Protein 8U53 (pdb70)

Solvent-accessible surface area: 51870 Å² total; per-residue (Å²): 100,141,32,7,28,89,61,3,40,31,45,4,97,80,60,30,53,86,14,33,114,53,11,27,140,22,9,115,92,104,47,10,14,28,3,7,10,0,1,33,56,81,98,70,68,120,38,43,115,44,114,68,152,109,24,71,50,119,7,13,55,136,59,0,102,117,18,59,47,108,68,0,28,108,43,6,19,6,14,4,0,2,5,8,12,0,0,48,7,1,46,18,0,2,38,31,0,29,149,103,88,78,20,3,61,96,2,0,108,14,0,17,111,52,0,74,105,9,5,114,85,0,26,72,26,16,19,114,18,13,76,74,17,76,51,76,30,38,39,2,2,0,1,0,26,7,3,36,76,22,75,154,90,67,70,8,106,87,34,0,25,54,33,0,116,130,5,20,82,140,40,15,47,84,5,29,22,5,83,63,85,62,18,29,67,16,37,61,53,32,94,119,127,87,85,64,65,61,48,64,65,18,52,64,50,17,66,68,13,50,63,60,22,89,94,65,151,29,15,0,0,0,0,0,0,55,49,18,33,15,4,9,12,0,10,28,9,30,3,3,17,113,31,9,59,13,46,23,57,61,7,15,21,35,152,11,15,14,61,124,7,0,51,23,121,19,67,49,25,13,99,98,44,77,134,16,104,127,93,8,52,51,16,21,119,131,29,68,118,22,5,45,95,0,8,61,45,72,195,46,104,91,33,4,61,58,0,5,91,8,0,65,78,57,7,66,106,0,21,175,58,0,36,128,12,0,60,25,8,2,14,22,13,38,12,80,0,13,29,22,2,4,7,15,18,22,108,0,0,15,90,0,2,13,59,8,8,14,93,17,27,15,125,124,121,192,127,98,79,84,63,8,77,10,30,29,147,18,5,43,11,2,11,9,11,2,1,28,61,8,33,35,34,17,1,65,36,2,0,18,28,98,50,14,95,82,2,72,96,81,103,156,126,123,20,169,66,140,64,72,31,132,130,23,20,125,17,27,40,13,50,27,17,66,44,1,2,14,6,8,7,2,1,1,4,0,0,1,2,1,27,19,18,61,126,0,2,91,36,0,37,48,9,0,22,38,0,46,27,3,6,9,4,2,2,20,14,1,22,28,55,50,24,42,16,35,0,54,20,0,11,20,2,5,86,48,0,6,35,2,0,64,35,0,0,62,30,5,66,42,22,20,30,21,118,114,89,170,115,21,63,100,1,68,72,14,21,85,56,2,108,61,23,10,76,26,0,127,61,48,13,32,19,3,3,74,44,39,0,0,55,0,6,40,48,165,82,168,131,96,29,82,29,60,92,7,25,124,40,4,59,61,136,134,101,138,32,7,28,88,62,4,37,33,46,4,94,80,62,32,52,86,13,32,113,53,11,29,139,22,10,112,95,102,47,11,14,29,2,7,9,0,1,32,57,81,99,71,71,121,38,43,116,45,115,69,154,109,24,72,50,120,8,13,55,134,58,0,104,119,18,59,46,107,70,0,29,109,41,5,20,6,12,3,0,2,5,7,12,0,0,49,8,1,46,17,0,2,38,32,0,29,149,101,91,78,19,4,64,93,2,0,110,14,0,17,110,54,0,75,103,9,4,116,83,0,24,70,27,17,18,114,18,13,75,76,16,73,53,78,29,38,39,2,2,0,1,0,27,8,4,36,75,22,74,154,91,65,69,8,105,86,36,0,25,54,31,0,117,130,6,20,82,139,41,15,47,86,4,28,22,4,82,63,84,60,17,29,67,15,37,62,52,31,96,119,128,86,83,65,66,60,48,66,66,18,52,64,50,16,66,67,13,50,62,59,22,88,94,67,152,29,14,0,0,0,0,0,0,54,48,18,35,15,4,10,12,0,9,27,9,31,3,3,18,111,32,10,61,12,45,21,57,61,7,17,20,33,151,11,15,14,59,125,8,0,50,23,118,20,64,49,25,13,100,98,46,77,135,16,105,125,93,9,52,49,16,21,118,131,28,68,118,24,5,44,96,0,8,62,44,76,196,47,102,91,34,5,61,58,0,6,91,9,1,65,78,58,7,66,106,0,21,177,56,1,36,129,12,0,59,24,8,2,14,22,12,36,12,80,0,13,28,23,2,3,7,16,18,21,110,0,0,14,90,0,1,11,60,8,7,13,94,16,28,15,124,125,119,193,126,96,78,85,65,7,77,10,30,30,146,19,5,42,12,2,11,8,12,2,1,29,62,8,33,35,32,17,1,65,36,2,0,17,29,99,51,13,94,80,3,71,97,81,104,155,128,123,21,170,66,139,66,71,34,131,130,22,22,126,18,28,42,14,51,26,16,68,44,1,2,13,7,7,7,2,1,0,5,1,2,1,2,1,26,20,17,62,125,0,2,91,36,0,38,49,9,0,21,39,0,46,28,3,7,9,5,1,2,20,14,2,22,29,55,50,22,42,17,35,0,52,17,0,11,19,1,6,87,48,0,7,34,2,0,62,36,0,0,62,31,5,65,42,23,21,29,23,117,114,92,167,116,21,63,100,1,69,71,13,21,85,56,2,110,62,24,11,76,27,0,124,62,48,12,33,20,3,3,76,46,39,0,0,55,0,6,40,47,165,80,172,130,95,28,84,29,58,91,6,25,122,41,4,60,62,136,134

Radius of gyration: 35.29 Å; Cα contacts (8 Å, |Δi|>4): 1553; chains: 2; bounding box: 114×105×75 Å

Sequence (1148 aa):
EFGSFLVSLGTSFVIFVILMLLFTWLSRKSGNAPIYYPNRILKGLEPWEGTSLTRNPFAWMREALTSSEQDVVNLSGVDTAVHFVFLSTVLGIFACSSLLLGAVYWISLVTYFFLWKAYKHVSSLRAQALMSADVKPEQFAILVRDMPAPPDGQTQKEFIDSYFREIYPETFYRSLVATQQTAAVVFFTTRVAAASAAQSLHCQMVDKWTVTEAPEPRQLLWQNLNIKLFSRIIRQYFIYFFVAVTILFYMIPIAFVSAITRTVLESFLPQIALIVFLAMLPKLLLFLSKAEGIPSQSHAIRAASGKYFYFSVFNVFIGVTLAGTLFNMIINLLATSLPKSATFFLTYVALKFFIGYGLELSRIIPLIIFHLKKKYLCKTEAEVKEAWYPGDLSYATRVPGDMLILTITFCYSVIAPLILIFGITYFGLGWLVLRNQALKVYVPSYESYGRMWPHIHQRILAALFLFQVVMFGYLGAKTFFYTALVIPLIITSLIFGYVCRQKFYGGFEHTALEVACRELKQSPDLEEIFRAYIPHSEFGSFLVSLGTSFVIFVILMLLFTWLSRKSGNAPIYYPNRILKGLEPWEGTSLTRNPFAWMREALTSSEQDVVNLSGVDTAVHFVFLSTVLGIFACSSLLLGAVYWISLVTYFFLWKAYKHVSSLRAQALMSADVKPEQFAILVRDMPAPPDGQTQKEFIDSYFREIYPETFYRSLVATQQTAAVVFFTTRVAAASAAQSLHCQMVDKWTVTEAPEPRQLLWQNLNIKLFSRIIRQYFIYFFVAVTILFYMIPIAFVSAITRTVLESFLPQIALIVFLAMLPKLLLFLSKAEGIPSQSHAIRAASGKYFYFSVFNVFIGVTLAGTLFNMIINLLATSLPKSATFFLTYVALKFFIGYGLELSRIIPLIIFHLKKKYLCKTEAEVKEAWYPGDLSYATRVPGDMLILTITFCYSVIAPLILIFGITYFGLGWLVLRNQALKVYVPSYESYGRMWPHIHQRILAALFLFQVVMFGYLGAKTFFYTALVIPLIITSLIFGYVCRQKFYGGFEHTALEVACRELKQSPDLEEIFRAYIPHS

Nearest PDB structures (foldseek):
  8u53-assembly1_B  TM=1.002E+00  e=1.022E-77  Arabidopsis thaliana
  8gso-assembly1_B  TM=9.718E-01  e=3.982E-59  Arabidopsis thaliana
  8xs0-assembly1_B  TM=9.025E-01  e=8.194E-55  Arabidopsis thaliana
  8xs0-assembly1_A  TM=8.680E-01  e=2.998E-53  Arabidopsis thaliana
  6mgv-assembly1_A  TM=9.135E-01  e=5.500E-31  Arabidopsis thaliana

Secondary structure (DSSP, 8-state):
-HHHHHHHHHHHHHHHHHHHHHHHHHTTSGGGHHHHSHHHHHTT--S-S--SS---TTHHHHHHHT--HHHHHHHH-HHHHHHHHHHHHHHHHHHHHHHH--HHHHHHHHHHHHHHHHHHHHHHHHHHHHHT----GGGGEEEEE-PPPPPTT--HHHHHHHHHHHHSSSS--EEEE---HHHHHHHHHHH--HHHHHHHHHHHHHHHHHHHHHH-----EEEE-SSHHHHHHHTTS---SSTTSSEEEEPPPGGGB-GGGTT--HHHHHHHHHHHHHHHHHHHHHTHHHHHHHHHH--HHHHTTHHHHHHHHHHTTHHHHHHHHHHTTT--BHHHHHHHHHHHHHHHIIIIIIHHHHHHHHTT--HHHHHHHHGGGGHHHHHHHHHIIIIIIHHHHHH-HHHHHHHHHIIIII--SHHHHHHHH------HHHHHHHHHHHHHHHHHHTTTSTTHHHHHHHHHHHHHHHHHHHHHHT---S---TTTTHHHHHHHHHHHHHHHHHHHHHHHHHTT-TTGGGGHHHHHHHHHHHHHHHHHHGGGGTS--HHHHTPPPSS---HHHHHHTT-S--/-HHHHHHHHHHHHHHHHHHHHHHHHHTTSGGGHHHHSHHHHHTT--S-S--SS---TTHHHHHHHT--HHHHHHHH-HHHHHHHHHHHHHHHHHHHHHHH--HHHHHHHHHHHHHHHHHHHHHHHHHHHHHT----GGGGEEEEE-PPPPPTT--HHHHHHHHHHHHSSSS--EEEE---HHHHHHHHHHH--HHHHHHHHHHHHHHHHHHHHHH-----EEEE-SSHHHHHHHTTS---SSTTSSEEEEPPPGGGB-GGGTT--HHHHHHHHHHHHHHHHHHHHHTHHHHHHHHHH--HHHHTTHHHHHHHHHHTTHHHHHHHHHHTTT--BHHHHHHHHHHHHHHHIIIIIIHHHHHHHHTT--HHHHHHHHGGGGHHHHHHHHHIIIIIIHHHHHH-HHHHHHHHHIIIII--SHHHHHHHH------HHHHHHHHHHHHHHHHHHTTTSTTHHHHHHHHHHHHHHHHHHHHHHT---S---TTTTHHHHHHHHHHHHHHHHHHHHHHHHHTT-TTGGGGHHHHHHHHHHHHHHHHHHGGGGTS--HHHHTPPPSS---HHHHHHTT-S--

GO terms:
  GO:0008381 mechanosensitive monoatomic ion channel activity (F, IDA)
  GO:0003729 mRNA binding (F, IDA)
  GO:0000325 plant-type vacuole (C, HDA)
  GO:0005634 nucleus (C, HDA)
  GO:0005886 plasma membrane (C, HDA)
  GO:0009506 plasmodesma (C, HDA)
  GO:0009941 chloroplast envelope (C, HDA)

Foldseek 3Di:
DVVLLVVLLVVLQVLLVVLLVLLLVVVLDPVCLLFQFVLCVVVVHDSDDPVPSDDDSCNLLVVLVPADLVNLCVRAHQVRSLVLLLLVLLLQLLVQLVVVVVSLVVSLVSNLVSLLVSLVVLLVVLLVCLLPDADALLLFKKKWFLADADDPPDAPQRVVVVLVCVVVVPFWDGKAFLFFVQLVVLVVQLVPVVVVVSNVVSVVSNVVRVVVRVVQRATIIMTGTQASLVLQVVQVDQRDPPNQHTHMHRAFHLLWFLSVLRRQGVVSLVVLVVVLVVVLVVVLVVLLVLLLVLLVCCVSVCVNPVSLVSVCVVLVCQLVVQLVSLVSSSDGTDVVSLLRSLVSLVVSLPRCNPVSNQVSNLVVWVVLVGSLVRNLVSVSVVLSNLSSCLRVVLSCLNSVVVLSVQLVVCVPPPDDDPVSSSVSSQQEAPPCSVVVSVLLSLLLSCLQCCPSNVVSSVSSSCSSVSCSSSVSSCSNRGHHDSGHLSCLCVLSSSVSNLVSSLVNLVSQLVSCVSVPPPVSVVSVVSNVVSVVSNVVSCVVRVVVSRGPDSVSSPDDHPDRDDVVVSVVSNDPPD/DVVLLVVLLVVLQVLLVVLLVLLLVVVLDPVCLLFQFVLCVVVVHDSDDPVPSDDDSCNLLVVLVPADLVNLCVRAHQVRSLVLLLLVLLLQLLVQLVVVVVSLVVSLVSNLVSLLVSLVVLLVVLLVCLLPDADALLLFKKKWFLADADDPPDAPQRVVVVLVCVVVVPFWDGKAFLFFVQLVVLVVQLVPVVVVVSNVVSVVSNVVRVVVRVVQRATIIMTGTQASLVLQVVQVDDRDPPNQHTHMHRAFHLLWFLSVLRRQGVVSLVVLVVVLVVVLVVVLVVLLVLLLVLLVCCVSVCVNPVSLVSVCVVLVCQLVVQLVSLVSSSDGTDVVSLLRSLVSLVVSLPRCNPVSNQVSNLVVWVVLVGSLVRNLVSVSVVLSNLSSCLRVVLSCLNSVVVLSVQLVVCVPPPDDDPVSSSVSSQQEAPPCSVVVSVLLSLLLSCLQCCPSNVVSSVSSSCSSVSCSSSVSSCSNRGHHDSGHLSCLCVLSSSVSNLVSSLVNLVSQLVSCVSVPPPVSVVSVVSNVVSVVSNVVSCVVRVVVSRGPDSVSSPDDHPDRDDVVVSVVSNDPPD

Organism: Arabidopsis thaliana (NCBI:txid3702)

Structure (mmCIF, N/CA/C/O backbone):
data_8U53
#
_entry.id   8U53
#
loop_
_entity.id
_entity.type
_entity.pdbx_description
1 polymer 'CSC1-like protein ERD4'
2 non-polymer 1-PALMITOYL-2-LINOLEOYL-SN-GLYCERO-3-PHOSPHOCHOLINE
3 non-polymer '[(2R)-3-[2-azanylethoxy(oxidanyl)phosphoryl]oxy-2-oxidanyl-propyl] octadecanoate'
4 non-polymer 'PALMITIC ACID'
#
loop_
_atom_site.group_PDB
_atom_site.id
_atom_site.type_symbol
_atom_site.label_atom_id
_atom_site.label_alt_id
_atom_site.label_comp_id
_atom_site.label_asym_id
_atom_site.label_entity_id
_atom_site.label_seq_id
_atom_site.pdbx_PDB_ins_code
_atom_site.Cartn_x
_atom_site.Cartn_y
_atom_site.Cartn_z
_atom_site.occupancy
_atom_site.B_iso_or_equiv
_atom_site.auth_seq_id
_atom_site.auth_comp_id
_atom_site.auth_asym_id
_atom_site.auth_atom_id
_atom_site.pdbx_PDB_model_num
ATOM 1 N N . GLU A 1 2 ? 70.394 92.785 76.387 1.00 56.49 2 GLU A N 1
ATOM 2 C CA . GLU A 1 2 ? 69.282 92.665 75.454 1.00 58.03 2 GLU A CA 1
ATOM 3 C C . GLU A 1 2 ? 67.992 93.028 76.222 1.00 55.34 2 GLU A C 1
ATOM 4 O O . GLU A 1 2 ? 67.828 92.604 77.380 1.00 53.97 2 GLU A O 1
ATOM 10 N N . PHE A 1 3 ? 67.125 93.878 75.605 1.00 54.45 3 PHE A N 1
ATOM 11 C CA . PHE A 1 3 ? 65.894 94.445 76.189 1.00 54.39 3 PHE A CA 1
ATOM 12 C C . PHE A 1 3 ? 64.808 93.449 76.589 1.00 52.67 3 PHE A C 1
ATOM 13 O O . PHE A 1 3 ? 64.258 93.546 77.686 1.00 51.34 3 PHE A O 1
ATOM 21 N N . GLY A 1 4 ? 64.483 92.512 75.721 1.00 52.26 4 GLY A N 1
ATOM 22 C CA . GLY A 1 4 ? 63.473 91.528 76.045 1.00 48.66 4 GLY A CA 1
ATOM 23 C C . GLY A 1 4 ? 63.914 90.737 77.265 1.00 46.84 4 GLY A C 1
ATOM 24 O O . GLY A 1 4 ? 63.162 90.626 78.235 1.00 46.37 4 GLY A O 1
ATOM 25 N N . SER A 1 5 ? 65.141 90.205 77.229 1.00 50.87 5 SER A N 1
ATOM 26 C CA . SER A 1 5 ? 65.675 89.422 78.346 1.00 46.08 5 SER A CA 1
ATOM 27 C C . SER A 1 5 ? 65.746 90.263 79.593 1.00 42.60 5 SER A C 1
ATOM 28 O O . SER A 1 5 ? 65.464 89.766 80.680 1.00 44.74 5 SER A O 1
ATOM 31 N N . PHE A 1 6 ? 66.082 91.540 79.462 1.00 45.90 6 PHE A N 1
ATOM 32 C CA . PHE A 1 6 ? 66.113 92.420 80.609 1.00 43.86 6 PHE A CA 1
ATOM 33 C C . PHE A 1 6 ? 64.756 92.497 81.278 1.00 44.42 6 PHE A C 1
ATOM 34 O O . PHE A 1 6 ? 64.653 92.341 82.500 1.00 41.47 6 PHE A O 1
ATOM 42 N N . LEU A 1 7 ? 63.696 92.733 80.497 1.00 47.61 7 LEU A N 1
ATOM 43 C CA . LEU A 1 7 ? 62.378 92.826 81.105 1.00 43.64 7 LEU A CA 1
ATOM 44 C C . LEU A 1 7 ? 61.952 91.506 81.703 1.00 40.65 7 LEU A C 1
ATOM 45 O O . LEU A 1 7 ? 61.307 91.497 82.747 1.00 41.51 7 LEU A O 1
ATOM 50 N N . VAL A 1 8 ? 62.314 90.391 81.077 1.00 41.46 8 VAL A N 1
ATOM 51 C CA . VAL A 1 8 ? 61.960 89.092 81.620 1.00 39.62 8 VAL A CA 1
ATOM 52 C C . VAL A 1 8 ? 62.614 88.868 82.951 1.00 38.79 8 VAL A C 1
ATOM 53 O O . VAL A 1 8 ? 61.958 88.373 83.868 1.00 36.30 8 VAL A O 1
ATOM 57 N N . SER A 1 9 ? 63.889 89.214 83.077 1.00 41.77 9 SER A N 1
ATOM 58 C CA . SER A 1 9 ? 64.564 89.043 84.331 1.00 35.11 9 SER A CA 1
ATOM 59 C C . SER A 1 9 ? 63.969 89.948 85.369 1.00 34.43 9 SER A C 1
ATOM 60 O O . SER A 1 9 ? 63.793 89.522 86.507 1.00 36.76 9 SER A O 1
ATOM 63 N N . LEU A 1 10 ? 63.612 91.187 85.013 1.00 36.43 10 LEU A N 1
ATOM 64 C CA . LEU A 1 10 ? 63.021 92.041 86.027 1.00 35.33 10 LEU A CA 1
ATOM 65 C C . LEU A 1 10 ? 61.680 91.508 86.446 1.00 34.42 10 LEU A C 1
ATOM 66 O O . LEU A 1 10 ? 61.336 91.563 87.620 1.00 29.86 10 LEU A O 1
ATOM 71 N N . GLY A 1 11 ? 60.920 90.999 85.486 1.00 36.23 11 GLY A N 1
ATOM 72 C CA . GLY A 1 11 ? 59.602 90.460 85.703 1.00 30.81 11 GLY A CA 1
ATOM 73 C C . GLY A 1 11 ? 59.657 89.277 86.624 1.00 29.72 11 GLY A C 1
ATOM 74 O O . GLY A 1 11 ? 58.925 89.226 87.605 1.00 30.43 11 GLY A O 1
ATOM 75 N N . THR A 1 12 ? 60.521 88.319 86.321 1.00 32.10 12 THR A N 1
ATOM 76 C CA . THR A 1 12 ? 60.644 87.129 87.132 1.00 29.04 12 THR A CA 1
ATOM 77 C C . THR A 1 12 ? 61.133 87.468 88.518 1.00 26.99 12 THR A C 1
ATOM 78 O O . THR A 1 12 ? 60.596 86.952 89.496 1.00 27.27 12 THR A O 1
ATOM 82 N N . SER A 1 13 ? 62.136 88.334 88.629 1.00 28.14 13 SER A N 1
ATOM 83 C CA . SER A 1 13 ? 62.647 88.687 89.925 1.00 22.51 13 SER A CA 1
ATOM 84 C C . SER A 1 13 ? 61.597 89.438 90.702 1.00 23.88 13 SER A C 1
ATOM 85 O O . SER A 1 13 ? 61.432 89.214 91.898 1.00 23.55 13 SER A O 1
ATOM 88 N N . PHE A 1 14 ? 60.845 90.306 90.035 1.00 25.26 14 PHE A N 1
ATOM 89 C CA . PHE A 1 14 ? 59.786 91.067 90.663 1.00 23.95 14 PHE A CA 1
ATOM 90 C C . PHE A 1 14 ? 58.676 90.184 91.188 1.00 25.19 14 PHE A C 1
ATOM 91 O O . PHE A 1 14 ? 58.228 90.356 92.317 1.00 24.83 14 PHE A O 1
ATOM 99 N N . VAL A 1 15 ? 58.197 89.255 90.378 1.00 24.66 15 VAL A N 1
ATOM 100 C CA . VAL A 1 15 ? 57.134 88.395 90.822 1.00 20.39 15 VAL A CA 1
ATOM 101 C C . VAL A 1 15 ? 57.602 87.511 91.943 1.00 21.51 15 VAL A C 1
ATOM 102 O O . VAL A 1 15 ? 56.845 87.304 92.883 1.00 23.32 15 VAL A O 1
ATOM 106 N N . ILE A 1 16 ? 58.815 86.959 91.861 1.00 24.05 16 ILE A N 1
ATOM 107 C CA . ILE A 1 16 ? 59.305 86.133 92.946 1.00 20.90 16 ILE A CA 1
ATOM 108 C C . ILE A 1 16 ? 59.392 86.973 94.191 1.00 18.94 16 ILE A C 1
ATOM 109 O O . ILE A 1 16 ? 59.050 86.491 95.260 1.00 21.81 16 ILE A O 1
ATOM 114 N N . PHE A 1 17 ? 59.859 88.207 94.078 1.00 20.05 17 PHE A N 1
ATOM 115 C CA . PHE A 1 17 ? 59.890 89.105 95.202 1.00 18.14 17 PHE A CA 1
ATOM 116 C C . PHE A 1 17 ? 58.525 89.247 95.808 1.00 19.96 17 PHE A C 1
ATOM 117 O O . PHE A 1 17 ? 58.389 89.070 97.009 1.00 21.36 17 PHE A O 1
ATOM 125 N N . VAL A 1 18 ? 57.497 89.514 95.003 1.00 22.98 18 VAL A N 1
ATOM 126 C CA . VAL A 1 18 ? 56.158 89.677 95.548 1.00 20.55 18 VAL A CA 1
ATOM 127 C C . VAL A 1 18 ? 55.680 88.397 96.211 1.00 20.74 18 VAL A C 1
ATOM 128 O O . VAL A 1 18 ? 55.064 88.467 97.270 1.00 22.92 18 VAL A O 1
ATOM 132 N N . ILE A 1 19 ? 55.930 87.239 95.614 1.00 21.03 19 ILE A N 1
ATOM 133 C CA . ILE A 1 19 ? 55.496 86.005 96.237 1.00 19.68 19 ILE A CA 1
ATOM 134 C C . ILE A 1 19 ? 56.172 85.837 97.565 1.00 20.40 19 ILE A C 1
ATOM 135 O O . ILE A 1 19 ? 55.516 85.471 98.535 1.00 21.89 19 ILE A O 1
ATOM 140 N N . LEU A 1 20 ? 57.471 86.084 97.625 1.00 20.40 20 LEU A N 1
ATOM 141 C CA . LEU A 1 20 ? 58.190 85.943 98.860 1.00 16.76 20 LEU A CA 1
ATOM 142 C C . LEU A 1 20 ? 57.678 86.958 99.863 1.00 18.66 20 LEU A C 1
ATOM 143 O O . LEU A 1 20 ? 57.590 86.633 101.044 1.00 21.61 20 LEU A O 1
ATOM 148 N N . MET A 1 21 ? 57.288 88.161 99.413 1.00 19.66 21 MET A N 1
ATOM 149 C CA . MET A 1 21 ? 56.729 89.166 100.312 1.00 20.01 21 MET A CA 1
ATOM 150 C C . MET A 1 21 ? 55.385 88.743 100.866 1.00 19.97 21 MET A C 1
ATOM 151 O O . MET A 1 21 ? 55.040 89.117 101.992 1.00 21.52 21 MET A O 1
ATOM 156 N N . LEU A 1 22 ? 54.608 87.993 100.091 1.00 21.04 22 LEU A N 1
ATOM 157 C CA . LEU A 1 22 ? 53.326 87.537 100.571 1.00 18.71 22 LEU A CA 1
ATOM 158 C C . LEU A 1 22 ? 53.525 86.375 101.506 1.00 19.94 22 LEU A C 1
ATOM 159 O O . LEU A 1 22 ? 52.817 86.276 102.505 1.00 23.77 22 LEU A O 1
ATOM 164 N N . LEU A 1 23 ? 54.500 85.505 101.221 1.00 20.97 23 LEU A N 1
ATOM 165 C CA . LEU A 1 23 ? 54.761 84.398 102.117 1.00 19.16 23 LEU A CA 1
ATOM 166 C C . LEU A 1 23 ? 55.256 84.959 103.405 1.00 19.03 23 LEU A C 1
ATOM 167 O O . LEU A 1 23 ? 54.848 84.515 104.455 1.00 23.37 23 LEU A O 1
ATOM 172 N N . PHE A 1 24 ? 56.087 85.983 103.347 1.00 18.95 24 PHE A N 1
ATOM 173 C CA . PHE A 1 24 ? 56.560 86.639 104.537 1.00 17.85 24 PHE A CA 1
ATOM 174 C C . PHE A 1 24 ? 55.410 87.225 105.318 1.00 20.69 24 PHE A C 1
ATOM 175 O O . PHE A 1 24 ? 55.252 86.959 106.504 1.00 22.86 24 PHE A O 1
ATOM 183 N N . THR A 1 25 ? 54.536 87.973 104.668 1.00 21.76 25 THR A N 1
ATOM 184 C CA . THR A 1 25 ? 53.433 88.584 105.384 1.00 20.75 25 THR A CA 1
ATOM 185 C C . THR A 1 25 ? 52.568 87.541 106.071 1.00 23.15 25 THR A C 1
ATOM 186 O O . THR A 1 25 ? 52.131 87.730 107.206 1.00 27.13 25 THR A O 1
ATOM 190 N N . TRP A 1 26 ? 52.276 86.458 105.376 1.00 22.35 26 TRP A N 1
ATOM 191 C CA . TRP A 1 26 ? 51.482 85.382 105.920 1.00 21.77 26 TRP A CA 1
ATOM 192 C C . TRP A 1 26 ? 52.189 84.580 107.016 1.00 23.31 26 TRP A C 1
ATOM 193 O O . TRP A 1 26 ? 51.717 84.483 108.147 1.00 27.05 26 TRP A O 1
ATOM 204 N N . LEU A 1 27 ? 53.354 84.050 106.710 1.00 22.44 27 LEU A N 1
ATOM 205 C CA . LEU A 1 27 ? 54.085 83.185 107.602 1.00 19.23 27 LEU A CA 1
ATOM 206 C C . LEU A 1 27 ? 54.617 83.892 108.818 1.00 20.84 27 LEU A C 1
ATOM 207 O O . LEU A 1 27 ? 54.633 83.309 109.894 1.00 25.40 27 LEU A O 1
ATOM 212 N N . SER A 1 28 ? 54.998 85.155 108.708 1.00 20.52 28 SER A N 1
ATOM 213 C CA . SER A 1 28 ? 55.563 85.866 109.839 1.00 19.78 28 SER A CA 1
ATOM 214 C C . SER A 1 28 ? 54.522 86.190 110.884 1.00 24.38 28 SER A C 1
ATOM 215 O O . SER A 1 28 ? 54.857 86.655 111.977 1.00 28.43 28 SER A O 1
ATOM 218 N N . ARG A 1 29 ? 53.240 86.020 110.562 1.00 25.69 29 ARG A N 1
ATOM 219 C CA . ARG A 1 29 ? 52.207 86.308 111.527 1.00 25.60 29 ARG A CA 1
ATOM 220 C C . ARG A 1 29 ? 51.741 85.020 112.215 1.00 26.48 29 ARG A C 1
ATOM 221 O O . ARG A 1 29 ? 50.849 85.053 113.065 1.00 30.27 29 ARG A O 1
ATOM 229 N N . LYS A 1 30 ? 52.348 83.885 111.854 1.00 25.33 30 LYS A N 1
ATOM 230 C CA . LYS A 1 30 ? 52.046 82.605 112.465 1.00 24.50 30 LYS A CA 1
ATOM 231 C C . LYS A 1 30 ? 53.008 82.369 113.603 1.00 27.38 30 LYS A C 1
ATOM 232 O O . LYS A 1 30 ? 54.220 82.449 113.418 1.00 28.65 30 LYS A O 1
ATOM 238 N N . SER A 1 31 ? 52.494 82.018 114.769 1.00 28.90 31 SER A N 1
ATOM 239 C CA . SER A 1 31 ? 53.344 81.835 115.934 1.00 27.84 31 SER A CA 1
ATOM 240 C C . SER A 1 31 ? 54.336 80.697 115.826 1.00 25.47 31 SER A C 1
ATOM 241 O O . SER A 1 31 ? 55.430 80.776 116.386 1.00 27.87 31 SER A O 1
ATOM 244 N N . GLY A 1 32 ? 54.040 79.689 115.029 1.00 25.35 32 GLY A N 1
ATOM 245 C CA . GLY A 1 32 ? 54.935 78.554 114.912 1.00 25.70 32 GLY A CA 1
ATOM 246 C C . GLY A 1 32 ? 56.223 78.876 114.182 1.00 24.51 32 GLY A C 1
ATOM 247 O O . GLY A 1 32 ? 57.182 78.105 114.235 1.00 24.34 32 GLY A O 1
ATOM 248 N N . ASN A 1 33 ? 56.261 80.002 113.480 1.00 25.49 33 ASN A N 1
ATOM 249 C CA . ASN A 1 33 ? 57.445 80.344 112.742 1.00 21.60 33 ASN A CA 1
ATOM 250 C C . ASN A 1 33 ? 58.237 81.407 113.470 1.00 19.68 33 ASN A C 1
ATOM 251 O O . ASN A 1 33 ? 59.265 81.871 112.977 1.00 19.71 33 ASN A O 1
ATOM 256 N N . ALA A 1 34 ? 57.841 81.744 114.693 1.00 20.88 34 ALA A N 1
ATOM 257 C CA . ALA A 1 34 ? 58.550 82.777 115.413 1.00 19.13 34 ALA A CA 1
ATOM 258 C C . ALA A 1 34 ? 60.057 82.493 115.541 1.00 19.56 34 ALA A C 1
ATOM 259 O O . ALA A 1 34 ? 60.840 83.426 115.410 1.00 21.21 34 ALA A O 1
ATOM 261 N N . PRO A 1 35 ? 60.550 81.251 115.759 1.00 19.85 35 PRO A N 1
ATOM 262 C CA . PRO A 1 35 ? 61.962 80.928 115.846 1.00 18.19 35 PRO A CA 1
ATOM 263 C C . PRO A 1 35 ? 62.742 81.284 114.584 1.00 17.07 35 PRO A C 1
ATOM 264 O O . PRO A 1 35 ? 63.967 81.317 114.602 1.00 19.94 35 PRO A O 1
ATOM 268 N N . ILE A 1 36 ? 62.047 81.466 113.474 1.00 16.83 36 ILE A N 1
ATOM 269 C CA . ILE A 1 36 ? 62.662 81.821 112.223 1.00 15.04 36 ILE A CA 1
ATOM 270 C C . ILE A 1 36 ? 62.542 83.301 111.945 1.00 15.96 36 ILE A C 1
ATOM 271 O O . ILE A 1 36 ? 63.482 83.903 111.435 1.00 16.72 36 ILE A O 1
ATOM 276 N N . TYR A 1 37 ? 61.387 83.896 112.209 1.00 16.29 37 TYR A N 1
ATOM 277 C CA . TYR A 1 37 ? 61.219 85.305 111.877 1.00 14.63 37 TYR A CA 1
ATOM 278 C C . TYR A 1 37 ? 61.629 86.293 112.941 1.00 14.30 37 TYR A C 1
ATOM 279 O O . TYR A 1 37 ? 61.936 87.433 112.609 1.00 16.76 37 TYR A O 1
ATOM 288 N N . TYR A 1 38 ? 61.628 85.899 114.205 1.00 16.09 38 TYR A N 1
ATOM 289 C CA . TYR A 1 38 ? 62.018 86.821 115.247 1.00 15.55 38 TYR A CA 1
ATOM 290 C C . TYR A 1 38 ? 62.991 86.190 116.255 1.00 15.54 38 TYR A C 1
ATOM 291 O O . TYR A 1 38 ? 62.825 86.435 117.448 1.00 18.61 38 TYR A O 1
ATOM 300 N N . PRO A 1 39 ? 64.048 85.456 115.857 1.00 14.13 39 PRO A N 1
ATOM 301 C CA . PRO A 1 39 ? 64.969 84.817 116.746 1.00 13.60 39 PRO A CA 1
ATOM 302 C C . PRO A 1 39 ? 65.822 85.757 117.551 1.00 15.67 39 PRO A C 1
ATOM 303 O O . PRO A 1 39 ? 66.260 85.391 118.631 1.00 18.82 39 PRO A O 1
ATOM 307 N N . ASN A 1 40 ? 66.013 87.000 117.117 1.00 15.45 40 ASN A N 1
ATOM 308 C CA . ASN A 1 40 ? 66.850 87.871 117.919 1.00 13.34 40 ASN A CA 1
ATOM 309 C C . ASN A 1 40 ? 66.064 88.304 119.116 1.00 17.04 40 ASN A C 1
ATOM 310 O O . ASN A 1 40 ? 66.591 88.411 120.220 1.00 21.61 40 ASN A O 1
ATOM 315 N N . ARG A 1 41 ? 64.780 88.504 118.909 1.00 17.81 41 ARG A N 1
ATOM 316 C CA . ARG A 1 41 ? 63.930 88.932 119.979 1.00 17.45 41 ARG A CA 1
ATOM 317 C C . ARG A 1 41 ? 63.689 87.760 120.898 1.00 20.13 41 ARG A C 1
ATOM 318 O O . ARG A 1 41 ? 63.629 87.917 122.110 1.00 24.68 41 ARG A O 1
ATOM 326 N N . ILE A 1 42 ? 63.608 86.558 120.354 1.00 19.65 42 ILE A N 1
ATOM 327 C CA . ILE A 1 42 ? 63.384 85.413 121.220 1.00 18.81 42 ILE A CA 1
ATOM 328 C C . ILE A 1 42 ? 64.579 85.190 122.121 1.00 19.41 42 ILE A C 1
ATOM 329 O O . ILE A 1 42 ? 64.429 85.015 123.327 1.00 23.50 42 ILE A O 1
ATOM 334 N N . LEU A 1 43 ? 65.775 85.235 121.558 1.00 20.31 43 LEU A N 1
ATOM 335 C CA . LEU A 1 43 ? 66.987 85.004 122.316 1.00 17.22 43 LEU A CA 1
ATOM 336 C C . LEU A 1 43 ? 67.208 86.074 123.368 1.00 20.31 43 LEU A C 1
ATOM 337 O O . LEU A 1 43 ? 67.743 85.790 124.437 1.00 25.13 43 LEU A O 1
ATOM 342 N N . LYS A 1 44 ? 66.739 87.289 123.116 1.00 20.39 44 LYS A N 1
ATOM 343 C CA . LYS A 1 44 ? 66.865 88.375 124.075 1.00 20.90 44 LYS A CA 1
ATOM 344 C C . LYS A 1 44 ? 65.717 88.446 125.085 1.00 23.30 44 LYS A C 1
ATOM 345 O O . LYS A 1 44 ? 65.697 89.351 125.918 1.00 26.68 44 LYS A O 1
ATOM 351 N N . GLY A 1 45 ? 64.752 87.526 125.012 1.00 23.85 45 GLY A N 1
ATOM 352 C CA . GLY A 1 45 ? 63.640 87.513 125.955 1.00 24.70 45 GLY A CA 1
ATOM 353 C C . GLY A 1 45 ? 62.523 88.501 125.666 1.00 27.76 45 GLY A C 1
ATOM 354 O O . GLY A 1 45 ? 61.799 88.907 126.575 1.00 33.93 45 GLY A O 1
ATOM 355 N N . LEU A 1 46 ? 62.394 88.920 124.430 1.00 26.81 46 LEU A N 1
ATOM 356 C CA . LEU A 1 46 ? 61.392 89.873 124.024 1.00 29.23 46 LEU A CA 1
ATOM 357 C C . LEU A 1 46 ? 60.252 89.168 123.324 1.00 32.75 46 LEU A C 1
ATOM 358 O O . LEU A 1 46 ? 60.431 88.096 122.749 1.00 31.71 46 LEU A O 1
ATOM 363 N N . GLU A 1 47 ? 59.075 89.770 123.342 1.00 37.76 47 GLU A N 1
ATOM 364 C CA . GLU A 1 47 ? 57.980 89.196 122.586 1.00 38.55 47 GLU A CA 1
ATOM 365 C C . GLU A 1 47 ? 58.320 89.339 121.121 1.00 35.28 47 GLU A C 1
ATOM 366 O O . GLU A 1 47 ? 58.874 90.362 120.740 1.00 36.40 47 GLU A O 1
ATOM 372 N N . PRO A 1 48 ? 57.938 88.419 120.237 1.00 33.12 48 PRO A N 1
ATOM 373 C CA . PRO A 1 48 ? 58.180 88.516 118.815 1.00 31.35 48 PRO A CA 1
ATOM 374 C C . PRO A 1 48 ? 57.810 89.888 118.248 1.00 36.00 48 PRO A C 1
ATOM 375 O O . PRO A 1 48 ? 58.543 90.428 117.424 1.00 34.94 48 PRO A O 1
ATOM 379 N N . TRP A 1 49 ? 56.730 90.489 118.730 1.00 39.09 49 TRP A N 1
ATOM 380 C CA . TRP A 1 49 ? 56.362 91.822 118.290 1.00 41.89 49 TRP A CA 1
ATOM 381 C C . TRP A 1 49 ? 55.574 92.541 119.382 1.00 47.29 49 TRP A C 1
ATOM 382 O O . TRP A 1 49 ? 54.897 91.911 120.190 1.00 49.95 49 TRP A O 1
ATOM 393 N N . GLU A 1 50 ? 55.615 93.874 119.356 1.00 49.84 50 GLU A N 1
ATOM 394 C CA . GLU A 1 50 ? 55.019 94.728 120.397 1.00 58.63 50 GLU A CA 1
ATOM 395 C C . GLU A 1 50 ? 53.573 95.140 120.241 1.00 64.48 50 GLU A C 1
ATOM 396 O O . GLU A 1 50 ? 53.043 95.874 121.063 1.00 68.11 50 GLU A O 1
ATOM 402 N N . GLY A 1 51 ? 52.919 94.732 119.187 1.00 62.44 51 GLY A N 1
ATOM 403 C CA . GLY A 1 51 ? 51.539 95.176 119.010 1.00 69.77 51 GLY A CA 1
ATOM 404 C C . GLY A 1 51 ? 50.591 94.738 120.141 1.00 75.61 51 GLY A C 1
ATOM 405 O O . GLY A 1 51 ? 49.676 95.484 120.488 1.00 77.40 51 GLY A O 1
ATOM 406 N N . THR A 1 52 ? 50.767 93.509 120.661 1.00 74.12 52 THR A N 1
ATOM 407 C CA . THR A 1 52 ? 50.004 92.839 121.755 1.00 80.13 52 THR A CA 1
ATOM 408 C C . THR A 1 52 ? 48.545 92.472 121.432 1.00 80.61 52 THR A C 1
ATOM 409 O O . THR A 1 52 ? 47.954 91.620 122.094 1.00 80.10 52 THR A O 1
ATOM 413 N N . SER A 1 53 ? 47.993 93.058 120.373 1.00 78.32 53 SER A N 1
ATOM 414 C CA . SER A 1 53 ? 46.614 92.857 119.933 1.00 78.39 53 SER A CA 1
ATOM 415 C C . SER A 1 53 ? 46.380 91.517 119.270 1.00 77.71 53 SER A C 1
ATOM 416 O O . SER A 1 53 ? 45.247 91.077 119.083 1.00 77.08 53 SER A O 1
ATOM 419 N N . LEU A 1 54 ? 47.474 90.911 118.861 1.00 76.69 54 LEU A N 1
ATOM 420 C CA . LEU A 1 54 ? 47.533 89.657 118.119 1.00 75.79 54 LEU A CA 1
ATOM 421 C C . LEU A 1 54 ? 46.912 89.772 116.719 1.00 73.45 54 LEU A C 1
ATOM 422 O O . LEU A 1 54 ? 46.660 88.762 116.060 1.00 73.25 54 LEU A O 1
ATOM 427 N N . THR A 1 55 ? 46.751 91.006 116.235 1.00 70.31 55 THR A N 1
ATOM 428 C CA . THR A 1 55 ? 46.261 91.292 114.898 1.00 67.11 55 THR A CA 1
ATOM 429 C C . THR A 1 55 ? 47.229 92.260 114.239 1.00 63.81 55 THR A C 1
ATOM 430 O O . THR A 1 55 ? 47.005 93.476 114.241 1.00 62.89 55 THR A O 1
ATOM 434 N N . ARG A 1 56 ? 48.330 91.734 113.725 1.00 57.93 56 ARG A N 1
ATOM 435 C CA . ARG A 1 56 ? 49.376 92.580 113.180 1.00 47.27 56 ARG A CA 1
ATOM 436 C C . ARG A 1 56 ? 49.044 93.048 111.790 1.00 42.56 56 ARG A C 1
ATOM 437 O O . ARG A 1 56 ? 48.659 92.253 110.930 1.00 45.04 56 ARG A O 1
ATOM 445 N N . ASN A 1 57 ? 49.222 94.339 111.576 1.00 40.49 57 ASN A N 1
ATOM 446 C CA . ASN A 1 57 ? 49.035 94.967 110.290 1.00 39.03 57 ASN A CA 1
ATOM 447 C C . ASN A 1 57 ? 50.134 94.444 109.381 1.00 38.93 57 ASN A C 1
ATOM 448 O O . ASN A 1 57 ? 51.288 94.420 109.804 1.00 40.86 57 ASN A O 1
ATOM 453 N N . PRO A 1 58 ? 49.878 94.059 108.136 1.00 35.65 58 PRO A N 1
ATOM 454 C CA . PRO A 1 58 ? 50.877 93.546 107.233 1.00 36.18 58 PRO A CA 1
ATOM 455 C C . PRO A 1 58 ? 52.029 94.513 106.961 1.00 36.92 58 PRO A C 1
ATOM 456 O O . PRO A 1 58 ? 53.125 94.088 106.604 1.00 37.20 58 PRO A O 1
ATOM 460 N N . PHE A 1 59 ? 51.827 95.807 107.171 1.00 35.66 59 PHE A N 1
ATOM 461 C CA . PHE A 1 59 ? 52.888 96.753 106.917 1.00 31.48 59 PHE A CA 1
ATOM 462 C C . PHE A 1 59 ? 53.496 97.265 108.195 1.00 30.17 59 PHE A C 1
ATOM 463 O O . PHE A 1 59 ? 54.294 98.208 108.184 1.00 32.06 59 PHE A O 1
ATOM 471 N N . ALA A 1 60 ? 53.156 96.634 109.304 1.00 29.94 60 ALA A N 1
ATOM 472 C CA . ALA A 1 60 ? 53.656 97.064 110.586 1.00 28.62 60 ALA A CA 1
ATOM 473 C C . ALA A 1 60 ? 55.149 97.003 110.636 1.00 26.73 60 ALA A C 1
ATOM 474 O O . ALA A 1 60 ? 55.780 97.857 111.249 1.00 30.13 60 ALA A O 1
ATOM 476 N N . TRP A 1 61 ? 55.738 96.007 109.985 1.00 28.97 61 TRP A N 1
ATOM 477 C CA . TRP A 1 61 ? 57.173 95.865 110.039 1.00 23.95 61 TRP A CA 1
ATOM 478 C C . TRP A 1 61 ? 57.873 97.011 109.355 1.00 21.98 61 TRP A C 1
ATOM 479 O O . TRP A 1 61 ? 59.001 97.334 109.725 1.00 22.36 61 TRP A O 1
ATOM 490 N N . MET A 1 62 ? 57.231 97.646 108.367 1.00 23.07 62 MET A N 1
ATOM 491 C CA . MET A 1 62 ? 57.895 98.719 107.684 1.00 18.94 62 MET A CA 1
ATOM 492 C C . MET A 1 62 ? 57.899 99.902 108.575 1.00 20.49 62 MET A C 1
ATOM 493 O O . MET A 1 62 ? 58.913 100.577 108.688 1.00 23.50 62 MET A O 1
ATOM 498 N N . ARG A 1 63 ? 56.786 100.136 109.264 1.00 24.79 63 ARG A N 1
ATOM 499 C CA . ARG A 1 63 ? 56.743 101.289 110.140 1.00 24.55 63 ARG A CA 1
ATOM 500 C C . ARG A 1 63 ? 57.757 101.143 111.257 1.00 24.14 63 ARG A C 1
ATOM 501 O O . ARG A 1 63 ? 58.405 102.118 111.625 1.00 25.02 63 ARG A O 1
ATOM 509 N N . GLU A 1 64 ? 57.891 99.931 111.800 1.00 23.90 64 GLU A N 1
ATOM 510 C CA . GLU A 1 64 ? 58.824 99.694 112.885 1.00 21.14 64 GLU A CA 1
ATOM 511 C C . GLU A 1 64 ? 60.262 99.837 112.438 1.00 23.26 64 GLU A C 1
ATOM 512 O O . GLU A 1 64 ? 61.088 100.366 113.175 1.00 24.61 64 GLU A O 1
ATOM 518 N N . ALA A 1 65 ? 60.589 99.353 111.241 1.00 21.55 65 ALA A N 1
ATOM 519 C CA . ALA A 1 65 ? 61.938 99.486 110.748 1.00 17.45 65 ALA A CA 1
ATOM 520 C C . ALA A 1 65 ? 62.274 100.939 110.475 1.00 19.79 65 ALA A C 1
ATOM 521 O O . ALA A 1 65 ? 63.394 101.379 110.729 1.00 21.58 65 ALA A O 1
ATOM 523 N N . LEU A 1 66 ? 61.312 101.697 109.967 1.00 19.77 66 LEU A N 1
ATOM 524 C CA . LEU A 1 66 ? 61.560 103.078 109.646 1.00 16.27 66 LEU A CA 1
ATOM 525 C C . LEU A 1 66 ? 61.662 103.975 110.844 1.00 20.71 66 LEU A C 1
ATOM 526 O O . LEU A 1 66 ? 62.570 104.789 110.913 1.00 25.83 66 LEU A O 1
ATOM 531 N N . THR A 1 67 ? 60.829 103.800 111.857 1.00 22.66 67 THR A N 1
ATOM 532 C CA . THR A 1 67 ? 60.894 104.687 113.011 1.00 22.16 67 THR A CA 1
ATOM 533 C C . THR A 1 67 ? 61.789 104.107 114.078 1.00 21.78 67 THR A C 1
ATOM 534 O O . THR A 1 67 ? 61.371 103.914 115.221 1.00 25.38 67 THR A O 1
ATOM 538 N N . SER A 1 68 ? 63.009 103.824 113.696 1.00 21.35 68 SER A N 1
ATOM 539 C CA . SER A 1 68 ? 64.017 103.245 114.561 1.00 20.38 68 SER A CA 1
ATOM 540 C C . SER A 1 68 ? 65.308 103.977 114.318 1.00 20.81 68 SER A C 1
ATOM 541 O O . SER A 1 68 ? 65.774 104.072 113.181 1.00 21.36 68 SER A O 1
ATOM 544 N N . SER A 1 69 ? 65.852 104.569 115.364 1.00 19.67 69 SER A N 1
ATOM 545 C CA . SER A 1 69 ? 67.036 105.388 115.202 1.00 18.50 69 SER A CA 1
ATOM 546 C C . SER A 1 69 ? 68.307 104.576 115.233 1.00 19.47 69 SER A C 1
ATOM 547 O O . SER A 1 69 ? 68.327 103.451 115.739 1.00 20.57 69 SER A O 1
ATOM 550 N N . GLU A 1 70 ? 69.412 105.186 114.818 1.00 18.19 70 GLU A N 1
ATOM 551 C CA . GLU A 1 70 ? 70.708 104.529 114.893 1.00 16.60 70 GLU A CA 1
ATOM 552 C C . GLU A 1 70 ? 71.004 104.071 116.295 1.00 14.34 70 GLU A C 1
ATOM 553 O O . GLU A 1 70 ? 71.595 103.014 116.494 1.00 17.78 70 GLU A O 1
ATOM 559 N N . GLN A 1 71 ? 70.604 104.859 117.269 1.00 16.38 71 GLN A N 1
ATOM 560 C CA . GLN A 1 71 ? 70.845 104.529 118.650 1.00 16.99 71 GLN A CA 1
ATOM 561 C C . GLN A 1 71 ? 70.113 103.263 119.049 1.00 17.88 71 GLN A C 1
ATOM 562 O O . GLN A 1 71 ? 70.580 102.548 119.931 1.00 19.07 71 GLN A O 1
ATOM 568 N N . ASP A 1 72 ? 68.967 102.968 118.435 1.00 18.48 72 ASP A N 1
ATOM 569 C CA . ASP A 1 72 ? 68.201 101.800 118.813 1.00 17.34 72 ASP A CA 1
ATOM 570 C C . ASP A 1 72 ? 68.869 100.599 118.191 1.00 17.62 72 ASP A C 1
ATOM 571 O O . ASP A 1 72 ? 68.884 99.513 118.776 1.00 18.95 72 ASP A O 1
ATOM 576 N N . VAL A 1 73 ? 69.469 100.796 117.025 1.00 15.88 73 VAL A N 1
ATOM 577 C CA . VAL A 1 73 ? 70.190 99.716 116.385 1.00 12.52 73 VAL A CA 1
ATOM 578 C C . VAL A 1 73 ? 71.408 99.371 117.214 1.00 13.69 73 VAL A C 1
ATOM 579 O O . VAL A 1 73 ? 71.692 98.197 117.413 1.00 14.82 73 VAL A O 1
ATOM 583 N N . VAL A 1 74 ? 72.132 100.375 117.709 1.00 15.32 74 VAL A N 1
ATOM 584 C CA . VAL A 1 74 ? 73.299 100.079 118.520 1.00 12.85 74 VAL A CA 1
ATOM 585 C C . VAL A 1 74 ? 72.899 99.425 119.812 1.00 13.50 74 VAL A C 1
ATOM 586 O O . VAL A 1 74 ? 73.445 98.389 120.193 1.00 15.08 74 VAL A O 1
ATOM 590 N N . ASN A 1 75 ? 71.889 99.966 120.475 1.00 18.15 75 ASN A N 1
ATOM 591 C CA . ASN A 1 75 ? 71.514 99.429 121.756 1.00 16.83 75 ASN A CA 1
ATOM 592 C C . ASN A 1 75 ? 71.076 97.984 121.665 1.00 16.96 75 ASN A C 1
ATOM 593 O O . ASN A 1 75 ? 71.336 97.203 122.581 1.00 19.57 75 ASN A O 1
ATOM 598 N N . LEU A 1 76 ? 70.438 97.608 120.569 1.00 15.49 76 LEU A N 1
ATOM 599 C CA . LEU A 1 76 ? 69.982 96.251 120.438 1.00 15.39 76 LEU A CA 1
ATOM 600 C C . LEU A 1 76 ? 70.991 95.297 119.798 1.00 16.44 76 LEU A C 1
ATOM 601 O O . LEU A 1 76 ? 71.131 94.160 120.263 1.00 19.32 76 LEU A O 1
ATOM 606 N N . SER A 1 77 ? 71.665 95.723 118.723 1.00 14.90 77 SER A N 1
ATOM 607 C CA . SER A 1 77 ? 72.539 94.843 117.954 1.00 10.63 77 SER A CA 1
ATOM 608 C C . SER A 1 77 ? 74.025 95.204 117.795 1.00 11.57 77 SER A C 1
ATOM 609 O O . SER A 1 77 ? 74.724 94.522 117.047 1.00 12.26 77 SER A O 1
ATOM 612 N N . GLY A 1 78 ? 74.549 96.236 118.459 1.00 11.78 78 GLY A N 1
ATOM 613 C CA . GLY A 1 78 ? 75.985 96.530 118.359 1.00 7.15 78 GLY A CA 1
ATOM 614 C C . GLY A 1 78 ? 76.402 97.677 117.450 1.00 7.20 78 GLY A C 1
ATOM 615 O O . GLY A 1 78 ? 75.610 98.219 116.671 1.00 8.70 78 GLY A O 1
ATOM 616 N N . VAL A 1 79 ? 77.674 98.039 117.573 1.00 7.04 79 VAL A N 1
ATOM 617 C CA . VAL A 1 79 ? 78.243 99.147 116.823 1.00 4.57 79 VAL A CA 1
ATOM 618 C C . VAL A 1 79 ? 78.484 98.704 115.423 1.00 4.84 79 VAL A C 1
ATOM 619 O O . VAL A 1 79 ? 78.092 99.387 114.494 1.00 5.30 79 VAL A O 1
ATOM 623 N N . ASP A 1 80 ? 79.063 97.526 115.231 1.00 5.26 80 ASP A N 1
ATOM 624 C CA . ASP A 1 80 ? 79.294 97.101 113.859 1.00 3.97 80 ASP A CA 1
ATOM 625 C C . ASP A 1 80 ? 78.003 97.084 113.075 1.00 4.61 80 ASP A C 1
ATOM 626 O O . ASP A 1 80 ? 77.988 97.417 111.888 1.00 4.43 80 ASP A O 1
ATOM 631 N N . THR A 1 81 ? 76.914 96.713 113.729 1.00 5.52 81 THR A N 1
ATOM 632 C CA . THR A 1 81 ? 75.635 96.678 113.068 1.00 4.64 81 THR A CA 1
ATOM 633 C C . THR A 1 81 ? 75.235 98.086 112.658 1.00 5.22 81 THR A C 1
ATOM 634 O O . THR A 1 81 ? 74.852 98.315 111.511 1.00 5.47 81 THR A O 1
ATOM 638 N N . ALA A 1 82 ? 75.364 99.049 113.566 1.00 6.14 82 ALA A N 1
ATOM 639 C CA . ALA A 1 82 ? 75.029 100.432 113.251 1.00 4.83 82 ALA A CA 1
ATOM 640 C C . ALA A 1 82 ? 75.898 101.001 112.144 1.00 4.28 82 ALA A C 1
ATOM 641 O O . ALA A 1 82 ? 75.407 101.765 111.316 1.00 6.90 82 ALA A O 1
ATOM 643 N N . VAL A 1 83 ? 77.166 100.615 112.113 1.00 4.95 83 VAL A N 1
ATOM 644 C CA . VAL A 1 83 ? 78.112 101.057 111.104 1.00 3.78 83 VAL A CA 1
ATOM 645 C C . VAL A 1 83 ? 77.695 100.520 109.765 1.00 3.56 83 VAL A C 1
ATOM 646 O O . VAL A 1 83 ? 77.907 101.178 108.748 1.00 3.33 83 VAL A O 1
ATOM 650 N N . HIS A 1 84 ? 77.189 99.298 109.730 1.00 4.03 84 HIS A N 1
ATOM 651 C CA . HIS A 1 84 ? 76.720 98.729 108.491 1.00 3.37 84 HIS A CA 1
ATOM 652 C C . HIS A 1 84 ? 75.610 99.635 107.953 1.00 4.22 84 HIS A C 1
ATOM 653 O O . HIS A 1 84 ? 75.558 99.921 106.758 1.00 4.39 84 HIS A O 1
ATOM 660 N N . PHE A 1 85 ? 74.731 100.122 108.829 1.00 4.04 85 PHE A N 1
ATOM 661 C CA . PHE A 1 85 ? 73.682 101.021 108.364 1.00 3.94 85 PHE A CA 1
ATOM 662 C C . PHE A 1 85 ? 74.228 102.367 107.941 1.00 4.39 85 PHE A C 1
ATOM 663 O O . PHE A 1 85 ? 73.676 102.966 107.020 1.00 6.63 85 PHE A O 1
ATOM 671 N N . VAL A 1 86 ? 75.320 102.833 108.551 1.00 4.68 86 VAL A N 1
ATOM 672 C CA . VAL A 1 86 ? 75.917 104.079 108.093 1.00 3.83 86 VAL A CA 1
ATOM 673 C C . VAL A 1 86 ? 76.377 103.858 106.687 1.00 4.73 86 VAL A C 1
ATOM 674 O O . VAL A 1 86 ? 76.135 104.673 105.814 1.00 6.47 86 VAL A O 1
ATOM 678 N N . PHE A 1 87 ? 77.012 102.743 106.431 1.00 3.99 87 PHE A N 1
ATOM 679 C CA . PHE A 1 87 ? 77.453 102.444 105.097 1.00 3.51 87 PHE A CA 1
ATOM 680 C C . PHE A 1 87 ? 76.315 102.476 104.110 1.00 5.59 87 PHE A C 1
ATOM 681 O O . PHE A 1 87 ? 76.408 103.156 103.086 1.00 8.37 87 PHE A O 1
ATOM 689 N N . LEU A 1 88 ? 75.219 101.801 104.407 1.00 5.89 88 LEU A N 1
ATOM 690 C CA . LEU A 1 88 ? 74.125 101.752 103.453 1.00 5.43 88 LEU A CA 1
ATOM 691 C C . LEU A 1 88 ? 73.480 103.118 103.203 1.00 5.79 88 LEU A C 1
ATOM 692 O O . LEU A 1 88 ? 73.127 103.433 102.063 1.00 9.64 88 LEU A O 1
ATOM 697 N N . SER A 1 89 ? 73.315 103.935 104.246 1.00 7.83 89 SER A N 1
ATOM 698 C CA . SER A 1 89 ? 72.691 105.232 104.068 1.00 8.24 89 SER A CA 1
ATOM 699 C C . SER A 1 89 ? 73.638 106.268 103.491 1.00 10.06 89 SER A C 1
ATOM 700 O O . SER A 1 89 ? 73.196 107.174 102.783 1.00 13.71 89 SER A O 1
ATOM 703 N N . THR A 1 90 ? 74.945 106.122 103.707 1.00 9.37 90 THR A N 1
ATOM 704 C CA . THR A 1 90 ? 75.901 107.059 103.141 1.00 8.01 90 THR A CA 1
ATOM 705 C C . THR A 1 90 ? 75.823 106.918 101.652 1.00 10.66 90 THR A C 1
ATOM 706 O O . THR A 1 90 ? 75.703 107.902 100.925 1.00 14.12 90 THR A O 1
ATOM 710 N N . VAL A 1 91 ? 75.804 105.679 101.195 1.00 9.08 91 VAL A N 1
ATOM 711 C CA . VAL A 1 91 ? 75.738 105.400 99.786 1.00 8.03 91 VAL A CA 1
ATOM 712 C C . VAL A 1 91 ? 74.435 105.868 99.174 1.00 12.78 91 VAL A C 1
ATOM 713 O O . VAL A 1 91 ? 74.428 106.430 98.079 1.00 16.81 91 VAL A O 1
ATOM 717 N N . LEU A 1 92 ? 73.327 105.633 99.859 1.00 14.06 92 LEU A N 1
ATOM 718 C CA . LEU A 1 92 ? 72.037 106.051 99.367 1.00 13.75 92 LEU A CA 1
ATOM 719 C C . LEU A 1 92 ? 71.987 107.556 99.209 1.00 14.57 92 LEU A C 1
ATOM 720 O O . LEU A 1 92 ? 71.464 108.051 98.214 1.00 19.68 92 LEU A O 1
ATOM 725 N N . GLY A 1 93 ? 72.523 108.292 100.181 1.00 15.52 93 GLY A N 1
ATOM 726 C CA . GLY A 1 93 ? 72.541 109.738 100.122 1.00 15.04 93 GLY A CA 1
ATOM 727 C C . GLY A 1 93 ? 73.340 110.223 98.936 1.00 17.45 93 GLY A C 1
ATOM 728 O O . GLY A 1 93 ? 72.902 111.139 98.233 1.00 22.23 93 GLY A O 1
ATOM 729 N N . ILE A 1 94 ? 74.479 109.584 98.670 1.00 15.40 94 ILE A N 1
ATOM 730 C CA . ILE A 1 94 ? 75.321 109.980 97.560 1.00 13.91 94 ILE A CA 1
ATOM 731 C C . ILE A 1 94 ? 74.638 109.750 96.237 1.00 18.17 94 ILE A C 1
ATOM 732 O O . ILE A 1 94 ? 74.692 110.614 95.354 1.00 23.01 94 ILE A O 1
ATOM 737 N N . PHE A 1 95 ? 74.022 108.587 96.057 1.00 18.71 95 PHE A N 1
ATOM 738 C CA . PHE A 1 95 ? 73.379 108.301 94.787 1.00 20.69 95 PHE A CA 1
ATOM 739 C C . PHE A 1 95 ? 72.114 109.117 94.584 1.00 20.53 95 PHE A C 1
ATOM 740 O O . PHE A 1 95 ? 71.818 109.514 93.459 1.00 23.97 95 PHE A O 1
ATOM 748 N N . ALA A 1 96 ? 71.345 109.357 95.636 1.00 22.96 96 ALA A N 1
ATOM 749 C CA . ALA A 1 96 ? 70.157 110.163 95.485 1.00 23.10 96 ALA A CA 1
ATOM 750 C C . ALA A 1 96 ? 70.540 111.571 95.069 1.00 24.68 96 ALA A C 1
ATOM 751 O O . ALA A 1 96 ? 69.899 112.165 94.207 1.00 29.51 96 ALA A O 1
ATOM 753 N N . CYS A 1 97 ? 71.622 112.102 95.631 1.00 25.80 97 CYS A N 1
ATOM 754 C CA . CYS A 1 97 ? 72.042 113.436 95.268 1.00 24.00 97 CYS A CA 1
ATOM 755 C C . CYS A 1 97 ? 72.499 113.478 93.819 1.00 26.46 97 CYS A C 1
ATOM 756 O O . CYS A 1 97 ? 72.207 114.429 93.075 1.00 30.22 97 CYS A O 1
ATOM 759 N N . SER A 1 98 ? 73.190 112.436 93.401 1.00 21.02 98 SER A N 1
ATOM 760 C CA . SER A 1 98 ? 73.648 112.343 92.044 1.00 22.21 98 SER A CA 1
ATOM 761 C C . SER A 1 98 ? 72.475 112.332 91.064 1.00 31.20 98 SER A C 1
ATOM 762 O O . SER A 1 98 ? 72.516 113.035 90.042 1.00 33.97 98 SER A O 1
ATOM 765 N N . SER A 1 99 ? 71.400 111.580 91.382 1.00 31.52 99 SER A N 1
ATOM 766 C CA . SER A 1 99 ? 70.249 111.505 90.486 1.00 30.27 99 SER A CA 1
ATOM 767 C C . SER A 1 99 ? 69.464 112.801 90.431 1.00 27.80 99 SER A C 1
ATOM 768 O O . SER A 1 99 ? 68.813 113.070 89.426 1.00 32.94 99 SER A O 1
ATOM 771 N N . LEU A 1 100 ? 69.562 113.653 91.452 1.00 30.17 100 LEU A N 1
ATOM 772 C CA . LEU A 1 100 ? 68.874 114.928 91.375 1.00 29.17 100 LEU A CA 1
ATOM 773 C C . LEU A 1 100 ? 69.459 115.738 90.248 1.00 33.50 100 LEU A C 1
ATOM 774 O O . LEU A 1 100 ? 68.721 116.364 89.491 1.00 37.33 100 LEU A O 1
ATOM 779 N N . LEU A 1 101 ? 70.790 115.709 90.107 1.00 32.70 101 LEU A N 1
ATOM 780 C CA . LEU A 1 101 ? 71.406 116.402 88.955 1.00 32.74 101 LEU A CA 1
ATOM 781 C C . LEU A 1 101 ? 71.128 115.677 87.625 1.00 31.93 101 LEU A C 1
ATOM 782 O O . LEU A 1 101 ? 70.801 116.315 86.622 1.00 35.72 101 LEU A O 1
ATOM 787 N N . LEU A 1 102 ? 71.271 114.338 87.631 1.00 30.68 102 LEU A N 1
ATOM 788 C CA . LEU A 1 102 ? 71.056 113.433 86.524 1.00 32.79 102 LEU A CA 1
ATOM 789 C C . LEU A 1 102 ? 69.589 113.003 86.570 1.00 40.18 102 LEU A C 1
ATOM 790 O O . LEU A 1 102 ? 69.097 112.281 85.695 1.00 41.95 102 LEU A O 1
ATOM 795 N N . GLY A 1 154 ? 81.254 116.761 83.709 1.00 23.31 154 GLY A N 1
ATOM 796 C CA . GLY A 1 154 ? 80.519 117.779 84.445 1.00 32.39 154 GLY A CA 1
ATOM 797 C C . GLY A 1 154 ? 79.862 117.189 85.696 1.00 33.04 154 GLY A C 1
ATOM 798 O O . GLY A 1 154 ? 80.169 117.596 86.826 1.00 30.72 154 GLY A O 1
ATOM 799 N N . ALA A 1 155 ? 79.009 116.152 85.500 1.00 34.86 155 ALA A N 1
ATOM 800 C CA . ALA A 1 155 ? 78.312 115.405 86.565 1.00 30.56 155 ALA A CA 1
ATOM 801 C C . ALA A 1 155 ? 79.321 114.653 87.396 1.00 26.94 155 ALA A C 1
ATOM 802 O O . ALA A 1 155 ? 79.048 114.267 88.517 1.00 26.38 155 ALA A O 1
ATOM 804 N N . VAL A 1 156 ? 80.490 114.469 86.817 1.00 29.43 156 VAL A N 1
ATOM 805 C CA . VAL A 1 156 ? 81.605 113.797 87.423 1.00 26.71 156 VAL A CA 1
ATOM 806 C C . VAL A 1 156 ? 82.059 114.590 88.626 1.00 26.47 156 VAL A C 1
ATOM 807 O O . VAL A 1 156 ? 82.473 114.003 89.626 1.00 29.30 156 VAL A O 1
ATOM 811 N N . TYR A 1 157 ? 82.051 115.916 88.512 1.00 27.02 157 TYR A N 1
ATOM 812 C CA . TYR A 1 157 ? 82.494 116.791 89.572 1.00 27.53 157 TYR A CA 1
ATOM 813 C C . TYR A 1 157 ? 81.424 116.848 90.603 1.00 25.73 157 TYR A C 1
ATOM 814 O O . TYR A 1 157 ? 81.717 116.817 91.787 1.00 24.75 157 TYR A O 1
ATOM 823 N N . TRP A 1 158 ? 80.175 116.866 90.161 1.00 27.38 158 TRP A N 1
ATOM 824 C CA . TRP A 1 158 ? 79.067 116.863 91.093 1.00 22.65 158 TRP A CA 1
ATOM 825 C C . TRP A 1 158 ? 79.130 115.628 91.961 1.00 24.08 158 TRP A C 1
ATOM 826 O O . TRP A 1 158 ? 79.100 115.725 93.184 1.00 23.59 158 TRP A O 1
ATOM 837 N N . ILE A 1 159 ? 79.277 114.460 91.336 1.00 25.11 159 ILE A N 1
ATOM 838 C CA . ILE A 1 159 ? 79.334 113.216 92.065 1.00 20.00 159 ILE A CA 1
ATOM 839 C C . ILE A 1 159 ? 80.532 113.173 92.945 1.00 22.55 159 ILE A C 1
ATOM 840 O O . ILE A 1 159 ? 80.407 112.757 94.092 1.00 20.19 159 ILE A O 1
ATOM 845 N N . SER A 1 160 ? 81.702 113.570 92.448 1.00 23.49 160 SER A N 1
ATOM 846 C CA . SER A 1 160 ? 82.859 113.500 93.288 1.00 16.79 160 SER A CA 1
ATOM 847 C C . SER A 1 160 ? 82.705 114.409 94.474 1.00 17.52 160 SER A C 1
ATOM 848 O O . SER A 1 160 ? 83.024 113.993 95.579 1.00 20.38 160 SER A O 1
ATOM 851 N N . LEU A 1 161 ? 82.152 115.607 94.302 1.00 18.96 161 LEU A N 1
ATOM 852 C CA . LEU A 1 161 ? 81.980 116.503 95.433 1.00 21.05 161 LEU A CA 1
ATOM 853 C C . LEU A 1 161 ? 80.979 115.991 96.432 1.00 19.44 161 LEU A C 1
ATOM 854 O O . LEU A 1 161 ? 81.213 116.094 97.635 1.00 17.46 161 LEU A O 1
ATOM 859 N N . VAL A 1 162 ? 79.888 115.402 95.959 1.00 20.05 162 VAL A N 1
ATOM 860 C CA . VAL A 1 162 ? 78.904 114.857 96.855 1.00 15.80 162 VAL A CA 1
ATOM 861 C C . VAL A 1 162 ? 79.524 113.710 97.600 1.00 15.27 162 VAL A C 1
ATOM 862 O O . VAL A 1 162 ? 79.311 113.577 98.798 1.00 16.17 162 VAL A O 1
ATOM 866 N N . THR A 1 163 ? 80.277 112.872 96.898 1.00 16.89 163 THR A N 1
ATOM 867 C CA . THR A 1 163 ? 80.911 111.734 97.507 1.00 14.37 163 THR A CA 1
ATOM 868 C C . THR A 1 163 ? 81.915 112.173 98.542 1.00 13.68 163 THR A C 1
ATOM 869 O O . THR A 1 163 ? 81.945 111.592 99.616 1.00 13.55 163 THR A O 1
ATOM 873 N N . TYR A 1 164 ? 82.723 113.193 98.258 1.00 15.25 164 TYR A N 1
ATOM 874 C CA . TYR A 1 164 ? 83.708 113.647 99.216 1.00 12.41 164 TYR A CA 1
ATOM 875 C C . TYR A 1 164 ? 83.004 114.234 100.412 1.00 12.86 164 TYR A C 1
ATOM 876 O O . TYR A 1 164 ? 83.434 114.037 101.544 1.00 14.25 164 TYR A O 1
ATOM 885 N N . PHE A 1 165 ? 81.921 114.963 100.170 1.00 14.03 165 PHE A N 1
ATOM 886 C CA . PHE A 1 165 ? 81.117 115.593 101.201 1.00 13.56 165 PHE A CA 1
ATOM 887 C C . PHE A 1 165 ? 80.553 114.558 102.161 1.00 12.90 165 PHE A C 1
ATOM 888 O O . PHE A 1 165 ? 80.720 114.666 103.380 1.00 12.14 165 PHE A O 1
ATOM 896 N N . PHE A 1 166 ? 79.927 113.518 101.616 1.00 13.21 166 PHE A N 1
ATOM 897 C CA . PHE A 1 166 ? 79.375 112.475 102.441 1.00 10.15 166 PHE A CA 1
ATOM 898 C C . PHE A 1 166 ? 80.437 111.608 103.060 1.00 10.28 166 PHE A C 1
ATOM 899 O O . PHE A 1 166 ? 80.259 111.187 104.187 1.00 10.81 166 PHE A O 1
ATOM 907 N N . LEU A 1 167 ? 81.536 111.299 102.375 1.00 10.92 167 LEU A N 1
ATOM 908 C CA . LEU A 1 167 ? 82.542 110.494 103.036 1.00 8.55 167 LEU A CA 1
ATOM 909 C C . LEU A 1 167 ? 83.153 111.262 104.169 1.00 8.12 167 LEU A C 1
ATOM 910 O O . LEU A 1 167 ? 83.444 110.688 105.212 1.00 9.20 167 LEU A O 1
ATOM 915 N N . TRP A 1 168 ? 83.358 112.557 103.998 1.00 10.07 168 TRP A N 1
ATOM 916 C CA . TRP A 1 168 ? 83.942 113.349 105.046 1.00 9.64 168 TRP A CA 1
ATOM 917 C C . TRP A 1 168 ? 83.044 113.308 106.257 1.00 9.23 168 TRP A C 1
ATOM 918 O O . TRP A 1 168 ? 83.508 113.071 107.375 1.00 9.64 168 TRP A O 1
ATOM 929 N N . LYS A 1 169 ? 81.749 113.561 106.045 1.00 10.25 169 LYS A N 1
ATOM 930 C CA . LYS A 1 169 ? 80.799 113.624 107.137 1.00 9.06 169 LYS A CA 1
ATOM 931 C C . LYS A 1 169 ? 80.490 112.266 107.728 1.00 8.33 169 LYS A C 1
ATOM 932 O O . LYS A 1 169 ? 80.183 112.173 108.912 1.00 9.85 169 LYS A O 1
ATOM 938 N N . ALA A 1 170 ? 80.508 111.217 106.912 1.00 9.30 170 ALA A N 1
ATOM 939 C CA . ALA A 1 170 ? 80.259 109.871 107.377 1.00 5.86 170 ALA A CA 1
ATOM 940 C C . ALA A 1 170 ? 81.415 109.376 108.199 1.00 5.33 170 ALA A C 1
ATOM 941 O O . ALA A 1 170 ? 81.207 108.723 109.211 1.00 5.46 170 ALA A O 1
ATOM 943 N N . TYR A 1 171 ? 82.643 109.723 107.804 1.00 5.54 171 TYR A N 1
ATOM 944 C CA . TYR A 1 171 ? 83.810 109.273 108.521 1.00 4.60 171 TYR A CA 1
ATOM 945 C C . TYR A 1 171 ? 83.797 110.004 109.829 1.00 4.95 171 TYR A C 1
ATOM 946 O O . TYR A 1 171 ? 84.078 109.417 110.870 1.00 3.88 171 TYR A O 1
ATOM 955 N N . LYS A 1 172 ? 83.438 111.280 109.802 1.00 5.98 172 LYS A N 1
ATOM 956 C CA . LYS A 1 172 ? 83.336 112.069 111.005 1.00 5.99 172 LYS A CA 1
ATOM 957 C C . LYS A 1 172 ? 82.282 111.498 111.946 1.00 6.04 172 LYS A C 1
ATOM 958 O O . LYS A 1 172 ? 82.526 111.360 113.148 1.00 8.43 172 LYS A O 1
ATOM 964 N N . HIS A 1 173 ? 81.130 111.109 111.399 1.00 6.93 173 HIS A N 1
ATOM 965 C CA . HIS A 1 173 ? 80.030 110.535 112.157 1.00 5.22 173 HIS A CA 1
ATOM 966 C C . HIS A 1 173 ? 80.406 109.225 112.800 1.00 5.41 173 HIS A C 1
ATOM 967 O O . HIS A 1 173 ? 80.135 109.022 113.981 1.00 6.56 173 HIS A O 1
ATOM 974 N N . VAL A 1 174 ? 81.024 108.326 112.040 1.00 5.07 174 VAL A N 1
ATOM 975 C CA . VAL A 1 174 ? 81.412 107.051 112.585 1.00 4.67 174 VAL A CA 1
ATOM 976 C C . VAL A 1 174 ? 82.478 107.254 113.612 1.00 5.07 174 VAL A C 1
ATOM 977 O O . VAL A 1 174 ? 82.479 106.571 114.622 1.00 5.03 174 VAL A O 1
ATOM 981 N N . SER A 1 175 ? 83.425 108.151 113.384 1.00 5.70 175 SER A N 1
ATOM 982 C CA . SER A 1 175 ? 84.451 108.338 114.374 1.00 3.79 175 SER A CA 1
ATOM 983 C C . SER A 1 175 ? 83.811 108.750 115.685 1.00 5.11 175 SER A C 1
ATOM 984 O O . SER A 1 175 ? 84.227 108.266 116.742 1.00 7.39 175 SER A O 1
ATOM 987 N N . SER A 1 176 ? 82.786 109.612 115.632 1.00 5.43 176 SER A N 1
ATOM 988 C CA . SER A 1 176 ? 82.057 110.034 116.825 1.00 4.64 176 SER A CA 1
ATOM 989 C C . SER A 1 176 ? 81.289 108.882 117.468 1.00 6.34 176 SER A C 1
ATOM 990 O O . SER A 1 176 ? 81.337 108.698 118.684 1.00 8.77 176 SER A O 1
ATOM 993 N N . LEU A 1 177 ? 80.618 108.073 116.647 1.00 6.70 177 LEU A N 1
ATOM 994 C CA . LEU A 1 177 ? 79.828 106.929 117.080 1.00 5.55 177 LEU A CA 1
ATOM 995 C C . LEU A 1 177 ? 80.701 105.929 117.787 1.00 6.39 177 LEU A C 1
ATOM 996 O O . LEU A 1 177 ? 80.319 105.365 118.811 1.00 7.87 177 LEU A O 1
ATOM 1001 N N . ARG A 1 178 ? 81.865 105.678 117.209 1.00 6.39 178 ARG A N 1
ATOM 1002 C CA . ARG A 1 178 ? 82.803 104.752 117.752 1.00 5.68 178 ARG A CA 1
ATOM 1003 C C . ARG A 1 178 ? 83.349 105.266 119.025 1.00 7.38 178 ARG A C 1
ATOM 1004 O O . ARG A 1 178 ? 83.453 104.514 119.986 1.00 9.03 178 ARG A O 1
ATOM 1012 N N . ALA A 1 179 ? 83.708 106.540 119.069 1.00 6.80 179 ALA A N 1
ATOM 1013 C CA . ALA A 1 179 ? 84.263 107.055 120.281 1.00 6.36 179 ALA A CA 1
ATOM 1014 C C . ALA A 1 179 ? 83.271 106.958 121.399 1.00 9.16 179 ALA A C 1
ATOM 1015 O O . ALA A 1 179 ? 83.650 106.597 122.509 1.00 12.51 179 ALA A O 1
ATOM 1017 N N . GLN A 1 180 ? 81.992 107.214 121.120 1.00 9.19 180 GLN A N 1
ATOM 1018 C CA . GLN A 1 180 ? 80.978 107.132 122.157 1.00 9.98 180 GLN A CA 1
ATOM 1019 C C . GLN A 1 180 ? 80.759 105.700 122.615 1.00 10.61 180 GLN A C 1
ATOM 1020 O O . GLN A 1 180 ? 80.545 105.451 123.805 1.00 12.77 180 GLN A O 1
ATOM 1026 N N . ALA A 1 181 ? 80.803 104.755 121.677 1.00 11.05 181 ALA A N 1
ATOM 1027 C CA . ALA A 1 181 ? 80.635 103.358 122.001 1.00 7.92 181 ALA A CA 1
ATOM 1028 C C . ALA A 1 181 ? 81.737 102.857 122.883 1.00 10.16 181 ALA A C 1
ATOM 1029 O O . ALA A 1 181 ? 81.504 102.055 123.783 1.00 12.99 181 ALA A O 1
ATOM 1031 N N . LEU A 1 182 ? 82.946 103.338 122.642 1.00 10.89 182 LEU A N 1
ATOM 1032 C CA . LEU A 1 182 ? 84.050 102.934 123.462 1.00 9.41 182 LEU A CA 1
ATOM 1033 C C . LEU A 1 182 ? 83.949 103.617 124.797 1.00 12.20 182 LEU A C 1
ATOM 1034 O O . LEU A 1 182 ? 84.212 103.012 125.832 1.00 17.49 182 LEU A O 1
ATOM 1039 N N . MET A 1 183 ? 83.488 104.857 124.794 1.00 11.60 183 MET A N 1
ATOM 1040 C CA . MET A 1 183 ? 83.430 105.662 125.987 1.00 12.07 183 MET A CA 1
ATOM 1041 C C . MET A 1 183 ? 82.512 105.075 127.038 1.00 13.92 183 MET A C 1
ATOM 1042 O O . MET A 1 183 ? 82.759 105.222 128.231 1.00 19.10 183 MET A O 1
ATOM 1047 N N . SER A 1 184 ? 81.446 104.410 126.624 1.00 15.03 184 SER A N 1
ATOM 1048 C CA . SER A 1 184 ? 80.496 103.838 127.571 1.00 15.54 184 SER A CA 1
ATOM 1049 C C . SER A 1 184 ? 80.665 102.348 127.788 1.00 14.77 184 SER A C 1
ATOM 1050 O O . SER A 1 184 ? 79.840 101.720 128.449 1.00 19.84 184 SER A O 1
ATOM 1053 N N . ALA A 1 185 ? 81.706 101.766 127.225 1.00 17.09 185 ALA A N 1
ATOM 1054 C CA . ALA A 1 185 ? 81.922 100.335 127.290 1.00 15.99 185 ALA A CA 1
ATOM 1055 C C . ALA A 1 185 ? 82.207 99.829 128.698 1.00 20.48 185 ALA A C 1
ATOM 1056 O O . ALA A 1 185 ? 82.851 100.493 129.519 1.00 22.47 185 ALA A O 1
ATOM 1058 N N . ASP A 1 186 ? 81.761 98.603 128.944 1.00 19.09 186 ASP A N 1
ATOM 1059 C CA . ASP A 1 186 ? 81.975 97.886 130.190 1.00 19.25 186 ASP A CA 1
ATOM 1060 C C . ASP A 1 186 ? 83.313 97.213 130.210 1.00 18.81 186 ASP A C 1
ATOM 1061 O O . ASP A 1 186 ? 84.077 97.344 129.254 1.00 19.50 186 ASP A O 1
ATOM 1066 N N . VAL A 1 187 ? 83.615 96.533 131.306 1.00 14.48 187 VAL A N 1
ATOM 1067 C CA . VAL A 1 187 ? 84.880 95.856 131.447 1.00 10.98 187 VAL A CA 1
ATOM 1068 C C . VAL A 1 187 ? 84.908 94.597 130.634 1.00 14.70 187 VAL A C 1
ATOM 1069 O O . VAL A 1 187 ? 84.053 93.734 130.805 1.00 20.86 187 VAL A O 1
ATOM 1073 N N . LYS A 1 188 ? 85.920 94.467 129.787 1.00 15.15 188 LYS A N 1
ATOM 1074 C CA . LYS A 1 188 ? 86.067 93.284 128.953 1.00 13.27 188 LYS A CA 1
ATOM 1075 C C . LYS A 1 188 ? 87.523 92.800 128.973 1.00 13.39 188 LYS A C 1
ATOM 1076 O O . LYS A 1 188 ? 88.428 93.624 128.961 1.00 14.51 188 LYS A O 1
ATOM 1082 N N . PRO A 1 189 ? 87.808 91.488 128.934 1.00 14.07 189 PRO A N 1
ATOM 1083 C CA . PRO A 1 189 ? 89.144 90.909 128.951 1.00 13.30 189 PRO A CA 1
ATOM 1084 C C . PRO A 1 189 ? 90.163 91.429 127.937 1.00 9.98 189 PRO A C 1
ATOM 1085 O O . PRO A 1 189 ? 91.335 91.585 128.263 1.00 11.84 189 PRO A O 1
ATOM 1089 N N . GLU A 1 190 ? 89.724 91.809 126.753 1.00 9.33 190 GLU A N 1
ATOM 1090 C CA . GLU A 1 190 ? 90.634 92.300 125.728 1.00 7.52 190 GLU A CA 1
ATOM 1091 C C . GLU A 1 190 ? 91.121 93.709 125.994 1.00 9.97 190 GLU A C 1
ATOM 1092 O O . GLU A 1 190 ? 91.999 94.223 125.311 1.00 8.75 190 GLU A O 1
ATOM 1098 N N . GLN A 1 191 ? 90.538 94.369 126.974 1.00 9.42 191 GLN A N 1
ATOM 1099 C CA . GLN A 1 191 ? 90.923 95.719 127.278 1.00 6.59 191 GLN A CA 1
ATOM 1100 C C . GLN A 1 191 ? 92.169 95.719 128.130 1.00 8.83 191 GLN A C 1
ATOM 1101 O O . GLN A 1 191 ? 92.835 96.742 128.249 1.00 10.93 191 GLN A O 1
ATOM 1107 N N . PHE A 1 192 ? 92.484 94.570 128.714 1.00 8.45 192 PHE A N 1
ATOM 1108 C CA . PHE A 1 192 ? 93.579 94.413 129.630 1.00 4.90 192 PHE A CA 1
ATOM 1109 C C . PHE A 1 192 ? 94.623 93.468 129.106 1.00 6.08 192 PHE A C 1
ATOM 1110 O O . PHE A 1 192 ? 95.360 92.885 129.896 1.00 9.16 192 PHE A O 1
ATOM 1118 N N . ALA A 1 193 ? 94.718 93.266 127.801 1.00 6.67 193 ALA A N 1
ATOM 1119 C CA . ALA A 1 193 ? 95.681 92.269 127.356 1.00 5.78 193 ALA A CA 1
ATOM 1120 C C . ALA A 1 193 ? 96.321 92.527 126.019 1.00 3.77 193 ALA A C 1
ATOM 1121 O O . ALA A 1 193 ? 95.754 93.174 125.137 1.00 5.69 193 ALA A O 1
ATOM 1123 N N . ILE A 1 194 ? 97.504 91.945 125.862 1.00 3.74 194 ILE A N 1
ATOM 1124 C CA . ILE A 1 194 ? 98.274 92.013 124.642 1.00 3.46 194 ILE A CA 1
ATOM 1125 C C . ILE A 1 194 ? 98.644 90.642 124.133 1.00 4.30 194 ILE A C 1
ATOM 1126 O O . ILE A 1 194 ? 98.772 89.680 124.886 1.00 6.81 194 ILE A O 1
ATOM 1131 N N . LEU A 1 195 ? 98.891 90.568 122.857 1.00 4.33 195 LEU A N 1
ATOM 1132 C CA . LEU A 1 195 ? 99.360 89.353 122.230 1.00 4.02 195 LEU A CA 1
ATOM 1133 C C . LEU A 1 195 ? 100.846 89.441 121.898 1.00 5.81 195 LEU A C 1
ATOM 1134 O O . LEU A 1 195 ? 101.281 90.327 121.158 1.00 4.81 195 LEU A O 1
ATOM 1139 N N . VAL A 1 196 ? 101.633 88.521 122.448 1.00 5.23 196 VAL A N 1
ATOM 1140 C CA . VAL A 1 196 ? 103.068 88.533 122.279 1.00 3.84 196 VAL A CA 1
ATOM 1141 C C . VAL A 1 196 ? 103.484 87.396 121.374 1.00 7.22 196 VAL A C 1
ATOM 1142 O O . VAL A 1 196 ? 103.132 86.245 121.622 1.00 12.71 196 VAL A O 1
ATOM 1146 N N . ARG A 1 197 ? 104.240 87.687 120.333 1.00 8.18 197 ARG A N 1
ATOM 1147 C CA . ARG A 1 197 ? 104.669 86.659 119.386 1.00 8.94 197 ARG A CA 1
ATOM 1148 C C . ARG A 1 197 ? 106.163 86.672 119.088 1.00 10.82 197 ARG A C 1
ATOM 1149 O O . ARG A 1 197 ? 106.883 87.608 119.431 1.00 13.45 197 ARG A O 1
ATOM 1157 N N . ASP A 1 198 ? 106.628 85.636 118.408 1.00 13.56 198 ASP A N 1
ATOM 1158 C CA . ASP A 1 198 ? 108.022 85.515 117.994 1.00 11.34 198 ASP A CA 1
ATOM 1159 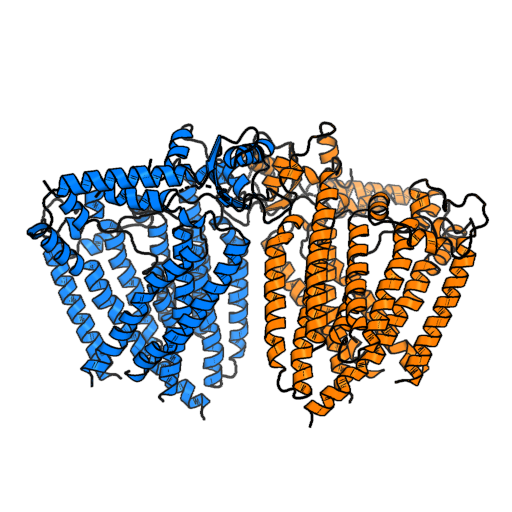C C . ASP A 1 198 ? 108.938 85.527 119.175 1.00 12.15 198 ASP A C 1
ATOM 1160 O O . ASP A 1 198 ? 109.968 86.202 119.180 1.00 16.13 198 ASP A O 1
ATOM 1165 N N . MET A 1 199 ? 108.573 84.803 120.200 1.00 13.43 199 MET A N 1
ATOM 1166 C CA . MET A 1 199 ? 109.452 84.738 121.322 1.00 16.06 199 MET A CA 1
ATOM 1167 C C . MET A 1 199 ? 110.622 83.877 120.880 1.00 19.30 199 MET A C 1
ATOM 1168 O O . MET A 1 199 ? 110.436 82.996 120.047 1.00 22.27 199 MET A O 1
ATOM 1173 N N . PRO A 1 200 ? 111.836 84.134 121.339 1.00 20.89 200 PRO A N 1
ATOM 1174 C CA . PRO A 1 200 ? 112.997 83.320 121.146 1.00 24.34 200 PRO A CA 1
ATOM 1175 C C . PRO A 1 200 ? 112.885 82.100 122.013 1.00 25.48 200 PRO A C 1
ATOM 1176 O O . PRO A 1 200 ? 112.052 82.069 122.924 1.00 28.82 200 PRO A O 1
ATOM 1180 N N . ALA A 1 201 ? 113.659 81.085 121.696 1.00 23.05 201 ALA A N 1
ATOM 1181 C CA . ALA A 1 201 ? 113.707 79.924 122.537 1.00 22.34 201 ALA A CA 1
ATOM 1182 C C . ALA A 1 201 ? 114.404 80.292 123.823 1.00 24.26 201 ALA A C 1
ATOM 1183 O O . ALA A 1 201 ? 115.308 81.122 123.786 1.00 29.36 201 ALA A O 1
ATOM 1185 N N . PRO A 1 202 ? 114.051 79.681 124.951 1.00 28.74 202 PRO A N 1
ATOM 1186 C CA . PRO A 1 202 ? 114.648 79.864 126.244 1.00 36.20 202 PRO A CA 1
ATOM 1187 C C . PRO A 1 202 ? 116.032 79.248 126.277 1.00 39.35 202 PRO A C 1
ATOM 1188 O O . PRO A 1 202 ? 116.326 78.380 125.458 1.00 38.94 202 PRO A O 1
ATOM 1192 N N . PRO A 1 203 ? 116.887 79.666 127.212 1.00 40.08 203 PRO A N 1
ATOM 1193 C CA . PRO A 1 203 ? 118.187 79.111 127.492 1.00 45.07 203 PRO A CA 1
ATOM 1194 C C . PRO A 1 203 ? 118.014 77.774 128.162 1.00 48.19 203 PRO A C 1
ATOM 1195 O O . PRO A 1 203 ? 117.008 77.558 128.841 1.00 49.32 203 PRO A O 1
ATOM 1199 N N . ASP A 1 204 ? 119.008 76.920 128.070 1.00 48.81 204 ASP A N 1
ATOM 1200 C CA . ASP A 1 204 ? 118.898 75.652 128.750 1.00 51.54 204 ASP A CA 1
ATOM 1201 C C . ASP A 1 204 ? 118.704 75.867 130.231 1.00 52.77 204 ASP A C 1
ATOM 1202 O O . ASP A 1 204 ? 119.349 76.721 130.838 1.00 52.23 204 ASP A O 1
ATOM 1207 N N . GLY A 1 205 ? 117.828 75.058 130.818 1.00 52.93 205 GLY A N 1
ATOM 1208 C CA . GLY A 1 205 ? 117.543 75.104 132.245 1.00 50.80 205 GLY A CA 1
ATOM 1209 C C . GLY A 1 205 ? 116.284 75.888 132.586 1.00 47.69 205 GLY A C 1
ATOM 1210 O O . GLY A 1 205 ? 115.791 75.800 133.707 1.00 49.07 205 GLY A O 1
ATOM 1211 N N . GLN A 1 206 ? 115.742 76.617 131.618 1.00 47.08 206 GLN A N 1
ATOM 1212 C CA . GLN A 1 206 ? 114.541 77.417 131.823 1.00 43.23 206 GLN A CA 1
ATOM 1213 C C . GLN A 1 206 ? 113.486 77.044 130.780 1.00 41.72 206 GLN A C 1
ATOM 1214 O O . GLN A 1 206 ? 113.828 76.725 129.645 1.00 42.89 206 GLN A O 1
ATOM 1220 N N . THR A 1 207 ? 112.206 77.043 131.152 1.00 38.41 207 THR A N 1
ATOM 1221 C CA . THR A 1 207 ? 111.182 76.719 130.150 1.00 33.54 207 THR A CA 1
ATOM 1222 C C . THR A 1 207 ? 110.619 77.955 129.471 1.00 33.71 207 THR A C 1
ATOM 1223 O O . THR A 1 207 ? 110.978 79.086 129.809 1.00 37.38 207 THR A O 1
ATOM 1227 N N . GLN A 1 208 ? 109.704 77.758 128.527 1.00 30.95 208 GLN A N 1
ATOM 1228 C CA . GLN A 1 208 ? 109.197 78.890 127.753 1.00 30.95 208 GLN A CA 1
ATOM 1229 C C . GLN A 1 208 ? 108.390 79.874 128.601 1.00 30.92 208 GLN A C 1
ATOM 1230 O O . GLN A 1 208 ? 108.415 81.084 128.359 1.00 29.41 208 GLN A O 1
ATOM 1236 N N . LYS A 1 209 ? 107.639 79.358 129.562 1.00 29.99 209 LYS A N 1
ATOM 1237 C CA . LYS A 1 209 ? 106.825 80.219 130.389 1.00 26.54 209 LYS A CA 1
ATOM 1238 C C . LYS A 1 209 ? 107.666 81.079 131.265 1.00 27.48 209 LYS A C 1
ATOM 1239 O O . LYS A 1 209 ? 107.420 82.271 131.396 1.00 31.06 209 LYS A O 1
ATOM 1245 N N . GLU A 1 210 ? 108.672 80.485 131.871 1.00 30.51 210 GLU A N 1
ATOM 1246 C CA . GLU A 1 210 ? 109.515 81.209 132.788 1.00 32.62 210 GLU A CA 1
ATOM 1247 C C . GLU A 1 210 ? 110.236 82.309 132.072 1.00 29.55 210 GLU A C 1
ATOM 1248 O O . GLU A 1 210 ? 110.389 83.417 132.589 1.00 28.69 210 GLU A O 1
ATOM 1254 N N . PHE A 1 211 ? 110.643 82.007 130.869 1.00 25.91 211 PHE A N 1
ATOM 1255 C CA . PHE A 1 211 ? 111.347 82.923 130.049 1.00 25.00 211 PHE A CA 1
ATOM 1256 C C . PHE A 1 211 ? 110.482 84.142 129.739 1.00 25.00 211 PHE A C 1
ATOM 1257 O O . PHE A 1 211 ? 110.944 85.275 129.918 1.00 26.68 211 PHE A O 1
ATOM 1265 N N . ILE A 1 212 ? 109.217 83.949 129.318 1.00 26.07 212 ILE A N 1
ATOM 1266 C CA . ILE A 1 212 ? 108.351 85.124 129.105 1.00 24.27 212 ILE A CA 1
ATOM 1267 C C . ILE A 1 212 ? 107.993 85.887 130.368 1.00 20.17 212 ILE A C 1
ATOM 1268 O O . ILE A 1 212 ? 107.898 87.117 130.329 1.00 18.63 212 ILE A O 1
ATOM 1273 N N . ASP A 1 213 ? 107.809 85.204 131.485 1.00 24.48 213 ASP A N 1
ATOM 1274 C CA . ASP A 1 213 ? 107.499 85.926 132.690 1.00 23.54 213 ASP A CA 1
ATOM 1275 C C . ASP A 1 213 ? 108.669 86.805 133.038 1.00 20.95 213 ASP A C 1
ATOM 1276 O O . ASP A 1 213 ? 108.489 87.960 133.407 1.00 20.90 213 ASP A O 1
ATOM 1281 N N . SER A 1 214 ? 109.882 86.296 132.863 1.00 22.10 214 SER A N 1
ATOM 1282 C CA . SER A 1 214 ? 111.060 87.068 133.175 1.00 20.67 214 SER A CA 1
ATOM 1283 C C . SER A 1 214 ? 111.186 88.285 132.280 1.00 19.32 214 SER A C 1
ATOM 1284 O O . SER A 1 214 ? 111.413 89.399 132.761 1.00 21.97 214 SER A O 1
ATOM 1287 N N . TYR A 1 215 ? 110.988 88.100 130.982 1.00 17.32 215 TYR A N 1
ATOM 1288 C CA . TYR A 1 215 ? 111.123 89.196 130.046 1.00 13.50 215 TYR A CA 1
ATOM 1289 C C . TYR A 1 215 ? 110.173 90.361 130.362 1.00 13.85 215 TYR A C 1
ATOM 1290 O O . TYR A 1 215 ? 110.584 91.531 130.393 1.00 14.94 215 TYR A O 1
ATOM 1299 N N . PHE A 1 216 ? 108.891 90.058 130.576 1.00 16.50 216 PHE A N 1
ATOM 1300 C CA . PHE A 1 216 ? 107.936 91.122 130.835 1.00 11.51 216 PHE A CA 1
ATOM 1301 C C . PHE A 1 216 ? 108.024 91.687 132.213 1.00 9.15 216 PHE A C 1
ATOM 1302 O O . PHE A 1 216 ? 107.755 92.863 132.385 1.00 9.59 216 PHE A O 1
ATOM 1310 N N . ARG A 1 217 ? 108.382 90.904 133.204 1.00 13.09 217 ARG A N 1
ATOM 1311 C CA . ARG A 1 217 ? 108.498 91.477 134.518 1.00 14.20 217 ARG A CA 1
ATOM 1312 C C . ARG A 1 217 ? 109.604 92.500 134.555 1.00 15.51 217 ARG A C 1
ATOM 1313 O O . ARG A 1 217 ? 109.498 93.497 135.247 1.00 16.73 217 ARG A O 1
ATOM 1321 N N . GLU A 1 218 ? 110.684 92.292 133.820 1.00 17.32 218 GLU A N 1
ATOM 1322 C CA . GLU A 1 218 ? 111.715 93.304 133.866 1.00 13.79 218 GLU A CA 1
ATOM 1323 C C . GLU A 1 218 ? 111.239 94.606 133.249 1.00 13.39 218 GLU A C 1
ATOM 1324 O O . GLU A 1 218 ? 111.530 95.674 133.783 1.00 17.32 218 GLU A O 1
ATOM 1330 N N . ILE A 1 219 ? 110.458 94.537 132.165 1.00 12.35 219 ILE A N 1
ATOM 1331 C CA . ILE A 1 219 ? 109.964 95.767 131.536 1.00 9.08 219 ILE A CA 1
ATOM 1332 C C . ILE A 1 219 ? 108.830 96.450 132.305 1.00 8.85 219 ILE A C 1
ATOM 1333 O O . ILE A 1 219 ? 108.789 97.672 132.431 1.00 6.14 219 ILE A O 1
ATOM 1338 N N . TYR A 1 220 ? 107.884 95.659 132.771 1.00 11.40 220 TYR A N 1
ATOM 1339 C CA . TYR A 1 220 ? 106.720 96.110 133.488 1.00 7.85 220 TYR A CA 1
ATOM 1340 C C . TYR A 1 220 ? 106.626 95.392 134.816 1.00 10.87 220 TYR A C 1
ATOM 1341 O O . TYR A 1 220 ? 105.814 94.485 134.937 1.00 12.95 220 TYR A O 1
ATOM 1350 N N . PRO A 1 221 ? 107.480 95.683 135.802 1.00 13.67 221 PRO A N 1
ATOM 1351 C CA . PRO A 1 221 ? 107.535 94.980 137.066 1.00 13.52 221 PRO A CA 1
ATOM 1352 C C . PRO A 1 221 ? 106.307 95.125 137.957 1.00 19.69 221 PRO A C 1
ATOM 1353 O O . PRO A 1 221 ? 106.060 94.239 138.779 1.00 18.62 221 PRO A O 1
ATOM 1357 N N . GLU A 1 222 ? 105.498 96.188 137.786 1.00 16.84 222 GLU A N 1
ATOM 1358 C CA . GLU A 1 222 ? 104.313 96.288 138.623 1.00 15.64 222 GLU A CA 1
ATOM 1359 C C . GLU A 1 222 ? 103.054 95.939 137.845 1.00 16.68 222 GLU A C 1
ATOM 1360 O O . GLU A 1 222 ? 102.211 95.171 138.307 1.00 19.10 222 GLU A O 1
ATOM 1366 N N . THR A 1 223 ? 102.961 96.421 136.623 1.00 11.60 223 THR A N 1
ATOM 1367 C CA . THR A 1 223 ? 101.790 96.203 135.819 1.00 7.14 223 THR A CA 1
ATOM 1368 C C . THR A 1 223 ? 101.931 94.967 134.990 1.00 12.81 223 THR A C 1
ATOM 1369 O O . THR A 1 223 ? 102.008 95.047 133.767 1.00 14.62 223 THR A O 1
ATOM 1373 N N . PHE A 1 224 ? 102.031 93.835 135.639 1.00 11.89 224 PHE A N 1
ATOM 1374 C CA . PHE A 1 224 ? 102.131 92.556 134.950 1.00 11.30 224 PHE A CA 1
ATOM 1375 C C . PHE A 1 224 ? 101.390 91.544 135.754 1.00 15.99 224 PHE A C 1
ATOM 1376 O O . PHE A 1 224 ? 101.661 91.388 136.942 1.00 20.79 224 PHE A O 1
ATOM 1384 N N . TYR A 1 225 ? 100.452 90.845 135.131 1.00 16.61 225 TYR A N 1
ATOM 1385 C CA . TYR A 1 225 ? 99.650 89.895 135.870 1.00 16.14 225 TYR A CA 1
ATOM 1386 C C . TYR A 1 225 ? 99.917 88.459 135.483 1.00 17.89 225 TYR A C 1
ATOM 1387 O O . TYR A 1 225 ? 100.241 87.629 136.339 1.00 24.93 225 TYR A O 1
ATOM 1396 N N . ARG A 1 226 ? 99.771 88.156 134.204 1.00 13.94 226 ARG A N 1
ATOM 1397 C CA . ARG A 1 226 ? 99.893 86.779 133.718 1.00 13.35 226 ARG A CA 1
ATOM 1398 C C . ARG A 1 226 ? 100.416 86.671 132.341 1.00 10.97 226 ARG A C 1
ATOM 1399 O O . ARG A 1 226 ? 100.344 87.614 131.563 1.00 14.05 226 ARG A O 1
ATOM 1407 N N . SER A 1 227 ? 100.889 85.482 132.024 1.00 14.97 227 SER A N 1
ATOM 1408 C CA . SER A 1 227 ? 101.285 85.139 130.675 1.00 17.20 227 SER A CA 1
ATOM 1409 C C . SER A 1 227 ? 100.805 83.726 130.358 1.00 18.56 227 SER A C 1
ATOM 1410 O O . SER A 1 227 ? 101.165 82.770 131.043 1.00 20.34 227 SER A O 1
ATOM 1413 N N . LEU A 1 228 ? 99.937 83.612 129.376 1.00 14.30 228 LEU A N 1
ATOM 1414 C CA . LEU A 1 228 ? 99.368 82.349 128.976 1.00 15.57 228 LEU A CA 1
ATOM 1415 C C . LEU A 1 228 ? 100.031 81.860 127.727 1.00 16.89 228 LEU A C 1
ATOM 1416 O O . LEU A 1 228 ? 99.773 82.390 126.649 1.00 17.41 228 LEU A O 1
ATOM 1421 N N . VAL A 1 229 ? 100.854 80.834 127.835 1.00 18.24 229 VAL A N 1
ATOM 1422 C CA . VAL A 1 229 ? 101.593 80.397 126.663 1.00 20.12 229 VAL A CA 1
ATOM 1423 C C . VAL A 1 229 ? 100.655 79.689 125.704 1.00 23.02 229 VAL A C 1
ATOM 1424 O O . VAL A 1 229 ? 99.864 78.828 126.089 1.00 28.02 229 VAL A O 1
ATOM 1428 N N . ALA A 1 230 ? 100.748 80.046 124.438 1.00 19.96 230 ALA A N 1
ATOM 1429 C CA . ALA A 1 230 ? 99.864 79.524 123.419 1.00 21.90 230 ALA A CA 1
ATOM 1430 C C . ALA A 1 230 ? 100.231 78.131 122.939 1.00 35.00 230 ALA A C 1
ATOM 1431 O O . ALA A 1 230 ? 100.577 77.955 121.774 1.00 37.54 230 ALA A O 1
ATOM 1433 N N . THR A 1 231 ? 100.059 77.125 123.817 1.00 38.76 231 THR A N 1
ATOM 1434 C CA . THR A 1 231 ? 100.392 75.719 123.585 1.00 41.28 231 THR A CA 1
ATOM 1435 C C . THR A 1 231 ? 99.360 75.073 122.663 1.00 60.98 231 THR A C 1
ATOM 1436 O O . THR A 1 231 ? 99.611 74.001 122.098 1.00 78.82 231 THR A O 1
ATOM 1440 N N . UNK A 1 234 ? 98.247 72.101 120.376 1.00 356.40 234 UNK A N 1
ATOM 1441 C CA . UNK A 1 234 ? 97.361 71.164 121.068 1.00 414.40 234 UNK A CA 1
ATOM 1442 C C . UNK A 1 234 ? 96.139 70.764 120.190 1.00 436.06 234 UNK A C 1
ATOM 1443 O O . UNK A 1 234 ? 95.070 70.425 120.723 1.00 488.74 234 UNK A O 1
ATOM 1445 N N . UNK A 1 235 ? 96.315 70.743 118.843 1.00 493.44 235 UNK A N 1
ATOM 1446 C CA . UNK A 1 235 ? 95.282 70.392 117.853 1.00 462.47 235 UNK A CA 1
ATOM 1447 C C . UNK A 1 235 ? 94.772 68.972 118.016 1.00 460.46 235 UNK A C 1
ATOM 1448 O O . UNK A 1 235 ? 93.584 68.708 117.830 1.00 514.53 235 UNK A O 1
ATOM 1450 N N . UNK A 1 236 ? 95.667 68.055 118.376 1.00 484.21 236 UNK A N 1
ATOM 1451 C CA . UNK A 1 236 ? 95.247 66.681 118.562 1.00 492.15 236 UNK A CA 1
ATOM 1452 C C . UNK A 1 236 ? 94.302 66.585 119.731 1.00 525.88 236 UNK A C 1
ATOM 1453 O O . UNK A 1 236 ? 93.371 65.774 119.723 1.00 544.17 236 UNK A O 1
ATOM 1455 N N . UNK A 1 237 ? 94.586 67.375 120.775 1.00 468.75 237 UNK A N 1
ATOM 1456 C CA . UNK A 1 237 ? 93.779 67.344 121.975 1.00 518.25 237 UNK A CA 1
ATOM 1457 C C . UNK A 1 237 ? 92.443 67.941 121.684 1.00 501.76 237 UNK A C 1
ATOM 1458 O O . UNK A 1 237 ? 91.426 67.437 122.144 1.00 536.96 237 UNK A O 1
ATOM 1460 N N . UNK A 1 238 ? 92.425 68.998 120.891 1.00 553.80 238 UNK A N 1
ATOM 1461 C CA . UNK A 1 238 ? 91.169 69.627 120.573 1.00 419.96 238 UNK A CA 1
ATOM 1462 C C . UNK A 1 238 ? 90.274 68.700 119.783 1.00 502.31 238 UNK A C 1
ATOM 1463 O O . UNK A 1 238 ? 89.064 68.621 120.023 1.00 508.92 238 UNK A O 1
ATOM 1465 N N . UNK A 1 239 ? 90.867 67.981 118.830 1.00 470.89 239 UNK A N 1
ATOM 1466 C CA . UNK A 1 239 ? 90.095 67.096 117.987 1.00 495.83 239 UNK A CA 1
ATOM 1467 C C . UNK A 1 239 ? 89.564 65.899 118.741 1.00 559.31 239 UNK A C 1
ATOM 1468 O O . UNK A 1 239 ? 88.396 65.515 118.587 1.00 571.73 239 UNK A O 1
ATOM 1470 N N . UNK A 1 240 ? 90.406 65.319 119.584 1.00 568.77 240 UNK A N 1
ATOM 1471 C CA . UNK A 1 240 ? 89.990 64.170 120.337 1.00 582.93 240 UNK A CA 1
ATOM 1472 C C . UNK A 1 240 ? 88.986 64.574 121.407 1.00 531.59 240 UNK A C 1
ATOM 1473 O O . UNK A 1 240 ? 88.058 63.820 121.706 1.00 542.08 240 UNK A O 1
ATOM 1475 N N . UNK A 1 241 ? 89.163 65.765 121.988 1.00 536.97 241 UNK A N 1
ATOM 1476 C CA . UNK A 1 241 ? 88.253 66.248 122.999 1.00 571.00 241 UNK A CA 1
ATOM 1477 C C . UNK A 1 241 ? 86.891 66.485 122.393 1.00 543.84 241 UNK A C 1
ATOM 1478 O O . UNK A 1 241 ? 85.878 66.210 123.037 1.00 600.00 241 UNK A O 1
ATOM 1480 N N . UNK A 1 242 ? 86.851 66.993 121.156 1.00 556.67 242 UNK A N 1
ATOM 1481 C CA . UNK A 1 242 ? 85.581 67.212 120.499 1.00 584.91 242 UNK A CA 1
ATOM 1482 C C . UNK A 1 242 ? 84.876 65.890 120.270 1.00 600.00 242 UNK A C 1
ATOM 1483 O O . UNK A 1 242 ? 83.656 65.791 120.449 1.00 600.00 242 UNK A O 1
ATOM 1485 N N . UNK A 1 243 ? 85.644 64.864 119.893 1.00 600.00 243 UNK A N 1
ATOM 1486 C CA . UNK A 1 243 ? 85.056 63.560 119.678 1.00 600.00 243 UNK A CA 1
ATOM 1487 C C . UNK A 1 243 ? 84.481 63.011 120.969 1.00 600.00 243 UNK A C 1
ATOM 1488 O O . UNK A 1 243 ? 83.416 62.388 120.972 1.00 600.00 243 UNK A O 1
ATOM 1490 N N . UNK A 1 244 ? 85.187 63.245 122.078 1.00 600.00 244 UNK A N 1
ATOM 1491 C CA . UNK A 1 244 ? 84.728 62.791 123.377 1.00 600.00 244 UNK A CA 1
ATOM 1492 C C . UNK A 1 244 ? 83.465 63.524 123.792 1.00 600.00 244 UNK A C 1
ATOM 1493 O O . UNK A 1 244 ? 82.531 62.929 124.329 1.00 600.00 244 UNK A O 1
ATOM 1495 N N . UNK A 1 245 ? 83.411 64.818 123.511 1.00 600.00 245 UNK A N 1
ATOM 1496 C CA . UNK A 1 245 ? 82.230 65.607 123.835 1.00 600.00 245 UNK A CA 1
ATOM 1497 C C . UNK A 1 245 ? 80.973 65.129 123.073 1.00 600.00 245 UNK A C 1
ATOM 1498 O O . UNK A 1 245 ? 79.877 65.108 123.644 1.00 600.00 245 UNK A O 1
ATOM 1500 N N . UNK A 1 246 ? 81.146 64.712 121.790 1.00 600.00 246 UNK A N 1
ATOM 1501 C CA . UNK A 1 246 ? 80.121 64.216 120.882 1.00 600.00 246 UNK A CA 1
ATOM 1502 C C . UNK A 1 246 ? 79.570 62.882 121.388 1.00 600.00 246 UNK A C 1
ATOM 1503 O O . UNK A 1 246 ? 78.463 62.466 121.019 1.00 600.00 246 UNK A O 1
ATOM 1505 N N . UNK A 1 280 ? 73.944 49.763 123.342 1.00 600.00 280 UNK A N 1
ATOM 1506 C CA . UNK A 1 280 ? 74.865 50.602 124.120 1.00 600.00 280 UNK A CA 1
ATOM 1507 C C . UNK A 1 280 ? 76.227 50.838 123.400 1.00 600.00 280 UNK A C 1
ATOM 1508 O O . UNK A 1 280 ? 77.169 51.363 124.018 1.00 600.00 280 UNK A O 1
ATOM 1510 N N . UNK A 1 281 ? 76.310 50.568 122.066 1.00 600.00 281 UNK A N 1
ATOM 1511 C CA . UNK A 1 281 ? 77.516 50.757 121.226 1.00 600.00 281 UNK A CA 1
ATOM 1512 C C . UNK A 1 281 ? 77.970 52.211 121.244 1.00 600.00 281 UNK A C 1
ATOM 1513 O O . UNK A 1 281 ? 79.164 52.498 121.190 1.00 600.00 281 UNK A O 1
ATOM 1515 N N . UNK A 1 282 ? 77.002 53.119 121.327 1.00 600.00 282 UNK A N 1
ATOM 1516 C CA . UNK A 1 282 ? 77.289 54.533 121.401 1.00 600.00 282 UNK A CA 1
ATOM 1517 C C . UNK A 1 282 ? 78.039 54.873 122.684 1.00 600.00 282 UNK A C 1
ATOM 1518 O O . UNK A 1 282 ? 78.819 55.829 122.705 1.00 600.00 282 UNK A O 1
ATOM 1520 N N . UNK A 1 283 ? 77.734 54.170 123.789 1.00 600.00 283 UNK A N 1
ATOM 1521 C CA . UNK A 1 283 ? 78.390 54.467 125.046 1.00 600.00 283 UNK A CA 1
ATOM 1522 C C . UNK A 1 283 ? 79.812 53.969 124.976 1.00 600.00 283 UNK A C 1
ATOM 1523 O O . UNK A 1 283 ? 80.735 54.600 125.500 1.00 600.00 283 UNK A O 1
ATOM 1525 N N . UNK A 1 284 ? 79.986 52.823 124.315 1.00 600.00 284 UNK A N 1
ATOM 1526 C CA . UNK A 1 284 ? 81.312 52.260 124.153 1.00 600.00 284 UNK A CA 1
ATOM 1527 C C . UNK A 1 284 ? 82.170 53.185 123.303 1.00 600.00 284 UNK A C 1
ATOM 1528 O O . UNK A 1 284 ? 83.356 53.395 123.587 1.00 600.00 284 UNK A O 1
ATOM 1530 N N . UNK A 1 285 ? 81.554 53.765 122.268 1.00 600.00 285 UNK A N 1
ATOM 1531 C CA . UNK A 1 285 ? 82.250 54.681 121.399 1.00 600.00 285 UNK A CA 1
ATOM 1532 C C . UNK A 1 285 ? 82.645 55.923 122.160 1.00 600.00 285 UNK A C 1
ATOM 1533 O O . UNK A 1 285 ? 83.751 56.438 121.975 1.00 600.00 285 UNK A O 1
ATOM 1535 N N . UNK A 1 286 ? 81.756 56.399 123.041 1.00 600.00 286 UNK A N 1
ATOM 1536 C CA . UNK A 1 286 ? 82.056 57.570 123.838 1.00 600.00 286 UNK A CA 1
ATOM 1537 C C . UNK A 1 286 ? 83.225 57.307 124.767 1.00 600.00 286 UNK A C 1
ATOM 1538 O O . UNK A 1 286 ? 84.087 58.173 124.941 1.00 600.00 286 UNK A O 1
ATOM 1540 N N . UNK A 1 287 ? 83.276 56.108 125.351 1.00 600.00 287 UNK A N 1
ATOM 1541 C CA . UNK A 1 287 ? 84.369 55.774 126.240 1.00 600.00 287 UNK A CA 1
ATOM 1542 C C . UNK A 1 287 ? 85.693 55.752 125.488 1.00 600.00 287 UNK A C 1
ATOM 1543 O O . UNK A 1 287 ? 86.713 56.242 125.990 1.00 600.00 287 UNK A O 1
ATOM 1545 N N . UNK A 1 288 ? 85.676 55.213 124.265 1.00 600.00 288 UNK A N 1
ATOM 1546 C CA . UNK A 1 288 ? 86.880 55.166 123.461 1.00 600.00 288 UNK A CA 1
ATOM 1547 C C . UNK A 1 288 ? 87.340 56.566 123.088 1.00 600.00 288 UNK A C 1
ATOM 1548 O O . UNK A 1 288 ? 88.542 56.855 123.093 1.00 600.00 288 UNK A O 1
ATOM 1550 N N . UNK A 1 289 ? 86.383 57.442 122.775 1.00 600.00 289 UNK A N 1
ATOM 1551 C CA . UNK A 1 289 ? 86.704 58.806 122.417 1.00 600.00 289 UNK A CA 1
ATOM 1552 C C . UNK A 1 289 ? 87.311 59.541 123.599 1.00 600.00 289 UNK A C 1
ATOM 1553 O O . UNK A 1 289 ? 88.240 60.333 123.425 1.00 600.00 289 UNK A O 1
ATOM 1555 N N . UNK A 1 290 ? 86.798 59.280 124.806 1.00 600.00 290 UNK A N 1
ATOM 1556 C CA . UNK A 1 290 ? 87.336 59.909 125.999 1.00 600.00 290 UNK A CA 1
ATOM 1557 C C . UNK A 1 290 ? 88.768 59.459 126.242 1.00 600.00 290 UNK A C 1
ATOM 1558 O O . UNK A 1 290 ? 89.619 60.261 126.646 1.00 600.00 290 UNK A O 1
ATOM 1560 N N . UNK A 1 291 ? 89.045 58.177 125.986 1.00 600.00 291 UNK A N 1
ATOM 1561 C CA . UNK A 1 291 ? 90.393 57.666 126.146 1.00 600.00 291 UNK A CA 1
ATOM 1562 C C . UNK A 1 291 ? 91.340 58.328 125.152 1.00 600.00 291 UNK A C 1
ATOM 1563 O O . UNK A 1 291 ? 92.480 58.670 125.495 1.00 600.00 291 UNK A O 1
ATOM 1565 N N . UNK A 1 292 ? 90.857 58.533 123.918 1.00 600.00 292 UNK A N 1
ATOM 1566 C CA . UNK A 1 292 ? 91.654 59.184 122.898 1.00 600.00 292 UNK A CA 1
ATOM 1567 C C . UNK A 1 292 ? 91.956 60.607 123.300 1.00 594.45 292 UNK A C 1
ATOM 1568 O O . UNK A 1 292 ? 93.066 61.097 123.078 1.00 600.00 292 UNK A O 1
ATOM 1570 N N . UNK A 1 293 ? 90.969 61.273 123.908 1.00 600.00 293 UNK A N 1
ATOM 1571 C CA . UNK A 1 293 ? 91.153 62.636 124.353 1.00 600.00 293 UNK A CA 1
ATOM 1572 C C . UNK A 1 293 ? 92.205 62.699 125.430 1.00 600.00 293 UNK A C 1
ATOM 1573 O O . UNK A 1 293 ? 93.042 63.601 125.413 1.00 600.00 293 UNK A O 1
ATOM 1575 N N . UNK A 1 294 ? 92.212 61.729 126.341 1.00 600.00 294 UNK A N 1
ATOM 1576 C CA . UNK A 1 294 ? 93.218 61.736 127.381 1.00 600.00 294 UNK A CA 1
ATOM 1577 C C . UNK A 1 294 ? 94.618 61.565 126.796 1.00 600.00 294 UNK A C 1
ATOM 1578 O O . UNK A 1 294 ? 95.567 62.239 127.219 1.00 600.00 294 UNK A O 1
ATOM 1580 N N . UNK A 1 295 ? 94.748 60.687 125.797 1.00 600.00 295 UNK A N 1
ATOM 1581 C CA . UNK A 1 295 ? 96.044 60.461 125.177 1.00 600.00 295 UNK A CA 1
ATOM 1582 C C . UNK A 1 295 ? 96.540 61.695 124.438 1.00 600.00 295 UNK A C 1
ATOM 1583 O O . UNK A 1 295 ? 97.723 62.057 124.505 1.00 600.00 295 UNK A O 1
ATOM 1585 N N . UNK A 1 296 ? 95.624 62.359 123.748 1.00 600.00 296 UNK A N 1
ATOM 1586 C CA . UNK A 1 296 ? 95.960 63.546 123.008 1.00 600.00 296 UNK A CA 1
ATOM 1587 C C . UNK A 1 296 ? 96.332 64.674 123.950 1.00 564.78 296 UNK A C 1
ATOM 1588 O O . UNK A 1 296 ? 97.201 65.492 123.635 1.00 565.79 296 UNK A O 1
ATOM 1590 N N . UNK A 1 297 ? 95.662 64.732 125.105 1.00 600.00 297 UNK A N 1
ATOM 1591 C CA . UNK A 1 297 ? 95.950 65.744 126.098 1.00 600.00 297 UNK A CA 1
ATOM 1592 C C . UNK A 1 297 ? 97.358 65.565 126.625 1.00 522.57 297 UNK A C 1
ATOM 1593 O O . UNK A 1 297 ? 98.053 66.550 126.885 1.00 584.72 297 UNK A O 1
ATOM 1595 N N . UNK A 1 298 ? 97.788 64.308 126.789 1.00 600.00 298 UNK A N 1
ATOM 1596 C CA . UNK A 1 298 ? 99.138 64.042 127.253 1.00 600.00 298 UNK A CA 1
ATOM 1597 C C . UNK A 1 298 ? 100.161 64.544 126.236 1.00 570.46 298 UNK A C 1
ATOM 1598 O O . UNK A 1 298 ? 101.203 65.094 126.612 1.00 579.93 298 UNK A O 1
ATOM 1600 N N . UNK A 1 299 ? 99.862 64.366 124.943 1.00 573.54 299 UNK A N 1
ATOM 1601 C CA . UNK A 1 299 ? 100.762 64.852 123.901 1.00 584.22 299 UNK A CA 1
ATOM 1602 C C . UNK A 1 299 ? 100.854 66.377 123.939 1.00 534.31 299 UNK A C 1
ATOM 1603 O O . UNK A 1 299 ? 101.931 66.961 123.751 1.00 576.27 299 UNK A O 1
ATOM 1605 N N . UNK A 1 300 ? 99.715 67.023 124.188 1.00 579.38 300 UNK A N 1
ATOM 1606 C CA . UNK A 1 300 ? 99.683 68.467 124.278 1.00 517.32 300 UNK A CA 1
ATOM 1607 C C . UNK A 1 300 ? 100.499 68.938 125.469 1.00 544.93 300 UNK A C 1
ATOM 1608 O O . UNK A 1 300 ? 101.187 69.956 125.396 1.00 518.04 300 UNK A O 1
ATOM 1610 N N . UNK A 1 301 ? 100.437 68.189 126.571 1.00 545.48 301 UNK A N 1
ATOM 1611 C CA . UNK A 1 301 ? 101.200 68.524 127.760 1.00 528.65 301 UNK A CA 1
ATOM 1612 C C . UNK A 1 301 ? 102.699 68.427 127.486 1.00 542.54 301 UNK A C 1
ATOM 1613 O O . UNK A 1 301 ? 103.481 69.262 127.948 1.00 520.94 301 UNK A O 1
ATOM 1615 N N . UNK A 1 302 ? 103.092 67.421 126.696 1.00 508.31 302 UNK A N 1
ATOM 1616 C CA . UNK A 1 302 ? 104.495 67.220 126.313 1.00 505.08 302 UNK A CA 1
ATOM 1617 C C . UNK A 1 302 ? 105.085 68.405 125.504 1.00 545.69 302 UNK A C 1
ATOM 1618 O O . UNK A 1 302 ? 106.263 68.740 125.672 1.00 481.21 302 UNK A O 1
ATOM 1620 N N . UNK A 1 303 ? 104.258 69.047 124.638 1.00 482.21 303 UNK A N 1
ATOM 1621 C CA . UNK A 1 303 ? 104.599 70.189 123.789 1.00 461.18 303 UNK A CA 1
ATOM 1622 C C . UNK A 1 303 ? 104.903 71.411 124.670 1.00 433.32 303 UNK A C 1
ATOM 1623 O O . UNK A 1 303 ? 105.121 72.542 124.197 1.00 329.71 303 UNK A O 1
ATOM 1625 N N . GLN A 1 307 ? 109.497 73.952 121.504 1.00 38.27 307 GLN A N 1
ATOM 1626 C CA . GLN A 1 307 ? 109.135 75.085 122.339 1.00 36.57 307 GLN A CA 1
ATOM 1627 C C . GLN A 1 307 ? 108.110 75.941 121.583 1.00 37.74 307 GLN A C 1
ATOM 1628 O O . GLN A 1 307 ? 108.013 75.840 120.352 1.00 38.87 307 GLN A O 1
ATOM 1634 N N . GLN A 1 308 ? 107.325 76.759 122.327 1.00 33.23 308 GLN A N 1
ATOM 1635 C CA . GLN A 1 308 ? 106.264 77.625 121.791 1.00 28.75 308 GLN A CA 1
ATOM 1636 C C . GLN A 1 308 ? 106.792 79.023 121.591 1.00 26.02 308 GLN A C 1
ATOM 1637 O O . GLN A 1 308 ? 107.749 79.406 122.241 1.00 27.35 308 GLN A O 1
ATOM 1643 N N . THR A 1 309 ? 106.184 79.792 120.699 1.00 24.08 309 THR A N 1
ATOM 1644 C CA . THR A 1 309 ? 106.670 81.133 120.443 1.00 18.22 309 THR A CA 1
ATOM 1645 C C . THR A 1 309 ? 105.686 82.258 120.724 1.00 17.73 309 THR A C 1
ATOM 1646 O O . THR A 1 309 ? 105.977 83.414 120.408 1.00 19.06 309 THR A O 1
ATOM 1650 N N . ALA A 1 310 ? 104.535 81.975 121.332 1.00 18.09 310 ALA A N 1
ATOM 1651 C CA . ALA A 1 310 ? 103.570 83.048 121.576 1.00 15.64 310 ALA A CA 1
ATOM 1652 C C . ALA A 1 310 ? 102.853 82.887 122.885 1.00 16.54 310 ALA A C 1
ATOM 1653 O O . ALA A 1 310 ? 102.762 81.782 123.412 1.00 21.74 310 ALA A O 1
ATOM 1655 N N . ALA A 1 311 ? 102.377 84.002 123.423 1.00 10.14 311 ALA A N 1
ATOM 1656 C CA . ALA A 1 311 ? 101.639 84.015 124.668 1.00 9.66 311 ALA A CA 1
ATOM 1657 C C . ALA A 1 311 ? 100.719 85.208 124.778 1.00 10.91 311 ALA A C 1
ATOM 1658 O O . ALA A 1 311 ? 100.935 86.226 124.127 1.00 11.13 311 ALA A O 1
ATOM 1660 N N . VAL A 1 312 ? 99.688 85.101 125.600 1.00 11.63 312 VAL A N 1
ATOM 1661 C CA . VAL A 1 312 ? 98.828 86.249 125.852 1.00 8.19 312 VAL A CA 1
ATOM 1662 C C . VAL A 1 312 ? 99.199 86.822 127.202 1.00 9.33 312 VAL A C 1
ATOM 1663 O O . VAL A 1 312 ? 99.270 86.113 128.198 1.00 13.22 312 VAL A O 1
ATOM 1667 N N . VAL A 1 313 ? 99.478 88.103 127.233 1.00 8.20 313 VAL A N 1
ATOM 1668 C CA . VAL A 1 313 ? 99.905 88.779 128.446 1.00 7.87 313 VAL A CA 1
ATOM 1669 C C . VAL A 1 313 ? 98.877 89.747 128.975 1.00 7.43 313 VAL A C 1
ATOM 1670 O O . VAL A 1 313 ? 98.288 90.543 128.256 1.00 7.67 313 VAL A O 1
ATOM 1674 N N . PHE A 1 314 ? 98.642 89.645 130.259 1.00 10.30 314 PHE A N 1
ATOM 1675 C CA . PHE A 1 314 ? 97.641 90.443 130.916 1.00 7.94 314 PHE A CA 1
ATOM 1676 C C . PHE A 1 314 ? 98.239 91.487 131.800 1.00 8.07 314 PHE A C 1
ATOM 1677 O O . PHE A 1 314 ? 99.201 91.213 132.533 1.00 10.27 314 PHE A O 1
ATOM 1685 N N . PHE A 1 315 ? 97.587 92.642 131.775 1.00 8.36 315 PHE A N 1
ATOM 1686 C CA . PHE A 1 315 ? 97.879 93.851 132.526 1.00 7.37 315 PHE A CA 1
ATOM 1687 C C . PHE A 1 315 ? 96.842 94.120 133.556 1.00 7.14 315 PHE A C 1
ATOM 1688 O O . PHE A 1 315 ? 95.726 93.626 133.477 1.00 11.00 315 PHE A O 1
ATOM 1696 N N . THR A 1 316 ? 97.199 94.920 134.526 1.00 7.23 316 THR A N 1
ATOM 1697 C CA . THR A 1 316 ? 96.318 95.210 135.610 1.00 5.45 316 THR A CA 1
ATOM 1698 C C . THR A 1 316 ? 95.448 96.389 135.343 1.00 5.80 316 THR A C 1
ATOM 1699 O O . THR A 1 316 ? 94.590 96.736 136.150 1.00 10.51 316 THR A O 1
ATOM 1703 N N . THR A 1 317 ? 95.687 97.035 134.230 1.00 6.71 317 THR A N 1
ATOM 1704 C CA . THR A 1 317 ? 94.940 98.211 133.840 1.00 7.24 317 THR A CA 1
ATOM 1705 C C . THR A 1 317 ? 94.858 98.414 132.354 1.00 4.47 317 THR A C 1
ATOM 1706 O O . THR A 1 317 ? 95.760 98.044 131.605 1.00 7.13 317 THR A O 1
ATOM 1710 N N . ARG A 1 318 ? 93.771 99.044 131.947 1.00 6.51 318 ARG A N 1
ATOM 1711 C CA . ARG A 1 318 ? 93.512 99.369 130.568 1.00 6.59 318 ARG A CA 1
ATOM 1712 C C . ARG A 1 318 ? 94.558 100.293 130.029 1.00 5.95 318 ARG A C 1
ATOM 1713 O O . ARG A 1 318 ? 94.929 100.217 128.862 1.00 7.30 318 ARG A O 1
ATOM 1721 N N . VAL A 1 319 ? 95.021 101.206 130.862 1.00 7.04 319 VAL A N 1
ATOM 1722 C CA . VAL A 1 319 ? 95.984 102.171 130.393 1.00 5.10 319 VAL A CA 1
ATOM 1723 C C . VAL A 1 319 ? 97.298 101.481 130.077 1.00 4.56 319 VAL A C 1
ATOM 1724 O O . VAL A 1 319 ? 97.892 101.726 129.033 1.00 6.12 319 VAL A O 1
ATOM 1728 N N . ALA A 1 320 ? 97.758 100.615 130.963 1.00 4.26 320 ALA A N 1
ATOM 1729 C CA . ALA A 1 320 ? 98.995 99.907 130.729 1.00 2.24 320 ALA A CA 1
ATOM 1730 C C . ALA A 1 320 ? 98.911 99.001 129.534 1.00 4.37 320 ALA A C 1
ATOM 1731 O O . ALA A 1 320 ? 99.881 98.892 128.789 1.00 6.09 320 ALA A O 1
ATOM 1733 N N . ALA A 1 321 ? 97.776 98.325 129.338 1.00 4.13 321 ALA A N 1
ATOM 1734 C CA . ALA A 1 321 ? 97.680 97.438 128.202 1.00 3.49 321 ALA A CA 1
ATOM 1735 C C . ALA A 1 321 ? 97.664 98.216 126.936 1.00 3.50 321 ALA A C 1
ATOM 1736 O O . ALA A 1 321 ? 98.287 97.828 125.949 1.00 5.50 321 ALA A O 1
ATOM 1738 N N . ALA A 1 322 ? 96.972 99.344 126.949 1.00 4.32 322 ALA A N 1
ATOM 1739 C CA . ALA A 1 322 ? 96.893 100.147 125.771 1.00 3.86 322 ALA A CA 1
ATOM 1740 C C . ALA A 1 322 ? 98.254 100.630 125.389 1.00 3.62 322 ALA A C 1
ATOM 1741 O O . ALA A 1 322 ? 98.607 100.609 124.219 1.00 3.51 322 ALA A O 1
ATOM 1743 N N . SER A 1 323 ? 99.056 101.026 126.364 1.00 4.70 323 SER A N 1
ATOM 1744 C CA . SER A 1 323 ? 100.379 101.496 126.055 1.00 3.10 323 SER A CA 1
ATOM 1745 C C . SER A 1 323 ? 101.295 100.355 125.661 1.00 3.65 323 SER A C 1
ATOM 1746 O O . SER A 1 323 ? 102.080 100.483 124.723 1.00 3.99 323 SER A O 1
ATOM 1749 N N . ALA A 1 324 ? 101.196 99.197 126.311 1.00 3.51 324 ALA A N 1
ATOM 1750 C CA . ALA A 1 324 ? 102.099 98.106 125.976 1.00 2.88 324 ALA A CA 1
ATOM 1751 C C . ALA A 1 324 ? 101.930 97.665 124.555 1.00 3.72 324 ALA A C 1
ATOM 1752 O O . ALA A 1 324 ? 102.901 97.447 123.851 1.00 5.33 324 ALA A O 1
ATOM 1754 N N . ALA A 1 325 ? 100.712 97.652 124.081 1.00 3.89 325 ALA A N 1
ATOM 1755 C CA . ALA A 1 325 ? 100.411 97.216 122.743 1.00 3.08 325 ALA A CA 1
ATOM 1756 C C . ALA A 1 325 ? 100.914 98.153 121.688 1.00 2.90 325 ALA A C 1
ATOM 1757 O O . ALA A 1 325 ? 100.860 97.850 120.501 1.00 5.79 325 ALA A O 1
ATOM 1759 N N . GLN A 1 326 ? 101.256 99.357 122.078 1.00 2.96 326 GLN A N 1
ATOM 1760 C CA . GLN A 1 326 ? 101.707 100.349 121.154 1.00 3.20 326 GLN A CA 1
ATOM 1761 C C . GLN A 1 326 ? 103.226 100.487 121.185 1.00 3.34 326 GLN A C 1
ATOM 1762 O O . GLN A 1 326 ? 103.787 101.239 120.393 1.00 4.77 326 GLN A O 1
ATOM 1768 N N . SER A 1 327 ? 103.906 99.759 122.074 1.00 3.38 327 SER A N 1
ATOM 1769 C CA . SER A 1 327 ? 105.330 99.984 122.260 1.00 2.69 327 SER A CA 1
ATOM 1770 C C . SER A 1 327 ? 106.266 98.913 121.705 1.00 4.30 327 SER A C 1
ATOM 1771 O O . SER A 1 327 ? 105.892 97.751 121.553 1.00 8.35 327 SER A O 1
ATOM 1774 N N . LEU A 1 328 ? 107.513 99.316 121.436 1.00 3.89 328 LEU A N 1
ATOM 1775 C CA . LEU A 1 328 ? 108.599 98.426 121.016 1.00 2.75 328 LEU A CA 1
ATOM 1776 C C . LEU A 1 328 ? 109.268 97.802 122.225 1.00 3.54 328 LEU A C 1
ATOM 1777 O O . LEU A 1 328 ? 109.749 98.529 123.088 1.00 3.47 328 LEU A O 1
ATOM 1782 N N . HIS A 1 329 ? 109.328 96.475 122.309 1.00 3.59 329 HIS A N 1
ATOM 1783 C CA . HIS A 1 329 ? 109.935 95.869 123.493 1.00 4.08 329 HIS A CA 1
ATOM 1784 C C . HIS A 1 329 ? 111.412 95.534 123.334 1.00 5.00 329 HIS A C 1
ATOM 1785 O O . HIS A 1 329 ? 112.182 95.702 124.274 1.00 6.20 329 HIS A O 1
ATOM 1792 N N . CYS A 1 330 ? 111.832 95.116 122.143 1.00 4.94 330 CYS A N 1
ATOM 1793 C CA . CYS A 1 330 ? 113.243 94.808 121.878 1.00 6.66 330 CYS A CA 1
ATOM 1794 C C . CYS A 1 330 ? 113.844 95.608 120.770 1.00 6.11 330 CYS A C 1
ATOM 1795 O O . CYS A 1 330 ? 113.173 95.953 119.808 1.00 7.14 330 CYS A O 1
ATOM 1798 N N . GLN A 1 331 ? 115.153 95.833 120.867 1.00 6.36 331 GLN A N 1
ATOM 1799 C CA . GLN A 1 331 ? 115.844 96.492 119.779 1.00 5.23 331 GLN A CA 1
ATOM 1800 C C . GLN A 1 331 ? 115.819 95.626 118.555 1.00 6.91 331 GLN A C 1
ATOM 1801 O O . GLN A 1 331 ? 115.830 96.123 117.432 1.00 7.86 331 GLN A O 1
ATOM 1807 N N . MET A 1 332 ? 115.790 94.321 118.754 1.00 9.81 332 MET A N 1
ATOM 1808 C CA . MET A 1 332 ? 115.653 93.423 117.643 1.00 10.29 332 MET A CA 1
ATOM 1809 C C . MET A 1 332 ? 114.175 93.408 117.352 1.00 9.50 332 MET A C 1
ATOM 1810 O O . MET A 1 332 ? 113.369 92.922 118.135 1.00 11.63 332 MET A O 1
ATOM 1815 N N . VAL A 1 333 ? 113.821 93.903 116.201 1.00 9.26 333 VAL A N 1
ATOM 1816 C CA . VAL A 1 333 ? 112.437 94.076 115.845 1.00 9.20 333 VAL A CA 1
ATOM 1817 C C . VAL A 1 333 ? 111.700 92.758 115.803 1.00 13.04 333 VAL A C 1
ATOM 1818 O O . VAL A 1 333 ? 110.516 92.695 116.121 1.00 16.03 333 VAL A O 1
ATOM 1822 N N . ASP A 1 334 ? 112.366 91.709 115.360 1.00 13.38 334 ASP A N 1
ATOM 1823 C CA . ASP A 1 334 ? 111.750 90.419 115.210 1.00 9.49 334 ASP A CA 1
ATOM 1824 C C . ASP A 1 334 ? 111.672 89.576 116.466 1.00 10.77 334 ASP A C 1
ATOM 1825 O O . ASP A 1 334 ? 111.306 88.407 116.390 1.00 16.28 334 ASP A O 1
ATOM 1830 N N . LYS A 1 335 ? 112.023 90.116 117.621 1.00 12.23 335 LYS A N 1
ATOM 1831 C CA . LYS A 1 335 ? 111.896 89.325 118.833 1.00 12.04 335 LYS A CA 1
ATOM 1832 C C . LYS A 1 335 ? 110.845 89.914 119.733 1.00 10.61 335 LYS A C 1
ATOM 1833 O O . LYS A 1 335 ? 110.817 91.115 119.950 1.00 10.47 335 LYS A O 1
ATOM 1839 N N . TRP A 1 336 ? 110.015 89.062 120.295 1.00 11.76 336 TRP A N 1
ATOM 1840 C CA . TRP A 1 336 ? 109.006 89.512 121.228 1.00 7.93 336 TRP A CA 1
ATOM 1841 C C . TRP A 1 336 ? 108.167 90.642 120.657 1.00 8.93 336 TRP A C 1
ATOM 1842 O O . TRP A 1 336 ? 108.213 91.757 121.177 1.00 11.17 336 TRP A O 1
ATOM 1853 N N . THR A 1 337 ? 107.440 90.386 119.585 1.00 8.13 337 THR A N 1
ATOM 1854 C CA . THR A 1 337 ? 106.644 91.423 118.949 1.00 4.22 337 THR A CA 1
ATOM 1855 C C . THR A 1 337 ? 105.308 91.519 119.663 1.00 5.72 337 THR A C 1
ATOM 1856 O O . THR A 1 337 ? 104.729 90.511 120.056 1.00 7.23 337 THR A O 1
ATOM 1860 N N . VAL A 1 338 ? 104.809 92.727 119.882 1.00 6.84 338 VAL A N 1
ATOM 1861 C CA . VAL A 1 338 ? 103.570 92.885 120.630 1.00 3.32 338 VAL A CA 1
ATOM 1862 C C . VAL A 1 338 ? 102.460 93.692 119.955 1.00 3.77 338 VAL A C 1
ATOM 1863 O O . VAL A 1 338 ? 102.703 94.769 119.422 1.00 9.59 338 VAL A O 1
ATOM 1867 N N . THR A 1 339 ? 101.236 93.159 120.012 1.00 4.12 339 THR A N 1
ATOM 1868 C CA . THR A 1 339 ? 100.015 93.833 119.528 1.00 3.46 339 THR A CA 1
ATOM 1869 C C . THR A 1 339 ? 98.878 93.739 120.555 1.00 3.41 339 THR A C 1
ATOM 1870 O O . THR A 1 339 ? 99.047 93.097 121.582 1.00 4.14 339 THR A O 1
ATOM 1874 N N . GLU A 1 340 ? 97.728 94.368 120.312 1.00 3.36 340 GLU A N 1
ATOM 1875 C CA . GLU A 1 340 ? 96.604 94.269 121.269 1.00 3.09 340 GLU A CA 1
ATOM 1876 C C . GLU A 1 340 ? 95.985 92.895 121.180 1.00 3.51 340 GLU A C 1
ATOM 1877 O O . GLU A 1 340 ? 95.802 92.378 120.081 1.00 4.43 340 GLU A O 1
ATOM 1883 N N . ALA A 1 341 ? 95.598 92.302 122.305 1.00 4.31 341 ALA A N 1
ATOM 1884 C CA . ALA A 1 341 ? 94.991 90.993 122.215 1.00 3.10 341 ALA A CA 1
ATOM 1885 C C . ALA A 1 341 ? 93.632 91.110 121.557 1.00 3.33 341 ALA A C 1
ATOM 1886 O O . ALA A 1 341 ? 92.903 92.046 121.861 1.00 4.74 341 ALA A O 1
ATOM 1888 N N . PRO A 1 342 ? 93.263 90.200 120.663 1.00 3.19 342 PRO A N 1
ATOM 1889 C CA . PRO A 1 342 ? 91.952 90.052 120.105 1.00 2.73 342 PRO A CA 1
ATOM 1890 C C . PRO A 1 342 ? 90.967 89.651 121.157 1.00 3.49 342 PRO A C 1
ATOM 1891 O O . PRO A 1 342 ? 91.332 88.988 122.118 1.00 4.70 342 PRO A O 1
ATOM 1895 N N . GLU A 1 343 ? 89.723 89.991 120.930 1.00 4.29 343 GLU A N 1
ATOM 1896 C CA . GLU A 1 343 ? 88.610 89.587 121.765 1.00 5.23 343 GLU A CA 1
ATOM 1897 C C . GLU A 1 343 ? 88.733 88.092 121.930 1.00 4.89 343 GLU A C 1
ATOM 1898 O O . GLU A 1 343 ? 89.049 87.433 120.956 1.00 3.98 343 GLU A O 1
ATOM 1904 N N . PRO A 1 344 ? 88.528 87.483 123.096 1.00 5.00 344 PRO A N 1
ATOM 1905 C CA . PRO A 1 344 ? 88.648 86.053 123.276 1.00 4.71 344 PRO A CA 1
ATOM 1906 C C . PRO A 1 344 ? 87.902 85.247 122.225 1.00 5.05 344 PRO A C 1
ATOM 1907 O O . PRO A 1 344 ? 88.426 84.267 121.703 1.00 7.41 344 PRO A O 1
ATOM 1911 N N . ARG A 1 345 ? 86.741 85.743 121.794 1.00 6.78 345 ARG A N 1
ATOM 1912 C CA . ARG A 1 345 ? 85.910 85.066 120.806 1.00 4.11 345 ARG A CA 1
ATOM 1913 C C . ARG A 1 345 ? 86.501 85.079 119.419 1.00 4.01 345 ARG A C 1
ATOM 1914 O O . ARG A 1 345 ? 86.040 84.366 118.534 1.00 6.73 345 ARG A O 1
ATOM 1922 N N . GLN A 1 346 ? 87.453 85.947 119.207 1.00 4.55 346 GLN A N 1
ATOM 1923 C CA . GLN A 1 346 ? 88.093 86.111 117.945 1.00 3.47 346 GLN A CA 1
ATOM 1924 C C . GLN A 1 346 ? 89.494 85.549 117.873 1.00 4.91 346 GLN A C 1
ATOM 1925 O O . GLN A 1 346 ? 90.113 85.662 116.826 1.00 4.68 346 GLN A O 1
ATOM 1931 N N . LEU A 1 347 ? 90.041 84.963 118.926 1.00 5.21 347 LEU A N 1
ATOM 1932 C CA . LEU A 1 347 ? 91.450 84.619 118.813 1.00 3.94 347 LEU A CA 1
ATOM 1933 C C . LEU A 1 347 ? 91.718 83.323 118.069 1.00 5.97 347 LEU A C 1
ATOM 1934 O O . LEU A 1 347 ? 91.233 82.242 118.412 1.00 8.85 347 LEU A O 1
ATOM 1939 N N . LEU A 1 348 ? 92.498 83.448 116.998 1.00 7.31 348 LEU A N 1
ATOM 1940 C CA . LEU A 1 348 ? 92.827 82.342 116.104 1.00 6.36 348 LEU A CA 1
ATOM 1941 C C . LEU A 1 348 ? 94.070 81.645 116.586 1.00 6.89 348 LEU A C 1
ATOM 1942 O O . LEU A 1 348 ? 95.150 81.813 116.022 1.00 6.60 348 LEU A O 1
ATOM 1947 N N . TRP A 1 349 ? 93.875 80.834 117.610 1.00 7.16 349 TRP A N 1
ATOM 1948 C CA . TRP A 1 349 ? 94.932 80.178 118.358 1.00 5.83 349 TRP A CA 1
ATOM 1949 C C . TRP A 1 349 ? 95.901 79.372 117.537 1.00 5.75 349 TRP A C 1
ATOM 1950 O O . TRP A 1 349 ? 97.099 79.354 117.824 1.00 9.43 349 TRP A O 1
ATOM 1961 N N . GLN A 1 350 ? 95.442 78.759 116.474 1.00 6.80 350 GLN A N 1
ATOM 1962 C CA . GLN A 1 350 ? 96.327 77.919 115.690 1.00 7.24 350 GLN A CA 1
ATOM 1963 C C . GLN A 1 350 ? 97.431 78.687 114.977 1.00 8.38 350 GLN A C 1
ATOM 1964 O O . GLN A 1 350 ? 98.407 78.088 114.532 1.00 10.30 350 GLN A O 1
ATOM 1970 N N . ASN A 1 351 ? 97.276 79.995 114.830 1.00 8.69 351 ASN A N 1
ATOM 1971 C CA . ASN A 1 351 ? 98.245 80.803 114.127 1.00 8.52 351 ASN A CA 1
ATOM 1972 C C . ASN A 1 351 ? 99.202 81.539 115.021 1.00 8.83 351 ASN A C 1
ATOM 1973 O O . ASN A 1 351 ? 100.066 82.276 114.546 1.00 11.34 351 ASN A O 1
ATOM 1978 N N . LEU A 1 352 ? 99.113 81.337 116.315 1.00 11.28 352 LEU A N 1
ATOM 1979 C CA . LEU A 1 352 ? 99.914 82.194 117.154 1.00 10.97 352 LEU A CA 1
ATOM 1980 C C . LEU A 1 352 ? 101.364 81.790 117.225 1.00 15.37 352 LEU A C 1
ATOM 1981 O O . LEU A 1 352 ? 102.209 82.633 117.489 1.00 16.24 352 LEU A O 1
ATOM 1986 N N . ASN A 1 353 ? 101.691 80.554 116.877 1.00 14.56 353 ASN A N 1
ATOM 1987 C CA . ASN A 1 353 ? 103.066 80.122 116.951 1.00 12.70 353 ASN A CA 1
ATOM 1988 C C . ASN A 1 353 ? 103.763 80.207 115.614 1.00 14.87 353 ASN A C 1
ATOM 1989 O O . ASN A 1 353 ? 104.832 79.625 115.436 1.00 18.19 353 ASN A O 1
ATOM 1994 N N . ILE A 1 354 ? 103.174 80.906 114.653 1.00 13.60 354 ILE A N 1
ATOM 1995 C CA . ILE A 1 354 ? 103.875 81.072 113.402 1.00 11.65 354 ILE A CA 1
ATOM 1996 C C . ILE A 1 354 ? 104.811 82.253 113.595 1.00 16.44 354 ILE A C 1
ATOM 1997 O O . ILE A 1 354 ? 104.359 83.332 113.974 1.00 17.38 354 ILE A O 1
ATOM 2002 N N . LYS A 1 355 ? 106.107 82.040 113.356 1.00 18.04 355 LYS A N 1
ATOM 2003 C CA . LYS A 1 355 ? 107.143 83.060 113.543 1.00 14.97 355 LYS A CA 1
ATOM 2004 C C . LYS A 1 355 ? 107.115 84.089 112.454 1.00 15.29 355 LYS A C 1
ATOM 2005 O O . LYS A 1 355 ? 106.836 83.742 111.313 1.00 16.07 355 LYS A O 1
ATOM 2011 N N . LEU A 1 356 ? 107.544 85.307 112.763 1.00 17.32 356 LEU A N 1
ATOM 2012 C CA . LEU A 1 356 ? 107.608 86.382 111.785 1.00 14.90 356 LEU A CA 1
ATOM 2013 C C . LEU A 1 356 ? 108.059 85.987 110.446 1.00 16.21 356 LEU A C 1
ATOM 2014 O O . LEU A 1 356 ? 107.381 86.308 109.485 1.00 20.74 356 LEU A O 1
ATOM 2019 N N . PHE A 1 357 ? 109.154 85.293 110.310 1.00 18.76 357 PHE A N 1
ATOM 2020 C CA . PHE A 1 357 ? 109.551 85.062 108.945 1.00 19.28 357 PHE A CA 1
ATOM 2021 C C . PHE A 1 357 ? 108.729 84.016 108.246 1.00 20.17 357 PHE A C 1
ATOM 2022 O O . PHE A 1 357 ? 108.611 84.056 107.024 1.00 20.33 357 PHE A O 1
ATOM 2030 N N . SER A 1 358 ? 108.115 83.116 108.995 1.00 20.42 358 SER A N 1
ATOM 2031 C CA . SER A 1 358 ? 107.259 82.138 108.391 1.00 15.87 358 SER A CA 1
ATOM 2032 C C . SER A 1 358 ? 106.010 82.881 107.973 1.00 17.80 358 SER A C 1
ATOM 2033 O O . SER A 1 358 ? 105.422 82.558 106.951 1.00 21.20 358 SER A O 1
ATOM 2036 N N . ARG A 1 359 ? 105.613 83.909 108.749 1.00 19.41 359 ARG A N 1
ATOM 2037 C CA . ARG A 1 359 ? 104.434 84.706 108.419 1.00 18.04 359 ARG A CA 1
ATOM 2038 C C . ARG A 1 359 ? 104.712 85.460 107.141 1.00 18.81 359 ARG A C 1
ATOM 2039 O O . ARG A 1 359 ? 103.852 85.527 106.276 1.00 22.14 359 ARG A O 1
ATOM 2047 N N . ILE A 1 360 ? 105.932 85.965 106.987 1.00 20.79 360 ILE A N 1
ATOM 2048 C CA . ILE A 1 360 ? 106.295 86.694 105.787 1.00 20.95 360 ILE A CA 1
ATOM 2049 C C . ILE A 1 360 ? 106.241 85.745 104.602 1.00 23.28 360 ILE A C 1
ATOM 2050 O O . ILE A 1 360 ? 105.682 86.101 103.564 1.00 25.74 360 ILE A O 1
ATOM 2055 N N . ILE A 1 361 ? 106.758 84.523 104.759 1.00 22.28 361 ILE A N 1
ATOM 2056 C CA . ILE A 1 361 ? 106.727 83.548 103.678 1.00 23.06 361 ILE A CA 1
ATOM 2057 C C . ILE A 1 361 ? 105.302 83.176 103.317 1.00 23.61 361 ILE A C 1
ATOM 2058 O O . ILE A 1 361 ? 104.961 83.146 102.135 1.00 27.73 361 ILE A O 1
ATOM 2063 N N . ARG A 1 362 ? 104.463 82.914 104.310 1.00 20.33 362 ARG A N 1
ATOM 2064 C CA . ARG A 1 362 ? 103.087 82.577 104.057 1.00 18.21 362 ARG A CA 1
ATOM 2065 C C . ARG A 1 362 ? 102.396 83.709 103.365 1.00 20.18 362 ARG A C 1
ATOM 2066 O O . ARG A 1 362 ? 101.671 83.481 102.413 1.00 22.83 362 ARG A O 1
ATOM 2074 N N . GLN A 1 363 ? 102.655 84.949 103.760 1.00 23.72 363 GLN A N 1
ATOM 2075 C CA . GLN A 1 363 ? 101.995 86.033 103.086 1.00 19.97 363 GLN A CA 1
ATOM 2076 C C . GLN A 1 363 ? 102.395 86.107 101.654 1.00 23.04 363 GLN A C 1
ATOM 2077 O O . GLN A 1 363 ? 101.539 86.268 100.798 1.00 27.73 363 GLN A O 1
ATOM 2083 N N . TYR A 1 364 ? 103.657 85.894 101.332 1.00 24.38 364 TYR A N 1
ATOM 2084 C CA . TYR A 1 364 ? 103.979 85.980 99.929 1.00 25.57 364 TYR A CA 1
ATOM 2085 C C . TYR A 1 364 ? 103.412 84.831 99.127 1.00 28.73 364 TYR A C 1
ATOM 2086 O O . TYR A 1 364 ? 102.929 85.055 98.018 1.00 31.71 364 TYR A O 1
ATOM 2095 N N . PHE A 1 365 ? 103.383 83.619 99.679 1.00 30.21 365 PHE A N 1
ATOM 2096 C CA . PHE A 1 365 ? 102.810 82.500 98.936 1.00 30.38 365 PHE A CA 1
ATOM 2097 C C . PHE A 1 365 ? 101.304 82.579 98.824 1.00 29.66 365 PHE A C 1
ATOM 2098 O O . PHE A 1 365 ? 100.746 82.127 97.826 1.00 33.47 365 PHE A O 1
ATOM 2106 N N . ILE A 1 366 ? 100.639 83.096 99.845 1.00 27.44 366 ILE A N 1
ATOM 2107 C CA . ILE A 1 366 ? 99.203 83.237 99.835 1.00 24.87 366 ILE A CA 1
ATOM 2108 C C . ILE A 1 366 ? 98.792 84.366 98.950 1.00 27.70 366 ILE A C 1
ATOM 2109 O O . ILE A 1 366 ? 97.841 84.219 98.202 1.00 30.63 366 ILE A O 1
ATOM 2114 N N . TYR A 1 367 ? 99.464 85.501 99.032 1.00 27.60 367 TYR A N 1
ATOM 2115 C CA . TYR A 1 367 ? 99.119 86.608 98.187 1.00 24.21 367 TYR A CA 1
ATOM 2116 C C . TYR A 1 367 ? 99.347 86.174 96.762 1.00 29.85 367 TYR A C 1
ATOM 2117 O O . TYR A 1 367 ? 98.550 86.502 95.881 1.00 33.92 367 TYR A O 1
ATOM 2126 N N . PHE A 1 368 ? 100.420 85.415 96.532 1.00 30.13 368 PHE A N 1
ATOM 2127 C CA . PHE A 1 368 ? 100.723 84.860 95.237 1.00 32.19 368 PHE A CA 1
ATOM 2128 C C . PHE A 1 368 ? 99.606 83.950 94.757 1.00 35.79 368 PHE A C 1
ATOM 2129 O O . PHE A 1 368 ? 99.095 84.122 93.651 1.00 37.83 368 PHE A O 1
ATOM 2137 N N . PHE A 1 369 ? 99.179 83.018 95.604 1.00 34.67 369 PHE A N 1
ATOM 2138 C CA . PHE A 1 369 ? 98.117 82.080 95.300 1.00 33.59 369 PHE A CA 1
ATOM 2139 C C . PHE A 1 369 ? 96.862 82.824 94.903 1.00 33.53 369 PHE A C 1
ATOM 2140 O O . PHE A 1 369 ? 96.190 82.439 93.947 1.00 35.79 369 PHE A O 1
ATOM 2148 N N . VAL A 1 370 ? 96.515 83.863 95.662 1.00 35.25 370 VAL A N 1
ATOM 2149 C CA . VAL A 1 370 ? 95.330 84.640 95.383 1.00 32.84 370 VAL A CA 1
ATOM 2150 C C . VAL A 1 370 ? 95.455 85.307 94.048 1.00 31.86 370 VAL A C 1
ATOM 2151 O O . VAL A 1 370 ? 94.508 85.275 93.274 1.00 36.73 370 VAL A O 1
ATOM 2155 N N . ALA A 1 371 ? 96.599 85.888 93.734 1.00 32.14 371 ALA A N 1
ATOM 2156 C CA . ALA A 1 371 ? 96.736 86.500 92.431 1.00 34.58 371 ALA A CA 1
ATOM 2157 C C . ALA A 1 371 ? 96.536 85.462 91.327 1.00 39.57 371 ALA A C 1
ATOM 2158 O O . ALA A 1 371 ? 95.902 85.749 90.306 1.00 41.84 371 ALA A O 1
ATOM 2160 N N . VAL A 1 372 ? 97.013 84.240 91.553 1.00 38.93 372 VAL A N 1
ATOM 2161 C CA . VAL A 1 372 ? 96.832 83.160 90.591 1.00 40.88 372 VAL A CA 1
ATOM 2162 C C . VAL A 1 372 ? 95.345 82.794 90.485 1.00 41.62 372 VAL A C 1
ATOM 2163 O O . VAL A 1 372 ? 94.845 82.542 89.387 1.00 44.57 372 VAL A O 1
ATOM 2167 N N . THR A 1 373 ? 94.649 82.737 91.618 1.00 38.70 373 THR A N 1
ATOM 2168 C CA . THR A 1 373 ? 93.226 82.431 91.665 1.00 35.24 373 THR A CA 1
ATOM 2169 C C . THR A 1 373 ? 92.456 83.479 90.875 1.00 35.94 373 THR A C 1
ATOM 2170 O O . THR A 1 373 ? 91.592 83.130 90.073 1.00 38.66 373 THR A O 1
ATOM 2174 N N . ILE A 1 374 ? 92.830 84.750 91.021 1.00 36.99 374 ILE A N 1
ATOM 2175 C CA . ILE A 1 374 ? 92.193 85.823 90.283 1.00 34.02 374 ILE A CA 1
ATOM 2176 C C . ILE A 1 374 ? 92.375 85.551 88.820 1.00 36.46 374 ILE A C 1
ATOM 2177 O O . ILE A 1 374 ? 91.438 85.713 88.038 1.00 40.04 374 ILE A O 1
ATOM 2182 N N . LEU A 1 375 ? 93.564 85.138 88.408 1.00 38.53 375 LEU A N 1
ATOM 2183 C CA . LEU A 1 375 ? 93.727 84.833 87.002 1.00 41.55 375 LEU A CA 1
ATOM 2184 C C . LEU A 1 375 ? 92.880 83.636 86.543 1.00 44.68 375 LEU A C 1
ATOM 2185 O O . LEU A 1 375 ? 92.274 83.687 85.475 1.00 45.05 375 LEU A O 1
ATOM 2190 N N . PHE A 1 376 ? 92.734 82.588 87.345 1.00 45.03 376 PHE A N 1
ATOM 2191 C CA . PHE A 1 376 ? 91.902 81.467 86.886 1.00 45.20 376 PHE A CA 1
ATOM 2192 C C . PHE A 1 376 ? 90.433 81.823 86.809 1.00 44.47 376 PHE A C 1
ATOM 2193 O O . PHE A 1 376 ? 89.738 81.356 85.908 1.00 46.21 376 PHE A O 1
ATOM 2201 N N . TYR A 1 377 ? 89.985 82.734 87.670 1.00 44.66 377 TYR A N 1
ATOM 2202 C CA . TYR A 1 377 ? 88.613 83.231 87.673 1.00 42.25 377 TYR A CA 1
ATOM 2203 C C . TYR A 1 377 ? 88.269 83.991 86.417 1.00 42.41 377 TYR A C 1
ATOM 2204 O O . TYR A 1 377 ? 87.093 84.255 86.174 1.00 45.92 377 TYR A O 1
ATOM 2213 N N . MET A 1 378 ? 89.258 84.332 85.596 1.00 41.57 378 MET A N 1
ATOM 2214 C CA . MET A 1 378 ? 88.980 85.023 84.366 1.00 42.24 378 MET A CA 1
ATOM 2215 C C . MET A 1 378 ? 88.188 84.084 83.452 1.00 49.82 378 MET A C 1
ATOM 2216 O O . MET A 1 378 ? 87.474 84.552 82.564 1.00 50.96 378 MET A O 1
ATOM 2221 N N . ILE A 1 379 ? 88.323 82.759 83.651 1.00 50.73 379 ILE A N 1
ATOM 2222 C CA . ILE A 1 379 ? 87.632 81.775 82.832 1.00 51.73 379 ILE A CA 1
ATOM 2223 C C . ILE A 1 379 ? 86.117 81.744 83.140 1.00 52.34 379 ILE A C 1
ATOM 2224 O O . ILE A 1 379 ? 85.333 81.803 82.191 1.00 55.27 379 ILE A O 1
ATOM 2229 N N . PRO A 1 380 ? 85.652 81.531 84.393 1.00 47.88 380 PRO A N 1
ATOM 2230 C CA . PRO A 1 380 ? 84.271 81.693 84.794 1.00 48.75 380 PRO A CA 1
ATOM 2231 C C . PRO A 1 380 ? 83.682 83.030 84.378 1.00 51.62 380 PRO A C 1
ATOM 2232 O O . PRO A 1 380 ? 82.520 83.101 83.982 1.00 53.92 380 PRO A O 1
ATOM 2236 N N . ILE A 1 381 ? 84.482 84.088 84.409 1.00 51.48 381 ILE A N 1
ATOM 2237 C CA . ILE A 1 381 ? 83.964 85.365 83.984 1.00 49.72 381 ILE A CA 1
ATOM 2238 C C . ILE A 1 381 ? 83.745 85.366 82.503 1.00 51.60 381 ILE A C 1
ATOM 2239 O O . ILE A 1 381 ? 82.725 85.875 82.037 1.00 55.69 381 ILE A O 1
ATOM 2244 N N . ALA A 1 382 ? 84.689 84.819 81.741 1.00 52.70 382 ALA A N 1
ATOM 2245 C CA . ALA A 1 382 ? 84.523 84.780 80.309 1.00 56.76 382 ALA A CA 1
ATOM 2246 C C . ALA A 1 382 ? 83.250 84.032 79.960 1.00 60.29 382 ALA A C 1
ATOM 2247 O O . ALA A 1 382 ? 82.543 84.425 79.033 1.00 60.47 382 ALA A O 1
ATOM 2249 N N . PHE A 1 383 ? 82.946 82.972 80.715 1.00 59.02 383 PHE A N 1
ATOM 2250 C CA . PHE A 1 383 ? 81.733 82.190 80.527 1.00 58.86 383 PHE A CA 1
ATOM 2251 C C . PHE A 1 383 ? 80.499 83.068 80.721 1.00 60.25 383 PHE A C 1
ATOM 2252 O O . PHE A 1 383 ? 79.632 83.128 79.846 1.00 62.01 383 PHE A O 1
ATOM 2260 N N . VAL A 1 384 ? 80.452 83.815 81.830 1.00 59.17 384 VAL A N 1
ATOM 2261 C CA . VAL A 1 384 ? 79.298 84.665 82.123 1.00 55.90 384 VAL A CA 1
ATOM 2262 C C . VAL A 1 384 ? 79.078 85.737 81.064 1.00 57.36 384 VAL A C 1
ATOM 2263 O O . VAL A 1 384 ? 77.936 85.972 80.644 1.00 58.38 384 VAL A O 1
ATOM 2267 N N . SER A 1 385 ? 80.152 86.397 80.650 1.00 58.16 385 SER A N 1
ATOM 2268 C CA . SER A 1 385 ? 80.039 87.440 79.658 1.00 58.43 385 SER A CA 1
ATOM 2269 C C . SER A 1 385 ? 79.695 86.898 78.290 1.00 63.86 385 SER A C 1
ATOM 2270 O O . SER A 1 385 ? 78.914 87.512 77.560 1.00 64.89 385 SER A O 1
ATOM 2273 N N . ALA A 1 386 ? 80.260 85.745 77.925 1.00 59.77 386 ALA A N 1
ATOM 2274 C CA . ALA A 1 386 ? 79.991 85.153 76.631 1.00 62.49 386 ALA A CA 1
ATOM 2275 C C . ALA A 1 386 ? 78.532 84.763 76.477 1.00 61.60 386 ALA A C 1
ATOM 2276 O O . ALA A 1 386 ? 77.952 84.930 75.405 1.00 66.47 386 ALA A O 1
ATOM 2278 N N . ILE A 1 387 ? 77.913 84.283 77.548 1.00 59.95 387 ILE A N 1
ATOM 2279 C CA . ILE A 1 387 ? 76.511 83.884 77.472 1.00 58.69 387 ILE A CA 1
ATOM 2280 C C . ILE A 1 387 ? 75.577 85.074 77.219 1.00 59.46 387 ILE A C 1
ATOM 2281 O O . ILE A 1 387 ? 74.674 84.956 76.389 1.00 63.68 387 ILE A O 1
ATOM 2286 N N . THR A 1 388 ? 75.769 86.212 77.943 1.00 59.73 388 THR A N 1
ATOM 2287 C CA . THR A 1 388 ? 74.980 87.444 77.839 1.00 60.01 388 THR A CA 1
ATOM 2288 C C . THR A 1 388 ? 74.934 87.912 76.365 1.00 60.46 388 THR A C 1
ATOM 2289 O O . THR A 1 388 ? 74.149 88.789 75.988 1.00 60.51 388 THR A O 1
ATOM 2293 N N . ARG A 1 410 ? 66.428 80.838 74.148 1.00 61.92 410 ARG A N 1
ATOM 2294 C CA . ARG A 1 410 ? 67.488 81.836 74.221 1.00 56.80 410 ARG A CA 1
ATOM 2295 C C . ARG A 1 410 ? 67.338 82.674 75.502 1.00 58.24 410 ARG A C 1
ATOM 2296 O O . ARG A 1 410 ? 68.264 82.700 76.321 1.00 60.12 410 ARG A O 1
ATOM 2304 N N . THR A 1 411 ? 66.152 83.320 75.691 1.00 60.73 411 THR A N 1
ATOM 2305 C CA . THR A 1 411 ? 65.772 84.221 76.796 1.00 54.92 411 THR A CA 1
ATOM 2306 C C . THR A 1 411 ? 65.902 83.511 78.121 1.00 53.01 411 THR A C 1
ATOM 2307 O O . THR A 1 411 ? 66.357 84.059 79.115 1.00 53.84 411 THR A O 1
ATOM 2311 N N . VAL A 1 412 ? 65.526 82.254 78.126 1.00 59.06 412 VAL A N 1
ATOM 2312 C CA . VAL A 1 412 ? 65.589 81.441 79.319 1.00 59.68 412 VAL A CA 1
ATOM 2313 C C . VAL A 1 412 ? 67.028 81.306 79.831 1.00 59.36 412 VAL A C 1
ATOM 2314 O O . VAL A 1 412 ? 67.247 80.926 80.981 1.00 56.74 412 VAL A O 1
ATOM 2318 N N . LEU A 1 413 ? 68.022 81.498 78.963 1.00 60.47 413 LEU A N 1
ATOM 2319 C CA . LEU A 1 413 ? 69.380 81.420 79.423 1.00 58.00 413 LEU A CA 1
ATOM 2320 C C . LEU A 1 413 ? 69.884 82.822 79.673 1.00 55.98 413 LEU A C 1
ATOM 2321 O O . LEU A 1 413 ? 70.382 83.120 80.747 1.00 55.82 413 LEU A O 1
ATOM 2326 N N . GLU A 1 414 ? 69.626 83.751 78.767 1.00 54.36 414 GLU A N 1
ATOM 2327 C CA . GLU A 1 414 ? 70.175 85.096 78.930 1.00 51.57 414 GLU A CA 1
ATOM 2328 C C . GLU A 1 414 ? 69.681 85.797 80.183 1.00 51.52 414 GLU A C 1
ATOM 2329 O O . GLU A 1 414 ? 70.415 86.568 80.798 1.00 51.71 414 GLU A O 1
ATOM 2335 N N . SER A 1 415 ? 68.435 85.542 80.558 1.00 51.82 415 SER A N 1
ATOM 2336 C CA . SER A 1 415 ? 67.811 86.162 81.706 1.00 44.00 415 SER A CA 1
ATOM 2337 C C . SER A 1 415 ? 68.176 85.549 83.024 1.00 43.87 415 SER A C 1
ATOM 2338 O O . SER A 1 415 ? 67.865 86.132 84.069 1.00 47.99 415 SER A O 1
ATOM 2341 N N . PHE A 1 416 ? 68.747 84.353 83.007 1.00 47.26 416 PHE A N 1
ATOM 2342 C CA . PHE A 1 416 ? 68.986 83.671 84.256 1.00 48.16 416 PHE A CA 1
ATOM 2343 C C . PHE A 1 416 ? 70.373 83.095 84.421 1.00 48.71 416 PHE A C 1
ATOM 2344 O O . PHE A 1 416 ? 70.922 83.147 85.516 1.00 47.08 416 PHE A O 1
ATOM 2352 N N . LEU A 1 417 ? 70.924 82.487 83.379 1.00 50.11 417 LEU A N 1
ATOM 2353 C CA . LEU A 1 417 ? 72.167 81.775 83.515 1.00 49.28 417 LEU A CA 1
ATOM 2354 C C . LEU A 1 417 ? 73.371 82.677 83.775 1.00 49.24 417 LEU A C 1
ATOM 2355 O O . LEU A 1 417 ? 74.137 82.378 84.675 1.00 48.27 417 LEU A O 1
ATOM 2360 N N . PRO A 1 418 ? 73.647 83.770 83.044 1.00 46.99 418 PRO A N 1
ATOM 2361 C CA . PRO A 1 418 ? 74.783 84.602 83.330 1.00 44.75 418 PRO A CA 1
ATOM 2362 C C . PRO A 1 418 ? 74.802 85.005 84.783 1.00 42.66 418 PRO A C 1
ATOM 2363 O O . PRO A 1 418 ? 75.845 84.977 85.433 1.00 44.06 418 PRO A O 1
ATOM 2367 N N . GLN A 1 419 ? 73.619 85.283 85.329 1.00 43.11 419 GLN A N 1
ATOM 2368 C CA . GLN A 1 419 ? 73.556 85.716 86.693 1.00 39.18 419 GLN A CA 1
ATOM 2369 C C . GLN A 1 419 ? 73.717 84.569 87.639 1.00 41.87 419 GLN A C 1
ATOM 2370 O O . GLN A 1 419 ? 74.454 84.687 88.613 1.00 43.84 419 GLN A O 1
ATOM 2376 N N . ILE A 1 420 ? 73.108 83.431 87.349 1.00 42.97 420 ILE A N 1
ATOM 2377 C CA . ILE A 1 420 ? 73.237 82.319 88.261 1.00 44.12 420 ILE A CA 1
ATOM 2378 C C . ILE A 1 420 ? 74.654 81.827 88.299 1.00 42.98 420 ILE A C 1
ATOM 2379 O O . ILE A 1 420 ? 75.166 81.531 89.371 1.00 41.75 420 ILE A O 1
ATOM 2384 N N . ALA A 1 421 ? 75.284 81.689 87.149 1.00 43.44 421 ALA A N 1
ATOM 2385 C CA . ALA A 1 421 ? 76.646 81.234 87.123 1.00 41.23 421 ALA A CA 1
ATOM 2386 C C . ALA A 1 421 ? 77.560 82.207 87.840 1.00 40.94 421 ALA A C 1
ATOM 2387 O O . ALA A 1 421 ? 78.348 81.796 88.688 1.00 41.31 421 ALA A O 1
ATOM 2389 N N . LEU A 1 422 ? 77.360 83.515 87.659 1.00 43.94 422 LEU A N 1
ATOM 2390 C CA . LEU A 1 422 ? 78.225 84.461 88.327 1.00 40.81 422 LEU A CA 1
ATOM 2391 C C . LEU A 1 422 ? 78.054 84.315 89.823 1.00 38.43 422 LEU A C 1
ATOM 2392 O O . LEU A 1 422 ? 79.040 84.333 90.562 1.00 39.74 422 LEU A O 1
ATOM 2397 N N . ILE A 1 423 ? 76.819 84.113 90.273 1.00 37.14 423 ILE A N 1
ATOM 2398 C CA . ILE A 1 423 ? 76.562 83.931 91.678 1.00 35.59 423 ILE A CA 1
ATOM 2399 C C . ILE A 1 423 ? 77.235 82.677 92.188 1.00 40.05 423 ILE A C 1
ATOM 2400 O O . ILE A 1 423 ? 77.851 82.726 93.247 1.00 38.78 423 ILE A O 1
ATOM 2405 N N . VAL A 1 424 ? 77.130 81.562 91.467 1.00 39.42 424 VAL A N 1
ATOM 2406 C CA . VAL A 1 424 ? 77.737 80.311 91.907 1.00 37.80 424 VAL A CA 1
ATOM 2407 C C . VAL A 1 424 ? 79.237 80.370 92.022 1.00 36.93 424 VAL A C 1
ATOM 2408 O O . VAL A 1 424 ? 79.807 79.813 92.956 1.00 37.01 424 VAL A O 1
ATOM 2412 N N . PHE A 1 425 ? 79.904 80.980 91.070 1.00 37.59 425 PHE A N 1
ATOM 2413 C CA . PHE A 1 425 ? 81.340 81.019 91.166 1.00 34.67 425 PHE A CA 1
ATOM 2414 C C . PHE A 1 425 ? 81.801 81.950 92.270 1.00 32.20 425 PHE A C 1
ATOM 2415 O O . PHE A 1 425 ? 82.695 81.608 93.047 1.00 32.52 425 PHE A O 1
ATOM 2423 N N . LEU A 1 426 ? 81.169 83.112 92.392 1.00 35.43 426 LEU A N 1
ATOM 2424 C CA . LEU A 1 426 ? 81.572 84.073 93.399 1.00 32.10 426 LEU A CA 1
ATOM 2425 C C . LEU A 1 426 ? 81.226 83.590 94.777 1.00 28.52 426 LEU A C 1
ATOM 2426 O O . LEU A 1 426 ? 81.930 83.882 95.734 1.00 30.20 426 LEU A O 1
ATOM 2431 N N . ALA A 1 427 ? 80.179 82.800 94.888 1.00 29.89 427 ALA A N 1
ATOM 2432 C CA . ALA A 1 427 ? 79.719 82.260 96.148 1.00 31.14 427 ALA A CA 1
ATOM 2433 C C . ALA A 1 427 ? 80.747 81.360 96.803 1.00 29.90 427 ALA A C 1
ATOM 2434 O O . ALA A 1 427 ? 80.648 81.087 97.997 1.00 27.85 427 ALA A O 1
ATOM 2436 N N . MET A 1 428 ? 81.705 80.833 96.049 1.00 29.73 428 MET A N 1
ATOM 2437 C CA . MET A 1 428 ? 82.687 79.949 96.637 1.00 26.14 428 MET A CA 1
ATOM 2438 C C . MET A 1 428 ? 83.899 80.706 97.157 1.00 26.15 428 MET A C 1
ATOM 2439 O O . MET A 1 428 ? 84.756 80.128 97.841 1.00 26.95 428 MET A O 1
ATOM 2444 N N . LEU A 1 429 ? 83.988 81.992 96.830 1.00 27.30 429 LEU A N 1
ATOM 2445 C CA . LEU A 1 429 ? 85.138 82.743 97.231 1.00 22.70 429 LEU A CA 1
ATOM 2446 C C . LEU A 1 429 ? 85.217 83.010 98.700 1.00 21.30 429 LEU A C 1
ATOM 2447 O O . LEU A 1 429 ? 86.265 82.779 99.261 1.00 23.58 429 LEU A O 1
ATOM 2452 N N . PRO A 1 430 ? 84.187 83.446 99.417 1.00 18.86 430 PRO A N 1
ATOM 2453 C CA . PRO A 1 430 ? 84.313 83.747 100.809 1.00 17.28 430 PRO A CA 1
ATOM 2454 C C . PRO A 1 430 ? 84.890 82.608 101.616 1.00 21.77 430 PRO A C 1
ATOM 2455 O O . PRO A 1 430 ? 85.669 82.843 102.535 1.00 22.63 430 PRO A O 1
ATOM 2459 N N . LYS A 1 431 ? 84.583 81.361 101.250 1.00 23.24 431 LYS A N 1
ATOM 2460 C CA . LYS A 1 431 ? 85.114 80.254 102.017 1.00 19.96 431 LYS A CA 1
ATOM 2461 C C . LYS A 1 431 ? 86.597 80.113 101.782 1.00 18.32 431 LYS A C 1
ATOM 2462 O O . LYS A 1 431 ? 87.377 79.993 102.732 1.00 20.35 431 LYS A O 1
ATOM 2468 N N . LEU A 1 432 ? 87.008 80.182 100.524 1.00 19.85 432 LEU A N 1
ATOM 2469 C CA . LEU A 1 432 ? 88.416 80.071 100.226 1.00 18.03 432 LEU A CA 1
ATOM 2470 C C . LEU A 1 432 ? 89.206 81.216 100.764 1.00 18.26 432 LEU A C 1
ATOM 2471 O O . LEU A 1 432 ? 90.290 81.027 101.305 1.00 19.17 432 LEU A O 1
ATOM 2476 N N . LEU A 1 433 ? 88.687 82.413 100.596 1.00 21.26 433 LEU A N 1
ATOM 2477 C CA . LEU A 1 433 ? 89.419 83.584 100.965 1.00 17.09 433 LEU A CA 1
ATOM 2478 C C . LEU A 1 433 ? 89.553 83.680 102.458 1.00 14.27 433 LEU A C 1
ATOM 2479 O O . LEU A 1 433 ? 90.619 84.048 102.932 1.00 17.94 433 LEU A O 1
ATOM 2484 N N . LEU A 1 434 ? 88.541 83.297 103.225 1.00 14.52 434 LEU A N 1
ATOM 2485 C CA . LEU A 1 434 ? 88.709 83.375 104.655 1.00 14.32 434 LEU A CA 1
ATOM 2486 C C . LEU A 1 434 ? 89.724 82.328 105.106 1.00 17.06 434 LEU A C 1
ATOM 2487 O O . LEU A 1 434 ? 90.532 82.602 105.995 1.00 17.14 434 LEU A O 1
ATOM 2492 N N . PHE A 1 435 ? 89.707 81.133 104.501 1.00 18.86 435 PHE A N 1
ATOM 2493 C CA . PHE A 1 435 ? 90.701 80.110 104.813 1.00 16.27 435 PHE A CA 1
ATOM 2494 C C . PHE A 1 435 ? 92.106 80.603 104.551 1.00 15.42 435 PHE A C 1
ATOM 2495 O O . PHE A 1 435 ? 92.991 80.462 105.398 1.00 17.42 435 PHE A O 1
ATOM 2503 N N . LEU A 1 436 ? 92.319 81.178 103.376 1.00 15.94 436 LEU A N 1
ATOM 2504 C CA . LEU A 1 436 ? 93.623 81.654 103.026 1.00 13.65 436 LEU A CA 1
ATOM 2505 C C . LEU A 1 436 ? 94.059 82.743 103.951 1.00 14.70 436 LEU A C 1
ATOM 2506 O O . LEU A 1 436 ? 95.230 82.805 104.286 1.00 16.44 436 LEU A O 1
ATOM 2511 N N . SER A 1 437 ? 93.149 83.609 104.381 1.00 14.80 437 SER A N 1
ATOM 2512 C CA . SER A 1 437 ? 93.544 84.658 105.286 1.00 11.34 437 SER A CA 1
ATOM 2513 C C . SER A 1 437 ? 93.972 84.076 106.610 1.00 11.51 437 SER A C 1
ATOM 2514 O O . SER A 1 437 ? 95.040 84.397 107.120 1.00 15.07 437 SER A O 1
ATOM 2517 N N . LYS A 1 438 ? 93.254 83.091 107.125 1.00 12.96 438 LYS A N 1
ATOM 2518 C CA . LYS A 1 438 ? 93.660 82.509 108.399 1.00 11.55 438 LYS A CA 1
ATOM 2519 C C . LYS A 1 438 ? 95.043 81.866 108.274 1.00 10.38 438 LYS A C 1
ATOM 2520 O O . LYS A 1 438 ? 95.856 81.928 109.192 1.00 10.95 438 LYS A O 1
ATOM 2526 N N . ALA A 1 439 ? 95.326 81.297 107.115 1.00 13.73 439 ALA A N 1
ATOM 2527 C CA . ALA A 1 439 ? 96.566 80.604 106.804 1.00 12.21 439 ALA A CA 1
ATOM 2528 C C . ALA A 1 439 ? 97.778 81.535 106.741 1.00 14.63 439 ALA A C 1
ATOM 2529 O O . ALA A 1 439 ? 98.914 81.062 106.671 1.00 17.75 439 ALA A O 1
ATOM 2531 N N . GLU A 1 440 ? 97.565 82.857 106.729 1.00 14.57 440 GLU A N 1
ATOM 2532 C CA . GLU A 1 440 ? 98.655 83.828 106.678 1.00 12.42 440 GLU A CA 1
ATOM 2533 C C . GLU A 1 440 ? 99.227 84.046 108.057 1.00 11.79 440 GLU A C 1
ATOM 2534 O O . GLU A 1 440 ? 100.233 84.731 108.215 1.00 16.14 440 GLU A O 1
ATOM 2540 N N . GLY A 1 441 ? 98.593 83.486 109.078 1.00 11.10 441 GLY A N 1
ATOM 2541 C CA . GLY A 1 441 ? 99.086 83.708 110.416 1.00 9.37 441 GLY A CA 1
ATOM 2542 C C . GLY A 1 441 ? 98.394 84.833 111.153 1.00 6.85 441 GLY A C 1
ATOM 2543 O O . GLY A 1 441 ? 98.942 85.376 112.110 1.00 9.19 441 GLY A O 1
ATOM 2544 N N . ILE A 1 442 ? 97.208 85.207 110.705 1.00 8.05 442 ILE A N 1
ATOM 2545 C CA . ILE A 1 442 ? 96.437 86.260 111.337 1.00 6.70 442 ILE A CA 1
ATOM 2546 C C . ILE A 1 442 ? 95.938 85.835 112.718 1.00 5.62 442 ILE A C 1
ATOM 2547 O O . ILE A 1 442 ? 95.468 84.720 112.883 1.00 7.09 442 ILE A O 1
ATOM 2552 N N . PRO A 1 443 ? 96.142 86.627 113.771 1.00 3.91 443 PRO A N 1
ATOM 2553 C CA . PRO A 1 443 ? 95.702 86.338 115.103 1.00 4.18 443 PRO A CA 1
ATOM 2554 C C . PRO A 1 443 ? 94.222 86.550 115.394 1.00 4.02 443 PRO A C 1
ATOM 2555 O O . PRO A 1 443 ? 93.751 86.132 116.443 1.00 5.40 443 PRO A O 1
ATOM 2559 N N . SER A 1 444 ? 93.452 87.207 114.532 1.00 4.95 444 SER A N 1
ATOM 2560 C CA . SER A 1 444 ? 92.074 87.444 114.936 1.00 4.11 444 SER A CA 1
ATOM 2561 C C . SER A 1 444 ? 91.070 87.266 113.839 1.00 3.85 444 SER A C 1
ATOM 2562 O O . SER A 1 444 ? 91.335 87.565 112.674 1.00 4.46 444 SER A O 1
ATOM 2565 N N . GLN A 1 445 ? 89.876 86.866 114.246 1.00 4.07 445 GLN A N 1
ATOM 2566 C CA . GLN A 1 445 ? 88.774 86.633 113.347 1.00 3.92 445 GLN A CA 1
ATOM 2567 C C . GLN A 1 445 ? 88.288 87.874 112.649 1.00 4.24 445 GLN A C 1
ATOM 2568 O O . GLN A 1 445 ? 88.030 87.811 111.454 1.00 4.85 445 GLN A O 1
ATOM 2574 N N . SER A 1 446 ? 88.210 89.031 113.313 1.00 4.49 446 SER A N 1
ATOM 2575 C CA . SER A 1 446 ? 87.718 90.173 112.563 1.00 3.69 446 SER A CA 1
ATOM 2576 C C . SER A 1 446 ? 88.748 90.649 111.578 1.00 4.04 446 SER A C 1
ATOM 2577 O O . SER A 1 446 ? 88.396 91.249 110.564 1.00 4.14 446 SER A O 1
ATOM 2580 N N . HIS A 1 447 ? 90.023 90.383 111.840 1.00 3.87 447 HIS A N 1
ATOM 2581 C CA . HIS A 1 447 ? 91.047 90.805 110.920 1.00 3.63 447 HIS A CA 1
ATOM 2582 C C . HIS A 1 447 ? 91.027 89.867 109.750 1.00 4.43 447 HIS A C 1
ATOM 2583 O O . HIS A 1 447 ? 91.180 90.303 108.616 1.00 4.06 447 HIS A O 1
ATOM 2590 N N . ALA A 1 448 ? 90.857 88.564 110.007 1.00 5.00 448 ALA A N 1
ATOM 2591 C CA . ALA A 1 448 ? 90.809 87.580 108.945 1.00 4.52 448 ALA A CA 1
ATOM 2592 C C . ALA A 1 448 ? 89.643 87.882 108.026 1.00 5.28 448 ALA A C 1
ATOM 2593 O O . ALA A 1 448 ? 89.737 87.662 106.821 1.00 8.04 448 ALA A O 1
ATOM 2595 N N . ILE A 1 449 ? 88.535 88.366 108.586 1.00 5.54 449 ILE A N 1
ATOM 2596 C CA . ILE A 1 449 ? 87.378 88.743 107.800 1.00 4.87 449 ILE A CA 1
ATOM 2597 C C . ILE A 1 449 ? 87.655 89.969 106.984 1.00 5.50 449 ILE A C 1
ATOM 2598 O O . ILE A 1 449 ? 87.275 90.000 105.820 1.00 6.88 449 ILE A O 1
ATOM 2603 N N . ARG A 1 450 ? 88.270 91.002 107.563 1.00 5.03 450 ARG A N 1
ATOM 2604 C CA . ARG A 1 450 ? 88.576 92.163 106.760 1.00 4.40 450 ARG A CA 1
ATOM 2605 C C . ARG A 1 450 ? 89.513 91.772 105.656 1.00 5.99 450 ARG A C 1
ATOM 2606 O O . ARG A 1 450 ? 89.349 92.225 104.527 1.00 6.80 450 ARG A O 1
ATOM 2614 N N . ALA A 1 451 ? 90.481 90.917 105.953 1.00 6.77 451 ALA A N 1
ATOM 2615 C CA . ALA A 1 451 ? 91.416 90.465 104.958 1.00 6.70 451 ALA A CA 1
ATOM 2616 C C . ALA A 1 451 ? 90.708 89.680 103.870 1.00 8.51 451 ALA A C 1
ATOM 2617 O O . ALA A 1 451 ? 91.043 89.801 102.692 1.00 12.19 451 ALA A O 1
ATOM 2619 N N . ALA A 1 452 ? 89.722 88.862 104.233 1.00 8.39 452 ALA A N 1
ATOM 2620 C CA . ALA A 1 452 ? 88.987 88.114 103.234 1.00 7.72 452 ALA A CA 1
ATOM 2621 C C . ALA A 1 452 ? 88.207 89.048 102.339 1.00 8.72 452 ALA A C 1
ATOM 2622 O O . ALA A 1 452 ? 88.157 88.846 101.128 1.00 13.16 452 ALA A O 1
ATOM 2624 N N . SER A 1 453 ? 87.649 90.110 102.923 1.00 9.95 453 SER A N 1
ATOM 2625 C CA . SER A 1 453 ? 86.895 91.101 102.183 1.00 8.11 453 SER A CA 1
ATOM 2626 C C . SER A 1 453 ? 87.817 91.859 101.270 1.00 10.01 453 SER A C 1
ATOM 2627 O O . SER A 1 453 ? 87.434 92.238 100.168 1.00 14.04 453 SER A O 1
ATOM 2630 N N . GLY A 1 454 ? 89.038 92.087 101.721 1.00 9.65 454 GLY A N 1
ATOM 2631 C CA . GLY A 1 454 ? 90.054 92.762 100.949 1.00 9.42 454 GLY A CA 1
ATOM 2632 C C . GLY A 1 454 ? 90.379 91.956 99.705 1.00 13.58 454 GLY A C 1
ATOM 2633 O O . GLY A 1 454 ? 90.432 92.498 98.595 1.00 18.22 454 GLY A O 1
ATOM 2634 N N . LYS A 1 455 ? 90.579 90.657 99.877 1.00 14.49 455 LYS A N 1
ATOM 2635 C CA . LYS A 1 455 ? 90.885 89.794 98.756 1.00 12.43 455 LYS A CA 1
ATOM 2636 C C . LYS A 1 455 ? 89.703 89.730 97.814 1.00 15.08 455 LYS A C 1
ATOM 2637 O O . LYS A 1 455 ? 89.874 89.738 96.597 1.00 20.54 455 LYS A O 1
ATOM 2643 N N . TYR A 1 456 ? 88.499 89.681 98.371 1.00 14.61 456 TYR A N 1
ATOM 2644 C CA . TYR A 1 456 ? 87.292 89.600 97.585 1.00 14.85 456 TYR A CA 1
ATOM 2645 C C . TYR A 1 456 ? 87.207 90.838 96.734 1.00 16.28 456 TYR A C 1
ATOM 2646 O O . TYR A 1 456 ? 86.875 90.755 95.563 1.00 20.60 456 TYR A O 1
ATOM 2655 N N . PHE A 1 457 ? 87.496 92.005 97.314 1.00 18.04 457 PHE A N 1
ATOM 2656 C CA . PHE A 1 457 ? 87.444 93.272 96.604 1.00 16.68 457 PHE A CA 1
ATOM 2657 C C . PHE A 1 457 ? 88.311 93.163 95.389 1.00 18.01 457 PHE A C 1
ATOM 2658 O O . PHE A 1 457 ? 87.899 93.527 94.296 1.00 24.05 457 PHE A O 1
ATOM 2666 N N . TYR A 1 458 ? 89.489 92.588 95.508 1.00 18.31 458 TYR A N 1
ATOM 2667 C CA . TYR A 1 458 ? 90.289 92.504 94.310 1.00 18.85 458 TYR A CA 1
ATOM 2668 C C . TYR A 1 458 ? 89.596 91.663 93.231 1.00 23.22 458 TYR A C 1
ATOM 2669 O O . TYR A 1 458 ? 89.783 91.947 92.052 1.00 29.84 458 TYR A O 1
ATOM 2678 N N . PHE A 1 459 ? 88.785 90.662 93.592 1.00 23.65 459 PHE A N 1
ATOM 2679 C CA . PHE A 1 459 ? 88.026 89.914 92.563 1.00 23.62 459 PHE A CA 1
ATOM 2680 C C . PHE A 1 459 ? 86.880 90.812 92.050 1.00 24.29 459 PHE A C 1
ATOM 2681 O O . PHE A 1 459 ? 86.607 90.898 90.852 1.00 27.47 459 PHE A O 1
ATOM 2689 N N . SER A 1 460 ? 86.273 91.587 92.942 1.00 26.62 460 SER A N 1
ATOM 2690 C CA . SER A 1 460 ? 85.171 92.466 92.570 1.00 25.21 460 SER A CA 1
ATOM 2691 C C . SER A 1 460 ? 85.630 93.462 91.528 1.00 28.11 460 SER A C 1
ATOM 2692 O O . SER A 1 460 ? 84.860 93.832 90.637 1.00 31.71 460 SER A O 1
ATOM 2695 N N . VAL A 1 461 ? 86.875 93.899 91.645 1.00 27.06 461 VAL A N 1
ATOM 2696 C CA . VAL A 1 461 ? 87.449 94.822 90.705 1.00 27.49 461 VAL A CA 1
ATOM 2697 C C . VAL A 1 461 ? 88.013 94.129 89.465 1.00 33.94 461 VAL A C 1
ATOM 2698 O O . VAL A 1 461 ? 87.646 94.498 88.354 1.00 38.99 461 VAL A O 1
ATOM 2702 N N . PHE A 1 462 ? 88.849 93.100 89.616 1.00 31.04 462 PHE A N 1
ATOM 2703 C CA . PHE A 1 462 ? 89.500 92.512 88.448 1.00 33.38 462 PHE A CA 1
ATOM 2704 C C . PHE A 1 462 ? 88.755 91.406 87.722 1.00 36.00 462 PHE A C 1
ATOM 2705 O O . PHE A 1 462 ? 89.028 91.154 86.550 1.00 40.60 462 PHE A O 1
ATOM 2713 N N . ASN A 1 463 ? 87.845 90.715 88.387 1.00 37.36 463 ASN A N 1
ATOM 2714 C CA . ASN A 1 463 ? 87.094 89.652 87.753 1.00 34.90 463 ASN A CA 1
ATOM 2715 C C . ASN A 1 463 ? 85.691 90.103 87.416 1.00 36.07 463 ASN A C 1
ATOM 2716 O O . ASN A 1 463 ? 85.169 89.723 86.379 1.00 39.01 463 ASN A O 1
ATOM 2721 N N . VAL A 1 464 ? 85.070 90.935 88.247 1.00 37.79 464 VAL A N 1
ATOM 2722 C CA . VAL A 1 464 ? 83.703 91.271 87.893 1.00 39.13 464 VAL A CA 1
ATOM 2723 C C . VAL A 1 464 ? 83.584 92.634 87.234 1.00 39.56 464 VAL A C 1
ATOM 2724 O O . VAL A 1 464 ? 83.159 92.700 86.096 1.00 40.63 464 VAL A O 1
ATOM 2728 N N . PHE A 1 465 ? 83.974 93.735 87.877 1.00 39.15 465 PHE A N 1
ATOM 2729 C CA . PHE A 1 465 ? 83.812 94.984 87.154 1.00 37.80 465 PHE A CA 1
ATOM 2730 C C . PHE A 1 465 ? 84.642 95.020 85.908 1.00 40.59 465 PHE A C 1
ATOM 2731 O O . PHE A 1 465 ? 84.090 95.102 84.814 1.00 44.22 465 PHE A O 1
ATOM 2739 N N . ILE A 1 466 ? 85.952 94.846 86.032 1.00 40.57 466 ILE A N 1
ATOM 2740 C CA . ILE A 1 466 ? 86.789 94.887 84.857 1.00 42.08 466 ILE A CA 1
ATOM 2741 C C . ILE A 1 466 ? 86.566 93.674 84.018 1.00 42.43 466 ILE A C 1
ATOM 2742 O O . ILE A 1 466 ? 86.473 93.766 82.804 1.00 48.79 466 ILE A O 1
ATOM 2747 N N . GLY A 1 467 ? 86.514 92.523 84.636 1.00 39.40 467 GLY A N 1
ATOM 2748 C CA . GLY A 1 467 ? 86.376 91.302 83.879 1.00 43.17 467 GLY A CA 1
ATOM 2749 C C . GLY A 1 467 ? 85.122 91.236 83.013 1.00 48.22 467 GLY A C 1
ATOM 2750 O O . GLY A 1 467 ? 85.233 90.961 81.813 1.00 51.48 467 GLY A O 1
ATOM 2751 N N . VAL A 1 468 ? 83.934 91.475 83.591 1.00 47.03 468 VAL A N 1
ATOM 2752 C CA . VAL A 1 468 ? 82.699 91.406 82.835 1.00 46.24 468 VAL A CA 1
ATOM 2753 C C . VAL A 1 468 ? 82.642 92.535 81.843 1.00 47.84 468 VAL A C 1
ATOM 2754 O O . VAL A 1 468 ? 82.242 92.331 80.698 1.00 53.53 468 VAL A O 1
ATOM 2758 N N . THR A 1 469 ? 83.020 93.734 82.261 1.00 47.27 469 THR A N 1
ATOM 2759 C CA . THR A 1 469 ? 82.965 94.847 81.363 1.00 47.15 469 THR A CA 1
ATOM 2760 C C . THR A 1 469 ? 83.852 94.648 80.172 1.00 52.10 469 THR A C 1
ATOM 2761 O O . THR A 1 469 ? 83.419 94.883 79.039 1.00 59.29 469 THR A O 1
ATOM 2765 N N . LEU A 1 470 ? 85.082 94.204 80.386 1.00 51.15 470 LEU A N 1
ATOM 2766 C CA . LEU A 1 470 ? 85.983 94.033 79.277 1.00 56.54 470 LEU A CA 1
ATOM 2767 C C . LEU A 1 470 ? 85.576 92.906 78.381 1.00 59.01 470 LEU A C 1
ATOM 2768 O O . LEU A 1 470 ? 85.499 93.078 77.166 1.00 63.76 470 LEU A O 1
ATOM 2773 N N . ALA A 1 471 ? 85.257 91.758 78.948 1.00 57.47 471 ALA A N 1
ATOM 2774 C CA . ALA A 1 471 ? 84.891 90.661 78.100 1.00 57.62 471 ALA A CA 1
ATOM 2775 C C . ALA A 1 471 ? 83.671 91.020 77.285 1.00 61.67 471 ALA A C 1
ATOM 2776 O O . ALA A 1 471 ? 83.611 90.690 76.113 1.00 65.93 471 ALA A O 1
ATOM 2778 N N . GLY A 1 472 ? 82.715 91.746 77.870 1.00 61.48 472 GLY A N 1
ATOM 2779 C CA . GLY A 1 472 ? 81.522 92.144 77.151 1.00 62.09 472 GLY A CA 1
ATOM 2780 C C . GLY A 1 472 ? 81.860 93.067 75.995 1.00 60.46 472 GLY A C 1
ATOM 2781 O O . GLY A 1 472 ? 81.375 92.889 74.881 1.00 66.77 472 GLY A O 1
ATOM 2782 N N . THR A 1 473 ? 82.750 94.016 76.235 1.00 60.07 473 THR A N 1
ATOM 2783 C CA . THR A 1 473 ? 83.151 94.996 75.237 1.00 65.62 473 THR A CA 1
ATOM 2784 C C . THR A 1 473 ? 83.820 94.300 74.052 1.00 70.63 473 THR A C 1
ATOM 2785 O O . THR A 1 473 ? 83.596 94.646 72.881 1.00 72.19 473 THR A O 1
ATOM 2789 N N . LEU A 1 474 ? 84.609 93.282 74.349 1.00 67.95 474 LEU A N 1
ATOM 2790 C CA . LEU A 1 474 ? 85.357 92.539 73.349 1.00 65.74 474 LEU A CA 1
ATOM 2791 C C . LEU A 1 474 ? 84.486 91.645 72.483 1.00 69.28 474 LEU A C 1
ATOM 2792 O O . LEU A 1 474 ? 84.979 91.076 71.509 1.00 72.42 474 LEU A O 1
ATOM 2797 N N . PHE A 1 475 ? 83.195 91.513 72.801 1.00 70.78 475 PHE A N 1
ATOM 2798 C CA . PHE A 1 475 ? 82.303 90.726 71.946 1.00 69.18 475 PHE A CA 1
ATOM 2799 C C . PHE A 1 475 ? 81.465 91.602 70.967 1.00 66.79 475 PHE A C 1
ATOM 2800 O O . PHE A 1 475 ? 80.577 91.070 70.293 1.00 69.46 475 PHE A O 1
ATOM 2808 N N . ASN A 1 476 ? 81.760 92.933 70.884 1.00 68.47 476 ASN A N 1
ATOM 2809 C CA . ASN A 1 476 ? 81.139 93.913 69.992 1.00 71.75 476 ASN A CA 1
ATOM 2810 C C . ASN A 1 476 ? 82.102 95.093 69.855 1.00 73.07 476 ASN A C 1
ATOM 2811 O O . ASN A 1 476 ? 82.760 95.260 68.824 1.00 78.34 476 ASN A O 1
ATOM 2816 N N . MET A 1 489 ? 88.542 104.001 63.847 1.00 67.26 489 MET A N 1
ATOM 2817 C CA . MET A 1 489 ? 87.346 104.281 64.647 1.00 63.05 489 MET A CA 1
ATOM 2818 C C . MET A 1 489 ? 87.082 103.208 65.740 1.00 68.29 489 MET A C 1
ATOM 2819 O O . MET A 1 489 ? 85.941 103.059 66.216 1.00 72.51 489 MET A O 1
ATOM 2824 N N . ILE A 1 490 ? 88.158 102.526 66.203 1.00 73.17 490 ILE A N 1
ATOM 2825 C CA . ILE A 1 490 ? 88.146 101.524 67.272 1.00 71.78 490 ILE A CA 1
ATOM 2826 C C . ILE A 1 490 ? 87.776 102.142 68.587 1.00 74.55 490 ILE A C 1
ATOM 2827 O O . ILE A 1 490 ? 86.990 101.577 69.334 1.00 77.80 490 ILE A O 1
ATOM 2832 N N . ILE A 1 491 ? 88.328 103.297 68.873 1.00 75.49 491 ILE A N 1
ATOM 2833 C CA . ILE A 1 491 ? 88.034 103.921 70.137 1.00 77.82 491 ILE A CA 1
ATOM 2834 C C . ILE A 1 491 ? 86.557 104.318 70.191 1.00 78.50 491 ILE A C 1
ATOM 2835 O O . ILE A 1 491 ? 85.921 104.149 71.233 1.00 77.01 491 ILE A O 1
ATOM 2840 N N . ASN A 1 492 ? 86.010 104.851 69.087 1.00 76.26 492 ASN A N 1
ATOM 2841 C CA . ASN A 1 492 ? 84.599 105.230 69.057 1.00 74.39 492 ASN A CA 1
ATOM 2842 C C . ASN A 1 492 ? 83.707 104.010 69.296 1.00 74.94 492 ASN A C 1
ATOM 2843 O O . ASN A 1 492 ? 82.731 104.075 70.057 1.00 76.23 492 ASN A O 1
ATOM 2848 N N . LEU A 1 493 ? 84.074 102.873 68.695 1.00 76.78 493 LEU A N 1
ATOM 2849 C CA . LEU A 1 493 ? 83.322 101.642 68.880 1.00 76.37 493 LEU A CA 1
ATOM 2850 C C . LEU A 1 493 ? 83.345 101.182 70.310 1.00 72.53 493 LEU A C 1
ATOM 2851 O O . LEU A 1 493 ? 82.309 100.806 70.867 1.00 72.17 493 LEU A O 1
ATOM 2856 N N . LEU A 1 494 ? 84.512 101.206 70.918 1.00 71.60 494 LEU A N 1
ATOM 2857 C CA . LEU A 1 494 ? 84.612 100.750 72.271 1.00 71.25 494 LEU A CA 1
ATOM 2858 C C . LEU A 1 494 ? 83.823 101.670 73.193 1.00 72.08 494 LEU A C 1
ATOM 2859 O O . LEU A 1 494 ? 83.166 101.202 74.128 1.00 72.62 494 LEU A O 1
ATOM 2864 N N . ALA A 1 495 ? 83.844 102.981 72.934 1.00 72.08 495 ALA A N 1
ATOM 2865 C CA . ALA A 1 495 ? 83.103 103.893 73.785 1.00 70.02 495 ALA A CA 1
ATOM 2866 C C . ALA A 1 495 ? 81.605 103.616 73.754 1.00 67.51 495 ALA A C 1
ATOM 2867 O O . ALA A 1 495 ? 80.947 103.653 74.793 1.00 64.24 495 ALA A O 1
ATOM 2869 N N . THR A 1 496 ? 81.070 103.309 72.569 1.00 68.70 496 THR A N 1
ATOM 2870 C CA . THR A 1 496 ? 79.649 103.024 72.417 1.00 63.27 496 THR A CA 1
ATOM 2871 C C . THR A 1 496 ? 79.281 101.685 73.031 1.00 66.04 496 THR A C 1
ATOM 2872 O O . THR A 1 496 ? 78.205 101.549 73.614 1.00 66.11 496 THR A O 1
ATOM 2876 N N . SER A 1 497 ? 80.150 100.683 72.868 1.00 68.94 497 SER A N 1
ATOM 2877 C CA . SER A 1 497 ? 79.944 99.336 73.402 1.00 67.96 497 SER A CA 1
ATOM 2878 C C . SER A 1 497 ? 79.951 99.261 74.932 1.00 61.65 497 SER A C 1
ATOM 2879 O O . SER A 1 497 ? 79.073 98.641 75.530 1.00 60.00 497 SER A O 1
ATOM 2882 N N . LEU A 1 498 ? 80.897 99.935 75.583 1.00 60.23 498 LEU A N 1
ATOM 2883 C CA . LEU A 1 498 ? 81.000 99.878 77.031 1.00 56.48 498 LEU A CA 1
ATOM 2884 C C . LEU A 1 498 ? 79.687 100.057 77.809 1.00 56.43 498 LEU A C 1
ATOM 2885 O O . LEU A 1 498 ? 79.339 99.166 78.580 1.00 55.70 498 LEU A O 1
ATOM 2890 N N . PRO A 1 499 ? 78.875 101.110 77.619 1.00 56.40 499 PRO A N 1
ATOM 2891 C CA . PRO A 1 499 ? 77.638 101.352 78.335 1.00 53.77 499 PRO A CA 1
ATOM 2892 C C . PRO A 1 499 ? 76.619 100.233 78.222 1.00 53.62 499 PRO A C 1
ATOM 2893 O O . PRO A 1 499 ? 75.714 100.121 79.042 1.00 53.29 499 PRO A O 1
ATOM 2897 N N . LYS A 1 500 ? 76.723 99.379 77.221 1.00 53.15 500 LYS A N 1
ATOM 2898 C CA . LYS A 1 500 ? 75.711 98.366 77.071 1.00 50.05 500 LYS A CA 1
ATOM 2899 C C . LYS A 1 500 ? 75.828 97.252 78.084 1.00 48.23 500 LYS A C 1
ATOM 2900 O O . LYS A 1 500 ? 74.865 96.517 78.318 1.00 49.18 500 LYS A O 1
ATOM 2906 N N . SER A 1 501 ? 76.970 97.137 78.750 1.00 45.31 501 SER A N 1
ATOM 2907 C CA . SER A 1 501 ? 77.148 96.094 79.745 1.00 40.26 501 SER A CA 1
ATOM 2908 C C . SER A 1 501 ? 76.330 96.416 80.972 1.00 37.24 501 SER A C 1
ATOM 2909 O O . SER A 1 501 ? 76.062 95.551 81.812 1.00 39.67 501 SER A O 1
ATOM 2912 N N . ALA A 1 502 ? 75.908 97.667 81.090 1.00 41.38 502 ALA A N 1
ATOM 2913 C CA . ALA A 1 502 ? 75.161 98.103 82.229 1.00 39.75 502 ALA A CA 1
ATOM 2914 C C . ALA A 1 502 ? 73.867 97.338 82.350 1.00 38.08 502 ALA A C 1
ATOM 2915 O O . ALA A 1 502 ? 73.421 97.144 83.467 1.00 34.57 502 ALA A O 1
ATOM 2917 N N . THR A 1 503 ? 73.254 96.904 81.234 1.00 39.12 503 THR A N 1
ATOM 2918 C CA . THR A 1 503 ? 71.984 96.191 81.296 1.00 32.77 503 THR A CA 1
ATOM 2919 C C . THR A 1 503 ? 72.153 94.905 82.087 1.00 33.14 503 THR A C 1
ATOM 2920 O O . THR A 1 503 ? 71.278 94.531 82.880 1.00 35.24 503 THR A O 1
ATOM 2924 N N . PHE A 1 504 ? 73.265 94.197 81.863 1.00 35.99 504 PHE A N 1
ATOM 2925 C CA . PHE A 1 504 ? 73.561 92.990 82.627 1.00 34.26 504 PHE A CA 1
ATOM 2926 C C . PHE A 1 504 ? 73.603 93.325 84.080 1.00 31.82 504 PHE A C 1
ATOM 2927 O O . PHE A 1 504 ? 73.008 92.642 84.912 1.00 32.69 504 PHE A O 1
ATOM 2935 N N . PHE A 1 505 ? 74.322 94.379 84.393 1.00 34.99 505 PHE A N 1
ATOM 2936 C CA . PHE A 1 505 ? 74.463 94.749 85.762 1.00 30.46 505 PHE A CA 1
ATOM 2937 C C . PHE A 1 505 ? 73.149 95.210 86.365 1.00 30.57 505 PHE A C 1
ATOM 2938 O O . PHE A 1 505 ? 72.915 94.942 87.534 1.00 29.27 505 PHE A O 1
ATOM 2946 N N . LEU A 1 506 ? 72.262 95.863 85.603 1.00 33.77 506 LEU A N 1
ATOM 2947 C CA . LEU A 1 506 ? 70.996 96.301 86.188 1.00 28.50 506 LEU A CA 1
ATOM 2948 C C . LEU A 1 506 ? 70.228 95.069 86.594 1.00 27.98 506 LEU A C 1
ATOM 2949 O O . LEU A 1 506 ? 69.652 95.017 87.684 1.00 28.29 506 LEU A O 1
ATOM 2954 N N . THR A 1 507 ? 70.289 94.035 85.751 1.00 29.59 507 THR A N 1
ATOM 2955 C CA . THR A 1 507 ? 69.620 92.786 86.036 1.00 25.40 507 THR A CA 1
ATOM 2956 C C . THR A 1 507 ? 70.183 92.124 87.260 1.00 25.23 507 THR A C 1
ATOM 2957 O O . THR A 1 507 ? 69.430 91.652 88.105 1.00 24.43 507 THR A O 1
ATOM 2961 N N . TYR A 1 508 ? 71.499 92.086 87.360 1.00 29.01 508 TYR A N 1
ATOM 2962 C CA . TYR A 1 508 ? 72.184 91.463 88.465 1.00 23.66 508 TYR A CA 1
ATOM 2963 C C . TYR A 1 508 ? 71.815 92.145 89.767 1.00 21.24 508 TYR A C 1
ATOM 2964 O O . TYR A 1 508 ? 71.523 91.485 90.767 1.00 24.38 508 TYR A O 1
ATOM 2973 N N . VAL A 1 509 ? 71.814 93.471 89.766 1.00 24.28 509 VAL A N 1
ATOM 2974 C CA . VAL A 1 509 ? 71.498 94.217 90.961 1.00 21.04 509 VAL A CA 1
ATOM 2975 C C . VAL A 1 509 ? 70.051 93.961 91.361 1.00 19.39 509 VAL A C 1
ATOM 2976 O O . VAL A 1 509 ? 69.793 93.751 92.545 1.00 19.32 509 VAL A O 1
ATOM 2980 N N . ALA A 1 510 ? 69.112 93.995 90.399 1.00 21.82 510 ALA A N 1
ATOM 2981 C CA . ALA A 1 510 ? 67.705 93.728 90.675 1.00 17.73 510 ALA A CA 1
ATOM 2982 C C . ALA A 1 510 ? 67.511 92.316 91.148 1.00 18.85 510 ALA A C 1
ATOM 2983 O O . ALA A 1 510 ? 66.693 92.052 92.010 1.00 19.73 510 ALA A O 1
ATOM 2985 N N . LEU A 1 511 ? 68.273 91.373 90.631 1.00 21.74 511 LEU A N 1
ATOM 2986 C CA . LEU A 1 511 ? 68.135 90.016 91.104 1.00 19.89 511 LEU A CA 1
ATOM 2987 C C . LEU A 1 511 ? 68.448 89.984 92.575 1.00 17.57 511 LEU A C 1
ATOM 2988 O O . LEU A 1 511 ? 67.681 89.437 93.378 1.00 19.10 511 LEU A O 1
ATOM 2993 N N . LYS A 1 512 ? 69.530 90.633 92.953 1.00 19.09 512 LYS A N 1
ATOM 2994 C CA . LYS A 1 512 ? 69.878 90.670 94.335 1.00 15.24 512 LYS A CA 1
ATOM 2995 C C . LYS A 1 512 ? 68.889 91.457 95.192 1.00 14.90 512 LYS A C 1
ATOM 2996 O O . LYS A 1 512 ? 68.611 91.008 96.306 1.00 15.82 512 LYS A O 1
ATOM 3002 N N . PHE A 1 513 ? 68.332 92.594 94.732 1.00 16.25 513 PHE A N 1
ATOM 3003 C CA . PHE A 1 513 ? 67.407 93.244 95.654 1.00 14.95 513 PHE A CA 1
ATOM 3004 C C . PHE A 1 513 ? 65.989 92.675 95.631 1.00 15.62 513 PHE A C 1
ATOM 3005 O O . PHE A 1 513 ? 65.272 92.785 96.616 1.00 16.50 513 PHE A O 1
ATOM 3013 N N . PHE A 1 514 ? 65.581 92.020 94.568 1.00 16.40 514 PHE A N 1
ATOM 3014 C CA . PHE A 1 514 ? 64.274 91.401 94.566 1.00 15.05 514 PHE A CA 1
ATOM 3015 C C . PHE A 1 514 ? 64.276 89.969 95.094 1.00 16.14 514 PHE A C 1
ATOM 3016 O O . PHE A 1 514 ? 63.566 89.662 96.049 1.00 18.20 514 PHE A O 1
ATOM 3024 N N . ILE A 1 515 ? 65.115 89.085 94.565 1.00 15.94 515 ILE A N 1
ATOM 3025 C CA . ILE A 1 515 ? 65.080 87.715 95.049 1.00 15.04 515 ILE A CA 1
ATOM 3026 C C . ILE A 1 515 ? 65.981 87.582 96.232 1.00 14.61 515 ILE A C 1
ATOM 3027 O O . ILE A 1 515 ? 65.633 86.904 97.189 1.00 15.12 515 ILE A O 1
ATOM 3032 N N . GLY A 1 516 ? 67.143 88.195 96.168 1.00 15.75 516 GLY A N 1
ATOM 3033 C CA . GLY A 1 516 ? 68.070 88.108 97.274 1.00 11.40 516 GLY A CA 1
ATOM 3034 C C . GLY A 1 516 ? 67.404 88.628 98.529 1.00 10.10 516 GLY A C 1
ATOM 3035 O O . GLY A 1 516 ? 67.302 87.897 99.511 1.00 13.62 516 GLY A O 1
ATOM 3036 N N . TYR A 1 517 ? 66.900 89.858 98.496 1.00 11.89 517 TYR A N 1
ATOM 3037 C CA . TYR A 1 517 ? 66.234 90.392 99.679 1.00 10.07 517 TYR A CA 1
ATOM 3038 C C . TYR A 1 517 ? 64.927 89.678 99.918 1.00 11.24 517 TYR A C 1
ATOM 3039 O O . TYR A 1 517 ? 64.479 89.564 101.053 1.00 12.57 517 TYR A O 1
ATOM 3048 N N . GLY A 1 518 ? 64.278 89.177 98.880 1.00 12.89 518 GLY A N 1
ATOM 3049 C CA . GLY A 1 518 ? 63.044 88.461 99.086 1.00 12.27 518 GLY A CA 1
ATOM 3050 C C . GLY A 1 518 ? 63.302 87.287 100.019 1.00 12.50 518 GLY A C 1
ATOM 3051 O O . GLY A 1 518 ? 62.559 87.095 100.985 1.00 15.30 518 GLY A O 1
ATOM 3052 N N . LEU A 1 519 ? 64.347 86.503 99.733 1.00 12.45 519 LEU A N 1
ATOM 3053 C CA . LEU A 1 519 ? 64.738 85.357 100.542 1.00 9.97 519 LEU A CA 1
ATOM 3054 C C . LEU A 1 519 ? 65.288 85.771 101.886 1.00 10.88 519 LEU A C 1
ATOM 3055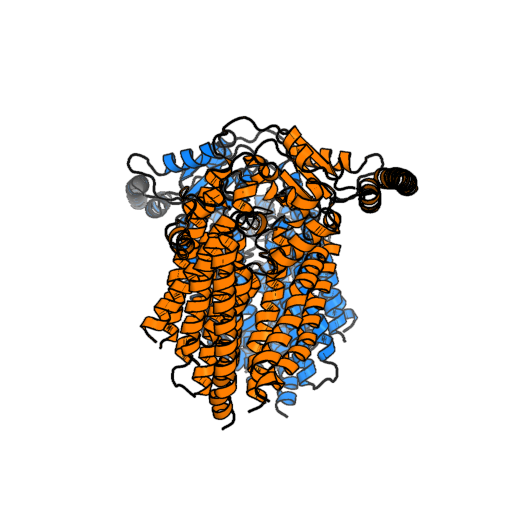 O O . LEU A 1 519 ? 65.039 85.113 102.891 1.00 14.85 519 LEU A O 1
ATOM 3060 N N . GLU A 1 520 ? 65.997 86.881 101.942 1.00 11.28 520 GLU A N 1
ATOM 3061 C CA . GLU A 1 520 ? 66.562 87.331 103.195 1.00 9.39 520 GLU A CA 1
ATOM 3062 C C . GLU A 1 520 ? 65.463 87.711 104.169 1.00 10.99 520 GLU A C 1
ATOM 3063 O O . GLU A 1 520 ? 65.549 87.419 105.358 1.00 13.25 520 GLU A O 1
ATOM 3069 N N . LEU A 1 521 ? 64.408 88.343 103.677 1.00 11.03 521 LEU A N 1
ATOM 3070 C CA . LEU A 1 521 ? 63.336 88.754 104.551 1.00 10.99 521 LEU A CA 1
ATOM 3071 C C . LEU A 1 521 ? 62.400 87.592 104.878 1.00 12.73 521 LEU A C 1
ATOM 3072 O O . LEU A 1 521 ? 62.058 87.381 106.043 1.00 15.64 521 LEU A O 1
ATOM 3077 N N . SER A 1 522 ? 62.011 86.813 103.859 1.00 12.58 522 SER A N 1
ATOM 3078 C CA . SER A 1 522 ? 61.082 85.710 104.042 1.00 12.61 522 SER A CA 1
ATOM 3079 C C . SER A 1 522 ? 61.683 84.478 104.690 1.00 14.88 522 SER A C 1
ATOM 3080 O O . SER A 1 522 ? 60.955 83.646 105.219 1.00 18.17 522 SER A O 1
ATOM 3083 N N . ARG A 1 523 ? 62.994 84.305 104.639 1.00 15.29 523 ARG A N 1
ATOM 3084 C CA . ARG A 1 523 ? 63.652 83.185 105.287 1.00 13.73 523 ARG A CA 1
ATOM 3085 C C . ARG A 1 523 ? 63.047 81.844 104.955 1.00 17.34 523 ARG A C 1
ATOM 3086 O O . ARG A 1 523 ? 62.943 80.981 105.823 1.00 20.63 523 ARG A O 1
ATOM 3094 N N . ILE A 1 524 ? 62.717 81.627 103.692 1.00 18.40 524 ILE A N 1
ATOM 3095 C CA . ILE A 1 524 ? 62.103 80.378 103.305 1.00 17.37 524 ILE A CA 1
ATOM 3096 C C . ILE A 1 524 ? 63.056 79.225 103.413 1.00 20.33 524 ILE A C 1
ATOM 3097 O O . ILE A 1 524 ? 62.660 78.136 103.818 1.00 23.61 524 ILE A O 1
ATOM 3102 N N . ILE A 1 525 ? 64.291 79.401 103.003 1.00 19.32 525 ILE A N 1
ATOM 3103 C CA . ILE A 1 525 ? 65.167 78.259 103.073 1.00 18.52 525 ILE A CA 1
ATOM 3104 C C . ILE A 1 525 ? 65.416 77.824 104.517 1.00 20.37 525 ILE A C 1
ATOM 3105 O O . ILE A 1 525 ? 65.294 76.629 104.790 1.00 24.60 525 ILE A O 1
ATOM 3110 N N . PRO A 1 526 ? 65.850 78.694 105.451 1.00 18.88 526 PRO A N 1
ATOM 3111 C CA . PRO A 1 526 ? 65.983 78.376 106.848 1.00 17.87 526 PRO A CA 1
ATOM 3112 C C . PRO A 1 526 ? 64.721 77.807 107.458 1.00 19.93 526 PRO A C 1
ATOM 3113 O O . PRO A 1 526 ? 64.802 76.925 108.306 1.00 24.15 526 PRO A O 1
ATOM 3117 N N . LEU A 1 527 ? 63.550 78.258 107.000 1.00 20.72 527 LEU A N 1
ATOM 3118 C CA . LEU A 1 527 ? 62.306 77.765 107.549 1.00 19.87 527 LEU A CA 1
ATOM 3119 C C . LEU A 1 527 ? 62.055 76.324 107.184 1.00 23.60 527 LEU A C 1
ATOM 3120 O O . LEU A 1 527 ? 61.659 75.524 108.037 1.00 26.82 527 LEU A O 1
ATOM 3125 N N . ILE A 1 528 ? 62.313 75.970 105.934 1.00 24.21 528 ILE A N 1
ATOM 3126 C CA . ILE A 1 528 ? 62.104 74.609 105.504 1.00 21.58 528 ILE A CA 1
ATOM 3127 C C . ILE A 1 528 ? 63.059 73.685 106.203 1.00 25.75 528 ILE A C 1
ATOM 3128 O O . ILE A 1 528 ? 62.654 72.625 106.682 1.00 31.21 528 ILE A O 1
ATOM 3133 N N . ILE A 1 529 ? 64.325 74.066 106.276 1.00 25.61 529 ILE A N 1
ATOM 3134 C CA . ILE A 1 529 ? 65.295 73.201 106.907 1.00 24.27 529 ILE A CA 1
ATOM 3135 C C . ILE A 1 529 ? 64.964 73.024 108.361 1.00 27.40 529 ILE A C 1
ATOM 3136 O O . ILE A 1 529 ? 65.025 71.910 108.878 1.00 34.26 529 ILE A O 1
ATOM 3141 N N . PHE A 1 530 ? 64.627 74.106 109.038 1.00 25.57 530 PHE A N 1
ATOM 3142 C CA . PHE A 1 530 ? 64.279 74.033 110.426 1.00 25.51 530 PHE A CA 1
ATOM 3143 C C . PHE A 1 530 ? 63.134 73.109 110.713 1.00 31.58 530 PHE A C 1
ATOM 3144 O O . PHE A 1 530 ? 63.241 72.275 111.614 1.00 36.30 530 PHE A O 1
ATOM 3152 N N . HIS A 1 531 ? 62.031 73.216 109.980 1.00 31.05 531 HIS A N 1
ATOM 3153 C CA . HIS A 1 531 ? 60.928 72.341 110.311 1.00 29.73 531 HIS A CA 1
ATOM 3154 C C . HIS A 1 531 ? 61.262 70.893 109.995 1.00 33.66 531 HIS A C 1
ATOM 3155 O O . HIS A 1 531 ? 60.836 69.999 110.728 1.00 39.15 531 HIS A O 1
ATOM 3162 N N . LEU A 1 532 ? 62.036 70.622 108.943 1.00 34.13 532 LEU A N 1
ATOM 3163 C CA . LEU A 1 532 ? 62.382 69.236 108.690 1.00 35.66 532 LEU A CA 1
ATOM 3164 C C . LEU A 1 532 ? 63.245 68.687 109.810 1.00 39.52 532 LEU A C 1
ATOM 3165 O O . LEU A 1 532 ? 63.062 67.542 110.224 1.00 45.58 532 LEU A O 1
ATOM 3170 N N . LYS A 1 533 ? 64.182 69.474 110.332 1.00 38.04 533 LYS A N 1
ATOM 3171 C CA . LYS A 1 533 ? 64.976 68.945 111.420 1.00 39.87 533 LYS A CA 1
ATOM 3172 C C . LYS A 1 533 ? 64.109 68.736 112.645 1.00 42.26 533 LYS A C 1
ATOM 3173 O O . LYS A 1 533 ? 64.142 67.673 113.269 1.00 48.81 533 LYS A O 1
ATOM 3179 N N . LYS A 1 534 ? 63.240 69.691 112.955 1.00 40.47 534 LYS A N 1
ATOM 3180 C CA . LYS A 1 534 ? 62.420 69.570 114.145 1.00 43.15 534 LYS A CA 1
ATOM 3181 C C . LYS A 1 534 ? 61.559 68.308 114.124 1.00 47.60 534 LYS A C 1
ATOM 3182 O O . LYS A 1 534 ? 61.373 67.662 115.155 1.00 51.48 534 LYS A O 1
ATOM 3188 N N . LYS A 1 535 ? 61.003 67.976 112.959 1.00 48.16 535 LYS A N 1
ATOM 3189 C CA . LYS A 1 535 ? 60.155 66.801 112.809 1.00 51.47 535 LYS A CA 1
ATOM 3190 C C . LYS A 1 535 ? 60.884 65.463 112.693 1.00 52.06 535 LYS A C 1
ATOM 3191 O O . LYS A 1 535 ? 60.414 64.465 113.240 1.00 55.48 535 LYS A O 1
ATOM 3197 N N . TYR A 1 536 ? 61.997 65.407 111.968 1.00 50.76 536 TYR A N 1
ATOM 3198 C CA . TYR A 1 536 ? 62.647 64.128 111.748 1.00 51.10 536 TYR A CA 1
ATOM 3199 C C . TYR A 1 536 ? 63.952 63.844 112.487 1.00 52.86 536 TYR A C 1
ATOM 3200 O O . TYR A 1 536 ? 64.287 62.674 112.683 1.00 56.78 536 TYR A O 1
ATOM 3209 N N . LEU A 1 537 ? 64.737 64.859 112.832 1.00 51.86 537 LEU A N 1
ATOM 3210 C CA . LEU A 1 537 ? 66.042 64.591 113.409 1.00 50.87 537 LEU A CA 1
ATOM 3211 C C . LEU A 1 537 ? 66.204 65.004 114.853 1.00 53.83 537 LEU A C 1
ATOM 3212 O O . LEU A 1 537 ? 66.902 64.332 115.607 1.00 58.70 537 LEU A O 1
ATOM 3217 N N . CYS A 1 538 ? 65.610 66.117 115.237 1.00 50.29 538 CYS A N 1
ATOM 3218 C CA . CYS A 1 538 ? 65.813 66.613 116.585 1.00 54.35 538 CYS A CA 1
ATOM 3219 C C . CYS A 1 538 ? 65.014 65.779 117.557 1.00 57.76 538 CYS A C 1
ATOM 3220 O O . CYS A 1 538 ? 63.830 65.532 117.339 1.00 56.52 538 CYS A O 1
ATOM 3223 N N . LYS A 1 539 ? 65.654 65.360 118.645 1.00 61.14 539 LYS A N 1
ATOM 3224 C CA . LYS A 1 539 ? 64.988 64.546 119.656 1.00 60.95 539 LYS A CA 1
ATOM 3225 C C . LYS A 1 539 ? 64.773 65.290 120.969 1.00 59.56 539 LYS A C 1
ATOM 3226 O O . LYS A 1 539 ? 63.879 64.946 121.742 1.00 60.04 539 LYS A O 1
ATOM 3232 N N . THR A 1 540 ? 65.606 66.288 121.232 1.00 58.42 540 THR A N 1
ATOM 3233 C CA . THR A 1 540 ? 65.568 67.024 122.486 1.00 58.88 540 THR A CA 1
ATOM 3234 C C . THR A 1 540 ? 65.356 68.491 122.198 1.00 58.36 540 THR A C 1
ATOM 3235 O O . THR A 1 540 ? 65.532 68.940 121.058 1.00 57.02 540 THR A O 1
ATOM 3239 N N . GLU A 1 541 ? 65.021 69.249 123.231 1.00 56.48 541 GLU A N 1
ATOM 3240 C CA . GLU A 1 541 ? 64.806 70.676 123.092 1.00 54.99 541 GLU A CA 1
ATOM 3241 C C . GLU A 1 541 ? 66.065 71.395 122.673 1.00 50.70 541 GLU A C 1
ATOM 3242 O O . GLU A 1 541 ? 66.009 72.364 121.915 1.00 49.61 541 GLU A O 1
ATOM 3248 N N . ALA A 1 542 ? 67.204 70.942 123.176 1.00 50.81 542 ALA A N 1
ATOM 3249 C CA . ALA A 1 542 ? 68.449 71.583 122.822 1.00 48.09 542 ALA A CA 1
ATOM 3250 C C . ALA A 1 542 ? 68.724 71.449 121.346 1.00 45.07 542 ALA A C 1
ATOM 3251 O O . ALA A 1 542 ? 69.160 72.408 120.715 1.00 46.11 542 ALA A O 1
ATOM 3253 N N . GLU A 1 543 ? 68.422 70.287 120.779 1.00 47.40 543 GLU A N 1
ATOM 3254 C CA . GLU A 1 543 ? 68.661 70.084 119.362 1.00 47.30 543 GLU A CA 1
ATOM 3255 C C . GLU A 1 543 ? 67.740 70.947 118.536 1.00 42.33 543 GLU A C 1
ATOM 3256 O O . GLU A 1 543 ? 68.145 71.477 117.496 1.00 42.55 543 GLU A O 1
ATOM 3262 N N . VAL A 1 544 ? 66.509 71.119 119.004 1.00 43.89 544 VAL A N 1
ATOM 3263 C CA . VAL A 1 544 ? 65.590 71.960 118.275 1.00 40.66 544 VAL A CA 1
ATOM 3264 C C . VAL A 1 544 ? 66.100 73.391 118.289 1.00 40.09 544 VAL A C 1
ATOM 3265 O O . VAL A 1 544 ? 66.039 74.063 117.265 1.00 37.19 544 VAL A O 1
ATOM 3269 N N . LYS A 1 545 ? 66.585 73.890 119.433 1.00 39.46 545 LYS A N 1
ATOM 3270 C CA . LYS A 1 545 ? 67.121 75.243 119.420 1.00 31.20 545 LYS A CA 1
ATOM 3271 C C . LYS A 1 545 ? 68.336 75.387 118.539 1.00 31.54 545 LYS A C 1
ATOM 3272 O O . LYS A 1 545 ? 68.457 76.382 117.831 1.00 32.60 545 LYS A O 1
ATOM 3278 N N . GLU A 1 546 ? 69.220 74.394 118.497 1.00 35.91 546 GLU A N 1
ATOM 3279 C CA . GLU A 1 546 ? 70.392 74.528 117.643 1.00 34.70 546 GLU A CA 1
ATOM 3280 C C . GLU A 1 546 ? 69.961 74.683 116.203 1.00 31.74 546 GLU A C 1
ATOM 3281 O O . GLU A 1 546 ? 70.495 75.514 115.469 1.00 31.85 546 GLU A O 1
ATOM 3287 N N . ALA A 1 547 ? 68.914 73.971 115.826 1.00 32.23 547 ALA A N 1
ATOM 3288 C CA . ALA A 1 547 ? 68.400 74.005 114.481 1.00 29.32 547 ALA A CA 1
ATOM 3289 C C . ALA A 1 547 ? 68.000 75.407 114.027 1.00 28.70 547 ALA A C 1
ATOM 3290 O O . ALA A 1 547 ? 67.986 75.651 112.820 1.00 29.79 547 ALA A O 1
ATOM 3292 N N . TRP A 1 548 ? 67.581 76.313 114.929 1.00 27.21 548 TRP A N 1
ATOM 3293 C CA . TRP A 1 548 ? 67.188 77.637 114.463 1.00 24.25 548 TRP A CA 1
ATOM 3294 C C . TRP A 1 548 ? 68.162 78.745 114.829 1.00 23.23 548 TRP A C 1
ATOM 3295 O O . TRP A 1 548 ? 67.859 79.912 114.595 1.00 23.82 548 TRP A O 1
ATOM 3306 N N . TYR A 1 549 ? 69.322 78.442 115.401 1.00 23.00 549 TYR A N 1
ATOM 3307 C CA . TYR A 1 549 ? 70.162 79.551 115.824 1.00 17.52 549 TYR A CA 1
ATOM 3308 C C . TYR A 1 549 ? 70.473 80.394 114.583 1.00 16.76 549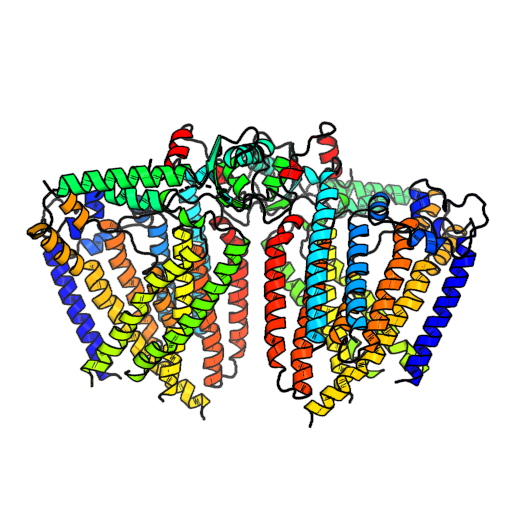 TYR A C 1
ATOM 3309 O O . TYR A 1 549 ? 71.090 79.885 113.654 1.00 18.43 549 TYR A O 1
ATOM 3318 N N . PRO A 1 550 ? 70.118 81.692 114.542 1.00 15.34 550 PRO A N 1
ATOM 3319 C CA . PRO A 1 550 ? 70.204 82.530 113.367 1.00 12.58 550 PRO A CA 1
ATOM 3320 C C . PRO A 1 550 ? 71.557 82.861 112.797 1.00 12.85 550 PRO A C 1
ATOM 3321 O O . PRO A 1 550 ? 71.662 83.109 111.601 1.00 13.66 550 PRO A O 1
ATOM 3325 N N . GLY A 1 551 ? 72.603 82.807 113.591 1.00 13.38 551 GLY A N 1
ATOM 3326 C CA . GLY A 1 551 ? 73.898 83.188 113.072 1.00 11.19 551 GLY A CA 1
ATOM 3327 C C . GLY A 1 551 ? 74.003 84.700 113.144 1.00 10.11 551 GLY A C 1
ATOM 3328 O O . GLY A 1 551 ? 73.089 85.351 113.660 1.00 12.36 551 GLY A O 1
ATOM 3329 N N . ASP A 1 552 ? 75.113 85.242 112.652 1.00 9.96 552 ASP A N 1
ATOM 3330 C CA . ASP A 1 552 ? 75.410 86.668 112.640 1.00 7.97 552 ASP A CA 1
ATOM 3331 C C . ASP A 1 552 ? 75.129 87.265 111.273 1.00 8.86 552 ASP A C 1
ATOM 3332 O O . ASP A 1 552 ? 74.556 86.615 110.406 1.00 11.03 552 ASP A O 1
ATOM 3337 N N . LEU A 1 553 ? 75.563 88.500 111.054 1.00 9.27 553 LEU A N 1
ATOM 3338 C CA . LEU A 1 553 ? 75.332 89.162 109.786 1.00 7.32 553 LEU A CA 1
ATOM 3339 C C . LEU A 1 553 ? 76.289 88.760 108.683 1.00 9.11 553 LEU A C 1
ATOM 3340 O O . LEU A 1 553 ? 76.250 89.352 107.610 1.00 11.30 553 LEU A O 1
ATOM 3345 N N . SER A 1 554 ? 77.194 87.820 108.914 1.00 10.38 554 SER A N 1
ATOM 3346 C CA . SER A 1 554 ? 78.072 87.391 107.846 1.00 10.42 554 SER A CA 1
ATOM 3347 C C . SER A 1 554 ? 78.761 88.529 107.146 1.00 9.99 554 SER A C 1
ATOM 3348 O O . SER A 1 554 ? 78.674 88.662 105.929 1.00 11.21 554 SER A O 1
ATOM 3351 N N . TYR A 1 555 ? 79.514 89.342 107.870 1.00 9.79 555 TYR A N 1
ATOM 3352 C CA . TYR A 1 555 ? 80.120 90.494 107.226 1.00 7.34 555 TYR A CA 1
ATOM 3353 C C . TYR A 1 555 ? 81.079 90.053 106.145 1.00 7.54 555 TYR A C 1
ATOM 3354 O O . TYR A 1 555 ? 81.203 90.706 105.114 1.00 10.76 555 TYR A O 1
ATOM 3363 N N . ALA A 1 556 ? 81.645 88.866 106.305 1.00 9.37 556 ALA A N 1
ATOM 3364 C CA . ALA A 1 556 ? 82.561 88.272 105.350 1.00 7.61 556 ALA A CA 1
ATOM 3365 C C . ALA A 1 556 ? 81.953 88.100 103.973 1.00 8.65 556 ALA A C 1
ATOM 3366 O O . ALA A 1 556 ? 82.699 88.018 103.003 1.00 11.79 556 ALA A O 1
ATOM 3368 N N . THR A 1 557 ? 80.632 87.933 103.855 1.00 10.89 557 THR A N 1
ATOM 3369 C CA . THR A 1 557 ? 80.066 87.787 102.523 1.00 10.73 557 THR A CA 1
ATOM 3370 C C . THR A 1 557 ? 79.203 88.993 102.171 1.00 10.18 557 THR A C 1
ATOM 3371 O O . THR A 1 557 ? 79.083 89.368 100.996 1.00 11.70 557 THR A O 1
ATOM 3375 N N . ARG A 1 558 ? 78.669 89.649 103.198 1.00 11.47 558 ARG A N 1
ATOM 3376 C CA . ARG A 1 558 ? 77.736 90.735 103.036 1.00 10.09 558 ARG A CA 1
ATOM 3377 C C . ARG A 1 558 ? 78.402 92.036 102.653 1.00 10.42 558 ARG A C 1
ATOM 3378 O O . ARG A 1 558 ? 77.903 92.737 101.772 1.00 12.61 558 ARG A O 1
ATOM 3386 N N . VAL A 1 559 ? 79.524 92.375 103.283 1.00 9.92 559 VAL A N 1
ATOM 3387 C CA . VAL A 1 559 ? 80.137 93.619 102.922 1.00 8.54 559 VAL A CA 1
ATOM 3388 C C . VAL A 1 559 ? 80.682 93.517 101.518 1.00 10.07 559 VAL A C 1
ATOM 3389 O O . VAL A 1 559 ? 80.438 94.438 100.751 1.00 12.74 559 VAL A O 1
ATOM 3393 N N . PRO A 1 560 ? 81.473 92.498 101.134 1.00 9.61 560 PRO A N 1
ATOM 3394 C CA . PRO A 1 560 ? 81.944 92.314 99.792 1.00 8.06 560 PRO A CA 1
ATOM 3395 C C . PRO A 1 560 ? 80.835 92.363 98.761 1.00 10.46 560 PRO A C 1
ATOM 3396 O O . PRO A 1 560 ? 81.022 92.941 97.690 1.00 14.01 560 PRO A O 1
ATOM 3400 N N . GLY A 1 561 ? 79.660 91.832 99.096 1.00 11.47 561 GLY A N 1
ATOM 3401 C CA . GLY A 1 561 ? 78.542 91.887 98.182 1.00 11.32 561 GLY A CA 1
ATOM 3402 C C . GLY A 1 561 ? 78.164 93.328 97.891 1.00 12.65 561 GLY A C 1
ATOM 3403 O O . GLY A 1 561 ? 78.072 93.733 96.728 1.00 15.72 561 GLY A O 1
ATOM 3404 N N . ASP A 1 562 ? 77.974 94.112 98.945 1.00 13.00 562 ASP A N 1
ATOM 3405 C CA . ASP A 1 562 ? 77.593 95.499 98.777 1.00 11.38 562 ASP A CA 1
ATOM 3406 C C . ASP A 1 562 ? 78.690 96.302 98.095 1.00 12.64 562 ASP A C 1
ATOM 3407 O O . ASP A 1 562 ? 78.392 97.227 97.333 1.00 15.06 562 ASP A O 1
ATOM 3412 N N . MET A 1 563 ? 79.951 95.954 98.345 1.00 12.15 563 MET A N 1
ATOM 3413 C CA . MET A 1 563 ? 81.050 96.646 97.700 1.00 10.65 563 MET A CA 1
ATOM 3414 C C . MET A 1 563 ? 81.047 96.415 96.214 1.00 15.06 563 MET A C 1
ATOM 3415 O O . MET A 1 563 ? 81.436 97.305 95.450 1.00 19.14 563 MET A O 1
ATOM 3420 N N . LEU A 1 564 ? 80.602 95.246 95.776 1.00 14.06 564 LEU A N 1
ATOM 3421 C CA . LEU A 1 564 ? 80.537 94.992 94.357 1.00 16.21 564 LEU A CA 1
ATOM 3422 C C . LEU A 1 564 ? 79.465 95.858 93.717 1.00 18.30 564 LEU A C 1
ATOM 3423 O O . LEU A 1 564 ? 79.681 96.425 92.642 1.00 21.51 564 LEU A O 1
ATOM 3428 N N . ILE A 1 565 ? 78.336 96.010 94.393 1.00 18.40 565 ILE A N 1
ATOM 3429 C CA . ILE A 1 565 ? 77.256 96.814 93.849 1.00 17.55 565 ILE A CA 1
ATOM 3430 C C . ILE A 1 565 ? 77.751 98.244 93.706 1.00 18.23 565 ILE A C 1
ATOM 3431 O O . ILE A 1 565 ? 77.460 98.893 92.695 1.00 23.19 565 ILE A O 1
ATOM 3436 N N . LEU A 1 566 ? 78.486 98.753 94.706 1.00 18.04 566 LEU A N 1
ATOM 3437 C CA . LEU A 1 566 ? 79.012 100.102 94.603 1.00 16.45 566 LEU A CA 1
ATOM 3438 C C . LEU A 1 566 ? 80.005 100.257 93.517 1.00 20.94 566 LEU A C 1
ATOM 3439 O O . LEU A 1 566 ? 79.992 101.256 92.807 1.00 25.13 566 LEU A O 1
ATOM 3444 N N . THR A 1 567 ? 80.869 99.286 93.325 1.00 18.18 567 THR A N 1
ATOM 3445 C CA . THR A 1 567 ? 81.862 99.472 92.306 1.00 17.91 567 THR A CA 1
ATOM 3446 C C . THR A 1 567 ? 81.192 99.680 90.984 1.00 23.25 567 THR A C 1
ATOM 3447 O O . THR A 1 567 ? 81.567 100.590 90.239 1.00 29.13 567 THR A O 1
ATOM 3451 N N . ILE A 1 568 ? 80.174 98.884 90.693 1.00 24.89 568 ILE A N 1
ATOM 3452 C CA . ILE A 1 568 ? 79.522 98.995 89.407 1.00 25.03 568 ILE A CA 1
ATOM 3453 C C . ILE A 1 568 ? 78.688 100.270 89.298 1.00 22.18 568 ILE A C 1
ATOM 3454 O O . ILE A 1 568 ? 78.710 100.932 88.258 1.00 25.51 568 ILE A O 1
ATOM 3459 N N . THR A 1 569 ? 77.924 100.596 90.339 1.00 25.29 569 THR A N 1
ATOM 3460 C CA . THR A 1 569 ? 77.054 101.757 90.293 1.00 25.03 569 THR A CA 1
ATOM 3461 C C . THR A 1 569 ? 77.877 103.014 90.149 1.00 25.84 569 THR A C 1
ATOM 3462 O O . THR A 1 569 ? 77.496 103.908 89.398 1.00 28.18 569 THR A O 1
ATOM 3466 N N . PHE A 1 570 ? 79.002 103.121 90.864 1.00 24.81 570 PHE A N 1
ATOM 3467 C CA . PHE A 1 570 ? 79.811 104.302 90.689 1.00 24.15 570 PHE A CA 1
ATOM 3468 C C . PHE A 1 570 ? 80.411 104.336 89.321 1.00 29.00 570 PHE A C 1
ATOM 3469 O O . PHE A 1 570 ? 80.287 105.339 88.629 1.00 31.60 570 PHE A O 1
ATOM 3477 N N . CYS A 1 571 ? 80.969 103.232 88.860 1.00 24.32 571 CYS A N 1
ATOM 3478 C CA . CYS A 1 571 ? 81.669 103.279 87.604 1.00 24.03 571 CYS A CA 1
ATOM 3479 C C . CYS A 1 571 ? 80.807 103.621 86.397 1.00 30.08 571 CYS A C 1
ATOM 3480 O O . CYS A 1 571 ? 81.293 104.277 85.480 1.00 35.11 571 CYS A O 1
ATOM 3483 N N . TYR A 1 572 ? 79.532 103.236 86.401 1.00 31.22 572 TYR A N 1
ATOM 3484 C CA . TYR A 1 572 ? 78.624 103.538 85.297 1.00 29.58 572 TYR A CA 1
ATOM 3485 C C . TYR A 1 572 ? 77.651 104.680 85.579 1.00 28.03 572 TYR A C 1
ATOM 3486 O O . TYR A 1 572 ? 76.783 104.967 84.756 1.00 31.15 572 TYR A O 1
ATOM 3495 N N . SER A 1 573 ? 77.830 105.424 86.666 1.00 30.93 573 SER A N 1
ATOM 3496 C CA . SER A 1 573 ? 76.853 106.448 87.057 1.00 31.95 573 SER A CA 1
ATOM 3497 C C . SER A 1 573 ? 76.642 107.563 86.044 1.00 33.59 573 SER A C 1
ATOM 3498 O O . SER A 1 573 ? 75.574 108.169 86.010 1.00 33.94 573 SER A O 1
ATOM 3501 N N . VAL A 1 574 ? 77.634 107.847 85.211 1.00 34.10 574 VAL A N 1
ATOM 3502 C CA . VAL A 1 574 ? 77.487 108.864 84.177 1.00 35.51 574 VAL A CA 1
ATOM 3503 C C . VAL A 1 574 ? 77.723 108.280 82.783 1.00 40.29 574 VAL A C 1
ATOM 3504 O O . VAL A 1 574 ? 77.922 109.024 81.823 1.00 45.02 574 VAL A O 1
ATOM 3508 N N . ILE A 1 575 ? 77.797 106.958 82.693 1.00 37.34 575 ILE A N 1
ATOM 3509 C CA . ILE A 1 575 ? 78.003 106.266 81.423 1.00 34.69 575 ILE A CA 1
ATOM 3510 C C . ILE A 1 575 ? 76.685 105.663 81.009 1.00 37.59 575 ILE A C 1
ATOM 3511 O O . ILE A 1 575 ? 76.264 105.764 79.860 1.00 42.43 575 ILE A O 1
ATOM 3516 N N . ALA A 1 576 ? 76.032 105.028 81.967 1.00 35.10 576 ALA A N 1
ATOM 3517 C CA . ALA A 1 576 ? 74.760 104.396 81.787 1.00 29.55 576 ALA A CA 1
ATOM 3518 C C . ALA A 1 576 ? 73.904 104.717 83.011 1.00 29.93 576 ALA A C 1
ATOM 3519 O O . ALA A 1 576 ? 73.540 103.802 83.751 1.00 32.97 576 ALA A O 1
ATOM 3521 N N . PRO A 1 577 ? 73.445 105.977 83.157 1.00 32.18 577 PRO A N 1
ATOM 3522 C CA . PRO A 1 577 ? 72.867 106.611 84.344 1.00 32.20 577 PRO A CA 1
ATOM 3523 C C . PRO A 1 577 ? 71.671 105.934 84.993 1.00 30.68 577 PRO A C 1
ATOM 3524 O O . PRO A 1 577 ? 71.384 106.177 86.154 1.00 30.97 577 PRO A O 1
ATOM 3528 N N . LEU A 1 578 ? 70.959 105.073 84.296 1.00 30.90 578 LEU A N 1
ATOM 3529 C CA . LEU A 1 578 ? 69.800 104.432 84.909 1.00 28.60 578 LEU A CA 1
ATOM 3530 C C . LEU A 1 578 ? 70.227 103.545 86.058 1.00 27.92 578 LEU A C 1
ATOM 3531 O O . LEU A 1 578 ? 69.452 103.273 86.983 1.00 26.89 578 LEU A O 1
ATOM 3536 N N . ILE A 1 579 ? 71.480 103.123 86.023 1.00 30.19 579 ILE A N 1
ATOM 3537 C CA . ILE A 1 579 ? 72.038 102.257 87.025 1.00 25.90 579 ILE A CA 1
ATOM 3538 C C . ILE A 1 579 ? 72.013 102.908 88.364 1.00 22.84 579 ILE A C 1
ATOM 3539 O O . ILE A 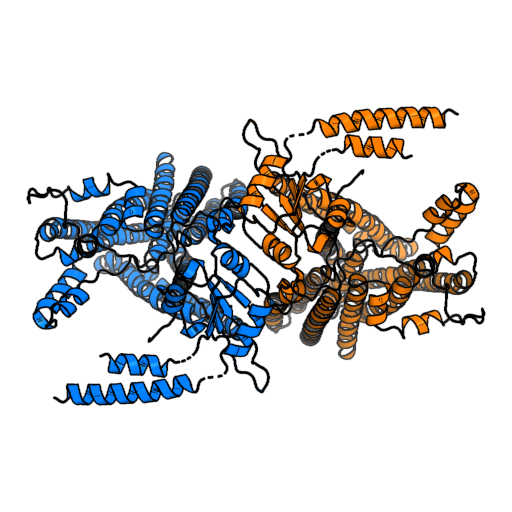1 579 ? 72.048 102.232 89.385 1.00 26.61 579 ILE A O 1
ATOM 3544 N N . LEU A 1 580 ? 71.974 104.215 88.374 1.00 24.74 580 LEU A N 1
ATOM 3545 C CA . LEU A 1 580 ? 71.961 104.963 89.575 1.00 25.53 580 LEU A CA 1
ATOM 3546 C C . LEU A 1 580 ? 70.664 104.715 90.320 1.00 23.72 580 LEU A C 1
ATOM 3547 O O . LEU A 1 580 ? 70.674 104.650 91.542 1.00 22.86 580 LEU A O 1
ATOM 3552 N N . ILE A 1 581 ? 69.543 104.563 89.603 1.00 26.80 581 ILE A N 1
ATOM 3553 C CA . ILE A 1 581 ? 68.243 104.357 90.231 1.00 23.25 581 ILE A CA 1
ATOM 3554 C C . ILE A 1 581 ? 68.237 102.990 90.854 1.00 23.02 581 ILE A C 1
ATOM 3555 O O . ILE A 1 581 ? 67.675 102.790 91.934 1.00 22.57 581 ILE A O 1
ATOM 3560 N N . PHE A 1 582 ? 68.821 102.029 90.149 1.00 25.03 582 PHE A N 1
ATOM 3561 C CA . PHE A 1 582 ? 68.915 100.676 90.673 1.00 22.21 582 PHE A CA 1
ATOM 3562 C C . PHE A 1 582 ? 69.796 100.674 91.904 1.00 20.41 582 PHE A C 1
ATOM 3563 O O . PHE A 1 582 ? 69.495 99.975 92.860 1.00 19.38 582 PHE A O 1
ATOM 3571 N N . GLY A 1 583 ? 70.873 101.455 91.888 1.00 21.87 583 GLY A N 1
ATOM 3572 C CA . GLY A 1 583 ? 71.746 101.585 93.034 1.00 17.94 583 GLY A CA 1
ATOM 3573 C C . GLY A 1 583 ? 70.986 102.189 94.202 1.00 16.60 583 GLY A C 1
ATOM 3574 O O . GLY A 1 583 ? 71.124 101.726 95.332 1.00 18.01 583 GLY A O 1
ATOM 3575 N N . ILE A 1 584 ? 70.125 103.173 93.934 1.00 18.68 584 ILE A N 1
ATOM 3576 C CA . ILE A 1 584 ? 69.316 103.778 94.981 1.00 19.28 584 ILE A CA 1
ATOM 3577 C C . ILE A 1 584 ? 68.379 102.765 95.567 1.00 18.13 584 ILE A C 1
ATOM 3578 O O . ILE A 1 584 ? 68.252 102.692 96.785 1.00 17.90 584 ILE A O 1
ATOM 3583 N N . THR A 1 585 ? 67.711 101.985 94.732 1.00 18.36 585 THR A N 1
ATOM 3584 C CA . THR A 1 585 ? 66.808 100.984 95.248 1.00 14.37 585 THR A CA 1
ATOM 3585 C C . THR A 1 585 ? 67.569 99.910 95.997 1.00 13.81 585 THR A C 1
ATOM 3586 O O . THR A 1 585 ? 67.166 99.499 97.071 1.00 14.05 585 THR A O 1
ATOM 3590 N N . TYR A 1 586 ? 68.696 99.452 95.483 1.00 15.85 586 TYR A N 1
ATOM 3591 C CA . TYR A 1 586 ? 69.420 98.406 96.160 1.00 12.57 586 TYR A CA 1
ATOM 3592 C C . TYR A 1 586 ? 69.754 98.826 97.569 1.00 10.95 586 TYR A C 1
ATOM 3593 O O . TYR A 1 586 ? 69.486 98.084 98.515 1.00 11.98 586 TYR A O 1
ATOM 3602 N N . PHE A 1 587 ? 70.330 100.015 97.722 1.00 13.20 587 PHE A N 1
ATOM 3603 C CA . PHE A 1 587 ? 70.747 100.487 99.025 1.00 10.10 587 PHE A CA 1
ATOM 3604 C C . PHE A 1 587 ? 69.585 100.921 99.895 1.00 11.51 587 PHE A C 1
ATOM 3605 O O . PHE A 1 587 ? 69.591 100.647 101.091 1.00 11.21 587 PHE A O 1
ATOM 3613 N N . GLY A 1 588 ? 68.576 101.559 99.319 1.00 12.40 588 GLY A N 1
ATOM 3614 C CA . GLY A 1 588 ? 67.397 101.999 100.044 1.00 11.95 588 GLY A CA 1
ATOM 3615 C C . GLY A 1 588 ? 66.550 100.840 100.534 1.00 11.52 588 GLY A C 1
ATOM 3616 O O . GLY A 1 588 ? 66.106 100.820 101.684 1.00 14.90 588 GLY A O 1
ATOM 3617 N N . LEU A 1 589 ? 66.313 99.872 99.673 1.00 12.21 589 LEU A N 1
ATOM 3618 C CA . LEU A 1 589 ? 65.528 98.727 100.031 1.00 9.70 589 LEU A CA 1
ATOM 3619 C C . LEU A 1 589 ? 66.346 97.900 100.985 1.00 10.41 589 LEU A C 1
ATOM 3620 O O . LEU A 1 589 ? 65.829 97.439 101.991 1.00 11.49 589 LEU A O 1
ATOM 3625 N N . GLY A 1 590 ? 67.649 97.764 100.739 1.00 12.36 590 GLY A N 1
ATOM 3626 C CA . GLY A 1 590 ? 68.496 97.018 101.639 1.00 8.33 590 GLY A CA 1
ATOM 3627 C C . GLY A 1 590 ? 68.483 97.647 102.990 1.00 7.67 590 GLY A C 1
ATOM 3628 O O . GLY A 1 590 ? 68.413 96.954 103.989 1.00 10.24 590 GLY A O 1
ATOM 3629 N N . TRP A 1 591 ? 68.432 98.961 103.057 1.00 9.94 591 TRP A N 1
ATOM 3630 C CA . TRP A 1 591 ? 68.380 99.599 104.337 1.00 8.48 591 TRP A CA 1
ATOM 3631 C C . TRP A 1 591 ? 67.148 99.105 105.068 1.00 9.58 591 TRP A C 1
ATOM 3632 O O . TRP A 1 591 ? 67.247 98.672 106.207 1.00 10.80 591 TRP A O 1
ATOM 3643 N N . LEU A 1 592 ? 65.989 99.097 104.409 1.00 10.97 592 LEU A N 1
ATOM 3644 C CA . LEU A 1 592 ? 64.748 98.680 105.068 1.00 9.78 592 LEU A CA 1
ATOM 3645 C C . LEU A 1 592 ? 64.676 97.189 105.414 1.00 9.64 592 LEU A C 1
ATOM 3646 O O . LEU A 1 592 ? 64.204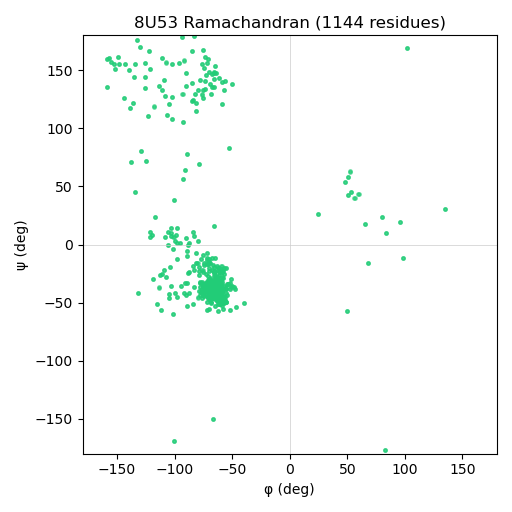 96.818 106.498 1.00 11.94 592 LEU A O 1
ATOM 3651 N N . VAL A 1 593 ? 65.125 96.337 104.501 1.00 9.18 593 VAL A N 1
ATOM 3652 C CA . VAL A 1 593 ? 65.100 94.897 104.694 1.00 7.68 593 VAL A CA 1
ATOM 3653 C C . VAL A 1 593 ? 66.068 94.490 105.758 1.00 8.60 593 VAL A C 1
ATOM 3654 O O . VAL A 1 593 ? 65.747 93.656 106.605 1.00 9.89 593 VAL A O 1
ATOM 3658 N N . LEU A 1 594 ? 67.262 95.051 105.716 1.00 8.28 594 LEU A N 1
ATOM 3659 C CA . LEU A 1 594 ? 68.249 94.708 106.678 1.00 6.49 594 LEU A CA 1
ATOM 3660 C C . LEU A 1 594 ? 67.977 95.424 107.953 1.00 7.59 594 LEU A C 1
ATOM 3661 O O . LEU A 1 594 ? 68.393 94.949 108.994 1.00 8.97 594 LEU A O 1
ATOM 3666 N N . ARG A 1 595 ? 67.262 96.542 107.941 1.00 8.63 595 ARG A N 1
ATOM 3667 C CA . ARG A 1 595 ? 66.955 97.136 109.214 1.00 7.97 595 ARG A CA 1
ATOM 3668 C C . ARG A 1 595 ? 66.034 96.185 109.941 1.00 8.43 595 ARG A C 1
ATOM 3669 O O . ARG A 1 595 ? 66.217 95.939 111.130 1.00 10.89 595 ARG A O 1
ATOM 3677 N N . ASN A 1 596 ? 65.106 95.563 109.232 1.00 10.01 596 ASN A N 1
ATOM 3678 C CA . ASN A 1 596 ? 64.244 94.615 109.894 1.00 8.88 596 ASN A CA 1
ATOM 3679 C C . ASN A 1 596 ? 65.046 93.399 110.391 1.00 8.87 596 ASN A C 1
ATOM 3680 O O . ASN A 1 596 ? 64.874 92.975 111.532 1.00 11.01 596 ASN A O 1
ATOM 3685 N N . GLN A 1 597 ? 65.977 92.879 109.582 1.00 9.56 597 GLN A N 1
ATOM 3686 C CA . GLN A 1 597 ? 66.771 91.713 109.996 1.00 7.75 597 GLN A CA 1
ATOM 3687 C C . GLN A 1 597 ? 67.715 92.028 111.152 1.00 8.59 597 GLN A C 1
ATOM 3688 O O . GLN A 1 597 ? 67.918 91.223 112.063 1.00 10.18 597 GLN A O 1
ATOM 3694 N N . ALA A 1 598 ? 68.265 93.224 111.162 1.00 9.20 598 ALA A N 1
ATOM 3695 C CA . ALA A 1 598 ? 69.157 93.658 112.210 1.00 6.49 598 ALA A CA 1
ATOM 3696 C C . ALA A 1 598 ? 68.449 93.725 113.535 1.00 8.59 598 ALA A C 1
ATOM 3697 O O . ALA A 1 598 ? 69.059 93.489 114.574 1.00 12.88 598 ALA A O 1
ATOM 3699 N N . LEU A 1 599 ? 67.167 94.080 113.523 1.00 9.96 599 LEU A N 1
ATOM 3700 C CA . LEU A 1 599 ? 66.431 94.195 114.765 1.00 10.34 599 LEU A CA 1
ATOM 3701 C C . LEU A 1 599 ? 65.769 92.888 115.206 1.00 11.12 599 LEU A C 1
ATOM 3702 O O . LEU A 1 599 ? 65.678 92.604 116.400 1.00 15.93 599 LEU A O 1
ATOM 3707 N N . LYS A 1 600 ? 65.330 92.069 114.260 1.00 11.23 600 LYS A N 1
ATOM 3708 C CA . LYS A 1 600 ? 64.591 90.867 114.593 1.00 10.51 600 LYS A CA 1
ATOM 3709 C C . LYS A 1 600 ? 65.271 89.526 114.389 1.00 11.24 600 LYS A C 1
ATOM 3710 O O . LYS A 1 600 ? 64.822 88.544 114.974 1.00 14.89 600 LYS A O 1
ATOM 3716 N N . VAL A 1 601 ? 66.286 89.430 113.536 1.00 11.59 601 VAL A N 1
ATOM 3717 C CA . VAL A 1 601 ? 66.830 88.127 113.195 1.00 10.31 601 VAL A CA 1
ATOM 3718 C C . VAL A 1 601 ? 68.265 87.806 113.586 1.00 10.45 601 VAL A C 1
ATOM 3719 O O . VAL A 1 601 ? 68.517 86.735 114.120 1.00 12.78 601 VAL A O 1
ATOM 3723 N N . TYR A 1 602 ? 69.213 88.654 113.251 1.00 10.76 602 TYR A N 1
ATOM 3724 C CA . TYR A 1 602 ? 70.605 88.246 113.433 1.00 7.59 602 TYR A CA 1
ATOM 3725 C C . TYR A 1 602 ? 71.221 88.567 114.759 1.00 9.89 602 TYR A C 1
ATOM 3726 O O . TYR A 1 602 ? 70.917 89.587 115.369 1.00 15.06 602 TYR A O 1
ATOM 3735 N N . VAL A 1 603 ? 72.128 87.689 115.186 1.00 9.37 603 VAL A N 1
ATOM 3736 C CA . VAL A 1 603 ? 72.841 87.827 116.436 1.00 7.94 603 VAL A CA 1
ATOM 3737 C C . VAL A 1 603 ? 74.352 87.970 116.251 1.00 9.98 603 VAL A C 1
ATOM 3738 O O . VAL A 1 603 ? 74.983 87.028 115.795 1.00 11.37 603 VAL A O 1
ATOM 3742 N N . PRO A 1 604 ? 74.982 89.074 116.666 1.00 9.09 604 PRO A N 1
ATOM 3743 C CA . PRO A 1 604 ? 76.405 89.332 116.547 1.00 7.70 604 PRO A CA 1
ATOM 3744 C C . PRO A 1 604 ? 77.262 88.248 117.189 1.00 7.27 604 PRO A C 1
ATOM 3745 O O . PRO A 1 604 ? 76.928 87.743 118.256 1.00 9.98 604 PRO A O 1
ATOM 3749 N N . SER A 1 605 ? 78.374 87.916 116.533 1.00 8.38 605 SER A N 1
ATOM 3750 C CA . SER A 1 605 ? 79.316 86.900 116.987 1.00 6.02 605 SER A CA 1
ATOM 3751 C C . SER A 1 605 ? 80.594 87.461 117.599 1.00 7.13 605 SER A C 1
ATOM 3752 O O . SER A 1 605 ? 81.288 86.771 118.344 1.00 9.81 605 SER A O 1
ATOM 3755 N N . TYR A 1 606 ? 80.895 88.713 117.298 1.00 7.04 606 TYR A N 1
ATOM 3756 C CA . TYR A 1 606 ? 82.055 89.423 117.800 1.00 4.88 606 TYR A CA 1
ATOM 3757 C C . TYR A 1 606 ? 81.725 90.893 117.711 1.00 4.38 606 TYR A C 1
ATOM 3758 O O . TYR A 1 606 ? 80.831 91.261 116.951 1.00 5.87 606 TYR A O 1
ATOM 3767 N N . GLU A 1 607 ? 82.432 91.740 118.451 1.00 5.61 607 GLU A N 1
ATOM 3768 C CA . GLU A 1 607 ? 82.229 93.193 118.314 1.00 4.05 607 GLU A CA 1
ATOM 3769 C C . GLU A 1 607 ? 83.519 93.909 117.956 1.00 4.58 607 GLU A C 1
ATOM 3770 O O . GLU A 1 607 ? 84.418 94.012 118.787 1.00 6.05 607 GLU A O 1
ATOM 3776 N N . SER A 1 608 ? 83.633 94.436 116.739 1.00 5.12 608 SER A N 1
ATOM 3777 C CA . SER A 1 608 ? 84.875 95.096 116.375 1.00 3.94 608 SER A CA 1
ATOM 3778 C C . SER A 1 608 ? 84.813 96.610 116.592 1.00 4.80 608 SER A C 1
ATOM 3779 O O . SER A 1 608 ? 85.768 97.321 116.296 1.00 5.48 608 SER A O 1
ATOM 3782 N N . TYR A 1 609 ? 83.691 97.123 117.088 1.00 4.95 609 TYR A N 1
ATOM 3783 C CA . TYR A 1 609 ? 83.509 98.535 117.372 1.00 3.98 609 TYR A CA 1
ATOM 3784 C C . TYR A 1 609 ? 83.738 99.450 116.220 1.00 3.90 609 TYR A C 1
ATOM 3785 O O . TYR A 1 609 ? 84.340 100.502 116.367 1.00 6.78 609 TYR A O 1
ATOM 3794 N N . GLY A 1 610 ? 83.299 99.082 115.052 1.00 4.04 610 GLY A N 1
ATOM 3795 C CA . GLY A 1 610 ? 83.437 99.982 113.946 1.00 2.64 610 GLY A CA 1
ATOM 3796 C C . GLY A 1 610 ? 84.782 99.920 113.291 1.00 2.50 610 GLY A C 1
ATOM 3797 O O . GLY A 1 610 ? 85.056 100.694 112.384 1.00 3.01 610 GLY A O 1
ATOM 3798 N N . ARG A 1 611 ? 85.613 98.949 113.642 1.00 3.42 611 ARG A N 1
ATOM 3799 C CA . ARG A 1 611 ? 86.932 98.827 113.044 1.00 2.74 611 ARG A CA 1
ATOM 3800 C C . ARG A 1 611 ? 86.827 98.555 111.561 1.00 2.11 611 ARG A C 1
ATOM 3801 O O . ARG A 1 611 ? 87.795 98.706 110.826 1.00 2.64 611 ARG A O 1
ATOM 3809 N N . MET A 1 612 ? 85.666 98.114 111.133 1.00 2.42 612 MET A N 1
ATOM 3810 C CA . MET A 1 612 ? 85.361 97.840 109.753 1.00 1.71 612 MET A CA 1
ATOM 3811 C C . MET A 1 612 ? 85.244 99.135 108.958 1.00 1.84 612 MET A C 1
ATOM 3812 O O . MET A 1 612 ? 85.476 99.145 107.753 1.00 2.34 612 MET A O 1
ATOM 3817 N N . TRP A 1 613 ? 84.875 100.244 109.598 1.00 1.57 613 TRP A N 1
ATOM 3818 C CA . TRP A 1 613 ? 84.634 101.455 108.844 1.00 1.66 613 TRP A CA 1
ATOM 3819 C C . TRP A 1 613 ? 85.782 101.915 107.960 1.00 2.09 613 TRP A C 1
ATOM 3820 O O . TRP A 1 613 ? 85.509 102.245 106.826 1.00 1.52 613 TRP A O 1
ATOM 3831 N N . PRO A 1 614 ? 87.048 102.033 108.387 1.00 1.97 614 PRO A N 1
ATOM 3832 C CA . PRO A 1 614 ? 88.146 102.422 107.542 1.00 1.98 614 PRO A CA 1
ATOM 3833 C C . PRO A 1 614 ? 88.338 101.507 106.344 1.00 2.48 614 PRO A C 1
ATOM 3834 O O . PRO A 1 614 ? 88.942 101.913 105.358 1.00 4.08 614 PRO A O 1
ATOM 3838 N N . HIS A 1 615 ? 87.857 100.268 106.423 1.00 2.46 615 HIS A N 1
ATOM 3839 C CA . HIS A 1 615 ? 87.968 99.325 105.337 1.00 2.62 615 HIS A CA 1
ATOM 3840 C C . HIS A 1 615 ? 87.004 99.830 104.304 1.00 3.36 615 HIS A C 1
ATOM 3841 O O . HIS A 1 615 ? 87.334 100.035 103.138 1.00 5.33 615 HIS A O 1
ATOM 3848 N N . ILE A 1 616 ? 85.802 100.100 104.778 1.00 3.14 616 ILE A N 1
ATOM 3849 C CA . ILE A 1 616 ? 84.717 100.573 103.962 1.00 2.80 616 ILE A CA 1
ATOM 3850 C C . ILE A 1 616 ? 85.000 101.922 103.359 1.00 4.07 616 ILE A C 1
ATOM 3851 O O . ILE A 1 616 ? 84.698 102.145 102.196 1.00 6.61 616 ILE A O 1
ATOM 3856 N N . HIS A 1 617 ? 85.531 102.836 104.139 1.00 3.34 617 HIS A N 1
ATOM 3857 C CA . HIS A 1 617 ? 85.850 104.153 103.664 1.00 3.31 617 HIS A CA 1
ATOM 3858 C C . HIS A 1 617 ? 86.852 104.071 102.562 1.00 5.02 617 HIS A C 1
ATOM 3859 O O . HIS A 1 617 ? 86.688 104.701 101.520 1.00 6.23 617 HIS A O 1
ATOM 3866 N N . GLN A 1 618 ? 87.897 103.290 102.760 1.00 4.92 618 GLN A N 1
ATOM 3867 C CA . GLN A 1 618 ? 88.920 103.210 101.764 1.00 5.58 618 GLN A CA 1
ATOM 3868 C C . GLN A 1 618 ? 88.421 102.556 100.504 1.00 6.65 618 GLN A C 1
ATOM 3869 O O . GLN A 1 618 ? 88.851 102.939 99.423 1.00 10.54 618 GLN A O 1
ATOM 3875 N N . ARG A 1 619 ? 87.524 101.580 100.609 1.00 7.02 619 ARG A N 1
ATOM 3876 C CA . ARG A 1 619 ? 86.998 100.936 99.418 1.00 6.97 619 ARG A CA 1
ATOM 3877 C C . ARG A 1 619 ? 85.979 101.812 98.686 1.00 9.01 619 ARG A C 1
ATOM 3878 O O . ARG A 1 619 ? 85.938 101.786 97.460 1.00 10.98 619 ARG A O 1
ATOM 3886 N N . ILE A 1 620 ? 85.181 102.618 99.396 1.00 8.62 620 ILE A N 1
ATOM 3887 C CA . ILE A 1 620 ? 84.253 103.514 98.710 1.00 8.89 620 ILE A CA 1
ATOM 3888 C C . ILE A 1 620 ? 85.078 104.548 97.984 1.00 10.16 620 ILE A C 1
ATOM 3889 O O . ILE A 1 620 ? 84.775 104.896 96.845 1.00 14.73 620 ILE A O 1
ATOM 3894 N N . LEU A 1 621 ? 86.099 105.079 98.649 1.00 10.35 621 LEU A N 1
ATOM 3895 C CA . LEU A 1 621 ? 86.945 106.059 98.024 1.00 10.20 621 LEU A CA 1
ATOM 3896 C C . LEU A 1 621 ? 87.681 105.418 96.859 1.00 13.19 621 LEU A C 1
ATOM 3897 O O . LEU A 1 621 ? 87.880 106.075 95.844 1.00 17.85 621 LEU A O 1
ATOM 3902 N N . ALA A 1 622 ? 88.114 104.157 96.986 1.00 13.10 622 ALA A N 1
ATOM 3903 C CA . ALA A 1 622 ? 88.761 103.473 95.883 1.00 11.39 622 ALA A CA 1
ATOM 3904 C C . ALA A 1 622 ? 87.804 103.340 94.719 1.00 15.28 622 ALA A C 1
ATOM 3905 O O . ALA A 1 622 ? 88.229 103.451 93.573 1.00 21.90 622 ALA A O 1
ATOM 3907 N N . ALA A 1 623 ? 86.517 103.092 94.989 1.00 15.62 623 ALA A N 1
ATOM 3908 C CA . ALA A 1 623 ? 85.521 103.005 93.934 1.00 15.28 623 ALA A CA 1
ATOM 3909 C C . ALA A 1 623 ? 85.357 104.355 93.255 1.00 17.54 623 ALA A C 1
ATOM 3910 O O . ALA A 1 623 ? 85.231 104.418 92.035 1.00 21.95 623 ALA A O 1
ATOM 3912 N N . LEU A 1 624 ? 85.411 105.441 94.028 1.00 19.19 624 LEU A N 1
ATOM 3913 C CA . LEU A 1 624 ? 85.305 106.765 93.452 1.00 17.21 624 LEU A CA 1
ATOM 3914 C C . LEU A 1 624 ? 86.523 107.018 92.611 1.00 19.37 624 LEU A C 1
ATOM 3915 O O . LEU A 1 624 ? 86.427 107.622 91.554 1.00 25.07 624 LEU A O 1
ATOM 3920 N N . PHE A 1 625 ? 87.683 106.599 93.099 1.00 21.08 625 PHE A N 1
ATOM 3921 C CA . PHE A 1 625 ? 88.938 106.770 92.401 1.00 21.02 625 PHE A CA 1
ATOM 3922 C C . PHE A 1 625 ? 88.857 106.054 91.078 1.00 22.70 625 PHE A C 1
ATOM 3923 O O . PHE A 1 625 ? 89.233 106.616 90.057 1.00 28.75 625 PHE A O 1
ATOM 3931 N N . LEU A 1 626 ? 88.365 104.816 91.082 1.00 22.38 626 LEU A N 1
ATOM 3932 C CA . LEU A 1 626 ? 88.243 104.046 89.868 1.00 23.88 626 LEU A CA 1
ATOM 3933 C C . LEU A 1 626 ? 87.282 104.746 88.935 1.00 25.74 626 LEU A C 1
ATOM 3934 O O . LEU A 1 626 ? 87.556 104.821 87.754 1.00 30.48 626 LEU A O 1
ATOM 3939 N N . PHE A 1 627 ? 86.185 105.291 89.447 1.00 26.98 627 PHE A N 1
ATOM 3940 C CA . PHE A 1 627 ? 85.239 106.056 88.649 1.00 25.16 627 PHE A CA 1
ATOM 3941 C C . PHE A 1 627 ? 85.903 107.215 87.977 1.00 26.75 627 PHE A C 1
ATOM 3942 O O . PHE A 1 627 ? 85.694 107.424 86.792 1.00 32.91 627 PHE A O 1
ATOM 3950 N N . GLN A 1 628 ? 86.680 107.988 88.723 1.00 26.43 628 GLN A N 1
ATOM 3951 C CA . GLN A 1 628 ? 87.356 109.141 88.179 1.00 25.88 628 GLN A CA 1
ATOM 3952 C C . GLN A 1 628 ? 88.356 108.734 87.115 1.00 30.48 628 GLN A C 1
ATOM 3953 O O . GLN A 1 628 ? 88.472 109.407 86.092 1.00 37.23 628 GLN A O 1
ATOM 3959 N N . VAL A 1 629 ? 89.047 107.625 87.317 1.00 28.58 629 VAL A N 1
ATOM 3960 C CA . VAL A 1 629 ? 89.978 107.121 86.331 1.00 26.51 629 VAL A CA 1
ATOM 3961 C C . VAL A 1 629 ? 89.232 106.669 85.094 1.00 32.71 629 VAL A C 1
ATOM 3962 O O . VAL A 1 629 ? 89.670 106.942 83.971 1.00 41.29 629 VAL A O 1
ATOM 3966 N N . VAL A 1 630 ? 88.111 105.978 85.286 1.00 33.20 630 VAL A N 1
ATOM 3967 C CA . VAL A 1 630 ? 87.287 105.506 84.193 1.00 36.63 630 VAL A CA 1
ATOM 3968 C C . VAL A 1 630 ? 86.721 106.659 83.396 1.00 38.16 630 VAL A C 1
ATOM 3969 O O . VAL A 1 630 ? 86.740 106.583 82.179 1.00 42.63 630 VAL A O 1
ATOM 3973 N N . MET A 1 631 ? 86.212 107.701 84.047 1.00 39.72 631 MET A N 1
ATOM 3974 C CA . MET A 1 631 ? 85.692 108.837 83.324 1.00 40.57 631 MET A CA 1
ATOM 3975 C C . MET A 1 631 ? 86.773 109.623 82.684 1.00 44.47 631 MET A C 1
ATOM 3976 O O . MET A 1 631 ? 86.579 110.173 81.610 1.00 52.12 631 MET A O 1
ATOM 3981 N N . PHE A 1 632 ? 87.953 109.649 83.264 1.00 43.32 632 PHE A N 1
ATOM 3982 C CA . PHE A 1 632 ? 89.019 110.325 82.583 1.00 46.40 632 PHE A CA 1
ATOM 3983 C C . PHE A 1 632 ? 89.206 109.621 81.241 1.00 50.03 632 PHE A C 1
ATOM 3984 O O . PHE A 1 632 ? 89.223 110.257 80.178 1.00 55.97 632 PHE A O 1
ATOM 3992 N N . GLY A 1 633 ? 89.314 108.294 81.286 1.00 46.26 633 GLY A N 1
ATOM 3993 C CA . GLY A 1 633 ? 89.485 107.502 80.089 1.00 49.48 633 GLY A CA 1
ATOM 3994 C C . GLY A 1 633 ? 88.290 107.535 79.123 1.00 58.14 633 GLY A C 1
ATOM 3995 O O . GLY A 1 633 ? 88.497 107.590 77.911 1.00 62.41 633 GLY A O 1
ATOM 3996 N N . TYR A 1 634 ? 87.055 107.495 79.639 1.00 56.73 634 TYR A N 1
ATOM 3997 C CA . TYR A 1 634 ? 85.836 107.461 78.826 1.00 59.05 634 TYR A CA 1
ATOM 3998 C C . TYR A 1 634 ? 85.607 108.783 78.128 1.00 57.30 634 TYR A C 1
ATOM 3999 O O . TYR A 1 634 ? 85.254 108.833 76.950 1.00 61.92 634 TYR A O 1
ATOM 4008 N N . LEU A 1 635 ? 85.817 109.871 78.836 1.00 55.09 635 LEU A N 1
ATOM 4009 C CA . LEU A 1 635 ? 85.666 111.138 78.210 1.00 53.94 635 LEU A CA 1
ATOM 4010 C C . LEU A 1 635 ? 86.711 111.184 77.123 1.00 59.83 635 LEU A C 1
ATOM 4011 O O . LEU A 1 635 ? 86.442 111.712 76.045 1.00 68.04 635 LEU A O 1
ATOM 4016 N N . GLY A 1 636 ? 87.893 110.605 77.380 1.00 56.76 636 GLY A N 1
ATOM 4017 C CA . GLY A 1 636 ? 88.935 110.522 76.376 1.00 62.04 636 GLY A CA 1
ATOM 4018 C C . GLY A 1 636 ? 88.487 109.679 75.195 1.00 65.59 636 GLY A C 1
ATOM 4019 O O . GLY A 1 636 ? 88.711 110.052 74.051 1.00 71.31 636 GLY A O 1
ATOM 4020 N N . ALA A 1 637 ? 87.769 108.598 75.447 1.00 63.95 637 ALA A N 1
ATOM 4021 C CA . ALA A 1 637 ? 87.271 107.722 74.392 1.00 69.23 637 ALA A CA 1
ATOM 4022 C C . ALA A 1 637 ? 86.323 108.470 73.444 1.00 67.95 637 ALA A C 1
ATOM 4023 O O . ALA A 1 637 ? 86.288 108.221 72.239 1.00 71.07 637 ALA A O 1
ATOM 4025 N N . LYS A 1 638 ? 85.599 109.435 73.991 1.00 67.52 638 LYS A N 1
ATOM 4026 C CA . LYS A 1 638 ? 84.667 110.274 73.249 1.00 68.92 638 LYS A CA 1
ATOM 4027 C C . LYS A 1 638 ? 85.369 111.527 72.716 1.00 68.73 638 LYS A C 1
ATOM 4028 O O . LYS A 1 638 ? 84.708 112.438 72.209 1.00 69.29 638 LYS A O 1
ATOM 4034 N N . THR A 1 639 ? 86.693 111.571 72.914 1.00 69.02 639 THR A N 1
ATOM 4035 C CA . THR A 1 639 ? 87.655 112.604 72.576 1.00 65.47 639 THR A CA 1
ATOM 4036 C C . THR A 1 639 ? 87.203 113.957 73.006 1.00 65.88 639 THR A C 1
ATOM 4037 O O . THR A 1 639 ? 87.177 114.914 72.229 1.00 73.65 639 THR A O 1
ATOM 4041 N N . PHE A 1 640 ? 86.879 114.036 74.274 1.00 64.63 640 PHE A N 1
ATOM 4042 C CA . PHE A 1 640 ? 86.473 115.256 74.898 1.00 67.83 640 PHE A CA 1
ATOM 4043 C C . PHE A 1 640 ? 87.661 116.153 75.154 1.00 75.35 640 PHE A C 1
ATOM 4044 O O . PHE A 1 640 ? 88.652 115.750 75.757 1.00 74.92 640 PHE A O 1
ATOM 4052 N N . PHE A 1 641 ? 87.563 117.399 74.729 1.00 78.63 641 PHE A N 1
ATOM 4053 C CA . PHE A 1 641 ? 88.683 118.320 74.861 1.00 81.05 641 PHE A CA 1
ATOM 4054 C C . PHE A 1 641 ? 89.199 118.464 76.286 1.00 78.34 641 PHE A C 1
ATOM 4055 O O . PHE A 1 641 ? 90.403 118.552 76.512 1.00 77.88 641 PHE A O 1
ATOM 4063 N N . TYR A 1 642 ? 88.295 118.539 77.245 1.00 76.50 642 TYR A N 1
ATOM 4064 C CA . TYR A 1 642 ? 88.673 118.808 78.614 1.00 70.59 642 TYR A CA 1
ATOM 4065 C C . TYR A 1 642 ? 88.722 117.588 79.522 1.00 64.50 642 TYR A C 1
ATOM 4066 O O . TYR A 1 642 ? 88.412 117.697 80.707 1.00 62.83 642 TYR A O 1
ATOM 4075 N N . THR A 1 643 ? 89.183 116.427 79.034 1.00 65.02 643 THR A N 1
ATOM 4076 C CA . THR A 1 643 ? 89.287 115.264 79.937 1.00 62.27 643 THR A CA 1
ATOM 4077 C C . THR A 1 643 ? 90.272 115.552 81.026 1.00 57.88 643 THR A C 1
ATOM 4078 O O . THR A 1 643 ? 90.126 115.095 82.155 1.00 55.21 643 THR A O 1
ATOM 4082 N N . ALA A 1 644 ? 91.222 116.402 80.709 1.00 57.06 644 ALA A N 1
ATOM 4083 C CA . ALA A 1 644 ? 92.291 116.814 81.573 1.00 54.01 644 ALA A CA 1
ATOM 4084 C C . ALA A 1 644 ? 91.787 117.412 82.858 1.00 52.88 644 ALA A C 1
ATOM 4085 O O . ALA A 1 644 ? 92.491 117.361 83.862 1.00 49.90 644 ALA A O 1
ATOM 4087 N N . LEU A 1 645 ? 90.574 117.960 82.870 1.00 54.86 645 LEU A N 1
ATOM 4088 C CA . LEU A 1 645 ? 90.066 118.594 84.074 1.00 52.35 645 LEU A CA 1
ATOM 4089 C C . LEU A 1 645 ? 89.728 117.570 85.127 1.00 42.63 645 LEU A C 1
ATOM 4090 O O . LEU A 1 645 ? 89.505 117.924 86.285 1.00 40.74 645 LEU A O 1
ATOM 4095 N N . VAL A 1 646 ? 89.675 116.302 84.753 1.00 43.47 646 VAL A N 1
ATOM 4096 C CA . VAL A 1 646 ? 89.401 115.258 85.706 1.00 42.73 646 VAL A CA 1
ATOM 4097 C C . VAL A 1 646 ? 90.684 114.853 86.421 1.00 42.94 646 VAL A C 1
ATOM 4098 O O . VAL A 1 646 ? 90.601 114.272 87.502 1.00 37.49 646 VAL A O 1
ATOM 4102 N N . ILE A 1 647 ? 91.875 115.176 85.882 1.00 44.45 647 ILE A N 1
ATOM 4103 C CA . ILE A 1 647 ? 93.084 114.799 86.586 1.00 37.46 647 ILE A CA 1
ATOM 4104 C C . ILE A 1 647 ? 93.072 115.410 87.972 1.00 35.37 647 ILE A C 1
ATOM 4105 O O . ILE A 1 647 ? 93.451 114.722 88.911 1.00 36.61 647 ILE A O 1
ATOM 4110 N N . PRO A 1 648 ? 92.726 116.692 88.165 1.00 37.52 648 PRO A N 1
ATOM 4111 C CA . PRO A 1 648 ? 92.535 117.289 89.452 1.00 35.20 648 PRO A CA 1
ATOM 4112 C C . PRO A 1 648 ? 91.604 116.514 90.356 1.00 34.25 648 PRO A C 1
ATOM 4113 O O . PRO A 1 648 ? 91.770 116.599 91.563 1.00 33.21 648 PRO A O 1
ATOM 4117 N N . LEU A 1 649 ? 90.612 115.783 89.837 1.00 33.46 649 LEU A N 1
ATOM 4118 C CA . LEU A 1 649 ? 89.754 115.047 90.731 1.00 29.00 649 LEU A CA 1
ATOM 4119 C C . LEU A 1 649 ? 90.453 113.803 91.187 1.00 29.68 649 LEU A C 1
ATOM 4120 O O . LEU A 1 649 ? 90.263 113.385 92.323 1.00 30.11 649 LEU A O 1
ATOM 4125 N N . ILE A 1 650 ? 91.276 113.231 90.319 1.00 30.04 650 ILE A N 1
ATOM 4126 C CA . ILE A 1 650 ? 92.021 112.022 90.639 1.00 28.28 650 ILE A CA 1
ATOM 4127 C C . ILE A 1 650 ? 93.015 112.377 91.738 1.00 27.96 650 ILE A C 1
ATOM 4128 O O . ILE A 1 650 ? 93.183 111.635 92.713 1.00 28.40 650 ILE A O 1
ATOM 4133 N N . ILE A 1 651 ? 93.653 113.528 91.583 1.00 30.04 651 ILE A N 1
ATOM 4134 C CA . ILE A 1 651 ? 94.572 114.035 92.572 1.00 27.69 651 ILE A CA 1
ATOM 4135 C C . ILE A 1 651 ? 93.824 114.360 93.847 1.00 26.87 651 ILE A C 1
ATOM 4136 O O . ILE A 1 651 ? 94.306 114.040 94.932 1.00 28.00 651 ILE A O 1
ATOM 4141 N N . THR A 1 652 ? 92.662 115.008 93.746 1.00 27.98 652 THR A N 1
ATOM 4142 C CA . THR A 1 652 ? 91.892 115.330 94.927 1.00 24.46 652 THR A CA 1
ATOM 4143 C C . THR A 1 652 ? 91.539 114.086 95.674 1.00 25.17 652 THR A C 1
ATOM 4144 O O . THR A 1 652 ? 91.614 114.091 96.888 1.00 25.81 652 THR A O 1
ATOM 4148 N N . SER A 1 653 ? 91.145 113.021 94.996 1.00 24.83 653 SER A N 1
ATOM 4149 C CA . SER A 1 653 ? 90.784 111.799 95.677 1.00 20.87 653 SER A CA 1
ATOM 4150 C C . SER A 1 653 ? 91.949 111.261 96.480 1.00 20.60 653 SER A C 1
ATOM 4151 O O . SER A 1 653 ? 91.775 110.891 97.642 1.00 20.69 653 SER A O 1
ATOM 4154 N N . LEU A 1 654 ? 93.158 111.267 95.908 1.00 25.21 654 LEU A N 1
ATOM 4155 C CA . LEU A 1 654 ? 94.321 110.784 96.648 1.00 22.20 654 LEU A CA 1
ATOM 4156 C C . LEU A 1 654 ? 94.664 111.669 97.833 1.00 19.66 654 LEU A C 1
ATOM 4157 O O . LEU A 1 654 ? 94.985 111.159 98.910 1.00 23.98 654 LEU A O 1
ATOM 4162 N N . ILE A 1 655 ? 94.557 112.983 97.668 1.00 20.25 655 ILE A N 1
ATOM 4163 C CA . ILE A 1 655 ? 94.846 113.886 98.763 1.00 19.88 655 ILE A CA 1
ATOM 4164 C C . ILE A 1 655 ? 93.775 113.742 99.823 1.00 20.48 655 ILE A C 1
ATOM 4165 O O . ILE A 1 655 ? 94.089 113.800 100.998 1.00 21.12 655 ILE A O 1
ATOM 4170 N N . PHE A 1 656 ? 92.513 113.637 99.417 1.00 20.16 656 PHE A N 1
ATOM 4171 C CA . PHE A 1 656 ? 91.365 113.492 100.289 1.00 15.78 656 PHE A CA 1
ATOM 4172 C C . PHE A 1 656 ? 91.582 112.287 101.145 1.00 15.73 656 PHE A C 1
ATOM 4173 O O . PHE A 1 656 ? 91.423 112.366 102.358 1.00 17.78 656 PHE A O 1
ATOM 4181 N N . GLY A 1 657 ? 91.974 111.174 100.530 1.00 17.60 657 GLY A N 1
ATOM 4182 C CA . GLY A 1 657 ? 92.243 109.950 101.247 1.00 16.51 657 GLY A CA 1
ATOM 4183 C C . GLY A 1 657 ? 93.317 110.174 102.280 1.00 16.38 657 GLY A C 1
ATOM 4184 O O . GLY A 1 657 ? 93.134 109.814 103.440 1.00 16.47 657 GLY A O 1
ATOM 4185 N N . TYR A 1 658 ? 94.427 110.777 101.876 1.00 18.61 658 TYR A N 1
ATOM 4186 C CA . TYR A 1 658 ? 95.520 111.066 102.775 1.00 15.76 658 TYR A CA 1
ATOM 4187 C C . TYR A 1 658 ? 95.088 111.909 103.944 1.00 16.51 658 TYR A C 1
ATOM 4188 O O . TYR A 1 658 ? 95.421 111.591 105.082 1.00 19.94 658 TYR A O 1
ATOM 4197 N N . VAL A 1 659 ? 94.356 112.977 103.682 1.00 17.28 659 VAL A N 1
ATOM 4198 C CA . VAL A 1 659 ? 93.900 113.867 104.723 1.00 15.36 659 VAL A CA 1
ATOM 4199 C C . VAL A 1 659 ? 92.940 113.172 105.662 1.00 14.85 659 VAL A C 1
ATOM 4200 O O . VAL A 1 659 ? 93.038 113.368 106.870 1.00 15.86 659 VAL A O 1
ATOM 4204 N N . CYS A 1 660 ? 91.999 112.390 105.136 1.00 15.35 660 CYS A N 1
ATOM 4205 C CA . CYS A 1 660 ? 91.065 111.670 105.975 1.00 11.96 660 CYS A CA 1
ATOM 4206 C C . CYS A 1 660 ? 91.807 110.673 106.816 1.00 11.49 660 CYS A C 1
ATOM 4207 O O . CYS A 1 660 ? 91.466 110.442 107.972 1.00 11.68 660 CYS A O 1
ATOM 4210 N N . ARG A 1 661 ? 92.835 110.065 106.257 1.00 14.27 661 ARG A N 1
ATOM 4211 C CA . ARG A 1 661 ? 93.582 109.120 107.029 1.00 12.23 661 ARG A CA 1
ATOM 4212 C C . ARG A 1 661 ? 94.282 109.837 108.166 1.00 12.93 661 ARG A C 1
ATOM 4213 O O . ARG A 1 661 ? 94.167 109.429 109.319 1.00 13.81 661 ARG A O 1
ATOM 4221 N N . GLN A 1 662 ? 94.887 110.989 107.883 1.00 14.59 662 GLN A N 1
ATOM 4222 C CA . GLN A 1 662 ? 95.584 111.756 108.899 1.00 12.49 662 GLN A CA 1
ATOM 4223 C C . GLN A 1 662 ? 94.660 112.287 109.976 1.00 12.48 662 GLN A C 1
ATOM 4224 O O . GLN A 1 662 ? 95.050 112.359 111.137 1.00 14.21 662 GLN A O 1
ATOM 4230 N N . LYS A 1 663 ? 93.437 112.651 109.608 1.00 12.29 663 LYS A N 1
ATOM 4231 C CA . LYS A 1 663 ? 92.484 113.198 110.557 1.00 11.56 663 LYS A CA 1
ATOM 4232 C C . LYS A 1 663 ? 91.704 112.165 111.364 1.00 9.53 663 LYS A C 1
ATOM 4233 O O . LYS A 1 663 ? 91.367 112.416 112.517 1.00 11.84 663 LYS A O 1
ATOM 4239 N N . PHE A 1 664 ? 91.338 111.035 110.776 1.00 9.78 664 PHE A N 1
ATOM 4240 C CA . PHE A 1 664 ? 90.498 110.107 111.504 1.00 7.43 664 PHE A CA 1
ATOM 4241 C C . PHE A 1 664 ? 91.060 108.712 111.778 1.00 6.44 664 PHE A C 1
ATOM 4242 O O . PHE A 1 664 ? 90.692 108.092 112.773 1.00 7.32 664 PHE A O 1
ATOM 4250 N N . TYR A 1 665 ? 91.926 108.192 110.913 1.00 7.82 665 TYR A N 1
ATOM 4251 C CA . TYR A 1 665 ? 92.287 106.778 110.924 1.00 6.83 665 TYR A CA 1
ATOM 4252 C C . TYR A 1 665 ? 92.879 106.208 112.176 1.00 6.77 665 TYR A C 1
ATOM 4253 O O . TYR A 1 665 ? 92.460 105.151 112.625 1.00 6.87 665 TYR A O 1
ATOM 4262 N N . GLY A 1 666 ? 93.828 106.871 112.778 1.00 7.29 666 GLY A N 1
ATOM 4263 C CA . GLY A 1 666 ? 94.474 106.303 113.944 1.00 5.39 666 GLY A CA 1
ATOM 4264 C C . GLY A 1 666 ? 93.495 106.022 115.071 1.00 5.20 666 GLY A C 1
ATOM 4265 O O . GLY A 1 666 ? 93.738 105.134 115.893 1.00 6.29 666 GLY A O 1
ATOM 4266 N N . GLY A 1 667 ? 92.359 106.721 115.084 1.00 5.50 667 GLY A N 1
ATOM 4267 C CA . GLY A 1 667 ? 91.360 106.601 116.128 1.00 5.03 667 GLY A CA 1
ATOM 4268 C C . GLY A 1 667 ? 90.655 105.273 116.062 1.00 4.82 667 GLY A C 1
ATOM 4269 O O . GLY A 1 667 ? 89.923 104.896 116.976 1.00 5.35 667 GLY A O 1
ATOM 4270 N N . PHE A 1 668 ? 90.853 104.561 114.964 1.00 4.47 668 PHE A N 1
ATOM 4271 C CA . PHE A 1 668 ? 90.275 103.264 114.761 1.00 3.68 668 PHE A CA 1
ATOM 4272 C C . PHE A 1 668 ? 91.224 102.138 115.077 1.00 4.37 668 PHE A C 1
ATOM 4273 O O . PHE A 1 668 ? 90.788 100.997 115.173 1.00 6.06 668 PHE A O 1
ATOM 4281 N N . GLU A 1 669 ? 92.515 102.419 115.242 1.00 5.68 669 GLU A N 1
ATOM 4282 C CA . GLU A 1 669 ? 93.447 101.341 115.486 1.00 4.39 669 GLU A CA 1
ATOM 4283 C C . GLU A 1 669 ? 93.610 101.099 116.945 1.00 4.18 669 GLU A C 1
ATOM 4284 O O . GLU A 1 669 ? 93.792 99.965 117.369 1.00 8.09 669 GLU A O 1
ATOM 4290 N N . HIS A 1 670 ? 93.523 102.157 117.721 1.00 4.95 670 HIS A N 1
ATOM 4291 C CA . HIS A 1 670 ? 93.750 102.025 119.139 1.00 4.56 670 HIS A CA 1
ATOM 4292 C C . HIS A 1 670 ? 92.716 102.741 119.934 1.00 4.00 670 HIS A C 1
ATOM 4293 O O . HIS A 1 670 ? 92.106 103.687 119.461 1.00 4.90 670 HIS A O 1
ATOM 4300 N N . THR A 1 671 ? 92.524 102.302 121.151 1.00 4.78 671 THR A N 1
ATOM 4301 C CA . THR A 1 671 ? 91.683 103.040 122.053 1.00 4.29 671 THR A CA 1
ATOM 4302 C C . THR A 1 671 ? 92.565 104.115 122.616 1.00 5.14 671 THR A C 1
ATOM 4303 O O . THR A 1 671 ? 93.663 103.827 123.084 1.00 7.55 671 THR A O 1
ATOM 4307 N N . ALA A 1 672 ? 92.099 105.335 122.566 1.00 4.74 672 ALA A N 1
ATOM 4308 C CA . ALA A 1 672 ? 92.829 106.476 123.045 1.00 0.04 672 ALA A CA 1
ATOM 4309 C C . ALA A 1 672 ? 93.017 106.404 124.503 1.00 4.63 672 ALA A C 1
ATOM 4310 O O . ALA A 1 672 ? 92.131 105.945 125.212 1.00 5.29 672 ALA A O 1
ATOM 4312 N N . LEU A 1 673 ? 94.107 106.935 124.996 1.00 4.20 673 LEU A N 1
ATOM 4313 C CA . LEU A 1 673 ? 94.306 106.934 126.422 1.00 5.20 673 LEU A CA 1
ATOM 4314 C C . LEU A 1 673 ? 93.242 107.746 127.156 1.00 5.62 673 LEU A C 1
ATOM 4315 O O . LEU A 1 673 ? 92.785 107.334 128.214 1.00 8.89 673 LEU A O 1
ATOM 4320 N N . GLU A 1 674 ? 92.721 108.813 126.576 1.00 6.36 674 GLU A N 1
ATOM 4321 C CA . GLU A 1 674 ? 91.657 109.548 127.257 1.00 5.37 674 GLU A CA 1
ATOM 4322 C C . GLU A 1 674 ? 90.411 108.665 127.476 1.00 7.46 674 GLU A C 1
ATOM 4323 O O . GLU A 1 674 ? 89.567 108.997 128.304 1.00 12.25 674 GLU A O 1
ATOM 4329 N N . VAL A 1 675 ? 90.265 107.571 126.705 1.00 7.37 675 VAL A N 1
ATOM 4330 C CA . VAL A 1 675 ? 89.160 106.622 126.811 1.00 7.62 675 VAL A CA 1
ATOM 4331 C C . VAL A 1 675 ? 89.582 105.503 127.765 1.00 9.01 675 VAL A C 1
ATOM 4332 O O . VAL A 1 675 ? 88.808 105.048 128.598 1.00 14.04 675 VAL A O 1
ATOM 4336 N N . ALA A 1 676 ? 90.812 105.043 127.645 1.00 7.83 676 ALA A N 1
ATOM 4337 C CA . ALA A 1 676 ? 91.316 103.989 128.493 1.00 4.09 676 ALA A CA 1
ATOM 4338 C C . ALA A 1 676 ? 91.266 104.415 129.938 1.00 8.27 676 ALA A C 1
ATOM 4339 O O . ALA A 1 676 ? 91.083 103.589 130.829 1.00 13.84 676 ALA A O 1
ATOM 4341 N N . CYS A 1 677 ? 91.406 105.715 130.168 1.00 9.38 677 CYS A N 1
ATOM 4342 C CA . CYS A 1 677 ? 91.432 106.325 131.484 1.00 11.70 677 CYS A CA 1
ATOM 4343 C C . CYS A 1 677 ? 90.080 106.624 132.109 1.00 15.44 677 CYS A C 1
ATOM 4344 O O . CYS A 1 677 ? 90.012 107.309 133.129 1.00 20.38 677 CYS A O 1
ATOM 4347 N N . ARG A 1 678 ? 89.006 106.118 131.529 1.00 18.27 678 ARG A N 1
ATOM 4348 C CA . ARG A 1 678 ? 87.682 106.295 132.094 1.00 19.15 678 ARG A CA 1
ATOM 4349 C C . ARG A 1 678 ? 87.552 105.696 133.458 1.00 25.37 678 ARG A C 1
ATOM 4350 O O . ARG A 1 678 ? 88.129 104.656 133.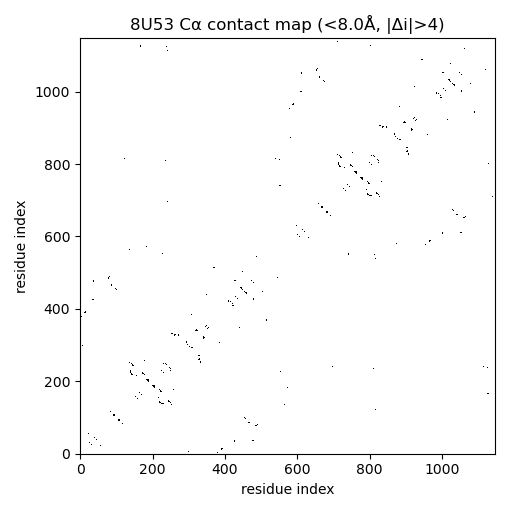768 1.00 24.44 678 ARG A O 1
ATOM 4358 N N . GLU A 1 679 ? 86.798 106.386 134.286 1.00 32.27 679 GLU A N 1
ATOM 4359 C CA . GLU A 1 679 ? 86.526 105.956 135.634 1.00 39.39 679 GLU A CA 1
ATOM 4360 C C . GLU A 1 679 ? 85.890 104.581 135.639 1.00 43.58 679 GLU A C 1
ATOM 4361 O O . GLU A 1 679 ? 84.961 104.316 134.876 1.00 42.71 679 GLU A O 1
ATOM 4367 N N . LEU A 1 680 ? 86.396 103.704 136.493 1.00 43.03 680 LEU A N 1
ATOM 4368 C CA . LEU A 1 680 ? 85.860 102.371 136.603 1.00 40.10 680 LEU A CA 1
ATOM 4369 C C . LEU A 1 680 ? 84.592 102.326 137.393 1.00 52.18 680 LEU A C 1
ATOM 4370 O O . LEU A 1 680 ? 84.493 102.946 138.448 1.00 55.33 680 LEU A O 1
ATOM 4375 N N . LYS A 1 681 ? 83.661 101.490 136.948 1.00 56.23 681 LYS A N 1
ATOM 4376 C CA . LYS A 1 681 ? 82.447 101.236 137.708 1.00 59.90 681 LYS A CA 1
ATOM 4377 C C . LYS A 1 681 ? 82.804 100.412 138.951 1.00 61.32 681 LYS A C 1
ATOM 4378 O O . LYS A 1 681 ? 82.242 100.590 140.030 1.00 63.21 681 LYS A O 1
ATOM 4384 N N . GLN A 1 682 ? 83.740 99.488 138.766 1.00 58.48 682 GLN A N 1
ATOM 4385 C CA . GLN A 1 682 ? 84.230 98.602 139.806 1.00 56.35 682 GLN A CA 1
ATOM 4386 C C . GLN A 1 682 ? 85.586 98.090 139.394 1.00 55.39 682 GLN A C 1
ATOM 4387 O O . GLN A 1 682 ? 85.893 98.063 138.203 1.00 53.72 682 GLN A O 1
ATOM 4393 N N . SER A 1 683 ? 86.384 97.622 140.333 1.00 50.41 683 SER A N 1
ATOM 4394 C CA . SER A 1 683 ? 87.647 97.038 139.937 1.00 47.98 683 SER A CA 1
ATOM 4395 C C . SER A 1 683 ? 87.388 95.758 139.131 1.00 48.35 683 SER A C 1
ATOM 4396 O O . SER A 1 683 ? 86.527 94.973 139.527 1.00 51.07 683 SER A O 1
ATOM 4399 N N . PRO A 1 684 ? 88.082 95.521 138.002 1.00 43.04 684 PRO A N 1
ATOM 4400 C CA . PRO A 1 684 ? 88.037 94.307 137.204 1.00 40.39 684 PRO A CA 1
ATOM 4401 C C . PRO A 1 684 ? 88.565 93.087 137.953 1.00 40.47 684 PRO A C 1
ATOM 4402 O O . PRO A 1 684 ? 89.513 93.198 138.731 1.00 37.37 684 PRO A O 1
ATOM 4406 N N . ASP A 1 685 ? 88.001 91.923 137.664 1.00 36.39 685 ASP A N 1
ATOM 4407 C CA . ASP A 1 685 ? 88.531 90.687 138.203 1.00 34.87 685 ASP A CA 1
ATOM 4408 C C . ASP A 1 685 ? 89.501 90.132 137.205 1.00 35.69 685 ASP A C 1
ATOM 4409 O O . ASP A 1 685 ? 89.083 89.598 136.171 1.00 36.05 685 ASP A O 1
ATOM 4414 N N . LEU A 1 686 ? 90.778 90.247 137.486 1.00 31.45 686 LEU A N 1
ATOM 4415 C CA . LEU A 1 686 ? 91.760 89.852 136.511 1.00 28.23 686 LEU A CA 1
ATOM 4416 C C . LEU A 1 686 ? 91.806 88.349 136.315 1.00 29.45 686 LEU A C 1
ATOM 4417 O O . LEU A 1 686 ? 92.333 87.883 135.302 1.00 30.22 686 LEU A O 1
ATOM 4422 N N . GLU A 1 687 ? 91.308 87.569 137.276 1.00 32.33 687 GLU A N 1
ATOM 4423 C CA . GLU A 1 687 ? 91.370 86.126 137.112 1.00 31.80 687 GLU A CA 1
ATOM 4424 C C . GLU A 1 687 ? 90.326 85.675 136.090 1.00 30.17 687 GLU A C 1
ATOM 4425 O O . GLU A 1 687 ? 90.578 84.765 135.306 1.00 31.23 687 GLU A O 1
ATOM 4431 N N . GLU A 1 688 ? 89.159 86.315 136.084 1.00 33.28 688 GLU A N 1
ATOM 4432 C CA . GLU A 1 688 ? 88.117 85.989 135.120 1.00 31.97 688 GLU A CA 1
ATOM 4433 C C . GLU A 1 688 ? 88.604 86.409 133.762 1.00 29.03 688 GLU A C 1
ATOM 4434 O O . GLU A 1 688 ? 88.367 85.739 132.757 1.00 31.93 688 GLU A O 1
ATOM 4440 N N . ILE A 1 689 ? 89.305 87.524 133.735 1.00 29.06 689 ILE A N 1
ATOM 4441 C CA . ILE A 1 689 ? 89.854 88.007 132.507 1.00 25.14 689 ILE A CA 1
ATOM 4442 C C . ILE A 1 689 ? 90.824 86.994 131.958 1.00 26.62 689 ILE A C 1
ATOM 4443 O O . ILE A 1 689 ? 90.773 86.688 130.771 1.00 24.83 689 ILE A O 1
ATOM 4448 N N . PHE A 1 690 ? 91.671 86.438 132.812 1.00 25.21 690 PHE A N 1
ATOM 4449 C CA . PHE A 1 690 ? 92.615 85.422 132.398 1.00 23.58 690 PHE A CA 1
ATOM 4450 C C . PHE A 1 690 ? 91.909 84.166 131.877 1.00 26.51 690 PHE A C 1
ATOM 4451 O O . PHE A 1 690 ? 92.211 83.690 130.783 1.00 28.11 690 PHE A O 1
ATOM 4459 N N . ARG A 1 691 ? 90.902 83.672 132.611 1.00 29.44 691 ARG A N 1
ATOM 4460 C CA . ARG A 1 691 ? 90.157 82.461 132.239 1.00 24.71 691 ARG A CA 1
ATOM 4461 C C . ARG A 1 691 ? 89.489 82.577 130.894 1.00 21.32 691 ARG A C 1
ATOM 4462 O O . ARG A 1 691 ? 89.345 81.589 130.181 1.00 26.03 691 ARG A O 1
ATOM 4470 N N . ALA A 1 692 ? 89.071 83.776 130.543 1.00 22.43 692 ALA A N 1
ATOM 4471 C CA . ALA A 1 692 ? 88.389 84.055 129.304 1.00 18.70 692 ALA A CA 1
ATOM 4472 C C . ALA A 1 692 ? 89.214 83.673 128.103 1.00 19.95 692 ALA A C 1
ATOM 4473 O O . ALA A 1 692 ? 88.667 83.460 127.023 1.00 19.13 692 ALA A O 1
ATOM 4475 N N . TYR A 1 693 ? 90.528 83.621 128.256 1.00 20.92 693 TYR A N 1
ATOM 4476 C CA . TYR A 1 693 ? 91.408 83.290 127.162 1.00 20.02 693 TYR A CA 1
ATOM 4477 C C . TYR A 1 693 ? 91.941 81.876 127.202 1.00 27.90 693 TYR A C 1
ATOM 4478 O O . TYR A 1 693 ? 92.903 81.593 126.504 1.00 30.51 693 TYR A O 1
ATOM 4487 N N . ILE A 1 694 ? 91.384 80.985 128.012 1.00 29.96 694 ILE A N 1
ATOM 4488 C CA . ILE A 1 694 ? 91.919 79.639 128.000 1.00 30.07 694 ILE A CA 1
ATOM 4489 C C . ILE A 1 694 ? 90.968 78.673 127.305 1.00 40.05 694 ILE A C 1
ATOM 4490 O O . ILE A 1 694 ? 89.911 78.373 127.850 1.00 53.12 694 ILE A O 1
ATOM 4495 N N . PRO A 1 695 ? 91.316 78.131 126.133 1.00 48.13 695 PRO A N 1
ATOM 4496 C CA . PRO A 1 695 ? 90.502 77.224 125.354 1.00 70.60 695 PRO A CA 1
ATOM 4497 C C . PRO A 1 695 ? 90.537 75.844 126.000 1.00 90.97 695 PRO A C 1
ATOM 4498 O O . PRO A 1 695 ? 91.523 75.520 126.658 1.00 86.54 695 PRO A O 1
ATOM 4502 N N . HIS A 1 696 ? 89.519 75.016 125.768 1.00 103.93 696 HIS A N 1
ATOM 4503 C CA . HIS A 1 696 ? 89.526 73.612 126.232 1.00 115.11 696 HIS A CA 1
ATOM 4504 C C . HIS A 1 696 ? 89.808 73.410 127.731 1.00 108.11 696 HIS A C 1
ATOM 4505 O O . HIS A 1 696 ? 90.601 72.530 128.082 1.00 109.10 696 HIS A O 1
ATOM 4512 N N . SER A 1 697 ? 89.154 74.209 128.601 1.00 102.38 697 SER A N 1
ATOM 4513 C CA . SER A 1 697 ? 89.268 74.174 130.063 1.00 103.69 697 SER A CA 1
ATOM 4514 C C . SER A 1 697 ? 88.018 74.868 130.643 1.00 105.95 697 SER A C 1
ATOM 4515 O O . SER A 1 697 ? 87.958 75.183 131.835 1.00 107.09 697 SER A O 1
ATOM 4518 N N . GLU B 1 2 ? 135.633 113.199 76.402 1.00 56.49 2 GLU B N 1
ATOM 4519 C CA . GLU B 1 2 ? 136.746 113.318 75.469 1.00 58.03 2 GLU B CA 1
ATOM 4520 C C . GLU B 1 2 ? 138.035 112.955 76.239 1.00 55.34 2 GLU B C 1
ATOM 4521 O O . GLU B 1 2 ? 138.198 113.380 77.396 1.00 53.97 2 GLU B O 1
ATOM 4527 N N . PHE B 1 3 ? 138.903 112.105 75.623 1.00 54.45 3 PHE B N 1
ATOM 4528 C CA . PHE B 1 3 ? 140.133 111.538 76.208 1.00 54.39 3 PHE B CA 1
ATOM 4529 C C . PHE B 1 3 ? 141.219 112.535 76.608 1.00 52.67 3 PHE B C 1
ATOM 4530 O O . PHE B 1 3 ? 141.768 112.439 77.706 1.00 51.34 3 PHE B O 1
ATOM 4538 N N . GLY B 1 4 ? 141.545 113.471 75.740 1.00 52.26 4 GLY B N 1
ATOM 4539 C CA . GLY B 1 4 ? 142.554 114.455 76.064 1.00 48.66 4 GLY B CA 1
ATOM 4540 C C . GLY B 1 4 ? 142.112 115.247 77.282 1.00 46.84 4 GLY B C 1
ATOM 4541 O O . GLY B 1 4 ? 142.864 115.359 78.253 1.00 46.37 4 GLY B O 1
ATOM 4542 N N . SER B 1 5 ? 140.885 115.779 77.245 1.00 50.87 5 SER B N 1
ATOM 4543 C CA . SER B 1 5 ? 140.351 116.563 78.361 1.00 46.08 5 SER B CA 1
ATOM 4544 C C . SER B 1 5 ? 140.279 115.724 79.609 1.00 42.60 5 SER B C 1
ATOM 4545 O O . SER B 1 5 ? 140.560 116.222 80.695 1.00 44.74 5 SER B O 1
ATOM 4548 N N . PHE B 1 6 ? 139.943 114.446 79.479 1.00 45.90 6 PHE B N 1
ATOM 4549 C CA . PHE B 1 6 ? 139.911 113.567 80.626 1.00 43.86 6 PHE B CA 1
ATOM 4550 C C . PHE B 1 6 ? 141.268 113.491 81.296 1.00 44.42 6 PHE B C 1
ATOM 4551 O O . PHE B 1 6 ? 141.370 113.648 82.518 1.00 41.47 6 PHE B O 1
ATOM 4559 N N . LEU B 1 7 ? 142.328 113.254 80.516 1.00 47.61 7 LEU B N 1
ATOM 4560 C CA . LEU B 1 7 ? 143.646 113.162 81.126 1.00 43.64 7 LEU B CA 1
ATOM 4561 C C . LEU B 1 7 ? 144.071 114.482 81.723 1.00 40.65 7 LEU B C 1
ATOM 4562 O O . LEU B 1 7 ? 144.715 114.492 82.767 1.00 41.51 7 LEU B O 1
ATOM 4567 N N . VAL B 1 8 ? 143.710 115.597 81.095 1.00 41.46 8 VAL B N 1
ATOM 4568 C CA . VAL B 1 8 ? 144.063 116.896 81.637 1.00 39.62 8 VAL B CA 1
ATOM 4569 C C . VAL B 1 8 ? 143.408 117.122 82.968 1.00 38.79 8 VAL B C 1
ATOM 4570 O O . VAL B 1 8 ? 144.064 117.617 83.885 1.00 36.30 8 VAL B O 1
ATOM 4574 N N . SER B 1 9 ? 142.133 116.776 83.093 1.00 41.77 9 SER B N 1
ATOM 4575 C CA . SER B 1 9 ? 141.457 116.948 84.346 1.00 35.11 9 SER B CA 1
ATOM 4576 C C . SER B 1 9 ? 142.052 116.044 85.386 1.00 34.43 9 SER B C 1
ATOM 4577 O O . SER B 1 9 ? 142.227 116.471 86.523 1.00 36.76 9 SER B O 1
ATOM 4580 N N . LEU B 1 10 ? 142.409 114.804 85.031 1.00 36.43 10 LEU B N 1
ATOM 4581 C CA . LEU B 1 10 ? 142.999 113.951 86.046 1.00 35.33 10 LEU B CA 1
ATOM 4582 C C . LEU B 1 10 ? 144.340 114.485 86.466 1.00 34.42 10 LEU B C 1
ATOM 4583 O O . LEU B 1 10 ? 144.683 114.431 87.640 1.00 29.86 10 LEU B O 1
ATOM 4588 N N . GLY B 1 11 ? 145.100 114.993 85.506 1.00 36.23 11 GLY B N 1
ATOM 4589 C CA . GLY B 1 11 ? 146.418 115.532 85.723 1.00 30.81 11 GLY B CA 1
ATOM 4590 C C . GLY B 1 11 ? 146.363 116.716 86.643 1.00 29.72 11 GLY B C 1
ATOM 4591 O O . GLY B 1 11 ? 147.094 116.768 87.625 1.00 30.43 11 GLY B O 1
ATOM 4592 N N . THR B 1 12 ? 145.499 117.674 86.339 1.00 32.10 12 THR B N 1
ATOM 4593 C CA . THR B 1 12 ? 145.375 118.864 87.149 1.00 29.04 12 THR B CA 1
ATOM 4594 C C . THR B 1 12 ? 144.885 118.527 88.535 1.00 26.99 12 THR B C 1
ATOM 4595 O O . THR B 1 12 ? 145.421 119.044 89.512 1.00 27.27 12 THR B O 1
ATOM 4599 N N . SER B 1 13 ? 143.882 117.661 88.646 1.00 28.14 13 SER B N 1
ATOM 4600 C CA . SER B 1 13 ? 143.370 117.309 89.942 1.00 22.51 13 SER B CA 1
ATOM 4601 C C . SER B 1 13 ? 144.420 116.559 90.720 1.00 23.88 13 SER B C 1
ATOM 4602 O O . SER B 1 13 ? 144.584 116.784 91.916 1.00 23.55 13 SER B O 1
ATOM 4605 N N . PHE B 1 14 ? 145.172 115.690 90.054 1.00 25.26 14 PHE B N 1
ATOM 4606 C CA . PHE B 1 14 ? 146.231 114.930 90.684 1.00 23.95 14 PHE B CA 1
ATOM 4607 C C . PHE B 1 14 ? 147.340 115.813 91.209 1.00 25.19 14 PHE B C 1
ATOM 4608 O O . PHE B 1 14 ? 147.787 115.642 92.338 1.00 24.83 14 PHE B O 1
ATOM 4616 N N . VAL B 1 15 ? 147.820 116.741 90.398 1.00 24.66 15 VAL B N 1
ATOM 4617 C CA . VAL B 1 15 ? 148.882 117.602 90.842 1.00 20.39 15 VAL B CA 1
ATOM 4618 C C . VAL B 1 15 ? 148.414 118.487 91.962 1.00 21.51 15 VAL B C 1
ATOM 4619 O O . VAL B 1 15 ? 149.170 118.695 92.903 1.00 23.32 15 VAL B O 1
ATOM 4623 N N . ILE B 1 16 ? 147.201 119.039 91.879 1.00 24.05 16 ILE B N 1
ATOM 4624 C CA . ILE B 1 16 ? 146.710 119.866 92.963 1.00 20.90 16 ILE B CA 1
ATOM 4625 C C . ILE B 1 16 ? 146.622 119.027 94.208 1.00 18.94 16 ILE B C 1
ATOM 4626 O O . ILE B 1 16 ? 146.963 119.510 95.277 1.00 21.81 16 ILE B O 1
ATOM 4631 N N . PHE B 1 17 ? 146.155 117.793 94.096 1.00 20.05 17 PHE B N 1
ATOM 4632 C CA . PHE B 1 17 ? 146.123 116.896 95.221 1.00 18.14 17 PHE B CA 1
ATOM 4633 C C . PHE B 1 17 ? 147.488 116.754 95.828 1.00 19.96 17 PHE B C 1
ATOM 4634 O O . PHE B 1 17 ? 147.623 116.932 97.029 1.00 21.36 17 PHE B O 1
ATOM 4642 N N . VAL B 1 18 ? 148.516 116.487 95.024 1.00 22.98 18 VAL B N 1
ATOM 4643 C CA . VAL B 1 18 ? 149.855 116.324 95.570 1.00 20.55 18 VAL B CA 1
ATOM 4644 C C . VAL B 1 18 ? 150.333 117.605 96.232 1.00 20.74 18 VAL B C 1
ATOM 4645 O O . VAL B 1 18 ? 150.948 117.536 97.292 1.00 22.92 18 VAL B O 1
ATOM 4649 N N . ILE B 1 19 ? 150.083 118.762 95.634 1.00 21.03 19 ILE B N 1
ATOM 4650 C CA . ILE B 1 19 ? 150.517 119.997 96.256 1.00 19.68 19 ILE B CA 1
ATOM 4651 C C . ILE B 1 19 ? 149.840 120.166 97.584 1.00 20.40 19 ILE B C 1
ATOM 4652 O O . ILE B 1 19 ? 150.495 120.533 98.554 1.00 21.89 19 ILE B O 1
ATOM 4657 N N . LEU B 1 20 ? 148.541 119.919 97.643 1.00 20.40 20 LEU B N 1
ATOM 4658 C CA . LEU B 1 20 ? 147.821 120.061 98.877 1.00 16.76 20 LEU B CA 1
ATOM 4659 C C . LEU B 1 20 ? 148.332 119.047 99.882 1.00 18.66 20 LEU B C 1
ATOM 4660 O O . LEU B 1 20 ? 148.419 119.373 101.062 1.00 21.61 20 LEU B O 1
ATOM 4665 N N . MET B 1 21 ? 148.722 117.844 99.433 1.00 19.66 21 MET B N 1
ATOM 4666 C CA . MET B 1 21 ? 149.281 116.840 100.333 1.00 20.01 21 MET B CA 1
ATOM 4667 C C . MET B 1 21 ? 150.624 117.263 100.888 1.00 19.97 21 MET B C 1
ATOM 4668 O O . MET B 1 21 ? 150.968 116.890 102.014 1.00 21.52 21 MET B O 1
ATOM 4673 N N . LEU B 1 22 ? 151.402 118.012 100.113 1.00 21.04 22 LEU B N 1
ATOM 4674 C CA . LEU B 1 22 ? 152.683 118.469 100.593 1.00 18.71 22 LEU B CA 1
ATOM 4675 C C . LEU B 1 22 ? 152.484 119.632 101.527 1.00 19.94 22 LEU B C 1
ATOM 4676 O O . LEU B 1 22 ? 153.191 119.732 102.527 1.00 23.77 22 LEU B O 1
ATOM 4681 N N . LEU B 1 23 ? 151.509 120.501 101.241 1.00 20.97 23 LEU B N 1
ATOM 4682 C CA . LEU B 1 23 ? 151.247 121.609 102.135 1.00 19.16 23 LEU B CA 1
ATOM 4683 C C . LEU B 1 23 ? 150.751 121.049 103.424 1.00 19.03 23 LEU B C 1
ATOM 4684 O O . LEU B 1 23 ? 151.158 121.494 104.473 1.00 23.37 23 LEU B O 1
ATOM 4689 N N . PHE B 1 24 ? 149.920 120.025 103.366 1.00 18.95 24 PHE B N 1
ATOM 4690 C CA . PHE B 1 24 ? 149.446 119.370 104.556 1.00 17.85 24 PHE B CA 1
ATOM 4691 C C . PHE B 1 24 ? 150.596 118.785 105.338 1.00 20.69 24 PHE B C 1
ATOM 4692 O O . PHE B 1 24 ? 150.753 119.052 106.524 1.00 22.86 24 PHE B O 1
ATOM 4700 N N . THR B 1 25 ? 151.470 118.037 104.690 1.00 21.76 25 THR B N 1
ATOM 4701 C CA . THR B 1 25 ? 152.573 117.426 105.407 1.00 20.75 25 THR B CA 1
ATOM 4702 C C . THR B 1 25 ? 153.437 118.470 106.094 1.00 23.15 25 THR B C 1
ATOM 4703 O O . THR B 1 25 ? 153.873 118.282 107.229 1.00 27.13 25 THR B O 1
ATOM 4707 N N . TRP B 1 26 ? 153.730 119.552 105.398 1.00 22.35 26 TRP B N 1
ATOM 4708 C CA . TRP B 1 26 ? 154.523 120.629 105.942 1.00 21.77 26 TRP B CA 1
ATOM 4709 C C . TRP B 1 26 ? 153.816 121.432 107.036 1.00 23.31 26 TRP B C 1
ATOM 4710 O O . TRP B 1 26 ? 154.287 121.530 108.168 1.00 27.05 26 TRP B O 1
ATOM 4721 N N . LEU B 1 27 ? 152.651 121.961 106.729 1.00 22.44 27 LEU B N 1
ATOM 4722 C CA . LEU B 1 27 ? 151.919 122.827 107.620 1.00 19.23 27 LEU B CA 1
ATOM 4723 C C . LEU B 1 27 ? 151.386 122.121 108.836 1.00 20.84 27 LEU B C 1
ATOM 4724 O O . LEU B 1 27 ? 151.370 122.705 109.911 1.00 25.40 27 LEU B O 1
ATOM 4729 N N . SER B 1 28 ? 151.005 120.858 108.727 1.00 20.52 28 SER B N 1
ATOM 4730 C CA . SER B 1 28 ? 150.440 120.148 109.858 1.00 19.78 28 SER B CA 1
ATOM 4731 C C . SER B 1 28 ? 151.480 119.825 110.904 1.00 24.38 28 SER B C 1
ATOM 4732 O O . SER B 1 28 ? 151.144 119.361 111.997 1.00 28.43 28 SER B O 1
ATOM 4735 N N . ARG B 1 29 ? 152.762 119.995 110.583 1.00 25.69 29 ARG B N 1
ATOM 4736 C CA . ARG B 1 29 ? 153.794 119.708 111.549 1.00 25.60 29 ARG B CA 1
ATOM 4737 C C . ARG B 1 29 ? 154.260 120.996 112.236 1.00 26.48 29 ARG B C 1
ATOM 4738 O O . ARG B 1 29 ? 155.151 120.964 113.087 1.00 30.27 29 ARG B O 1
ATOM 4746 N N . LYS B 1 30 ? 153.653 122.131 111.874 1.00 25.33 30 LYS B N 1
ATOM 4747 C CA . LYS B 1 30 ? 153.955 123.412 112.484 1.00 24.50 30 LYS B CA 1
ATOM 4748 C C . LYS B 1 30 ? 152.992 123.649 113.621 1.00 27.38 30 LYS B C 1
ATOM 4749 O O . LYS B 1 30 ? 151.780 123.569 113.435 1.00 28.65 30 LYS B O 1
ATOM 4755 N N . SER B 1 31 ? 153.505 124.001 114.787 1.00 28.90 31 SER B N 1
ATOM 4756 C CA . SER B 1 31 ? 152.654 124.185 115.951 1.00 27.84 31 SER B CA 1
ATOM 4757 C C . SER B 1 31 ? 151.662 125.323 115.841 1.00 25.47 31 SER B C 1
ATOM 4758 O O . SER B 1 31 ? 150.568 125.244 116.401 1.00 27.87 31 SER B O 1
ATOM 4761 N N . GLY B 1 32 ? 151.959 126.330 115.044 1.00 25.35 32 GLY B N 1
ATOM 4762 C CA . GLY B 1 32 ? 151.064 127.465 114.925 1.00 25.70 32 GLY B CA 1
ATOM 4763 C C . GLY B 1 32 ? 149.776 127.142 114.194 1.00 24.51 32 GLY B C 1
ATOM 4764 O O . GLY B 1 32 ? 148.817 127.913 114.246 1.00 24.34 32 GLY B O 1
ATOM 4765 N N . ASN B 1 33 ? 149.739 126.016 113.493 1.00 25.49 33 ASN B N 1
ATOM 4766 C CA . ASN B 1 33 ? 148.555 125.673 112.755 1.00 21.60 33 ASN B CA 1
ATOM 4767 C C . ASN B 1 33 ? 147.763 124.611 113.483 1.00 19.68 33 ASN B C 1
ATOM 4768 O O . ASN B 1 33 ? 146.735 124.146 112.990 1.00 19.71 33 ASN B O 1
ATOM 4773 N N . ALA B 1 34 ? 148.158 124.275 114.707 1.00 20.88 34 ALA B N 1
ATOM 4774 C CA . ALA B 1 34 ? 147.448 123.242 115.427 1.00 19.13 34 ALA B CA 1
ATOM 4775 C C . ALA B 1 34 ? 145.941 123.526 115.554 1.00 19.56 34 ALA B C 1
ATOM 4776 O O . ALA B 1 34 ? 145.158 122.593 115.423 1.00 21.21 34 ALA B O 1
ATOM 4778 N N . PRO B 1 35 ? 145.448 124.769 115.770 1.00 19.85 35 PRO B N 1
ATOM 4779 C CA . PRO B 1 35 ? 144.036 125.092 115.856 1.00 18.19 35 PRO B CA 1
ATOM 4780 C C . PRO B 1 35 ? 143.257 124.735 114.594 1.00 17.07 35 PRO B C 1
ATOM 4781 O O . PRO B 1 35 ? 142.032 124.702 114.611 1.00 19.94 35 PRO B O 1
ATOM 4785 N N . ILE B 1 36 ? 143.953 124.552 113.484 1.00 16.83 36 ILE B N 1
ATOM 4786 C CA . ILE B 1 36 ? 143.339 124.195 112.233 1.00 15.04 36 ILE B CA 1
ATOM 4787 C C . ILE B 1 36 ? 143.459 122.715 111.957 1.00 15.96 36 ILE B C 1
ATOM 4788 O O . ILE B 1 36 ? 142.519 122.113 111.447 1.00 16.72 36 ILE B O 1
ATOM 4793 N N . TYR B 1 37 ? 144.614 122.120 112.222 1.00 16.29 37 TYR B N 1
ATOM 4794 C CA . TYR B 1 37 ? 144.782 120.711 111.891 1.00 14.63 37 TYR B CA 1
ATOM 4795 C C . TYR B 1 37 ? 144.371 119.724 112.956 1.00 14.30 37 TYR B C 1
ATOM 4796 O O . TYR B 1 37 ? 144.065 118.584 112.625 1.00 16.76 37 TYR B O 1
ATOM 4805 N N . TYR B 1 38 ? 144.371 120.119 114.220 1.00 16.09 38 TYR B N 1
ATOM 4806 C CA . TYR B 1 38 ? 143.981 119.198 115.262 1.00 15.55 38 TYR B CA 1
ATOM 4807 C C . TYR B 1 38 ? 143.007 119.830 116.269 1.00 15.54 38 TYR B C 1
ATOM 4808 O O . TYR B 1 38 ? 143.172 119.586 117.462 1.00 18.61 38 TYR B O 1
ATOM 4817 N N . PRO B 1 39 ? 141.950 120.564 115.870 1.00 14.13 39 PRO B N 1
ATOM 4818 C CA . PRO B 1 39 ? 141.028 121.204 116.757 1.00 13.60 39 PRO B CA 1
ATOM 4819 C C . PRO B 1 39 ? 140.175 120.264 117.562 1.00 15.67 39 PRO B C 1
ATOM 4820 O O . PRO B 1 39 ? 139.736 120.631 118.642 1.00 18.82 39 PRO B O 1
ATOM 4824 N N . ASN B 1 40 ? 139.984 119.021 117.129 1.00 15.45 40 ASN B N 1
ATOM 4825 C CA . ASN B 1 40 ? 139.147 118.151 117.932 1.00 13.34 40 ASN B CA 1
ATOM 4826 C C . ASN B 1 40 ? 139.932 117.719 119.130 1.00 17.04 40 ASN B C 1
ATOM 4827 O O . ASN B 1 40 ? 139.404 117.613 120.233 1.00 21.61 40 ASN B O 1
ATOM 4832 N N . ARG B 1 41 ? 141.216 117.519 118.924 1.00 17.81 41 ARG B N 1
ATOM 4833 C CA . ARG B 1 41 ? 142.065 117.092 119.995 1.00 17.45 41 ARG B CA 1
ATOM 4834 C C . ARG B 1 41 ? 142.305 118.264 120.913 1.00 20.13 41 ARG B C 1
ATOM 4835 O O . ARG B 1 41 ? 142.365 118.108 122.125 1.00 24.68 41 ARG B O 1
ATOM 4843 N N . ILE B 1 42 ? 142.387 119.466 120.368 1.00 19.65 42 ILE B N 1
ATOM 4844 C CA . ILE B 1 42 ? 142.610 120.612 121.233 1.00 18.81 42 ILE B CA 1
ATOM 4845 C C . ILE B 1 42 ? 141.415 120.836 122.133 1.00 19.41 42 ILE B C 1
ATOM 4846 O O . ILE B 1 42 ? 141.564 121.012 123.339 1.00 23.50 42 ILE B O 1
ATOM 4851 N N . LEU B 1 43 ? 140.219 120.790 121.569 1.00 20.31 43 LEU B N 1
ATOM 4852 C CA . LEU B 1 43 ? 139.006 121.022 122.326 1.00 17.22 43 LEU B CA 1
ATOM 4853 C C . LEU B 1 43 ? 138.785 119.953 123.379 1.00 20.31 43 LEU B C 1
ATOM 4854 O O . LEU B 1 43 ? 138.249 120.238 124.447 1.00 25.13 43 LEU B O 1
ATOM 4859 N N . LYS B 1 44 ? 139.254 118.737 123.128 1.00 20.39 44 LYS B N 1
ATOM 4860 C CA . LYS B 1 44 ? 139.127 117.652 124.088 1.00 20.90 44 LYS B CA 1
ATOM 4861 C C . LYS B 1 44 ? 140.274 117.582 125.099 1.00 23.30 44 LYS B C 1
ATOM 4862 O O . LYS B 1 44 ? 140.294 116.678 125.933 1.00 26.68 44 LYS B O 1
ATOM 4868 N N . GLY B 1 45 ? 141.239 118.502 125.026 1.00 23.85 45 GLY B N 1
ATOM 4869 C CA . GLY B 1 45 ? 142.351 118.516 125.970 1.00 24.70 45 GLY B CA 1
ATOM 4870 C C . GLY B 1 45 ? 143.468 117.528 125.682 1.00 27.76 45 GLY B C 1
ATOM 4871 O O . GLY B 1 45 ? 144.191 117.123 126.592 1.00 33.93 45 GLY B O 1
ATOM 4872 N N . LEU B 1 46 ? 143.598 117.108 124.447 1.00 26.81 46 LEU B N 1
ATOM 4873 C CA . LEU B 1 46 ? 144.600 116.154 124.043 1.00 29.23 46 LEU B CA 1
ATOM 4874 C C . LEU B 1 46 ? 145.741 116.859 123.343 1.00 32.75 46 LEU B C 1
ATOM 4875 O O . LEU B 1 46 ? 145.562 117.930 122.767 1.00 31.71 46 LEU B O 1
ATOM 4880 N N . GLU B 1 47 ? 146.918 116.257 123.362 1.00 37.76 47 GLU B N 1
ATOM 4881 C CA . GLU B 1 47 ? 148.013 116.830 122.606 1.00 38.55 47 GLU B CA 1
ATOM 4882 C C . GLU B 1 47 ? 147.674 116.686 121.141 1.00 35.28 47 GLU B C 1
ATOM 4883 O O . GLU B 1 47 ? 147.121 115.662 120.761 1.00 36.40 47 GLU B O 1
ATOM 4889 N N . PRO B 1 48 ? 148.057 117.605 120.257 1.00 33.12 48 PRO B N 1
ATOM 4890 C CA . PRO B 1 48 ? 147.816 117.506 118.835 1.00 31.35 48 PRO B CA 1
ATOM 4891 C C . PRO B 1 48 ? 148.186 116.134 118.269 1.00 36.00 48 PRO B C 1
ATOM 4892 O O . PRO B 1 48 ? 147.454 115.593 117.445 1.00 34.94 48 PRO B O 1
ATOM 4896 N N . TRP B 1 49 ? 149.266 115.533 118.753 1.00 39.09 49 TRP B N 1
ATOM 4897 C CA . TRP B 1 49 ? 149.634 114.200 118.314 1.00 41.89 49 TRP B CA 1
ATOM 4898 C C . TRP B 1 49 ? 150.422 113.482 119.407 1.00 47.29 49 TRP B C 1
ATOM 4899 O O . TRP B 1 49 ? 151.098 114.113 120.215 1.00 49.95 49 TRP B O 1
ATOM 4910 N N . GLU B 1 50 ? 150.381 112.149 119.382 1.00 49.84 50 GLU B N 1
ATOM 4911 C CA . GLU B 1 50 ? 150.976 111.296 120.425 1.00 58.63 50 GLU B CA 1
ATOM 4912 C C . GLU B 1 50 ? 152.422 110.884 120.270 1.00 64.48 50 GLU B C 1
ATOM 4913 O O . GLU B 1 50 ? 152.951 110.151 121.093 1.00 68.11 50 GLU B O 1
ATOM 4919 N N . GLY B 1 51 ? 153.077 111.291 119.216 1.00 62.44 51 GLY B N 1
ATOM 4920 C CA . GLY B 1 51 ? 154.457 110.847 119.041 1.00 69.77 51 GLY B CA 1
ATOM 4921 C C . GLY B 1 51 ? 155.404 111.286 120.172 1.00 75.61 51 GLY B C 1
ATOM 4922 O O . GLY B 1 51 ? 156.319 110.540 120.520 1.00 77.40 51 GLY B O 1
ATOM 4923 N N . THR B 1 52 ? 155.228 112.515 120.691 1.00 74.12 52 THR B N 1
ATOM 4924 C CA . THR B 1 52 ? 155.990 113.186 121.785 1.00 80.13 52 THR B CA 1
ATOM 4925 C C . THR B 1 52 ? 157.449 113.553 121.462 1.00 80.61 52 THR B C 1
ATOM 4926 O O . THR B 1 52 ? 158.040 114.405 122.124 1.00 80.10 52 THR B O 1
ATOM 4930 N N . SER B 1 53 ? 158.002 112.966 120.404 1.00 78.32 53 SER B N 1
ATOM 4931 C CA . SER B 1 53 ? 159.381 113.167 119.965 1.00 78.39 53 SER B CA 1
ATOM 4932 C C . SER B 1 53 ? 159.616 114.506 119.301 1.00 77.71 53 SER B C 1
ATOM 4933 O O . SER B 1 53 ? 160.749 114.946 119.114 1.00 77.08 53 SER B O 1
ATOM 4936 N N . LEU B 1 54 ? 158.522 115.112 118.891 1.00 76.69 54 LEU B N 1
ATOM 4937 C CA . LEU B 1 54 ? 158.463 116.365 118.147 1.00 75.79 54 LEU B CA 1
ATOM 4938 C C . LEU B 1 54 ? 159.085 116.249 116.748 1.00 73.45 54 LEU B C 1
ATOM 4939 O O . LEU B 1 54 ? 159.338 117.258 116.088 1.00 73.25 54 LEU B O 1
ATOM 4944 N N . THR B 1 55 ? 159.247 115.014 116.265 1.00 70.31 55 THR B N 1
ATOM 4945 C CA . THR B 1 55 ? 159.738 114.727 114.929 1.00 67.11 55 THR B CA 1
ATOM 4946 C C . THR B 1 55 ? 158.770 113.758 114.270 1.00 63.81 55 THR B C 1
ATOM 4947 O O . THR B 1 55 ? 158.994 112.542 114.273 1.00 62.89 55 THR B O 1
ATOM 4951 N N . ARG B 1 56 ? 157.670 114.284 113.755 1.00 57.93 56 ARG B N 1
ATOM 4952 C CA . ARG B 1 56 ? 156.624 113.437 113.210 1.00 47.27 56 ARG B CA 1
ATOM 4953 C C . ARG B 1 56 ? 156.957 112.968 111.820 1.00 42.56 56 ARG B C 1
ATOM 4954 O O . ARG B 1 56 ? 157.343 113.762 110.960 1.00 45.04 56 ARG B O 1
ATOM 4962 N N . ASN B 1 57 ? 156.779 111.677 111.608 1.00 40.49 57 ASN B N 1
ATOM 4963 C CA . ASN B 1 57 ? 156.967 111.048 110.322 1.00 39.03 57 ASN B CA 1
ATOM 4964 C C . ASN B 1 57 ? 155.869 111.570 109.412 1.00 38.93 57 ASN B C 1
ATOM 4965 O O . ASN B 1 57 ? 154.715 111.594 109.834 1.00 40.86 57 ASN B O 1
ATOM 4970 N N . PRO B 1 58 ? 156.126 111.954 108.167 1.00 35.65 58 PRO B N 1
ATOM 4971 C CA . PRO B 1 58 ? 155.127 112.466 107.263 1.00 36.18 58 PRO B CA 1
ATOM 4972 C C . PRO B 1 58 ? 153.976 111.499 106.991 1.00 36.92 58 PRO B C 1
ATOM 4973 O O . PRO B 1 58 ? 152.880 111.923 106.632 1.00 37.20 58 PRO B O 1
ATOM 4977 N N . PHE B 1 59 ? 154.177 110.205 107.202 1.00 35.66 59 PHE B N 1
ATOM 4978 C CA . PHE B 1 59 ? 153.117 109.259 106.948 1.00 31.48 59 PHE B CA 1
ATOM 4979 C C . PHE B 1 59 ? 152.508 108.748 108.226 1.00 30.17 59 PHE B C 1
ATOM 4980 O O . PHE B 1 59 ? 151.710 107.805 108.215 1.00 32.06 59 PHE B O 1
ATOM 4988 N N . ALA B 1 60 ? 152.847 109.380 109.335 1.00 29.94 60 ALA B N 1
ATOM 4989 C CA . ALA B 1 60 ? 152.346 108.951 110.617 1.00 28.62 60 ALA B CA 1
ATOM 4990 C C . ALA B 1 60 ? 150.853 109.012 110.666 1.00 26.73 60 ALA B C 1
ATOM 4991 O O . ALA B 1 60 ? 150.222 108.159 111.279 1.00 30.13 60 ALA B O 1
ATOM 4993 N N . TRP B 1 61 ? 150.264 110.007 110.013 1.00 28.97 61 TRP B N 1
ATOM 4994 C CA . TRP B 1 61 ? 148.829 110.149 110.066 1.00 23.95 61 TRP B CA 1
ATOM 4995 C C . TRP B 1 61 ? 148.130 109.003 109.383 1.00 21.98 61 TRP B C 1
ATOM 4996 O O . TRP B 1 61 ? 147.002 108.680 109.752 1.00 22.36 61 TRP B O 1
ATOM 5007 N N . MET B 1 62 ? 148.773 108.367 108.396 1.00 23.07 62 MET B N 1
ATOM 5008 C CA . MET B 1 62 ? 148.109 107.293 107.713 1.00 18.94 62 MET B CA 1
ATOM 5009 C C . MET B 1 62 ? 148.104 106.111 108.605 1.00 20.49 62 MET B C 1
ATOM 5010 O O . MET B 1 62 ? 147.090 105.436 108.718 1.00 23.50 62 MET B O 1
ATOM 5015 N N . ARG B 1 63 ? 149.217 105.878 109.295 1.00 24.79 63 ARG B N 1
ATOM 5016 C CA . ARG B 1 63 ? 149.259 104.726 110.172 1.00 24.55 63 ARG B CA 1
ATOM 5017 C C . ARG B 1 63 ? 148.244 104.873 111.289 1.00 24.14 63 ARG B C 1
ATOM 5018 O O . ARG B 1 63 ? 147.596 103.898 111.657 1.00 25.02 63 ARG B O 1
ATOM 5026 N N . GLU B 1 64 ? 148.110 106.085 111.830 1.00 23.90 64 GLU B N 1
ATOM 5027 C CA . GLU B 1 64 ? 147.176 106.323 112.914 1.00 21.14 64 GLU B CA 1
ATOM 5028 C C . GLU B 1 64 ? 145.739 106.180 112.466 1.00 23.26 64 GLU B C 1
ATOM 5029 O O . GLU B 1 64 ? 144.912 105.651 113.203 1.00 24.61 64 GLU B O 1
ATOM 5035 N N . ALA B 1 65 ? 145.413 106.663 111.269 1.00 21.55 65 ALA B N 1
ATOM 5036 C CA . ALA B 1 65 ? 144.064 106.529 110.775 1.00 17.45 65 ALA B CA 1
ATOM 5037 C C . ALA B 1 65 ? 143.728 105.076 110.503 1.00 19.79 65 ALA B C 1
ATOM 5038 O O . ALA B 1 65 ? 142.608 104.636 110.757 1.00 21.58 65 ALA B O 1
ATOM 5040 N N . LEU B 1 66 ? 144.690 104.317 109.996 1.00 19.77 66 LEU B N 1
ATOM 5041 C CA . LEU B 1 66 ? 144.443 102.936 109.677 1.00 16.27 66 LEU B CA 1
ATOM 5042 C C . LEU B 1 66 ? 144.340 102.040 110.875 1.00 20.71 66 LEU B C 1
ATOM 5043 O O . LEU B 1 66 ? 143.432 101.226 110.944 1.00 25.83 66 LEU B O 1
ATOM 5048 N N . THR B 1 67 ? 145.172 102.216 111.889 1.00 22.66 67 THR B N 1
ATOM 5049 C CA . THR B 1 67 ? 145.106 101.330 113.043 1.00 22.16 67 THR B CA 1
ATOM 5050 C C . THR B 1 67 ? 144.210 101.911 114.109 1.00 21.78 67 THR B C 1
ATOM 5051 O O . THR B 1 67 ? 144.628 102.105 115.252 1.00 25.38 67 THR B O 1
ATOM 5055 N N . SER B 1 68 ? 142.991 102.194 113.726 1.00 21.35 68 SER B N 1
ATOM 5056 C CA . SER B 1 68 ? 141.982 102.774 114.590 1.00 20.38 68 SER B CA 1
ATOM 5057 C C . SER B 1 68 ? 140.691 102.041 114.347 1.00 20.81 68 SER B C 1
ATOM 5058 O O . SER B 1 68 ? 140.226 101.945 113.209 1.00 21.36 68 SER B O 1
ATOM 5061 N N . SER B 1 69 ? 140.146 101.450 115.393 1.00 19.67 69 SER B N 1
ATOM 5062 C CA . SER B 1 69 ? 138.963 100.631 115.231 1.00 18.50 69 SER B CA 1
ATOM 5063 C C . SER B 1 69 ? 137.692 101.443 115.260 1.00 19.47 69 SER B C 1
ATOM 5064 O O . SER B 1 69 ? 137.671 102.569 115.765 1.00 20.57 69 SER B O 1
ATOM 5067 N N . GLU B 1 70 ? 136.587 100.833 114.845 1.00 18.19 70 GLU B N 1
ATOM 5068 C CA . GLU B 1 70 ? 135.291 101.490 114.918 1.00 16.60 70 GLU B CA 1
ATOM 5069 C C . GLU B 1 70 ? 134.994 101.949 116.319 1.00 14.34 70 GLU B C 1
ATOM 5070 O O . GLU B 1 70 ? 134.403 103.006 116.517 1.00 17.78 70 GLU B O 1
ATOM 5076 N N . GLN B 1 71 ? 135.393 101.162 117.294 1.00 16.38 71 GLN B N 1
ATOM 5077 C CA . GLN B 1 71 ? 135.151 101.493 118.675 1.00 16.99 71 GLN B CA 1
ATOM 5078 C C . GLN B 1 71 ? 135.883 102.760 119.073 1.00 17.88 71 GLN B C 1
ATOM 5079 O O . GLN B 1 71 ? 135.415 103.476 119.954 1.00 19.07 71 GLN B O 1
ATOM 5085 N N . ASP B 1 72 ? 137.029 103.054 118.460 1.00 18.48 72 ASP B N 1
ATOM 5086 C CA . ASP B 1 72 ? 137.795 104.222 118.837 1.00 17.34 72 ASP B CA 1
ATOM 5087 C C . ASP B 1 72 ? 137.127 105.423 118.214 1.00 17.62 72 ASP B C 1
ATOM 5088 O O . ASP B 1 72 ? 137.112 106.509 118.798 1.00 18.95 72 ASP B O 1
ATOM 5093 N N . VAL B 1 73 ? 136.528 105.225 117.048 1.00 15.88 73 VAL B N 1
ATOM 5094 C CA . VAL B 1 73 ? 135.808 106.304 116.406 1.00 12.52 73 VAL B CA 1
ATOM 5095 C C . VAL B 1 73 ? 134.589 106.650 117.234 1.00 13.69 73 VAL B C 1
ATOM 5096 O O . VAL B 1 73 ? 134.305 107.824 117.432 1.00 14.82 73 VAL B O 1
ATOM 5100 N N . VAL B 1 74 ? 133.865 105.646 117.729 1.00 15.32 74 VAL B N 1
ATOM 5101 C CA . VAL B 1 74 ? 132.697 105.943 118.539 1.00 12.85 74 VAL B CA 1
ATOM 5102 C C . VAL B 1 74 ? 133.096 106.598 119.831 1.00 13.50 74 VAL B C 1
ATOM 5103 O O . VAL B 1 74 ? 132.550 107.635 120.210 1.00 15.08 74 VAL B O 1
ATOM 5107 N N . ASN B 1 75 ? 134.106 106.058 120.495 1.00 18.15 75 ASN B N 1
ATOM 5108 C CA . ASN B 1 75 ? 134.480 106.596 121.776 1.00 16.83 75 ASN B CA 1
ATOM 5109 C C . ASN B 1 75 ? 134.918 108.041 121.684 1.00 16.96 75 ASN B C 1
ATOM 5110 O O . ASN B 1 75 ? 134.657 108.823 122.599 1.00 19.57 75 ASN B O 1
ATOM 5115 N N . LEU B 1 76 ? 135.557 108.416 120.588 1.00 15.49 76 LEU B N 1
ATOM 5116 C CA . LEU B 1 76 ? 136.013 109.773 120.456 1.00 15.39 76 LEU B CA 1
ATOM 5117 C C . LEU B 1 76 ? 135.004 110.726 119.814 1.00 16.44 76 LEU B C 1
ATOM 5118 O O . LEU B 1 76 ? 134.864 111.864 120.278 1.00 19.32 76 LEU B O 1
ATOM 5123 N N . SER B 1 77 ? 134.331 110.299 118.739 1.00 14.90 77 SER B N 1
ATOM 5124 C CA . SER B 1 77 ? 133.458 111.179 117.969 1.00 10.63 77 SER B CA 1
ATOM 5125 C C . SER B 1 77 ? 131.972 110.818 117.809 1.00 11.57 77 SER B C 1
ATOM 5126 O O . SER B 1 77 ? 131.273 111.499 117.060 1.00 12.26 77 SER B O 1
ATOM 5129 N N . GLY B 1 78 ? 131.447 109.786 118.474 1.00 11.78 78 GLY B N 1
ATOM 5130 C CA . GLY B 1 78 ? 130.011 109.492 118.373 1.00 7.15 78 GLY B CA 1
ATOM 5131 C C . GLY B 1 78 ? 129.595 108.344 117.465 1.00 7.20 78 GLY B C 1
ATOM 5132 O O . GLY B 1 78 ? 130.388 107.802 116.687 1.00 8.70 78 GLY B O 1
ATOM 5133 N N . VAL B 1 79 ? 128.323 107.982 117.587 1.00 7.04 79 VAL B N 1
ATOM 5134 C CA . VAL B 1 79 ? 127.754 106.874 116.838 1.00 4.57 79 VAL B CA 1
ATOM 5135 C C . VAL B 1 79 ? 127.514 107.315 115.437 1.00 4.84 79 VAL B C 1
ATOM 5136 O O . VAL B 1 79 ? 127.907 106.632 114.509 1.00 5.30 79 VAL B O 1
ATOM 5140 N N . ASP B 1 80 ? 126.936 108.493 115.244 1.00 5.26 80 ASP B N 1
ATOM 5141 C CA . ASP B 1 80 ? 126.706 108.917 113.871 1.00 3.97 80 ASP B CA 1
ATOM 5142 C C . ASP B 1 80 ? 127.997 108.933 113.088 1.00 4.61 80 ASP B C 1
ATOM 5143 O O . ASP B 1 80 ? 128.013 108.599 111.901 1.00 4.43 80 ASP B O 1
ATOM 5148 N N . THR B 1 81 ? 129.086 109.305 113.742 1.00 5.52 81 THR B N 1
ATOM 5149 C CA . THR B 1 81 ? 130.365 109.339 113.082 1.00 4.64 81 THR B CA 1
ATOM 5150 C C . THR B 1 81 ? 130.765 107.931 112.674 1.00 5.22 81 THR B C 1
ATOM 5151 O O . THR B 1 81 ? 131.149 107.701 111.527 1.00 5.47 81 THR B O 1
ATOM 5155 N N . ALA B 1 82 ? 130.636 106.969 113.583 1.00 6.14 82 ALA B N 1
ATOM 5156 C CA . ALA B 1 82 ? 130.971 105.585 113.269 1.00 4.83 82 ALA B CA 1
ATOM 5157 C C . ALA B 1 82 ? 130.103 105.015 112.162 1.00 4.28 82 ALA B C 1
ATOM 5158 O O . ALA B 1 82 ? 130.594 104.251 111.335 1.00 6.90 82 ALA B O 1
ATOM 5160 N N . VAL B 1 83 ? 128.835 105.401 112.130 1.00 4.95 83 VAL B N 1
ATOM 5161 C CA . VAL B 1 83 ? 127.890 104.958 111.120 1.00 3.78 83 VAL B CA 1
ATOM 5162 C C . VAL B 1 83 ? 128.308 105.494 109.781 1.00 3.56 83 VAL B C 1
ATOM 5163 O O . VAL B 1 83 ? 128.096 104.835 108.765 1.00 3.33 83 VAL B O 1
ATOM 5167 N N . HIS B 1 84 ? 128.814 106.716 109.746 1.00 4.03 84 HIS B N 1
ATOM 5168 C CA . HIS B 1 84 ? 129.284 107.284 108.506 1.00 3.37 84 HIS B CA 1
ATOM 5169 C C . HIS B 1 84 ? 130.394 106.378 107.970 1.00 4.22 84 HIS B C 1
ATOM 5170 O O . HIS B 1 84 ? 130.447 106.090 106.775 1.00 4.39 84 HIS B O 1
ATOM 5177 N N . PHE B 1 85 ? 131.272 105.891 108.847 1.00 4.04 85 PHE B N 1
ATOM 5178 C CA . PHE B 1 85 ? 132.322 104.992 108.384 1.00 3.94 85 PHE B CA 1
ATOM 5179 C C . PHE B 1 85 ? 131.776 103.646 107.962 1.00 4.39 85 PHE B C 1
ATOM 5180 O O . PHE B 1 85 ? 132.329 103.046 107.042 1.00 6.63 85 PHE B O 1
ATOM 5188 N N . VAL B 1 86 ? 130.683 103.180 108.571 1.00 4.68 86 VAL B N 1
ATOM 5189 C CA . VAL B 1 86 ? 130.087 101.934 108.114 1.00 3.83 86 VAL B CA 1
ATOM 5190 C C . VAL B 1 86 ? 129.628 102.153 106.707 1.00 4.73 86 VAL B C 1
ATOM 5191 O O . VAL B 1 86 ? 129.870 101.338 105.835 1.00 6.47 86 VAL B O 1
ATOM 5195 N N . PHE B 1 87 ? 128.993 103.268 106.450 1.00 3.99 87 PHE B N 1
ATOM 5196 C CA . PHE B 1 87 ? 128.553 103.566 105.115 1.00 3.51 87 PHE B CA 1
ATOM 5197 C C . PHE B 1 87 ? 129.692 103.533 104.129 1.00 5.59 87 PHE B C 1
ATOM 5198 O O . PHE B 1 87 ? 129.599 102.852 103.106 1.00 8.37 87 PHE B O 1
ATOM 5206 N N . LEU B 1 88 ? 130.788 104.208 104.426 1.00 5.89 88 LEU B N 1
ATOM 5207 C CA . LEU B 1 88 ? 131.882 104.256 103.473 1.00 5.43 88 LEU B CA 1
ATOM 5208 C C . LEU B 1 88 ? 132.527 102.890 103.225 1.00 5.79 88 LEU B C 1
ATOM 5209 O O . LEU B 1 88 ? 132.881 102.574 102.085 1.00 9.64 88 LEU B O 1
ATOM 5214 N N . SER B 1 89 ? 132.692 102.074 104.269 1.00 7.83 89 SER B N 1
ATOM 5215 C CA . SER B 1 89 ? 133.316 100.777 104.092 1.00 8.24 89 SER B CA 1
ATOM 5216 C C . SER B 1 89 ? 132.369 99.740 103.516 1.00 10.06 89 SER B C 1
ATOM 5217 O O . SER B 1 89 ? 132.812 98.834 102.809 1.00 13.71 89 SER B O 1
ATOM 5220 N N . THR B 1 90 ? 131.062 99.887 103.730 1.00 9.37 90 THR B N 1
ATOM 5221 C CA . THR B 1 90 ? 130.106 98.949 103.165 1.00 8.01 90 THR B CA 1
ATOM 5222 C C . THR B 1 90 ? 130.186 99.089 101.676 1.00 10.66 90 THR B C 1
ATOM 5223 O O . THR B 1 90 ? 130.306 98.104 100.950 1.00 14.12 90 THR B O 1
ATOM 5227 N N . VAL B 1 91 ? 130.205 100.327 101.217 1.00 9.08 91 VAL B N 1
ATOM 5228 C CA . VAL B 1 91 ? 130.272 100.605 99.808 1.00 8.03 91 VAL B CA 1
ATOM 5229 C C . VAL B 1 91 ? 131.575 100.136 99.198 1.00 12.78 91 VAL B C 1
ATOM 5230 O O . VAL B 1 91 ? 131.583 99.573 98.103 1.00 16.81 91 VAL B O 1
ATOM 5234 N N . LEU B 1 92 ? 132.683 100.372 99.883 1.00 14.06 92 LEU B N 1
ATOM 5235 C CA . LEU B 1 92 ? 133.973 99.954 99.393 1.00 13.75 92 LEU B CA 1
ATOM 5236 C C . LEU B 1 92 ? 134.023 98.449 99.236 1.00 14.57 92 LEU B C 1
ATOM 5237 O O . LEU B 1 92 ? 134.547 97.953 98.242 1.00 19.68 92 LEU B O 1
ATOM 5242 N N . GLY B 1 93 ? 133.487 97.713 100.208 1.00 15.52 93 GLY B N 1
ATOM 5243 C CA . GLY B 1 93 ? 133.469 96.267 100.151 1.00 15.04 93 GLY B CA 1
ATOM 5244 C C . GLY B 1 93 ? 132.671 95.781 98.964 1.00 17.45 93 GLY B C 1
ATOM 5245 O O . GLY B 1 93 ? 133.109 94.865 98.263 1.00 22.23 93 GLY B O 1
ATOM 5246 N N . ILE B 1 94 ? 131.532 96.420 98.697 1.00 15.40 94 ILE B N 1
ATOM 5247 C CA . ILE B 1 94 ? 130.691 96.023 97.587 1.00 13.91 94 ILE B CA 1
ATOM 5248 C C . ILE B 1 94 ? 131.375 96.252 96.264 1.00 18.17 94 ILE B C 1
ATOM 5249 O O . ILE B 1 94 ? 131.321 95.387 95.382 1.00 23.01 94 ILE B O 1
ATOM 5254 N N . PHE B 1 95 ? 131.991 97.415 96.083 1.00 18.71 95 PHE B N 1
ATOM 5255 C CA . PHE B 1 95 ? 132.635 97.699 94.814 1.00 20.69 95 PHE B CA 1
ATOM 5256 C C . PHE B 1 95 ? 133.900 96.883 94.612 1.00 20.53 95 PHE B C 1
ATOM 5257 O O . PHE B 1 95 ? 134.197 96.485 93.488 1.00 23.97 95 PHE B O 1
ATOM 5265 N N . ALA B 1 96 ? 134.668 96.644 95.665 1.00 22.96 96 ALA B N 1
ATOM 5266 C CA . ALA B 1 96 ? 135.856 95.838 95.516 1.00 23.10 96 ALA B CA 1
ATOM 5267 C C . ALA B 1 96 ? 135.473 94.430 95.101 1.00 24.68 96 ALA B C 1
ATOM 5268 O O . ALA B 1 96 ? 136.115 93.835 94.240 1.00 29.51 96 ALA B O 1
ATOM 5270 N N . CYS B 1 97 ? 134.391 93.899 95.662 1.00 25.80 97 CYS B N 1
ATOM 5271 C CA . CYS B 1 97 ? 133.971 92.565 95.300 1.00 24.00 97 CYS B CA 1
ATOM 5272 C C . CYS B 1 97 ? 133.515 92.522 93.851 1.00 26.46 97 CYS B C 1
ATOM 5273 O O . CYS B 1 97 ? 133.808 91.570 93.108 1.00 30.22 97 CYS B O 1
ATOM 5276 N N . SER B 1 98 ? 132.825 93.563 93.432 1.00 21.02 98 SER B N 1
ATOM 5277 C CA . SER B 1 98 ? 132.368 93.655 92.074 1.00 22.21 98 SER B CA 1
ATOM 5278 C C . SER B 1 98 ? 133.541 93.665 91.095 1.00 31.20 98 SER B C 1
ATOM 5279 O O . SER B 1 98 ? 133.501 92.961 90.074 1.00 33.97 98 SER B O 1
ATOM 5282 N N . SER B 1 99 ? 134.616 94.417 91.413 1.00 31.52 99 SER B N 1
ATOM 5283 C CA . SER B 1 99 ? 135.768 94.492 90.518 1.00 30.27 99 SER B CA 1
ATOM 5284 C C . SER B 1 99 ? 136.553 93.195 90.465 1.00 27.80 99 SER B C 1
ATOM 5285 O O . SER B 1 99 ? 137.205 92.926 89.460 1.00 32.94 99 SER B O 1
ATOM 5288 N N . LEU B 1 100 ? 136.454 92.344 91.486 1.00 30.17 100 LEU B N 1
ATOM 5289 C CA . LEU B 1 100 ? 137.142 91.069 91.411 1.00 29.17 100 LEU B CA 1
ATOM 5290 C C . LEU B 1 100 ? 136.558 90.258 90.284 1.00 33.50 100 LEU B C 1
ATOM 5291 O O . LEU B 1 100 ? 137.296 89.632 89.528 1.00 37.33 100 LEU B O 1
ATOM 5296 N N . LEU B 1 101 ? 135.227 90.287 90.142 1.00 32.70 101 LEU B N 1
ATOM 5297 C CA . LEU B 1 101 ? 134.612 89.593 88.991 1.00 32.74 101 LEU B CA 1
ATOM 5298 C C . LEU B 1 101 ? 134.891 90.317 87.660 1.00 31.93 101 LEU B C 1
ATOM 5299 O O . LEU B 1 101 ? 135.219 89.678 86.658 1.00 35.72 101 LEU B O 1
ATOM 5304 N N . LEU B 1 102 ? 134.748 91.656 87.665 1.00 30.68 102 LEU B N 1
ATOM 5305 C CA . LEU B 1 102 ? 134.964 92.560 86.557 1.00 32.79 102 LEU B CA 1
ATOM 5306 C C . LEU B 1 102 ? 136.431 92.990 86.604 1.00 40.18 102 LEU B C 1
ATOM 5307 O O . LEU B 1 102 ? 136.923 93.711 85.728 1.00 41.95 102 LEU B O 1
ATOM 5312 N N . GLY B 1 154 ? 124.768 89.229 83.738 1.00 23.31 154 GLY B N 1
ATOM 5313 C CA . GLY B 1 154 ? 125.502 88.212 84.475 1.00 32.39 154 GLY B CA 1
ATOM 5314 C C . GLY B 1 154 ? 126.158 88.803 85.726 1.00 33.04 154 GLY B C 1
ATOM 5315 O O . GLY B 1 154 ? 125.850 88.397 86.856 1.00 30.72 154 GLY B O 1
ATOM 5316 N N . ALA B 1 155 ? 127.011 89.840 85.530 1.00 34.86 155 ALA B N 1
ATOM 5317 C CA . ALA B 1 155 ? 127.708 90.588 86.595 1.00 30.56 155 ALA B CA 1
ATOM 5318 C C . ALA B 1 155 ? 126.698 91.341 87.424 1.00 26.94 155 ALA B C 1
ATOM 5319 O O . ALA B 1 155 ? 126.970 91.728 88.545 1.00 26.38 155 ALA B O 1
ATOM 5321 N N . VAL B 1 156 ? 125.529 91.524 86.844 1.00 29.43 156 VAL B N 1
ATOM 5322 C CA . VAL B 1 156 ? 124.414 92.197 87.449 1.00 26.71 156 VAL B CA 1
ATOM 5323 C C . VAL B 1 156 ? 123.959 91.405 88.652 1.00 26.47 156 VAL B C 1
ATOM 5324 O O . VAL B 1 156 ? 123.544 91.993 89.651 1.00 29.30 156 VAL B O 1
ATOM 5328 N N . TYR B 1 157 ? 123.967 90.079 88.539 1.00 27.02 157 TYR B N 1
ATOM 5329 C CA . TYR B 1 157 ? 123.523 89.205 89.600 1.00 27.53 157 TYR B CA 1
ATOM 5330 C C . TYR B 1 157 ? 124.593 89.149 90.632 1.00 25.73 157 TYR B C 1
ATOM 5331 O O . TYR B 1 157 ? 124.299 89.181 91.815 1.00 24.75 157 TYR B O 1
ATOM 5340 N N . TRP B 1 158 ? 125.842 89.130 90.190 1.00 27.38 158 TRP B N 1
ATOM 5341 C CA . TRP B 1 158 ? 126.949 89.134 91.123 1.00 22.65 158 TRP B CA 1
ATOM 5342 C C . TRP B 1 158 ? 126.886 90.370 91.990 1.00 24.08 158 TRP B C 1
ATOM 5343 O O . TRP B 1 158 ? 126.915 90.274 93.213 1.00 23.59 158 TRP B O 1
ATOM 5354 N N . ILE B 1 159 ? 126.739 91.537 91.364 1.00 25.11 159 ILE B N 1
ATOM 5355 C CA . ILE B 1 159 ? 126.682 92.782 92.092 1.00 20.00 159 ILE B CA 1
ATOM 5356 C C . ILE B 1 159 ? 125.483 92.826 92.971 1.00 22.55 159 ILE B C 1
ATOM 5357 O O . ILE B 1 159 ? 125.607 93.243 94.118 1.00 20.19 159 ILE B O 1
ATOM 5362 N N . SER B 1 160 ? 124.313 92.428 92.473 1.00 23.49 160 SER B N 1
ATOM 5363 C CA . SER B 1 160 ? 123.156 92.499 93.312 1.00 16.79 160 SER B CA 1
ATOM 5364 C C . SER B 1 160 ? 123.309 91.591 94.499 1.00 17.52 160 SER B C 1
ATOM 5365 O O . SER B 1 160 ? 122.989 92.008 95.604 1.00 20.38 160 SER B O 1
ATOM 5368 N N . LEU B 1 161 ? 123.862 90.393 94.329 1.00 18.96 161 LEU B N 1
ATOM 5369 C CA . LEU B 1 161 ? 124.033 89.498 95.461 1.00 21.05 161 LEU B CA 1
ATOM 5370 C C . LEU B 1 161 ? 125.033 90.011 96.460 1.00 19.44 161 LEU B C 1
ATOM 5371 O O . LEU B 1 161 ? 124.798 89.909 97.663 1.00 17.46 161 LEU B O 1
ATOM 5376 N N . VAL B 1 162 ? 126.125 90.600 95.987 1.00 20.05 162 VAL B N 1
ATOM 5377 C CA . VAL B 1 162 ? 127.108 91.145 96.884 1.00 15.80 162 VAL B CA 1
ATOM 5378 C C . VAL B 1 162 ? 126.488 92.293 97.627 1.00 15.27 162 VAL B C 1
ATOM 5379 O O . VAL B 1 162 ? 126.700 92.427 98.825 1.00 16.17 162 VAL B O 1
ATOM 5383 N N . THR B 1 163 ? 125.735 93.130 96.924 1.00 16.89 163 THR B N 1
ATOM 5384 C CA . THR B 1 163 ? 125.101 94.269 97.531 1.00 14.37 163 THR B CA 1
ATOM 5385 C C . THR B 1 163 ? 124.096 93.831 98.566 1.00 13.68 163 THR B C 1
ATOM 5386 O O . THR B 1 163 ? 124.065 94.413 99.639 1.00 13.55 163 THR B O 1
ATOM 5390 N N . TYR B 1 164 ? 123.288 92.811 98.282 1.00 15.25 164 TYR B N 1
ATOM 5391 C CA . TYR B 1 164 ? 122.302 92.358 99.240 1.00 12.41 164 TYR B CA 1
ATOM 5392 C C . TYR B 1 164 ? 123.005 91.772 100.437 1.00 12.86 164 TYR B C 1
ATOM 5393 O O . TYR B 1 164 ? 122.575 91.970 101.568 1.00 14.25 164 TYR B O 1
ATOM 5402 N N . PHE B 1 165 ? 124.089 91.042 100.196 1.00 14.03 165 PHE B N 1
ATOM 5403 C CA . PHE B 1 165 ? 124.892 90.413 101.229 1.00 13.56 165 PHE B CA 1
ATOM 5404 C C . PHE B 1 165 ? 125.455 91.449 102.188 1.00 12.90 165 PHE B C 1
ATOM 5405 O O . PHE B 1 165 ? 125.287 91.342 103.407 1.00 12.14 165 PHE B O 1
ATOM 5413 N N . PHE B 1 166 ? 126.082 92.489 101.643 1.00 13.21 166 PHE B N 1
ATOM 5414 C CA . PHE B 1 166 ? 126.633 93.532 102.467 1.00 10.15 166 PHE B CA 1
ATOM 5415 C C . PHE B 1 166 ? 125.571 94.400 103.084 1.00 10.28 166 PHE B C 1
ATOM 5416 O O . PHE B 1 166 ? 125.748 94.822 104.211 1.00 10.81 166 PHE B O 1
ATOM 5424 N N . LEU B 1 167 ? 124.472 94.708 102.398 1.00 10.92 167 LEU B N 1
ATOM 5425 C CA . LEU B 1 167 ? 123.466 95.514 103.058 1.00 8.55 167 LEU B CA 1
ATOM 5426 C C . LEU B 1 167 ? 122.854 94.747 104.191 1.00 8.12 167 LEU B C 1
ATOM 5427 O O . LEU B 1 167 ? 122.562 95.322 105.233 1.00 9.20 167 LEU B O 1
ATOM 5432 N N . TRP B 1 168 ? 122.649 93.452 104.021 1.00 10.07 168 TRP B N 1
ATOM 5433 C CA . TRP B 1 168 ? 122.064 92.661 105.069 1.00 9.64 168 TRP B CA 1
ATOM 5434 C C . TRP B 1 168 ? 122.961 92.703 106.281 1.00 9.23 168 TRP B C 1
ATOM 5435 O O . TRP B 1 168 ? 122.496 92.941 107.399 1.00 9.64 168 TRP B O 1
ATOM 5446 N N . LYS B 1 169 ? 124.256 92.450 106.070 1.00 10.25 169 LYS B N 1
ATOM 5447 C CA . LYS B 1 169 ? 125.206 92.388 107.163 1.00 9.06 169 LYS B CA 1
ATOM 5448 C C . LYS B 1 169 ? 125.514 93.746 107.753 1.00 8.33 169 LYS B C 1
ATOM 5449 O O . LYS B 1 169 ? 125.820 93.840 108.937 1.00 9.85 169 LYS B O 1
ATOM 5455 N N . ALA B 1 170 ? 125.497 94.795 106.936 1.00 9.30 170 ALA B N 1
ATOM 5456 C CA . ALA B 1 170 ? 125.745 96.141 107.400 1.00 5.86 170 ALA B CA 1
ATOM 5457 C C . ALA B 1 170 ? 124.589 96.637 108.221 1.00 5.33 170 ALA B C 1
ATOM 5458 O O . ALA B 1 170 ? 124.796 97.291 109.232 1.00 5.46 170 ALA B O 1
ATOM 5460 N N . TYR B 1 171 ? 123.361 96.289 107.825 1.00 5.54 171 TYR B N 1
ATOM 5461 C CA . TYR B 1 171 ? 122.194 96.740 108.541 1.00 4.60 171 TYR B CA 1
ATOM 5462 C C . TYR B 1 171 ? 122.206 96.010 109.850 1.00 4.95 171 TYR B C 1
ATOM 5463 O O . TYR B 1 171 ? 121.924 96.598 110.890 1.00 3.88 171 TYR B O 1
ATOM 5472 N N . LYS B 1 172 ? 122.565 94.734 109.824 1.00 5.98 172 LYS B N 1
ATOM 5473 C CA . LYS B 1 172 ? 122.666 93.946 111.028 1.00 5.99 172 LYS B CA 1
ATOM 5474 C C . LYS B 1 172 ? 123.719 94.518 111.969 1.00 6.04 172 LYS B C 1
ATOM 5475 O O . LYS B 1 172 ? 123.474 94.657 113.171 1.00 8.43 172 LYS B O 1
ATOM 5481 N N . HIS B 1 173 ? 124.871 94.907 111.422 1.00 6.93 173 HIS B N 1
ATOM 5482 C CA . HIS B 1 173 ? 125.971 95.481 112.181 1.00 5.22 173 HIS B CA 1
ATOM 5483 C C . HIS B 1 173 ? 125.594 96.792 112.822 1.00 5.41 173 HIS B C 1
ATOM 5484 O O . HIS B 1 173 ? 125.864 96.996 114.003 1.00 6.56 173 HIS B O 1
ATOM 5491 N N . VAL B 1 174 ? 124.977 97.690 112.061 1.00 5.07 174 VAL B N 1
ATOM 5492 C CA . VAL B 1 174 ? 124.589 98.966 112.605 1.00 4.67 174 VAL B CA 1
ATOM 5493 C C . VAL B 1 174 ? 123.522 98.764 113.631 1.00 5.07 174 VAL B C 1
ATOM 5494 O O . VAL B 1 174 ? 123.520 99.448 114.640 1.00 5.03 174 VAL B O 1
ATOM 5498 N N . SER B 1 175 ? 122.575 97.867 113.403 1.00 5.70 175 SER B N 1
ATOM 5499 C CA . SER B 1 175 ? 121.548 97.680 114.393 1.00 3.79 175 SER B CA 1
ATOM 5500 C C . SER B 1 175 ? 122.187 97.270 115.704 1.00 5.11 175 SER B C 1
ATOM 5501 O O . SER B 1 175 ? 121.770 97.755 116.761 1.00 7.39 175 SER B O 1
ATOM 5504 N N . SER B 1 176 ? 123.212 96.408 115.653 1.00 5.43 176 SER B N 1
ATOM 5505 C CA . SER B 1 176 ? 123.940 95.987 116.847 1.00 4.64 176 SER B CA 1
ATOM 5506 C C . SER B 1 176 ? 124.708 97.139 117.489 1.00 6.34 176 SER B C 1
ATOM 5507 O O . SER B 1 176 ? 124.659 97.324 118.705 1.00 8.77 176 SER B O 1
ATOM 5510 N N . LEU B 1 177 ? 125.380 97.947 116.668 1.00 6.70 177 LEU B N 1
ATOM 5511 C CA . LEU B 1 177 ? 126.169 99.092 117.101 1.00 5.55 177 LEU B CA 1
ATOM 5512 C C . LEU B 1 177 ? 125.296 100.093 117.806 1.00 6.39 177 LEU B C 1
ATOM 5513 O O . LEU B 1 177 ? 125.677 100.657 118.830 1.00 7.87 177 LEU B O 1
ATOM 5518 N N . ARG B 1 178 ? 124.132 100.343 117.227 1.00 6.39 178 ARG B N 1
ATOM 5519 C CA . ARG B 1 178 ? 123.194 101.270 117.768 1.00 5.68 178 ARG B CA 1
ATOM 5520 C C . ARG B 1 178 ? 122.647 100.757 119.042 1.00 7.38 178 ARG B C 1
ATOM 5521 O O . ARG B 1 178 ? 122.542 101.510 120.002 1.00 9.03 178 ARG B O 1
ATOM 5529 N N . ALA B 1 179 ? 122.288 99.483 119.086 1.00 6.80 179 ALA B N 1
ATOM 5530 C CA . ALA B 1 179 ? 121.732 98.969 120.298 1.00 6.36 179 ALA B CA 1
ATOM 5531 C C . ALA B 1 179 ? 122.723 99.067 121.417 1.00 9.16 179 ALA B C 1
ATOM 5532 O O . ALA B 1 179 ? 122.343 99.429 122.527 1.00 12.51 179 ALA B O 1
ATOM 5534 N N . GLN B 1 180 ? 124.002 98.811 121.139 1.00 9.19 180 GLN B N 1
ATOM 5535 C CA . GLN B 1 180 ? 125.015 98.894 122.177 1.00 9.98 180 GLN B CA 1
ATOM 5536 C C . GLN B 1 180 ? 125.234 100.326 122.634 1.00 10.61 180 GLN B C 1
ATOM 5537 O O . GLN B 1 180 ? 125.447 100.576 123.824 1.00 12.77 180 GLN B O 1
ATOM 5543 N N . ALA B 1 181 ? 125.191 101.270 121.695 1.00 11.05 181 ALA B N 1
ATOM 5544 C CA . ALA B 1 181 ? 125.359 102.667 122.018 1.00 7.92 181 ALA B CA 1
ATOM 5545 C C . ALA B 1 181 ? 124.256 103.169 122.898 1.00 10.16 181 ALA B C 1
ATOM 5546 O O . ALA B 1 181 ? 124.488 103.972 123.798 1.00 12.99 181 ALA B O 1
ATOM 5548 N N . LEU B 1 182 ? 123.047 102.688 122.657 1.00 10.89 182 LEU B N 1
ATOM 5549 C CA . LEU B 1 182 ? 121.943 103.093 123.476 1.00 9.41 182 LEU B CA 1
ATOM 5550 C C . LEU B 1 182 ? 122.043 102.411 124.812 1.00 12.20 182 LEU B C 1
ATOM 5551 O O . LEU B 1 182 ? 121.779 103.017 125.846 1.00 17.49 182 LEU B O 1
ATOM 5556 N N . MET B 1 183 ? 122.504 101.171 124.810 1.00 11.60 183 MET B N 1
ATOM 5557 C CA . MET B 1 183 ? 122.561 100.367 126.004 1.00 12.07 183 MET B CA 1
ATOM 5558 C C . MET B 1 183 ? 123.478 100.955 127.055 1.00 13.92 183 MET B C 1
ATOM 5559 O O . MET B 1 183 ? 123.230 100.809 128.248 1.00 19.10 183 MET B O 1
ATOM 5564 N N . SER B 1 184 ? 124.544 101.620 126.641 1.00 15.03 184 SER B N 1
ATOM 5565 C CA . SER B 1 184 ? 125.494 102.193 127.588 1.00 15.54 184 SER B CA 1
ATOM 5566 C C . SER B 1 184 ? 125.324 103.683 127.804 1.00 14.77 184 SER B C 1
ATOM 5567 O O . SER B 1 184 ? 126.149 104.311 128.465 1.00 19.84 184 SER B O 1
ATOM 5570 N N . ALA B 1 185 ? 124.284 104.264 127.239 1.00 17.09 185 ALA B N 1
ATOM 5571 C CA . ALA B 1 185 ? 124.068 105.695 127.303 1.00 15.99 185 ALA B CA 1
ATOM 5572 C C . ALA B 1 185 ? 123.782 106.203 128.710 1.00 20.48 185 ALA B C 1
ATOM 5573 O O . ALA B 1 185 ? 123.137 105.539 129.531 1.00 22.47 185 ALA B O 1
ATOM 5575 N N . ASP B 1 186 ? 124.228 107.429 128.956 1.00 19.09 186 ASP B N 1
ATOM 5576 C CA . ASP B 1 186 ? 124.013 108.147 130.201 1.00 19.25 186 ASP B CA 1
ATOM 5577 C C . ASP B 1 186 ? 122.675 108.820 130.219 1.00 18.81 186 ASP B C 1
ATOM 5578 O O . ASP B 1 186 ? 121.911 108.688 129.263 1.00 19.50 186 ASP B O 1
ATOM 5583 N N . VAL B 1 187 ? 122.372 109.501 131.314 1.00 14.48 187 VAL B N 1
ATOM 5584 C CA . VAL B 1 187 ? 121.107 110.178 131.454 1.00 10.98 187 VAL B CA 1
ATOM 5585 C C . VAL B 1 187 ? 121.079 111.436 130.640 1.00 14.70 187 VAL B C 1
ATOM 5586 O O . VAL B 1 187 ? 121.934 112.299 130.810 1.00 20.86 187 VAL B O 1
ATOM 5590 N N . LYS B 1 188 ? 120.068 111.566 129.792 1.00 15.15 188 LYS B N 1
ATOM 5591 C CA . LYS B 1 188 ? 119.922 112.748 128.957 1.00 13.27 188 LYS B CA 1
ATOM 5592 C C . LYS B 1 188 ? 118.465 113.232 128.975 1.00 13.39 188 LYS B C 1
ATOM 5593 O O . LYS B 1 188 ? 117.561 112.408 128.963 1.00 14.51 188 LYS B O 1
ATOM 5599 N N . PRO B 1 189 ? 118.181 114.544 128.935 1.00 14.07 189 PRO B N 1
ATOM 5600 C CA . PRO B 1 189 ? 116.845 115.123 128.950 1.00 13.30 189 PRO B CA 1
ATOM 5601 C C . PRO B 1 189 ? 115.826 114.602 127.936 1.00 9.98 189 PRO B C 1
ATOM 5602 O O . PRO B 1 189 ? 114.654 114.446 128.261 1.00 11.84 189 PRO B O 1
ATOM 5606 N N . GLU B 1 190 ? 116.266 114.221 126.752 1.00 9.33 190 GLU B N 1
ATOM 5607 C CA . GLU B 1 190 ? 115.357 113.729 125.727 1.00 7.52 190 GLU B CA 1
ATOM 5608 C C . GLU B 1 190 ? 114.870 112.320 125.994 1.00 9.97 190 GLU B C 1
ATOM 5609 O O . GLU B 1 190 ? 113.992 111.805 125.311 1.00 8.75 190 GLU B O 1
ATOM 5615 N N . GLN B 1 191 ? 115.452 111.661 126.975 1.00 9.42 191 GLN B N 1
ATOM 5616 C CA . GLN B 1 191 ? 115.067 110.311 127.280 1.00 6.59 191 GLN B CA 1
ATOM 5617 C C . GLN B 1 191 ? 113.820 110.312 128.131 1.00 8.83 191 GLN B C 1
ATOM 5618 O O . GLN B 1 191 ? 113.154 109.289 128.251 1.00 10.93 191 GLN B O 1
ATOM 5624 N N . PHE B 1 192 ? 113.505 111.462 128.714 1.00 8.45 192 PHE B N 1
ATOM 5625 C CA . PHE B 1 192 ? 112.409 111.619 129.629 1.00 4.90 192 PHE B CA 1
ATOM 5626 C C . PHE B 1 192 ? 111.365 112.564 129.103 1.00 6.08 192 PHE B C 1
ATOM 5627 O O . PHE B 1 192 ? 110.628 113.148 129.892 1.00 9.16 192 PHE B O 1
ATOM 5635 N N . ALA B 1 193 ? 111.271 112.765 127.798 1.00 6.67 193 ALA B N 1
ATOM 5636 C CA . ALA B 1 193 ? 110.309 113.761 127.352 1.00 5.78 193 ALA B CA 1
ATOM 5637 C C . ALA B 1 193 ? 109.670 113.502 126.014 1.00 3.77 193 ALA B C 1
ATOM 5638 O O . ALA B 1 193 ? 110.237 112.854 125.133 1.00 5.69 193 ALA B O 1
ATOM 5640 N N . ILE B 1 194 ? 108.487 114.084 125.856 1.00 3.74 194 ILE B N 1
ATOM 5641 C CA . ILE B 1 194 ? 107.718 114.015 124.635 1.00 3.46 194 ILE B CA 1
ATOM 5642 C C . ILE B 1 194 ? 107.348 115.385 124.125 1.00 4.30 194 ILE B C 1
ATOM 5643 O O . ILE B 1 194 ? 107.220 116.348 124.877 1.00 6.81 194 ILE B O 1
ATOM 5648 N N . LEU B 1 195 ? 107.102 115.458 122.849 1.00 4.33 195 LEU B N 1
ATOM 5649 C CA . LEU B 1 195 ? 106.633 116.673 122.220 1.00 4.02 195 LEU B CA 1
ATOM 5650 C C . LEU B 1 195 ? 105.148 116.584 121.887 1.00 5.81 195 LEU B C 1
ATOM 5651 O O . LEU B 1 195 ? 104.713 115.698 121.148 1.00 4.81 195 LEU B O 1
ATOM 5656 N N . VAL B 1 196 ? 104.360 117.505 122.436 1.00 5.23 196 VAL B N 1
ATOM 5657 C CA . VAL B 1 196 ? 102.925 117.493 122.266 1.00 3.84 196 VAL B CA 1
ATOM 5658 C C . VAL B 1 196 ? 102.510 118.629 121.359 1.00 7.22 196 VAL B C 1
ATOM 5659 O O . VAL B 1 196 ? 102.862 119.780 121.607 1.00 12.71 196 VAL B O 1
ATOM 5663 N N . ARG B 1 197 ? 101.755 118.337 120.318 1.00 8.18 197 ARG B N 1
ATOM 5664 C CA . ARG B 1 197 ? 101.327 119.364 119.370 1.00 8.94 197 ARG B CA 1
ATOM 5665 C C . ARG B 1 197 ? 99.833 119.351 119.071 1.00 10.82 197 ARG B C 1
ATOM 5666 O O . ARG B 1 197 ? 99.113 118.415 119.414 1.00 13.45 197 ARG B O 1
ATOM 5674 N N . ASP B 1 198 ? 99.368 120.386 118.389 1.00 13.56 198 ASP B N 1
ATOM 5675 C CA . ASP B 1 198 ? 97.975 120.507 117.974 1.00 11.34 198 ASP B CA 1
ATOM 5676 C C . ASP B 1 198 ? 97.058 120.496 119.155 1.00 12.15 198 ASP B C 1
ATOM 5677 O O . ASP B 1 198 ? 96.028 119.821 119.159 1.00 16.13 198 ASP B O 1
ATOM 5682 N N . MET B 1 199 ? 97.422 121.221 120.179 1.00 13.43 199 MET B N 1
ATOM 5683 C CA . MET B 1 199 ? 96.542 121.287 121.301 1.00 16.06 199 MET B CA 1
ATOM 5684 C C . MET B 1 199 ? 95.372 122.147 120.857 1.00 19.30 199 MET B C 1
ATOM 5685 O O . MET B 1 199 ? 95.559 123.028 120.023 1.00 22.27 199 MET B O 1
ATOM 5690 N N . PRO B 1 200 ? 94.158 121.891 121.315 1.00 20.89 200 PRO B N 1
ATOM 5691 C CA . PRO B 1 200 ? 92.997 122.705 121.121 1.00 24.34 200 PRO B CA 1
ATOM 5692 C C . PRO B 1 200 ? 93.109 123.925 121.987 1.00 25.48 200 PRO B C 1
ATOM 5693 O O . PRO B 1 200 ? 93.941 123.957 122.898 1.00 28.82 200 PRO B O 1
ATOM 5697 N N . ALA B 1 201 ? 92.335 124.940 121.668 1.00 23.05 201 ALA B N 1
ATOM 5698 C CA . ALA B 1 201 ? 92.286 126.102 122.508 1.00 22.34 201 ALA B CA 1
ATOM 5699 C C . ALA B 1 201 ? 91.588 125.735 123.794 1.00 24.26 201 ALA B C 1
ATOM 5700 O O . ALA B 1 201 ? 90.684 124.905 123.757 1.00 29.36 201 ALA B O 1
ATOM 5702 N N . PRO B 1 202 ? 91.940 126.347 124.922 1.00 28.74 202 PRO B N 1
ATOM 5703 C CA . PRO B 1 202 ? 91.343 126.165 126.214 1.00 36.20 202 PRO B CA 1
ATOM 5704 C C . PRO B 1 202 ? 89.958 126.781 126.246 1.00 39.35 202 PRO B C 1
ATOM 5705 O O . PRO B 1 202 ? 89.665 127.649 125.426 1.00 38.94 202 PRO B O 1
ATOM 5709 N N . PRO B 1 203 ? 89.103 126.364 127.180 1.00 40.08 203 PRO B N 1
ATOM 5710 C CA . PRO B 1 203 ? 87.803 126.919 127.459 1.00 45.07 203 PRO B CA 1
ATOM 5711 C C . PRO B 1 203 ? 87.975 128.257 128.128 1.00 48.19 203 PRO B C 1
ATOM 5712 O O . PRO B 1 203 ? 88.981 128.474 128.807 1.00 49.32 203 PRO B O 1
ATOM 5716 N N . ASP B 1 204 ? 86.981 129.111 128.034 1.00 48.81 204 ASP B N 1
ATOM 5717 C CA . ASP B 1 204 ? 87.091 130.380 128.713 1.00 51.54 204 ASP B CA 1
ATOM 5718 C C . ASP B 1 204 ? 87.284 130.166 130.195 1.00 52.77 204 ASP B C 1
ATOM 5719 O O . ASP B 1 204 ? 86.638 129.312 130.802 1.00 52.23 204 ASP B O 1
ATOM 5724 N N . GLY B 1 205 ? 88.159 130.975 130.781 1.00 52.93 205 GLY B N 1
ATOM 5725 C CA . GLY B 1 205 ? 88.443 130.931 132.209 1.00 50.80 205 GLY B CA 1
ATOM 5726 C C . GLY B 1 205 ? 89.702 130.147 132.551 1.00 47.69 205 GLY B C 1
ATOM 5727 O O . GLY B 1 205 ? 90.194 130.236 133.673 1.00 49.07 205 GLY B O 1
ATOM 5728 N N . GLN B 1 206 ? 90.245 129.417 131.584 1.00 47.08 206 GLN B N 1
ATOM 5729 C CA . GLN B 1 206 ? 91.445 128.617 131.791 1.00 43.23 206 GLN B CA 1
ATOM 5730 C C . GLN B 1 206 ? 92.501 128.989 130.749 1.00 41.72 206 GLN B C 1
ATOM 5731 O O . GLN B 1 206 ? 92.160 129.307 129.613 1.00 42.89 206 GLN B O 1
ATOM 5737 N N . THR B 1 207 ? 93.781 128.991 131.121 1.00 38.41 207 THR B N 1
ATOM 5738 C CA . THR B 1 207 ? 94.806 129.314 130.120 1.00 33.54 207 THR B CA 1
ATOM 5739 C C . THR B 1 207 ? 95.369 128.077 129.442 1.00 33.71 207 THR B C 1
ATOM 5740 O O . THR B 1 207 ? 95.010 126.947 129.781 1.00 37.38 207 THR B O 1
ATOM 5744 N N . GLN B 1 208 ? 96.285 128.273 128.499 1.00 30.95 208 GLN B N 1
ATOM 5745 C CA . GLN B 1 208 ? 96.792 127.141 127.726 1.00 30.95 208 GLN B CA 1
ATOM 5746 C C . GLN B 1 208 ? 97.599 126.157 128.576 1.00 30.92 208 GLN B C 1
ATOM 5747 O O . GLN B 1 208 ? 97.574 124.947 128.335 1.00 29.41 208 GLN B O 1
ATOM 5753 N N . LYS B 1 209 ? 98.34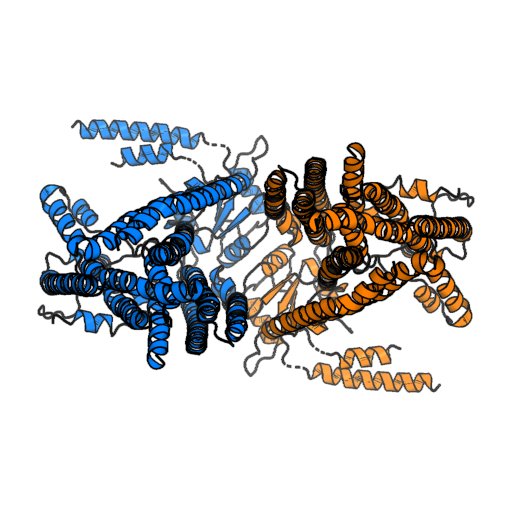9 126.674 129.537 1.00 29.99 209 LYS B N 1
ATOM 5754 C CA . LYS B 1 209 ? 99.162 125.814 130.365 1.00 26.54 209 LYS B CA 1
ATOM 5755 C C . LYS B 1 209 ? 98.321 124.955 131.241 1.00 27.48 209 LYS B C 1
ATOM 5756 O O . LYS B 1 209 ? 98.567 123.763 131.374 1.00 31.06 209 LYS B O 1
ATOM 5762 N N . GLU B 1 210 ? 97.314 125.549 131.846 1.00 30.51 210 GLU B N 1
ATOM 5763 C CA . GLU B 1 210 ? 96.471 124.826 132.763 1.00 32.62 210 GLU B CA 1
ATOM 5764 C C . GLU B 1 210 ? 95.750 123.726 132.048 1.00 29.55 210 GLU B C 1
ATOM 5765 O O . GLU B 1 210 ? 95.597 122.618 132.566 1.00 28.69 210 GLU B O 1
ATOM 5771 N N . PHE B 1 211 ? 95.344 124.027 130.844 1.00 25.91 211 PHE B N 1
ATOM 5772 C CA . PHE B 1 211 ? 94.641 123.110 130.024 1.00 25.00 211 PHE B CA 1
ATOM 5773 C C . PHE B 1 211 ? 95.506 121.890 129.716 1.00 25.00 211 PHE B C 1
ATOM 5774 O O . PHE B 1 211 ? 95.044 120.758 129.896 1.00 26.68 211 PHE B O 1
ATOM 5782 N N . ILE B 1 212 ? 96.771 122.083 129.296 1.00 26.07 212 ILE B N 1
ATOM 5783 C CA . ILE B 1 212 ? 97.637 120.908 129.085 1.00 24.27 212 ILE B CA 1
ATOM 5784 C C . ILE B 1 212 ? 97.994 120.146 130.349 1.00 20.17 212 ILE B C 1
ATOM 5785 O O . ILE B 1 212 ? 98.090 118.916 130.311 1.00 18.63 212 ILE B O 1
ATOM 5790 N N . ASP B 1 213 ? 98.178 120.830 131.465 1.00 24.48 213 ASP B N 1
ATOM 5791 C CA . ASP B 1 213 ? 98.487 120.109 132.671 1.00 23.54 213 ASP B CA 1
ATOM 5792 C C . ASP B 1 213 ? 97.317 119.230 133.019 1.00 20.95 213 ASP B C 1
ATOM 5793 O O . ASP B 1 213 ? 97.496 118.076 133.389 1.00 20.90 213 ASP B O 1
ATOM 5798 N N . SER B 1 214 ? 96.104 119.739 132.843 1.00 22.10 214 SER B N 1
ATOM 5799 C CA . SER B 1 214 ? 94.925 118.968 133.154 1.00 20.67 214 SER B CA 1
ATOM 5800 C C . SER B 1 214 ? 94.800 117.750 132.260 1.00 19.32 214 SER B C 1
ATOM 5801 O O . SER B 1 214 ? 94.573 116.636 132.742 1.00 21.97 214 SER B O 1
ATOM 5804 N N . TYR B 1 215 ? 94.999 117.934 130.962 1.00 17.32 215 TYR B N 1
ATOM 5805 C CA . TYR B 1 215 ? 94.865 116.837 130.027 1.00 13.50 215 TYR B CA 1
ATOM 5806 C C . TYR B 1 215 ? 95.814 115.672 130.345 1.00 13.85 215 TYR B C 1
ATOM 5807 O O . TYR B 1 215 ? 95.403 114.502 130.377 1.00 14.94 215 TYR B O 1
ATOM 5816 N N . PHE B 1 216 ? 97.096 115.975 130.560 1.00 16.50 216 PHE B N 1
ATOM 5817 C CA . PHE B 1 216 ? 98.051 114.911 130.820 1.00 11.51 216 PHE B CA 1
ATOM 5818 C C . PHE B 1 216 ? 97.962 114.348 132.199 1.00 9.15 216 PHE B C 1
ATOM 5819 O O . PHE B 1 216 ? 98.231 113.172 132.372 1.00 9.59 216 PHE B O 1
ATOM 5827 N N . ARG B 1 217 ? 97.603 115.132 133.189 1.00 13.09 217 ARG B N 1
ATOM 5828 C CA . ARG B 1 217 ? 97.486 114.560 134.503 1.00 14.20 217 ARG B CA 1
ATOM 5829 C C . ARG B 1 217 ? 96.380 113.537 134.541 1.00 15.51 217 ARG B C 1
ATOM 5830 O O . ARG B 1 217 ? 96.486 112.541 135.234 1.00 16.73 217 ARG B O 1
ATOM 5838 N N . GLU B 1 218 ? 95.301 113.744 133.805 1.00 17.32 218 GLU B N 1
ATOM 5839 C CA . GLU B 1 218 ? 94.270 112.732 133.851 1.00 13.79 218 GLU B CA 1
ATOM 5840 C C . GLU B 1 218 ? 94.746 111.430 133.235 1.00 13.39 218 GLU B C 1
ATOM 5841 O O . GLU B 1 218 ? 94.455 110.362 133.770 1.00 17.32 218 GLU B O 1
ATOM 5847 N N . ILE B 1 219 ? 95.528 111.498 132.152 1.00 12.35 219 ILE B N 1
ATOM 5848 C CA . ILE B 1 219 ? 96.023 110.267 131.524 1.00 9.08 219 ILE B CA 1
ATOM 5849 C C . ILE B 1 219 ? 97.156 109.585 132.295 1.00 8.85 219 ILE B C 1
ATOM 5850 O O . ILE B 1 219 ? 97.197 108.363 132.422 1.00 6.14 219 ILE B O 1
ATOM 5855 N N . TYR B 1 220 ? 98.102 110.376 132.761 1.00 11.40 220 TYR B N 1
ATOM 5856 C CA . TYR B 1 220 ? 99.265 109.926 133.479 1.00 7.85 220 TYR B CA 1
ATOM 5857 C C . TYR B 1 220 ? 99.358 110.645 134.806 1.00 10.87 220 TYR B C 1
ATOM 5858 O O . TYR B 1 220 ? 100.170 111.552 134.927 1.00 12.95 220 TYR B O 1
ATOM 5867 N N . PRO B 1 221 ? 98.503 110.355 135.792 1.00 13.67 221 PRO B N 1
ATOM 5868 C CA . PRO B 1 221 ? 98.448 111.059 137.055 1.00 13.52 221 PRO B CA 1
ATOM 5869 C C . PRO B 1 221 ? 99.675 110.915 137.947 1.00 19.69 221 PRO B C 1
ATOM 5870 O O . PRO B 1 221 ? 99.921 111.802 138.769 1.00 18.62 221 PRO B O 1
ATOM 5874 N N . GLU B 1 222 ? 100.484 109.852 137.778 1.00 16.84 222 GLU B N 1
ATOM 5875 C CA . GLU B 1 222 ? 101.668 109.753 138.616 1.00 15.64 222 GLU B CA 1
ATOM 5876 C C . GLU B 1 222 ? 102.928 110.101 137.838 1.00 16.68 222 GLU B C 1
ATOM 5877 O O . GLU B 1 222 ? 103.771 110.869 138.300 1.00 19.10 222 GLU B O 1
ATOM 5883 N N . THR B 1 223 ? 103.022 109.618 136.617 1.00 11.60 223 THR B N 1
ATOM 5884 C CA . THR B 1 223 ? 104.193 109.835 135.814 1.00 7.14 223 THR B CA 1
ATOM 5885 C C . THR B 1 223 ? 104.053 111.070 134.983 1.00 12.81 223 THR B C 1
ATOM 5886 O O . THR B 1 223 ? 103.977 110.989 133.760 1.00 14.62 223 THR B O 1
ATOM 5890 N N . PHE B 1 224 ? 103.953 112.203 135.631 1.00 11.89 224 PHE B N 1
ATOM 5891 C CA . PHE B 1 224 ? 103.853 113.481 134.941 1.00 11.30 224 PHE B CA 1
ATOM 5892 C C . PHE B 1 224 ? 104.594 114.494 135.745 1.00 15.99 224 PHE B C 1
ATOM 5893 O O . PHE B 1 224 ? 104.322 114.651 136.932 1.00 20.79 224 PHE B O 1
ATOM 5901 N N . TYR B 1 225 ? 105.532 115.192 135.122 1.00 16.61 225 TYR B N 1
ATOM 5902 C CA . TYR B 1 225 ? 106.333 116.143 135.860 1.00 16.14 225 TYR B CA 1
ATOM 5903 C C . TYR B 1 225 ? 106.067 117.579 135.472 1.00 17.89 225 TYR B C 1
ATOM 5904 O O . TYR B 1 225 ? 105.742 118.410 136.327 1.00 24.93 225 TYR B O 1
ATOM 5913 N N . ARG B 1 226 ? 106.214 117.881 134.193 1.00 13.94 226 ARG B N 1
ATOM 5914 C CA . ARG B 1 226 ? 106.092 119.257 133.705 1.00 13.35 226 ARG B CA 1
ATOM 5915 C C . ARG B 1 226 ? 105.570 119.364 132.328 1.00 10.97 226 ARG B C 1
ATOM 5916 O O . ARG B 1 226 ? 105.643 118.420 131.551 1.00 14.05 226 ARG B O 1
ATOM 5924 N N . SER B 1 227 ? 105.097 120.553 132.009 1.00 14.97 227 SER B N 1
ATOM 5925 C CA . SER B 1 227 ? 104.702 120.894 130.660 1.00 17.20 227 SER B CA 1
ATOM 5926 C C . SER B 1 227 ? 105.182 122.307 130.342 1.00 18.56 227 SER B C 1
ATOM 5927 O O . SER B 1 227 ? 104.822 123.264 131.026 1.00 20.34 227 SER B O 1
ATOM 5930 N N . LEU B 1 228 ? 106.051 122.420 129.360 1.00 14.30 228 LEU B N 1
ATOM 5931 C CA . LEU B 1 228 ? 106.621 123.683 128.960 1.00 15.57 228 LEU B CA 1
ATOM 5932 C C . LEU B 1 228 ? 105.958 124.171 127.710 1.00 16.89 228 LEU B C 1
ATOM 5933 O O . LEU B 1 228 ? 106.217 123.640 126.632 1.00 17.41 228 LEU B O 1
ATOM 5938 N N . VAL B 1 229 ? 105.135 125.197 127.816 1.00 18.24 229 VAL B N 1
ATOM 5939 C CA . VAL B 1 229 ? 104.397 125.633 126.643 1.00 20.12 229 VAL B CA 1
ATOM 5940 C C . VAL B 1 229 ? 105.336 126.340 125.684 1.00 23.02 229 VAL B C 1
ATOM 5941 O O . VAL B 1 229 ? 106.127 127.201 126.069 1.00 28.02 229 VAL B O 1
ATOM 5945 N N . ALA B 1 230 ? 105.244 125.982 124.419 1.00 19.96 230 ALA B N 1
ATOM 5946 C CA . ALA B 1 230 ? 106.129 126.503 123.400 1.00 21.90 230 ALA B CA 1
ATOM 5947 C C . ALA B 1 230 ? 105.762 127.895 122.918 1.00 35.00 230 ALA B C 1
ATOM 5948 O O . ALA B 1 230 ? 105.417 128.070 121.753 1.00 37.54 230 ALA B O 1
ATOM 5950 N N . THR B 1 231 ? 105.933 128.902 123.795 1.00 38.76 231 THR B N 1
ATOM 5951 C CA . THR B 1 231 ? 105.600 130.308 123.562 1.00 41.28 231 THR B CA 1
ATOM 5952 C C . THR B 1 231 ? 106.633 130.953 122.640 1.00 60.98 231 THR B C 1
ATOM 5953 O O . THR B 1 231 ? 106.383 132.024 122.074 1.00 78.82 231 THR B O 1
ATOM 5957 N N . UNK B 1 234 ? 107.748 133.923 120.351 1.00 356.40 234 UNK B N 1
ATOM 5958 C CA . UNK B 1 234 ? 108.633 134.861 121.043 1.00 414.40 234 UNK B CA 1
ATOM 5959 C C . UNK B 1 234 ? 109.856 135.260 120.165 1.00 436.06 234 UNK B C 1
ATOM 5960 O O . UNK B 1 234 ? 110.925 135.599 120.699 1.00 488.74 234 UNK B O 1
ATOM 5962 N N . UNK B 1 235 ? 109.681 135.279 118.818 1.00 493.44 235 UNK B N 1
ATOM 5963 C CA . UNK B 1 235 ? 110.715 135.630 117.829 1.00 462.47 235 UNK B CA 1
ATOM 5964 C C . UNK B 1 235 ? 111.225 137.050 117.991 1.00 460.46 235 UNK B C 1
ATOM 5965 O O . UNK B 1 235 ? 112.413 137.314 117.805 1.00 514.53 235 UNK B O 1
ATOM 5967 N N . UNK B 1 236 ? 110.329 137.967 118.349 1.00 484.21 236 UNK B N 1
ATOM 5968 C CA . UNK B 1 236 ? 110.749 139.341 118.534 1.00 492.15 236 UNK B CA 1
ATOM 5969 C C . UNK B 1 236 ? 111.693 139.438 119.704 1.00 525.88 236 UNK B C 1
ATOM 5970 O O . UNK B 1 236 ? 112.624 140.249 119.696 1.00 544.17 236 UNK B O 1
ATOM 5972 N N . UNK B 1 237 ? 111.409 138.649 120.749 1.00 468.75 237 UNK B N 1
ATOM 5973 C CA . UNK B 1 237 ? 112.215 138.681 121.949 1.00 518.25 237 UNK B CA 1
ATOM 5974 C C . UNK B 1 237 ? 113.551 138.084 121.660 1.00 501.76 237 UNK B C 1
ATOM 5975 O O . UNK B 1 237 ? 114.568 138.589 122.120 1.00 536.96 237 UNK B O 1
ATOM 5977 N N . UNK B 1 238 ? 113.569 137.026 120.868 1.00 553.80 238 UNK B N 1
ATOM 5978 C CA . UNK B 1 238 ? 114.826 136.397 120.551 1.00 419.96 238 UNK B CA 1
ATOM 5979 C C . UNK B 1 238 ? 115.721 137.323 119.761 1.00 502.31 238 UNK B C 1
ATOM 5980 O O . UNK B 1 238 ? 116.931 137.403 120.002 1.00 508.92 238 UNK B O 1
ATOM 5982 N N . UNK B 1 239 ? 115.129 138.041 118.807 1.00 470.89 239 UNK B N 1
ATOM 5983 C CA . UNK B 1 239 ? 115.902 138.926 117.964 1.00 495.83 239 UNK B CA 1
ATOM 5984 C C . UNK B 1 239 ? 116.432 140.123 118.717 1.00 559.31 239 UNK B C 1
ATOM 5985 O O . UNK B 1 239 ? 117.600 140.507 118.563 1.00 571.73 239 UNK B O 1
ATOM 5987 N N . UNK B 1 240 ? 115.589 140.704 119.559 1.00 568.77 240 UNK B N 1
ATOM 5988 C CA . UNK B 1 240 ? 116.005 141.854 120.311 1.00 582.93 240 UNK B CA 1
ATOM 5989 C C . UNK B 1 240 ? 117.008 141.451 121.382 1.00 531.59 240 UNK B C 1
ATOM 5990 O O . UNK B 1 240 ? 117.936 142.205 121.681 1.00 542.08 240 UNK B O 1
ATOM 5992 N N . UNK B 1 241 ? 116.831 140.260 121.964 1.00 536.97 241 UNK B N 1
ATOM 5993 C CA . UNK B 1 241 ? 117.740 139.778 122.976 1.00 571.00 241 UNK B CA 1
ATOM 5994 C C . UNK B 1 241 ? 119.102 139.541 122.371 1.00 543.84 241 UNK B C 1
ATOM 5995 O O . UNK B 1 241 ? 120.115 139.816 123.016 1.00 600.00 241 UNK B O 1
ATOM 5997 N N . UNK B 1 242 ? 119.143 139.032 121.135 1.00 556.67 242 UNK B N 1
ATOM 5998 C CA . UNK B 1 242 ? 120.414 138.812 120.479 1.00 584.91 242 UNK B CA 1
ATOM 5999 C C . UNK B 1 242 ? 121.119 140.134 120.249 1.00 600.00 242 UNK B C 1
ATOM 6000 O O . UNK B 1 242 ? 122.339 140.233 120.429 1.00 600.00 242 UNK B O 1
ATOM 6002 N N . UNK B 1 243 ? 120.351 141.159 119.871 1.00 600.00 243 UNK B N 1
ATOM 6003 C CA . UNK B 1 243 ? 120.939 142.463 119.655 1.00 600.00 243 UNK B CA 1
ATOM 6004 C C . UNK B 1 243 ? 121.513 143.013 120.946 1.00 600.00 243 UNK B C 1
ATOM 6005 O O . UNK B 1 243 ? 122.578 143.636 120.949 1.00 600.00 243 UNK B O 1
ATOM 6007 N N . UNK B 1 244 ? 120.807 142.780 122.055 1.00 600.00 244 UNK B N 1
ATOM 6008 C CA . UNK B 1 244 ? 121.265 143.236 123.354 1.00 600.00 244 UNK B CA 1
ATOM 6009 C C . UNK B 1 244 ? 122.527 142.503 123.770 1.00 600.00 244 UNK B C 1
ATOM 6010 O O . UNK B 1 244 ? 123.461 143.099 124.307 1.00 600.00 244 UNK B O 1
ATOM 6012 N N . UNK B 1 245 ? 122.582 141.209 123.490 1.00 600.00 245 UNK B N 1
ATOM 6013 C CA . UNK B 1 245 ? 123.762 140.420 123.816 1.00 600.00 245 UNK B CA 1
ATOM 6014 C C . UNK B 1 245 ? 125.020 140.897 123.054 1.00 600.00 245 UNK B C 1
ATOM 6015 O O . UNK B 1 245 ? 126.115 140.919 123.626 1.00 600.00 245 UNK B O 1
ATOM 6017 N N . UNK B 1 246 ? 124.848 141.313 121.771 1.00 600.00 246 UNK B N 1
ATOM 6018 C CA . UNK B 1 246 ? 125.873 141.808 120.863 1.00 600.00 246 UNK B CA 1
ATOM 6019 C C . UNK B 1 246 ? 126.424 143.143 121.368 1.00 600.00 246 UNK B C 1
ATOM 6020 O O . UNK B 1 246 ? 127.531 143.558 121.000 1.00 600.00 246 UNK B O 1
ATOM 6022 N N . UNK B 1 280 ? 132.049 156.264 123.315 1.00 600.00 280 UNK B N 1
ATOM 6023 C CA . UNK B 1 280 ? 131.127 155.425 124.093 1.00 600.00 280 UNK B CA 1
ATOM 6024 C C . UNK B 1 280 ? 129.766 155.189 123.372 1.00 600.00 280 UNK B C 1
ATOM 6025 O O . UNK B 1 280 ? 128.823 154.664 123.990 1.00 600.00 280 UNK B O 1
ATOM 6027 N N . UNK B 1 281 ? 129.684 155.457 122.038 1.00 600.00 281 UNK B N 1
ATOM 6028 C CA . UNK B 1 281 ? 128.478 155.268 121.197 1.00 600.00 281 UNK B CA 1
ATOM 6029 C C . UNK B 1 281 ? 128.024 153.814 121.216 1.00 600.00 281 UNK B C 1
ATOM 6030 O O . UNK B 1 281 ? 126.830 153.527 121.161 1.00 600.00 281 UNK B O 1
ATOM 6032 N N . UNK B 1 282 ? 128.992 152.906 121.300 1.00 600.00 282 UNK B N 1
ATOM 6033 C CA . UNK B 1 282 ? 128.705 151.492 121.375 1.00 600.00 282 UNK B CA 1
ATOM 6034 C C . UNK B 1 282 ? 127.954 151.153 122.658 1.00 600.00 282 UNK B C 1
ATOM 6035 O O . UNK B 1 282 ? 127.174 150.197 122.680 1.00 600.00 282 UNK B O 1
ATOM 6037 N N . UNK B 1 283 ? 128.258 151.857 123.763 1.00 600.00 283 UNK B N 1
ATOM 6038 C CA . UNK B 1 283 ? 127.601 151.561 125.020 1.00 600.00 283 UNK B CA 1
ATOM 6039 C C . UNK B 1 283 ? 126.179 152.059 124.948 1.00 600.00 283 UNK B C 1
ATOM 6040 O O . UNK B 1 283 ? 125.256 151.429 125.472 1.00 600.00 283 UNK B O 1
ATOM 6042 N N . UNK B 1 284 ? 126.006 153.204 124.286 1.00 600.00 284 UNK B N 1
ATOM 6043 C CA . UNK B 1 284 ? 124.680 153.767 124.122 1.00 600.00 284 UNK B CA 1
ATOM 6044 C C . UNK B 1 284 ? 123.823 152.842 123.273 1.00 600.00 284 UNK B C 1
ATOM 6045 O O . UNK B 1 284 ? 122.636 152.632 123.556 1.00 600.00 284 UNK B O 1
ATOM 6047 N N . UNK B 1 285 ? 124.439 152.261 122.239 1.00 600.00 285 UNK B N 1
ATOM 6048 C CA . UNK B 1 285 ? 123.744 151.344 121.370 1.00 600.00 285 UNK B CA 1
ATOM 6049 C C . UNK B 1 285 ? 123.349 150.103 122.132 1.00 600.00 285 UNK B C 1
ATOM 6050 O O . UNK B 1 285 ? 122.243 149.587 121.946 1.00 600.00 285 UNK B O 1
ATOM 6052 N N . UNK B 1 286 ? 124.237 149.627 123.014 1.00 600.00 286 UNK B N 1
ATOM 6053 C CA . UNK B 1 286 ? 123.936 148.457 123.812 1.00 600.00 286 UNK B CA 1
ATOM 6054 C C . UNK B 1 286 ? 122.767 148.721 124.740 1.00 600.00 286 UNK B C 1
ATOM 6055 O O . UNK B 1 286 ? 121.904 147.855 124.914 1.00 600.00 286 UNK B O 1
ATOM 6057 N N . UNK B 1 287 ? 122.715 149.920 125.322 1.00 600.00 287 UNK B N 1
ATOM 6058 C CA . UNK B 1 287 ? 121.622 150.255 126.210 1.00 600.00 287 UNK B CA 1
ATOM 6059 C C . UNK B 1 287 ? 120.298 150.277 125.457 1.00 600.00 287 UNK B C 1
ATOM 6060 O O . UNK B 1 287 ? 119.278 149.787 125.959 1.00 600.00 287 UNK B O 1
ATOM 6062 N N . UNK B 1 288 ? 120.316 150.814 124.234 1.00 600.00 288 UNK B N 1
ATOM 6063 C CA . UNK B 1 288 ? 119.113 150.861 123.429 1.00 600.00 288 UNK B CA 1
ATOM 6064 C C . UNK B 1 288 ? 118.653 149.460 123.057 1.00 600.00 288 UNK B C 1
ATOM 6065 O O . UNK B 1 288 ? 117.451 149.171 123.061 1.00 600.00 288 UNK B O 1
ATOM 6067 N N . UNK B 1 289 ? 119.610 148.584 122.745 1.00 600.00 289 UNK B N 1
ATOM 6068 C CA . UNK B 1 289 ? 119.289 147.220 122.388 1.00 600.00 289 UNK B CA 1
ATOM 6069 C C . UNK B 1 289 ? 118.681 146.486 123.571 1.00 600.00 289 UNK B C 1
ATOM 6070 O O . UNK B 1 289 ? 117.753 145.694 123.397 1.00 600.00 289 UNK B O 1
ATOM 6072 N N . UNK B 1 290 ? 119.194 146.748 124.778 1.00 600.00 290 UNK B N 1
ATOM 6073 C CA . UNK B 1 290 ? 118.655 146.120 125.971 1.00 600.00 290 UNK B CA 1
ATOM 6074 C C . UNK B 1 290 ? 117.223 146.570 126.213 1.00 600.00 290 UNK B C 1
ATOM 6075 O O . UNK B 1 290 ? 116.371 145.769 126.617 1.00 600.00 290 UNK B O 1
ATOM 6077 N N . UNK B 1 291 ? 116.946 147.852 125.955 1.00 600.00 291 UNK B N 1
ATOM 6078 C CA . UNK B 1 291 ? 115.598 148.363 126.114 1.00 600.00 291 UNK B CA 1
ATOM 6079 C C . UNK B 1 291 ? 114.651 147.700 125.120 1.00 600.00 291 UNK B C 1
ATOM 6080 O O . UNK B 1 291 ? 113.511 147.359 125.462 1.00 600.00 291 UNK B O 1
ATOM 6082 N N . UNK B 1 292 ? 115.135 147.494 123.886 1.00 600.00 292 UNK B N 1
ATOM 6083 C CA . UNK B 1 292 ? 114.339 146.842 122.866 1.00 600.00 292 UNK B CA 1
ATOM 6084 C C . UNK B 1 292 ? 114.037 145.420 123.269 1.00 594.45 292 UNK B C 1
ATOM 6085 O O . UNK B 1 292 ? 112.927 144.929 123.047 1.00 600.00 292 UNK B O 1
ATOM 6087 N N . UNK B 1 293 ? 115.023 144.754 123.879 1.00 600.00 293 UNK B N 1
ATOM 6088 C CA . UNK B 1 293 ? 114.839 143.392 124.325 1.00 600.00 293 UNK B CA 1
ATOM 6089 C C . UNK B 1 293 ? 113.786 143.330 125.401 1.00 600.00 293 UNK B C 1
ATOM 6090 O O . UNK B 1 293 ? 112.949 142.428 125.384 1.00 600.00 293 UNK B O 1
ATOM 6092 N N . UNK B 1 294 ? 113.778 144.300 126.311 1.00 600.00 294 UNK B N 1
ATOM 6093 C CA . UNK B 1 294 ? 112.772 144.294 127.350 1.00 600.00 294 UNK B CA 1
ATOM 6094 C C . UNK B 1 294 ? 111.372 144.465 126.764 1.00 600.00 294 UNK B C 1
ATOM 6095 O O . UNK B 1 294 ? 110.423 143.791 127.187 1.00 600.00 294 UNK B O 1
ATOM 6097 N N . UNK B 1 295 ? 111.243 145.342 125.764 1.00 600.00 295 UNK B N 1
ATOM 6098 C CA . UNK B 1 295 ? 109.947 145.567 125.143 1.00 600.00 295 UNK B CA 1
ATOM 6099 C C . UNK B 1 295 ? 109.452 144.333 124.405 1.00 600.00 295 UNK B C 1
ATOM 6100 O O . UNK B 1 295 ? 108.269 143.971 124.471 1.00 600.00 295 UNK B O 1
ATOM 6102 N N . UNK B 1 296 ? 110.368 143.668 123.716 1.00 600.00 296 UNK B N 1
ATOM 6103 C CA . UNK B 1 296 ? 110.033 142.480 122.977 1.00 600.00 296 UNK B CA 1
ATOM 6104 C C . UNK B 1 296 ? 109.660 141.353 123.920 1.00 564.78 296 UNK B C 1
ATOM 6105 O O . UNK B 1 296 ? 108.791 140.535 123.605 1.00 565.79 296 UNK B O 1
ATOM 6107 N N . UNK B 1 297 ? 110.329 141.296 125.075 1.00 600.00 297 UNK B N 1
ATOM 6108 C CA . UNK B 1 297 ? 110.041 140.285 126.069 1.00 600.00 297 UNK B CA 1
ATOM 6109 C C . UNK B 1 297 ? 108.632 140.465 126.595 1.00 522.57 297 UNK B C 1
ATOM 6110 O O . UNK B 1 297 ? 107.937 139.480 126.855 1.00 584.72 297 UNK B O 1
ATOM 6112 N N . UNK B 1 298 ? 108.202 141.722 126.757 1.00 600.00 298 UNK B N 1
ATOM 6113 C CA . UNK B 1 298 ? 106.852 141.988 127.220 1.00 600.00 298 UNK B CA 1
ATOM 6114 C C . UNK B 1 298 ? 105.830 141.485 126.203 1.00 570.46 298 UNK B C 1
ATOM 6115 O O . UNK B 1 298 ? 104.787 140.936 126.579 1.00 579.93 298 UNK B O 1
ATOM 6117 N N . UNK B 1 299 ? 106.129 141.662 124.910 1.00 573.54 299 UNK B N 1
ATOM 6118 C CA . UNK B 1 299 ? 105.230 141.175 123.868 1.00 584.22 299 UNK B CA 1
ATOM 6119 C C . UNK B 1 299 ? 105.138 139.650 123.907 1.00 534.31 299 UNK B C 1
ATOM 6120 O O . UNK B 1 299 ? 104.061 139.066 123.719 1.00 576.27 299 UNK B O 1
ATOM 6122 N N . UNK B 1 300 ? 106.277 139.004 124.157 1.00 579.38 300 UNK B N 1
ATOM 6123 C CA . UNK B 1 300 ? 106.309 137.560 124.249 1.00 517.32 300 UNK B CA 1
ATOM 6124 C C . UNK B 1 300 ? 105.492 137.091 125.440 1.00 544.93 300 UNK B C 1
ATOM 6125 O O . UNK B 1 300 ? 104.804 136.072 125.367 1.00 518.04 300 UNK B O 1
ATOM 6127 N N . UNK B 1 301 ? 105.553 137.841 126.541 1.00 545.48 301 UNK B N 1
ATOM 6128 C CA . UNK B 1 301 ? 104.789 137.507 127.730 1.00 528.65 301 UNK B CA 1
ATOM 6129 C C . UNK B 1 301 ? 103.291 137.603 127.455 1.00 542.54 301 UNK B C 1
ATOM 6130 O O . UNK B 1 301 ? 102.508 136.769 127.917 1.00 520.94 301 UNK B O 1
ATOM 6132 N N . UNK B 1 302 ? 102.898 138.609 126.663 1.00 508.31 302 UNK B N 1
ATOM 6133 C CA . UNK B 1 302 ? 101.495 138.809 126.279 1.00 505.08 302 UNK B CA 1
ATOM 6134 C C . UNK B 1 302 ? 100.906 137.624 125.471 1.00 545.69 302 UNK B C 1
ATOM 6135 O O . UNK B 1 302 ? 99.728 137.289 125.638 1.00 481.21 302 UNK B O 1
ATOM 6137 N N . UNK B 1 303 ? 101.734 136.981 124.606 1.00 482.21 303 UNK B N 1
ATOM 6138 C CA . UNK B 1 303 ? 101.393 135.838 123.758 1.00 461.18 303 UNK B CA 1
ATOM 6139 C C . UNK B 1 303 ? 101.089 134.617 124.640 1.00 433.32 303 UNK B C 1
ATOM 6140 O O . UNK B 1 303 ? 100.871 133.485 124.168 1.00 329.71 303 UNK B O 1
ATOM 6142 N N . GLN B 1 307 ? 96.497 132.073 121.473 1.00 38.27 307 GLN B N 1
ATOM 6143 C CA . GLN B 1 307 ? 96.858 130.941 122.309 1.00 36.57 307 GLN B CA 1
ATOM 6144 C C . GLN B 1 307 ? 97.884 130.084 121.554 1.00 37.74 307 GLN B C 1
ATOM 6145 O O . GLN B 1 307 ? 97.982 130.184 120.323 1.00 38.87 307 GLN B O 1
ATOM 6151 N N . GLN B 1 308 ? 98.668 129.267 122.300 1.00 33.23 308 GLN B N 1
ATOM 6152 C CA . GLN B 1 308 ? 99.730 128.400 121.765 1.00 28.75 308 GLN B CA 1
ATOM 6153 C C . GLN B 1 308 ? 99.202 127.002 121.566 1.00 26.02 308 GLN B C 1
ATOM 6154 O O . GLN B 1 308 ? 98.244 126.620 122.216 1.00 27.35 308 GLN B O 1
ATOM 6160 N N . THR B 1 309 ? 99.811 126.232 120.675 1.00 24.08 309 THR B N 1
ATOM 6161 C CA . THR B 1 309 ? 99.325 124.891 120.420 1.00 18.22 309 THR B CA 1
ATOM 6162 C C . THR B 1 309 ? 100.309 123.766 120.703 1.00 17.73 309 THR B C 1
ATOM 6163 O O . THR B 1 309 ? 100.018 122.610 120.388 1.00 19.06 309 THR B O 1
ATOM 6167 N N . ALA B 1 310 ? 101.459 124.050 121.312 1.00 18.09 310 ALA B N 1
ATOM 6168 C CA . ALA B 1 310 ? 102.424 122.977 121.557 1.00 15.64 310 ALA B CA 1
ATOM 6169 C C . ALA B 1 310 ? 103.140 123.139 122.867 1.00 16.54 310 ALA B C 1
ATOM 6170 O O . ALA B 1 310 ? 103.231 124.245 123.393 1.00 21.74 310 ALA B O 1
ATOM 6172 N N . ALA B 1 311 ? 103.616 122.025 123.406 1.00 10.14 311 ALA B N 1
ATOM 6173 C CA . ALA B 1 311 ? 104.353 122.013 124.652 1.00 9.66 311 ALA B CA 1
ATOM 6174 C C . ALA B 1 311 ? 105.273 120.820 124.763 1.00 10.91 311 ALA B C 1
ATOM 6175 O O . ALA B 1 311 ? 105.057 119.801 124.113 1.00 11.13 311 ALA B O 1
ATOM 6177 N N . VAL B 1 312 ? 106.303 120.928 125.586 1.00 11.63 312 VAL B N 1
ATOM 6178 C CA . VAL B 1 312 ? 107.163 119.780 125.840 1.00 8.19 312 VAL B CA 1
ATOM 6179 C C . VAL B 1 312 ? 106.791 119.208 127.190 1.00 9.33 312 VAL B C 1
ATOM 6180 O O . VAL B 1 312 ? 106.719 119.918 128.185 1.00 13.22 312 VAL B O 1
ATOM 6184 N N . VAL B 1 313 ? 106.512 117.927 127.222 1.00 8.20 313 VAL B N 1
ATOM 6185 C CA . VAL B 1 313 ? 106.084 117.252 128.435 1.00 7.87 313 VAL B CA 1
ATOM 6186 C C . VAL B 1 313 ? 107.112 116.285 128.966 1.00 7.43 313 VAL B C 1
ATOM 6187 O O . VAL B 1 313 ? 107.701 115.488 128.248 1.00 7.67 313 VAL B O 1
ATOM 6191 N N . PHE B 1 314 ? 107.346 116.388 130.250 1.00 10.30 314 PHE B N 1
ATOM 6192 C CA . PHE B 1 314 ? 108.346 115.591 130.908 1.00 7.94 314 PHE B CA 1
ATOM 6193 C C . PHE B 1 314 ? 107.747 114.547 131.793 1.00 8.07 314 PHE B C 1
ATOM 6194 O O . PHE B 1 314 ? 106.785 114.822 132.525 1.00 10.27 314 PHE B O 1
ATOM 6202 N N . PHE B 1 315 ? 108.399 113.392 131.769 1.00 8.36 315 PHE B N 1
ATOM 6203 C CA . PHE B 1 315 ? 108.107 112.184 132.521 1.00 7.37 315 PHE B CA 1
ATOM 6204 C C . PHE B 1 315 ? 109.143 111.916 133.552 1.00 7.14 315 PHE B C 1
ATOM 6205 O O . PHE B 1 315 ? 110.259 112.410 133.474 1.00 11.00 315 PHE B O 1
ATOM 6213 N N . THR B 1 316 ? 108.785 111.117 134.523 1.00 7.23 316 THR B N 1
ATOM 6214 C CA . THR B 1 316 ? 109.666 110.828 135.608 1.00 5.45 316 THR B CA 1
ATOM 6215 C C . THR B 1 316 ? 110.536 109.649 135.342 1.00 5.80 316 THR B C 1
ATOM 6216 O O . THR B 1 316 ? 111.393 109.302 136.150 1.00 10.51 316 THR B O 1
ATOM 6220 N N . THR B 1 317 ? 110.298 109.002 134.230 1.00 6.71 317 THR B N 1
ATOM 6221 C CA . THR B 1 317 ? 111.045 107.825 133.842 1.00 7.24 317 THR B CA 1
ATOM 6222 C C . THR B 1 317 ? 111.128 107.621 132.356 1.00 4.47 317 THR B C 1
ATOM 6223 O O . THR B 1 317 ? 110.227 107.990 131.606 1.00 7.13 317 THR B O 1
ATOM 6227 N N . ARG B 1 318 ? 112.215 106.991 131.950 1.00 6.51 318 ARG B N 1
ATOM 6228 C CA . ARG B 1 318 ? 112.475 106.664 130.572 1.00 6.59 318 ARG B CA 1
ATOM 6229 C C . ARG B 1 318 ? 111.430 105.740 130.033 1.00 5.95 318 ARG B C 1
ATOM 6230 O O . ARG B 1 318 ? 111.060 105.815 128.865 1.00 7.30 318 ARG B O 1
ATOM 6238 N N . VAL B 1 319 ? 110.966 104.828 130.866 1.00 7.04 319 VAL B N 1
ATOM 6239 C CA . VAL B 1 319 ? 110.003 103.862 130.397 1.00 5.10 319 VAL B CA 1
ATOM 6240 C C . VAL B 1 319 ? 108.690 104.552 130.080 1.00 4.56 319 VAL B C 1
ATOM 6241 O O . VAL B 1 319 ? 108.096 104.306 129.036 1.00 6.12 319 VAL B O 1
ATOM 6245 N N . ALA B 1 320 ? 108.229 105.419 130.965 1.00 4.26 320 ALA B N 1
ATOM 6246 C CA . ALA B 1 320 ? 106.992 106.126 130.729 1.00 2.24 320 ALA B CA 1
ATOM 6247 C C . ALA B 1 320 ? 107.077 107.031 129.533 1.00 4.37 320 ALA B C 1
ATOM 6248 O O . ALA B 1 320 ? 106.108 107.140 128.788 1.00 6.09 320 ALA B O 1
ATOM 6250 N N . ALA B 1 321 ? 108.212 107.707 129.338 1.00 4.13 321 ALA B N 1
ATOM 6251 C CA . ALA B 1 321 ? 108.309 108.593 128.201 1.00 3.49 321 ALA B CA 1
ATOM 6252 C C . ALA B 1 321 ? 108.326 107.814 126.936 1.00 3.50 321 ALA B C 1
ATOM 6253 O O . ALA B 1 321 ? 107.704 108.201 125.948 1.00 5.50 321 ALA B O 1
ATOM 6255 N N . ALA B 1 322 ? 109.018 106.686 126.950 1.00 4.32 322 ALA B N 1
ATOM 6256 C CA . ALA B 1 322 ? 109.098 105.882 125.773 1.00 3.86 322 ALA B CA 1
ATOM 6257 C C . ALA B 1 322 ? 107.737 105.398 125.390 1.00 3.62 322 ALA B C 1
ATOM 6258 O O . ALA B 1 322 ? 107.385 105.418 124.220 1.00 3.51 322 ALA B O 1
ATOM 6260 N N . SER B 1 323 ? 106.934 105.003 126.365 1.00 4.70 323 SER B N 1
ATOM 6261 C CA . SER B 1 323 ? 105.612 104.533 126.056 1.00 3.10 323 SER B CA 1
ATOM 6262 C C . SER B 1 323 ? 104.696 105.674 125.660 1.00 3.65 323 SER B C 1
ATOM 6263 O O . SER B 1 323 ? 103.912 105.545 124.721 1.00 3.99 323 SER B O 1
ATOM 6266 N N . ALA B 1 324 ? 104.794 106.832 126.309 1.00 3.51 324 ALA B N 1
ATOM 6267 C CA . ALA B 1 324 ? 103.892 107.923 125.972 1.00 2.88 324 ALA B CA 1
ATOM 6268 C C . ALA B 1 324 ? 104.062 108.363 124.551 1.00 3.72 324 ALA B C 1
ATOM 6269 O O . ALA B 1 324 ? 103.091 108.580 123.846 1.00 5.33 324 ALA B O 1
ATOM 6271 N N . ALA B 1 325 ? 105.280 108.375 124.078 1.00 3.89 325 ALA B N 1
ATOM 6272 C CA . ALA B 1 325 ? 105.582 108.810 122.740 1.00 3.08 325 ALA B CA 1
ATOM 6273 C C . ALA B 1 325 ? 105.080 107.872 121.685 1.00 2.90 325 ALA B C 1
ATOM 6274 O O . ALA B 1 325 ? 105.135 108.174 120.498 1.00 5.79 325 ALA B O 1
ATOM 6276 N N . GLN B 1 326 ? 104.738 106.668 122.076 1.00 2.96 326 GLN B N 1
ATOM 6277 C CA . GLN B 1 326 ? 104.287 105.676 121.153 1.00 3.20 326 GLN B CA 1
ATOM 6278 C C . GLN B 1 326 ? 102.768 105.538 121.183 1.00 3.34 326 GLN B C 1
ATOM 6279 O O . GLN B 1 326 ? 102.208 104.785 120.391 1.00 4.77 326 GLN B O 1
ATOM 6285 N N . SER B 1 327 ? 102.088 106.266 122.070 1.00 3.38 327 SER B N 1
ATOM 6286 C CA . SER B 1 327 ? 100.663 106.042 122.256 1.00 2.69 327 SER B CA 1
ATOM 6287 C C . SER B 1 327 ? 99.728 107.112 121.699 1.00 4.30 327 SER B C 1
ATOM 6288 O O . SER B 1 327 ? 100.102 108.274 121.546 1.00 8.35 327 SER B O 1
ATOM 6291 N N . LEU B 1 328 ? 98.481 106.709 121.429 1.00 3.89 328 LEU B N 1
ATOM 6292 C CA . LEU B 1 328 ? 97.395 107.598 121.008 1.00 2.75 328 LEU B CA 1
ATOM 6293 C C . LEU B 1 328 ? 96.725 108.224 122.216 1.00 3.54 328 LEU B C 1
ATOM 6294 O O . LEU B 1 328 ? 96.244 107.497 123.079 1.00 3.47 328 LEU B O 1
ATOM 6299 N N . HIS B 1 329 ? 96.665 109.551 122.298 1.00 3.59 329 HIS B N 1
ATOM 6300 C CA . HIS B 1 329 ? 96.058 110.158 123.481 1.00 4.08 329 HIS B CA 1
ATOM 6301 C C . HIS B 1 329 ? 94.581 110.493 123.321 1.00 5.00 329 HIS B C 1
ATOM 6302 O O . HIS B 1 329 ? 93.810 110.325 124.261 1.00 6.20 329 HIS B O 1
ATOM 6309 N N . CYS B 1 330 ? 94.162 110.910 122.129 1.00 4.94 330 CYS B N 1
ATOM 6310 C CA . CYS B 1 330 ? 92.751 111.217 121.863 1.00 6.66 330 CYS B CA 1
ATOM 6311 C C . CYS B 1 330 ? 92.151 110.416 120.755 1.00 6.11 330 CYS B C 1
ATOM 6312 O O . CYS B 1 330 ? 92.822 110.070 119.794 1.00 7.14 330 CYS B O 1
ATOM 6315 N N . GLN B 1 331 ? 90.841 110.191 120.852 1.00 6.36 331 GLN B N 1
ATOM 6316 C CA . GLN B 1 331 ? 90.151 109.531 119.764 1.00 5.23 331 GLN B CA 1
ATOM 6317 C C . GLN B 1 331 ? 90.177 110.396 118.539 1.00 6.91 331 GLN B C 1
ATOM 6318 O O . GLN B 1 331 ? 90.167 109.898 117.416 1.00 7.86 331 GLN B O 1
ATOM 6324 N N . MET B 1 332 ? 90.206 111.701 118.737 1.00 9.81 332 MET B N 1
ATOM 6325 C CA . MET B 1 332 ? 90.344 112.598 117.625 1.00 10.29 332 MET B CA 1
ATOM 6326 C C . MET B 1 332 ? 91.822 112.613 117.335 1.00 9.50 332 MET B C 1
ATOM 6327 O O . MET B 1 332 ? 92.627 113.100 118.118 1.00 11.63 332 MET B O 1
ATOM 6332 N N . VAL B 1 333 ? 92.177 112.117 116.185 1.00 9.26 333 VAL B N 1
ATOM 6333 C CA . VAL B 1 333 ? 93.561 111.944 115.830 1.00 9.20 333 VAL B CA 1
ATOM 6334 C C . VAL B 1 333 ? 94.298 113.262 115.787 1.00 13.04 333 VAL B C 1
ATOM 6335 O O . VAL B 1 333 ? 95.482 113.325 116.106 1.00 16.03 333 VAL B O 1
ATOM 6339 N N . ASP B 1 334 ? 93.633 114.310 115.343 1.00 13.38 334 ASP B N 1
ATOM 6340 C CA . ASP B 1 334 ? 94.249 115.600 115.192 1.00 9.49 334 ASP B CA 1
ATOM 6341 C C . ASP B 1 334 ? 94.326 116.444 116.447 1.00 10.77 334 ASP B C 1
ATOM 6342 O O . ASP B 1 334 ? 94.692 117.613 116.371 1.00 16.28 334 ASP B O 1
ATOM 6347 N N . LYS B 1 335 ? 93.974 115.905 117.603 1.00 12.23 335 LYS B N 1
ATOM 6348 C CA . LYS B 1 335 ? 94.100 116.697 118.814 1.00 12.04 335 LYS B CA 1
ATOM 6349 C C . LYS B 1 335 ? 95.150 116.109 119.715 1.00 10.61 335 LYS B C 1
ATOM 6350 O O . LYS B 1 335 ? 95.178 114.909 119.933 1.00 10.47 335 LYS B O 1
ATOM 6356 N N . TRP B 1 336 ? 95.980 116.962 120.277 1.00 11.76 336 TRP B N 1
ATOM 6357 C CA . TRP B 1 336 ? 96.988 116.513 121.211 1.00 7.93 336 TRP B CA 1
ATOM 6358 C C . TRP B 1 336 ? 97.828 115.382 120.642 1.00 8.93 336 TRP B C 1
ATOM 6359 O O . TRP B 1 336 ? 97.781 114.268 121.163 1.00 11.17 336 TRP B O 1
ATOM 6370 N N . THR B 1 337 ? 98.555 115.637 119.570 1.00 8.13 337 THR B N 1
ATOM 6371 C CA . THR B 1 337 ? 99.352 114.600 118.936 1.00 4.22 337 THR B CA 1
ATOM 6372 C C . THR B 1 337 ? 100.687 114.504 119.651 1.00 5.72 337 THR B C 1
ATOM 6373 O O . THR B 1 337 ? 101.266 115.513 120.043 1.00 7.23 337 THR B O 1
ATOM 6377 N N . VAL B 1 338 ? 101.186 113.296 119.871 1.00 6.84 338 VAL B N 1
ATOM 6378 C CA . VAL B 1 338 ? 102.425 113.139 120.620 1.00 3.32 338 VAL B CA 1
ATOM 6379 C C . VAL B 1 338 ? 103.535 112.332 119.947 1.00 3.77 338 VAL B C 1
ATOM 6380 O O . VAL B 1 338 ? 103.293 111.254 119.415 1.00 9.59 338 VAL B O 1
ATOM 6384 N N . THR B 1 339 ? 104.759 112.865 120.004 1.00 4.12 339 THR B N 1
ATOM 6385 C CA . THR B 1 339 ? 105.980 112.190 119.522 1.00 3.46 339 THR B CA 1
ATOM 6386 C C . THR B 1 339 ? 107.117 112.285 120.550 1.00 3.41 339 THR B C 1
ATOM 6387 O O . THR B 1 339 ? 106.947 112.928 121.576 1.00 4.14 339 THR B O 1
ATOM 6391 N N . GLU B 1 340 ? 108.267 111.656 120.308 1.00 3.36 340 GLU B N 1
ATOM 6392 C CA . GLU B 1 340 ? 109.390 111.756 121.266 1.00 3.09 340 GLU B CA 1
ATOM 6393 C C . GLU B 1 340 ? 110.009 113.130 121.176 1.00 3.51 340 GLU B C 1
ATOM 6394 O O . GLU B 1 340 ? 110.193 113.646 120.077 1.00 4.43 340 GLU B O 1
ATOM 6400 N N . ALA B 1 341 ? 110.395 113.724 122.301 1.00 4.31 341 ALA B N 1
ATOM 6401 C CA . ALA B 1 341 ? 111.002 115.033 122.210 1.00 3.10 341 ALA B CA 1
ATOM 6402 C C . ALA B 1 341 ? 112.362 114.915 121.553 1.00 3.33 341 ALA B C 1
ATOM 6403 O O . ALA B 1 341 ? 113.091 113.979 121.858 1.00 4.74 341 ALA B O 1
ATOM 6405 N N . PRO B 1 342 ? 112.732 115.824 120.658 1.00 3.19 342 PRO B N 1
ATOM 6406 C CA . PRO B 1 342 ? 114.043 115.972 120.101 1.00 2.73 342 PRO B CA 1
ATOM 6407 C C . PRO B 1 342 ? 115.027 116.374 121.154 1.00 3.49 342 PRO B C 1
ATOM 6408 O O . PRO B 1 342 ? 114.662 117.037 122.114 1.00 4.70 342 PRO B O 1
ATOM 6412 N N . GLU B 1 343 ? 116.271 116.033 120.928 1.00 4.29 343 GLU B N 1
ATOM 6413 C CA . GLU B 1 343 ? 117.384 116.438 121.763 1.00 5.23 343 GLU B CA 1
ATOM 6414 C C . GLU B 1 343 ? 117.261 117.933 121.927 1.00 4.89 343 GLU B C 1
ATOM 6415 O O . GLU B 1 343 ? 116.945 118.591 120.952 1.00 3.98 343 GLU B O 1
ATOM 6421 N N . PRO B 1 344 ? 117.465 118.543 123.092 1.00 5.00 344 PRO B N 1
ATOM 6422 C CA . PRO B 1 344 ? 117.345 119.974 123.271 1.00 4.71 344 PRO B CA 1
ATOM 6423 C C . PRO B 1 344 ? 118.091 120.779 122.220 1.00 5.05 344 PRO B C 1
ATOM 6424 O O . PRO B 1 344 ? 117.568 121.758 121.697 1.00 7.41 344 PRO B O 1
ATOM 6428 N N . ARG B 1 345 ? 119.253 120.282 121.790 1.00 6.78 345 ARG B N 1
ATOM 6429 C CA . ARG B 1 345 ? 120.084 120.958 120.802 1.00 4.11 345 ARG B CA 1
ATOM 6430 C C . ARG B 1 345 ? 119.495 120.944 119.415 1.00 4.01 345 ARG B C 1
ATOM 6431 O O . ARG B 1 345 ? 119.956 121.656 118.529 1.00 6.73 345 ARG B O 1
ATOM 6439 N N . GLN B 1 346 ? 118.543 120.076 119.203 1.00 4.55 346 GLN B N 1
ATOM 6440 C CA . GLN B 1 346 ? 117.904 119.911 117.940 1.00 3.47 346 GLN B CA 1
ATOM 6441 C C . GLN B 1 346 ? 116.503 120.473 117.867 1.00 4.91 346 GLN B C 1
ATOM 6442 O O . GLN B 1 346 ? 115.884 120.359 116.820 1.00 4.68 346 GLN B O 1
ATOM 6448 N N . LEU B 1 347 ? 115.955 121.060 118.919 1.00 5.21 347 LEU B N 1
ATOM 6449 C CA . LEU B 1 347 ? 114.546 121.403 118.805 1.00 3.94 347 LEU B CA 1
ATOM 6450 C C . LEU B 1 347 ? 114.279 122.699 118.059 1.00 5.97 347 LEU B C 1
ATOM 6451 O O . LEU B 1 347 ? 114.763 123.780 118.402 1.00 8.85 347 LEU B O 1
ATOM 6456 N N . LEU B 1 348 ? 113.499 122.573 116.988 1.00 7.31 348 LEU B N 1
ATOM 6457 C CA . LEU B 1 348 ? 113.171 123.678 116.093 1.00 6.36 348 LEU B CA 1
ATOM 6458 C C . LEU B 1 348 ? 111.928 124.375 116.573 1.00 6.89 348 LEU B C 1
ATOM 6459 O O . LEU B 1 348 ? 110.848 124.207 116.008 1.00 6.60 348 LEU B O 1
ATOM 6464 N N . TRP B 1 349 ? 112.122 125.187 117.596 1.00 7.16 349 TRP B N 1
ATOM 6465 C CA . TRP B 1 349 ? 111.064 125.844 118.343 1.00 5.83 349 TRP B CA 1
ATOM 6466 C C . TRP B 1 349 ? 110.096 126.649 117.521 1.00 5.75 349 TRP B C 1
ATOM 6467 O O . TRP B 1 349 ? 108.898 126.668 117.807 1.00 9.43 349 TRP B O 1
ATOM 6478 N N . GLN B 1 350 ? 110.556 127.261 116.457 1.00 6.80 350 GLN B N 1
ATOM 6479 C CA . GLN B 1 350 ? 109.671 128.101 115.672 1.00 7.24 350 GLN B CA 1
ATOM 6480 C C . GLN B 1 350 ? 108.568 127.332 114.959 1.00 8.38 350 GLN B C 1
ATOM 6481 O O . GLN B 1 350 ? 107.592 127.931 114.513 1.00 10.30 350 GLN B O 1
ATOM 6487 N N . ASN B 1 351 ? 108.723 126.024 114.813 1.00 8.69 351 ASN B N 1
ATOM 6488 C CA . ASN B 1 351 ? 107.754 125.215 114.110 1.00 8.52 351 ASN B CA 1
ATOM 6489 C C . ASN B 1 351 ? 106.797 124.480 115.004 1.00 8.83 351 ASN B C 1
ATOM 6490 O O . ASN B 1 351 ? 105.933 123.743 114.529 1.00 11.34 351 ASN B O 1
ATOM 6495 N N . LEU B 1 352 ? 106.885 124.683 116.298 1.00 11.28 352 LEU B N 1
ATOM 6496 C CA . LEU B 1 352 ? 106.083 123.827 117.137 1.00 10.97 352 LEU B CA 1
ATOM 6497 C C . LEU B 1 352 ? 104.633 124.231 117.207 1.00 15.37 352 LEU B C 1
ATOM 6498 O O . LEU B 1 352 ? 103.788 123.388 117.471 1.00 16.24 352 LEU B O 1
ATOM 6503 N N . ASN B 1 353 ? 104.306 125.467 116.857 1.00 14.56 353 ASN B N 1
ATOM 6504 C CA . ASN B 1 353 ? 102.931 125.899 116.930 1.00 12.70 353 ASN B CA 1
ATOM 6505 C C . ASN B 1 353 ? 102.235 125.813 115.593 1.00 14.87 353 ASN B C 1
ATOM 6506 O O . ASN B 1 353 ? 101.166 126.394 115.413 1.00 18.19 353 ASN B O 1
ATOM 6511 N N . ILE B 1 354 ? 102.825 125.113 114.633 1.00 13.60 354 ILE B N 1
ATOM 6512 C CA . ILE B 1 354 ? 102.125 124.946 113.381 1.00 11.65 354 ILE B CA 1
ATOM 6513 C C . ILE B 1 354 ? 101.189 123.765 113.575 1.00 16.44 354 ILE B C 1
ATOM 6514 O O . ILE B 1 354 ? 101.641 122.686 113.955 1.00 17.38 354 ILE B O 1
ATOM 6519 N N . LYS B 1 355 ? 99.893 123.977 113.335 1.00 18.04 355 LYS B N 1
ATOM 6520 C CA . LYS B 1 355 ? 98.857 122.958 113.522 1.00 14.97 355 LYS B CA 1
ATOM 6521 C C . LYS B 1 355 ? 98.886 121.928 112.434 1.00 15.29 355 LYS B C 1
ATOM 6522 O O . LYS B 1 355 ? 99.165 122.274 111.293 1.00 16.07 355 LYS B O 1
ATOM 6528 N N . LEU B 1 356 ? 98.456 120.710 112.743 1.00 17.32 356 LEU B N 1
ATOM 6529 C CA . LEU B 1 356 ? 98.393 119.634 111.766 1.00 14.90 356 LEU B CA 1
ATOM 6530 C C . LEU B 1 356 ? 97.943 120.028 110.427 1.00 16.21 356 LEU B C 1
ATOM 6531 O O . LEU B 1 356 ? 98.622 119.706 109.466 1.00 20.74 356 LEU B O 1
ATOM 6536 N N . PHE B 1 357 ? 96.848 120.722 110.289 1.00 18.76 357 PHE B N 1
ATOM 6537 C CA . PHE B 1 357 ? 96.452 120.951 108.924 1.00 19.28 357 PHE B CA 1
ATOM 6538 C C . PHE B 1 357 ? 97.275 121.997 108.224 1.00 20.17 357 PHE B C 1
ATOM 6539 O O . PHE B 1 357 ? 97.394 121.956 107.003 1.00 20.33 357 PHE B O 1
ATOM 6547 N N . SER B 1 358 ? 97.888 122.897 108.973 1.00 20.42 358 SER B N 1
ATOM 6548 C CA . SER B 1 358 ? 98.745 123.875 108.369 1.00 15.87 358 SER B CA 1
ATOM 6549 C C . SER B 1 358 ? 99.994 123.132 107.952 1.00 17.80 358 SER B C 1
ATOM 6550 O O . SER B 1 358 ? 100.583 123.454 106.930 1.00 21.20 358 SER B O 1
ATOM 6553 N N . ARG B 1 359 ? 100.390 122.104 108.730 1.00 19.41 359 ARG B N 1
ATOM 6554 C CA . ARG B 1 359 ? 101.570 121.307 108.401 1.00 18.04 359 ARG B CA 1
ATOM 6555 C C . ARG B 1 359 ? 101.293 120.552 107.124 1.00 18.81 359 ARG B C 1
ATOM 6556 O O . ARG B 1 359 ? 102.153 120.484 106.259 1.00 22.14 359 ARG B O 1
ATOM 6564 N N . ILE B 1 360 ? 100.073 120.047 106.969 1.00 20.79 360 ILE B N 1
ATOM 6565 C CA . ILE B 1 360 ? 99.711 119.317 105.770 1.00 20.95 360 ILE B CA 1
ATOM 6566 C C . ILE B 1 360 ? 99.765 120.264 104.584 1.00 23.28 360 ILE B C 1
ATOM 6567 O O . ILE B 1 360 ? 100.325 119.907 103.547 1.00 25.74 360 ILE B O 1
ATOM 6572 N N . ILE B 1 361 ? 99.248 121.487 104.739 1.00 22.28 361 ILE B N 1
ATOM 6573 C CA . ILE B 1 361 ? 99.280 122.461 103.657 1.00 23.06 361 ILE B CA 1
ATOM 6574 C C . ILE B 1 361 ? 100.705 122.832 103.297 1.00 23.61 361 ILE B C 1
ATOM 6575 O O . ILE B 1 361 ? 101.047 122.861 102.115 1.00 27.73 361 ILE B O 1
ATOM 6580 N N . ARG B 1 362 ? 101.544 123.095 104.291 1.00 20.33 362 ARG B N 1
ATOM 6581 C CA . ARG B 1 362 ? 102.920 123.432 104.038 1.00 18.21 362 ARG B CA 1
ATOM 6582 C C . ARG B 1 362 ? 103.611 122.299 103.348 1.00 20.18 362 ARG B C 1
ATOM 6583 O O . ARG B 1 362 ? 104.337 122.526 102.396 1.00 22.83 362 ARG B O 1
ATOM 6591 N N . GLN B 1 363 ? 103.352 121.060 103.744 1.00 23.72 363 GLN B N 1
ATOM 6592 C CA . GLN B 1 363 ? 104.013 119.975 103.071 1.00 19.97 363 GLN B CA 1
ATOM 6593 C C . GLN B 1 363 ? 103.614 119.900 101.639 1.00 23.04 363 GLN B C 1
ATOM 6594 O O . GLN B 1 363 ? 104.470 119.738 100.784 1.00 27.73 363 GLN B O 1
ATOM 6600 N N . TYR B 1 364 ? 102.352 120.112 101.316 1.00 24.38 364 TYR B N 1
ATOM 6601 C CA . TYR B 1 364 ? 102.031 120.025 99.913 1.00 25.57 364 TYR B CA 1
ATOM 6602 C C . TYR B 1 364 ? 102.598 121.173 99.110 1.00 28.73 364 TYR B C 1
ATOM 6603 O O . TYR B 1 364 ? 103.082 120.948 98.002 1.00 31.71 364 TYR B O 1
ATOM 6612 N N . PHE B 1 365 ? 102.627 122.386 99.661 1.00 30.21 365 PHE B N 1
ATOM 6613 C CA . PHE B 1 365 ? 103.201 123.504 98.917 1.00 30.38 365 PHE B CA 1
ATOM 6614 C C . PHE B 1 365 ? 104.707 123.425 98.807 1.00 29.66 365 PHE B C 1
ATOM 6615 O O . PHE B 1 365 ? 105.265 123.876 97.809 1.00 33.47 365 PHE B O 1
ATOM 6623 N N . ILE B 1 366 ? 105.371 122.909 99.829 1.00 27.44 366 ILE B N 1
ATOM 6624 C CA . ILE B 1 366 ? 106.807 122.768 99.820 1.00 24.87 366 ILE B CA 1
ATOM 6625 C C . ILE B 1 366 ? 107.219 121.638 98.936 1.00 27.70 366 ILE B C 1
ATOM 6626 O O . ILE B 1 366 ? 108.170 121.785 98.189 1.00 30.63 366 ILE B O 1
ATOM 6631 N N . TYR B 1 367 ? 106.546 120.503 99.019 1.00 27.60 367 TYR B N 1
ATOM 6632 C CA . TYR B 1 367 ? 106.892 119.396 98.175 1.00 24.21 367 TYR B CA 1
ATOM 6633 C C . TYR B 1 367 ? 106.665 119.828 96.749 1.00 29.85 367 TYR B C 1
ATOM 6634 O O . TYR B 1 367 ? 107.463 119.499 95.869 1.00 33.92 367 TYR B O 1
ATOM 6643 N N . PHE B 1 368 ? 105.592 120.587 96.518 1.00 30.13 368 PHE B N 1
ATOM 6644 C CA . PHE B 1 368 ? 105.290 121.141 95.222 1.00 32.19 368 PHE B CA 1
ATOM 6645 C C . PHE B 1 368 ? 106.408 122.050 94.742 1.00 35.79 368 PHE B C 1
ATOM 6646 O O . PHE B 1 368 ? 106.919 121.877 93.637 1.00 37.83 368 PHE B O 1
ATOM 6654 N N . PHE B 1 369 ? 106.834 122.983 95.589 1.00 34.67 369 PHE B N 1
ATOM 6655 C CA . PHE B 1 369 ? 107.896 123.921 95.284 1.00 33.59 369 PHE B CA 1
ATOM 6656 C C . PHE B 1 369 ? 109.152 123.177 94.889 1.00 33.53 369 PHE B C 1
ATOM 6657 O O . PHE B 1 369 ? 109.824 123.561 93.933 1.00 35.79 369 PHE B O 1
ATOM 6665 N N . VAL B 1 370 ? 109.498 122.138 95.649 1.00 35.25 370 VAL B N 1
ATOM 6666 C CA . VAL B 1 370 ? 110.683 121.361 95.372 1.00 32.84 370 VAL B CA 1
ATOM 6667 C C . VAL B 1 370 ? 110.559 120.693 94.037 1.00 31.86 370 VAL B C 1
ATOM 6668 O O . VAL B 1 370 ? 111.507 120.724 93.264 1.00 36.73 370 VAL B O 1
ATOM 6672 N N . ALA B 1 371 ? 109.415 120.111 93.723 1.00 32.14 371 ALA B N 1
ATOM 6673 C CA . ALA B 1 371 ? 109.279 119.498 92.420 1.00 34.58 371 ALA B CA 1
ATOM 6674 C C . ALA B 1 371 ? 109.480 120.535 91.316 1.00 39.57 371 ALA B C 1
ATOM 6675 O O . ALA B 1 371 ? 110.115 120.247 90.295 1.00 41.84 371 ALA B O 1
ATOM 6677 N N . VAL B 1 372 ? 109.003 121.757 91.540 1.00 38.93 372 VAL B N 1
ATOM 6678 C CA . VAL B 1 372 ? 109.185 122.837 90.577 1.00 40.88 372 VAL B CA 1
ATOM 6679 C C . VAL B 1 372 ? 110.672 123.202 90.472 1.00 41.62 372 VAL B C 1
ATOM 6680 O O . VAL B 1 372 ? 111.173 123.453 89.374 1.00 44.57 372 VAL B O 1
ATOM 6684 N N . THR B 1 373 ? 111.367 123.261 91.606 1.00 38.70 373 THR B N 1
ATOM 6685 C CA . THR B 1 373 ? 112.790 123.567 91.653 1.00 35.24 373 THR B CA 1
ATOM 6686 C C . THR B 1 373 ? 113.560 122.518 90.865 1.00 35.94 373 THR B C 1
ATOM 6687 O O . THR B 1 373 ? 114.425 122.866 90.063 1.00 38.66 373 THR B O 1
ATOM 6691 N N . ILE B 1 374 ? 113.186 121.247 91.012 1.00 36.99 374 ILE B N 1
ATOM 6692 C CA . ILE B 1 374 ? 113.824 120.173 90.275 1.00 34.02 374 ILE B CA 1
ATOM 6693 C C . ILE B 1 374 ? 113.643 120.444 88.812 1.00 36.46 374 ILE B C 1
ATOM 6694 O O . ILE B 1 374 ? 114.581 120.281 88.031 1.00 40.04 374 ILE B O 1
ATOM 6699 N N . LEU B 1 375 ? 112.454 120.857 88.399 1.00 38.53 375 LEU B N 1
ATOM 6700 C CA . LEU B 1 375 ? 112.292 121.160 86.992 1.00 41.55 375 LEU B CA 1
ATOM 6701 C C . LEU B 1 375 ? 113.140 122.357 86.533 1.00 44.68 375 LEU B C 1
ATOM 6702 O O . LEU B 1 375 ? 113.746 122.305 85.465 1.00 45.05 375 LEU B O 1
ATOM 6707 N N . PHE B 1 376 ? 113.285 123.406 87.334 1.00 45.03 376 PHE B N 1
ATOM 6708 C CA . PHE B 1 376 ? 114.117 124.526 86.874 1.00 45.20 376 PHE B CA 1
ATOM 6709 C C . PHE B 1 376 ? 115.586 124.170 86.799 1.00 44.47 376 PHE B C 1
ATOM 6710 O O . PHE B 1 376 ? 116.282 124.636 85.898 1.00 46.21 376 PHE B O 1
ATOM 6718 N N . TYR B 1 377 ? 116.034 123.260 87.661 1.00 44.66 377 TYR B N 1
ATOM 6719 C CA . TYR B 1 377 ? 117.406 122.763 87.665 1.00 42.25 377 TYR B CA 1
ATOM 6720 C C . TYR B 1 377 ? 117.751 122.002 86.410 1.00 42.41 377 TYR B C 1
ATOM 6721 O O . TYR B 1 377 ? 118.927 121.738 86.169 1.00 45.92 377 TYR B O 1
ATOM 6730 N N . MET B 1 378 ? 116.762 121.660 85.589 1.00 41.57 378 MET B N 1
ATOM 6731 C CA . MET B 1 378 ? 117.041 120.968 84.360 1.00 42.24 378 MET B CA 1
ATOM 6732 C C . MET B 1 378 ? 117.834 121.906 83.446 1.00 49.82 378 MET B C 1
ATOM 6733 O O . MET B 1 378 ? 118.549 121.437 82.559 1.00 50.96 378 MET B O 1
ATOM 6738 N N . ILE B 1 379 ? 117.699 123.231 83.643 1.00 50.73 379 ILE B N 1
ATOM 6739 C CA . ILE B 1 379 ? 118.390 124.214 82.824 1.00 51.73 379 ILE B CA 1
ATOM 6740 C C . ILE B 1 379 ? 119.905 124.246 83.133 1.00 52.34 379 ILE B C 1
ATOM 6741 O O . ILE B 1 379 ? 120.690 124.186 82.185 1.00 55.27 379 ILE B O 1
ATOM 6746 N N . PRO B 1 380 ? 120.369 124.460 84.386 1.00 47.88 380 PRO B N 1
ATOM 6747 C CA . PRO B 1 380 ? 121.750 124.298 84.788 1.00 48.75 380 PRO B CA 1
ATOM 6748 C C . PRO B 1 380 ? 122.339 122.961 84.374 1.00 51.62 380 PRO B C 1
ATOM 6749 O O . PRO B 1 380 ? 123.502 122.890 83.979 1.00 53.92 380 PRO B O 1
ATOM 6753 N N . ILE B 1 381 ? 121.539 121.903 84.405 1.00 51.48 381 ILE B N 1
ATOM 6754 C CA . ILE B 1 381 ? 122.058 120.626 83.982 1.00 49.72 381 ILE B CA 1
ATOM 6755 C C . ILE B 1 381 ? 122.278 120.623 82.501 1.00 51.60 381 ILE B C 1
ATOM 6756 O O . ILE B 1 381 ? 123.298 120.114 82.036 1.00 55.69 381 ILE B O 1
ATOM 6761 N N . ALA B 1 382 ? 121.334 121.169 81.738 1.00 52.70 382 ALA B N 1
ATOM 6762 C CA . ALA B 1 382 ? 121.501 121.207 80.306 1.00 56.76 382 ALA B CA 1
ATOM 6763 C C . ALA B 1 382 ? 122.774 121.955 79.957 1.00 60.29 382 ALA B C 1
ATOM 6764 O O . ALA B 1 382 ? 123.482 121.561 79.031 1.00 60.47 382 ALA B O 1
ATOM 6766 N N . PHE B 1 383 ? 123.078 123.016 80.711 1.00 59.02 383 PHE B N 1
ATOM 6767 C CA . PHE B 1 383 ? 124.291 123.797 80.524 1.00 58.86 383 PHE B CA 1
ATOM 6768 C C . PHE B 1 383 ? 125.525 122.920 80.719 1.00 60.25 383 PHE B C 1
ATOM 6769 O O . PHE B 1 383 ? 126.393 122.859 79.845 1.00 62.01 383 PHE B O 1
ATOM 6777 N N . VAL B 1 384 ? 125.571 122.174 81.829 1.00 59.17 384 VAL B N 1
ATOM 6778 C CA . VAL B 1 384 ? 126.725 121.324 82.124 1.00 55.90 384 VAL B CA 1
ATOM 6779 C C . VAL B 1 384 ? 126.946 120.251 81.066 1.00 57.36 384 VAL B C 1
ATOM 6780 O O . VAL B 1 384 ? 128.088 120.015 80.647 1.00 58.38 384 VAL B O 1
ATOM 6784 N N . SER B 1 385 ? 125.872 119.590 80.652 1.00 58.16 385 SER B N 1
ATOM 6785 C CA . SER B 1 385 ? 125.986 118.547 79.661 1.00 58.43 385 SER B CA 1
ATOM 6786 C C . SER B 1 385 ? 126.331 119.087 78.292 1.00 63.86 385 SER B C 1
ATOM 6787 O O . SER B 1 385 ? 127.112 118.473 77.564 1.00 64.89 385 SER B O 1
ATOM 6790 N N . ALA B 1 386 ? 125.766 120.240 77.926 1.00 59.77 386 ALA B N 1
ATOM 6791 C CA . ALA B 1 386 ? 126.036 120.831 76.632 1.00 62.49 386 ALA B CA 1
ATOM 6792 C C . ALA B 1 386 ? 127.495 121.221 76.478 1.00 61.60 386 ALA B C 1
ATOM 6793 O O . ALA B 1 386 ? 128.076 121.053 75.407 1.00 66.47 386 ALA B O 1
ATOM 6795 N N . ILE B 1 387 ? 128.113 121.702 77.549 1.00 59.95 387 ILE B N 1
ATOM 6796 C CA . ILE B 1 387 ? 129.515 122.101 77.474 1.00 58.69 387 ILE B CA 1
ATOM 6797 C C . ILE B 1 387 ? 130.449 120.910 77.223 1.00 59.46 387 ILE B C 1
ATOM 6798 O O . ILE B 1 387 ? 131.353 121.028 76.393 1.00 63.68 387 ILE B O 1
ATOM 6803 N N . THR B 1 388 ? 130.257 119.773 77.948 1.00 59.73 388 THR B N 1
ATOM 6804 C CA . THR B 1 388 ? 131.046 118.541 77.845 1.00 60.01 388 THR B CA 1
ATOM 6805 C C . THR B 1 388 ? 131.093 118.072 76.372 1.00 60.46 388 THR B C 1
ATOM 6806 O O . THR B 1 388 ? 131.878 117.194 75.996 1.00 60.51 388 THR B O 1
ATOM 6810 N N . ARG B 1 410 ? 139.601 125.144 74.155 1.00 61.92 410 ARG B N 1
ATOM 6811 C CA . ARG B 1 410 ? 138.541 124.146 74.228 1.00 56.80 410 ARG B CA 1
ATOM 6812 C C . ARG B 1 410 ? 138.690 123.309 75.510 1.00 58.24 410 ARG B C 1
ATOM 6813 O O . ARG B 1 410 ? 137.763 123.284 76.328 1.00 60.12 410 ARG B O 1
ATOM 6821 N N . THR B 1 411 ? 139.876 122.663 75.700 1.00 60.73 411 THR B N 1
ATOM 6822 C CA . THR B 1 411 ? 140.255 121.763 76.806 1.00 54.92 411 THR B CA 1
ATOM 6823 C C . THR B 1 411 ? 140.124 122.474 78.130 1.00 53.01 411 THR B C 1
ATOM 6824 O O . THR B 1 411 ? 139.668 121.927 79.125 1.00 53.84 411 THR B O 1
ATOM 6828 N N . VAL B 1 412 ? 140.500 123.731 78.135 1.00 59.06 412 VAL B N 1
ATOM 6829 C CA . VAL B 1 412 ? 140.436 124.545 79.327 1.00 59.68 412 VAL B CA 1
ATOM 6830 C C . VAL B 1 412 ? 138.997 124.681 79.838 1.00 59.36 412 VAL B C 1
ATOM 6831 O O . VAL B 1 412 ? 138.777 125.062 80.987 1.00 56.74 412 VAL B O 1
ATOM 6835 N N . LEU B 1 413 ? 138.003 124.488 78.969 1.00 60.47 413 LEU B N 1
ATOM 6836 C CA . LEU B 1 413 ? 136.645 124.566 79.428 1.00 58.00 413 LEU B CA 1
ATOM 6837 C C . LEU B 1 413 ? 136.141 123.165 79.679 1.00 55.98 413 LEU B C 1
ATOM 6838 O O . LEU B 1 413 ? 135.642 122.868 80.753 1.00 55.82 413 LEU B O 1
ATOM 6843 N N . GLU B 1 414 ? 136.399 122.235 78.774 1.00 54.36 414 GLU B N 1
ATOM 6844 C CA . GLU B 1 414 ? 135.850 120.890 78.938 1.00 51.57 414 GLU B CA 1
ATOM 6845 C C . GLU B 1 414 ? 136.343 120.190 80.192 1.00 51.52 414 GLU B C 1
ATOM 6846 O O . GLU B 1 414 ? 135.609 119.420 80.807 1.00 51.71 414 GLU B O 1
ATOM 6852 N N . SER B 1 415 ? 137.589 120.445 80.567 1.00 51.82 415 SER B N 1
ATOM 6853 C CA . SER B 1 415 ? 138.212 119.826 81.716 1.00 44.00 415 SER B CA 1
ATOM 6854 C C . SER B 1 415 ? 137.846 120.441 83.034 1.00 43.87 415 SER B C 1
ATOM 6855 O O . SER B 1 415 ? 138.156 119.859 84.079 1.00 47.99 415 SER B O 1
ATOM 6858 N N . PHE B 1 416 ? 137.275 121.637 83.015 1.00 47.26 416 PHE B N 1
ATOM 6859 C CA . PHE B 1 416 ? 137.035 122.320 84.263 1.00 48.16 416 PHE B CA 1
ATOM 6860 C C . PHE B 1 416 ? 135.648 122.896 84.427 1.00 48.71 416 PHE B C 1
ATOM 6861 O O . PHE B 1 416 ? 135.098 122.845 85.521 1.00 47.08 416 PHE B O 1
ATOM 6869 N N . LEU B 1 417 ? 135.098 123.503 83.384 1.00 50.11 417 LEU B N 1
ATOM 6870 C CA . LEU B 1 417 ? 133.855 124.215 83.518 1.00 49.28 417 LEU B CA 1
ATOM 6871 C C . LEU B 1 417 ? 132.651 123.313 83.778 1.00 49.24 417 LEU B C 1
ATOM 6872 O O . LEU B 1 417 ? 131.884 123.613 84.677 1.00 48.27 417 LEU B O 1
ATOM 6877 N N . PRO B 1 418 ? 132.375 122.220 83.048 1.00 46.99 418 PRO B N 1
ATOM 6878 C CA . PRO B 1 418 ? 131.239 121.388 83.334 1.00 44.75 418 PRO B CA 1
ATOM 6879 C C . PRO B 1 418 ? 131.219 120.986 84.787 1.00 42.66 418 PRO B C 1
ATOM 6880 O O . PRO B 1 418 ? 130.175 121.015 85.436 1.00 44.06 418 PRO B O 1
ATOM 6884 N N . GLN B 1 419 ? 132.402 120.709 85.334 1.00 43.11 419 GLN B N 1
ATOM 6885 C CA . GLN B 1 419 ? 132.464 120.277 86.699 1.00 39.18 419 GLN B CA 1
ATOM 6886 C C . GLN B 1 419 ? 132.302 121.425 87.644 1.00 41.87 419 GLN B C 1
ATOM 6887 O O . GLN B 1 419 ? 131.564 121.308 88.617 1.00 43.84 419 GLN B O 1
ATOM 6893 N N . ILE B 1 420 ? 132.911 122.563 87.353 1.00 42.97 420 ILE B N 1
ATOM 6894 C CA . ILE B 1 420 ? 132.781 123.675 88.264 1.00 44.12 420 ILE B CA 1
ATOM 6895 C C . ILE B 1 420 ? 131.364 124.168 88.300 1.00 42.98 420 ILE B C 1
ATOM 6896 O O . ILE B 1 420 ? 130.852 124.464 89.372 1.00 41.75 420 ILE B O 1
ATOM 6901 N N . ALA B 1 421 ? 130.735 124.304 87.150 1.00 43.44 421 ALA B N 1
ATOM 6902 C CA . ALA B 1 421 ? 129.373 124.759 87.122 1.00 41.23 421 ALA B CA 1
ATOM 6903 C C . ALA B 1 421 ? 128.459 123.787 87.840 1.00 40.94 421 ALA B C 1
ATOM 6904 O O . ALA B 1 421 ? 127.670 124.199 88.687 1.00 41.31 421 ALA B O 1
ATOM 6906 N N . LEU B 1 422 ? 128.659 122.479 87.660 1.00 43.94 422 LEU B N 1
ATOM 6907 C CA . LEU B 1 422 ? 127.793 121.534 88.328 1.00 40.81 422 LEU B CA 1
ATOM 6908 C C . LEU B 1 422 ? 127.963 121.681 89.824 1.00 38.43 422 LEU B C 1
ATOM 6909 O O . LEU B 1 422 ? 126.977 121.664 90.563 1.00 39.74 422 LEU B O 1
ATOM 6914 N N . ILE B 1 423 ? 129.198 121.883 90.275 1.00 37.14 423 ILE B N 1
ATOM 6915 C CA . ILE B 1 423 ? 129.454 122.067 91.680 1.00 35.59 423 ILE B CA 1
ATOM 6916 C C . ILE B 1 423 ? 128.781 123.321 92.188 1.00 40.05 423 ILE B C 1
ATOM 6917 O O . ILE B 1 423 ? 128.164 123.273 93.247 1.00 38.78 423 ILE B O 1
ATOM 6922 N N . VAL B 1 424 ? 128.886 124.435 91.466 1.00 39.42 424 VAL B N 1
ATOM 6923 C CA . VAL B 1 424 ? 128.279 125.687 91.905 1.00 37.80 424 VAL B CA 1
ATOM 6924 C C . VAL B 1 424 ? 126.779 125.628 92.019 1.00 36.93 424 VAL B C 1
ATOM 6925 O O . VAL B 1 424 ? 126.208 126.186 92.952 1.00 37.01 424 VAL B O 1
ATOM 6929 N N . PHE B 1 425 ? 126.112 125.017 91.067 1.00 37.59 425 PHE B N 1
ATOM 6930 C CA . PHE B 1 425 ? 124.676 124.978 91.162 1.00 34.67 425 PHE B CA 1
ATOM 6931 C C . PHE B 1 425 ? 124.214 124.048 92.266 1.00 32.20 425 PHE B C 1
ATOM 6932 O O . PHE B 1 425 ? 123.320 124.391 93.042 1.00 32.52 425 PHE B O 1
ATOM 6940 N N . LEU B 1 426 ? 124.846 122.886 92.390 1.00 35.43 426 LEU B N 1
ATOM 6941 C CA . LEU B 1 426 ? 124.443 121.926 93.397 1.00 32.10 426 LEU B CA 1
ATOM 6942 C C . LEU B 1 426 ? 124.788 122.410 94.775 1.00 28.52 426 LEU B C 1
ATOM 6943 O O . LEU B 1 426 ? 124.083 122.119 95.732 1.00 30.20 426 LEU B O 1
ATOM 6948 N N . ALA B 1 427 ? 125.835 123.201 94.886 1.00 29.89 427 ALA B N 1
ATOM 6949 C CA . ALA B 1 427 ? 126.294 123.742 96.146 1.00 31.14 427 ALA B CA 1
ATOM 6950 C C . ALA B 1 427 ? 125.265 124.642 96.800 1.00 29.90 427 ALA B C 1
ATOM 6951 O O . ALA B 1 427 ? 125.363 124.916 97.993 1.00 27.85 427 ALA B O 1
ATOM 6953 N N . MET B 1 428 ? 124.308 125.169 96.044 1.00 29.73 428 MET B N 1
ATOM 6954 C CA . MET B 1 428 ? 123.325 126.053 96.631 1.00 26.14 428 MET B CA 1
ATOM 6955 C C . MET B 1 428 ? 122.113 125.297 97.151 1.00 26.15 428 MET B C 1
ATOM 6956 O O . MET B 1 428 ? 121.255 125.875 97.833 1.00 26.95 428 MET B O 1
ATOM 6961 N N . LEU B 1 429 ? 122.024 124.010 96.825 1.00 27.30 429 LEU B N 1
ATOM 6962 C CA . LEU B 1 429 ? 120.874 123.260 97.226 1.00 22.70 429 LEU B CA 1
ATOM 6963 C C . LEU B 1 429 ? 120.794 122.994 98.695 1.00 21.30 429 LEU B C 1
ATOM 6964 O O . LEU B 1 429 ? 119.745 123.226 99.255 1.00 23.58 429 LEU B O 1
ATOM 6969 N N . PRO B 1 430 ? 121.823 122.559 99.413 1.00 18.86 430 PRO B N 1
ATOM 6970 C CA . PRO B 1 430 ? 121.696 122.259 100.805 1.00 17.28 430 PRO B CA 1
ATOM 6971 C C . PRO B 1 430 ? 121.119 123.399 101.611 1.00 21.77 430 PRO B C 1
ATOM 6972 O O . PRO B 1 430 ? 120.339 123.165 102.529 1.00 22.63 430 PRO B O 1
ATOM 6976 N N . LYS B 1 431 ? 121.426 124.645 101.244 1.00 23.24 431 LYS B N 1
ATOM 6977 C CA . LYS B 1 431 ? 120.894 125.753 102.009 1.00 19.96 431 LYS B CA 1
ATOM 6978 C C . LYS B 1 431 ? 119.411 125.894 101.773 1.00 18.32 431 LYS B C 1
ATOM 6979 O O . LYS B 1 431 ? 118.631 126.015 102.722 1.00 20.35 431 LYS B O 1
ATOM 6985 N N . LEU B 1 432 ? 119.001 125.824 100.515 1.00 19.85 432 LEU B N 1
ATOM 6986 C CA . LEU B 1 432 ? 117.594 125.934 100.216 1.00 18.03 432 LEU B CA 1
ATOM 6987 C C . LEU B 1 432 ? 116.803 124.790 100.754 1.00 18.26 432 LEU B C 1
ATOM 6988 O O . LEU B 1 432 ? 115.719 124.979 101.294 1.00 19.17 432 LEU B O 1
ATOM 6993 N N . LEU B 1 433 ? 117.322 123.593 100.588 1.00 21.26 433 LEU B N 1
ATOM 6994 C CA . LEU B 1 433 ? 116.590 122.422 100.957 1.00 17.09 433 LEU B CA 1
ATOM 6995 C C . LEU B 1 433 ? 116.455 122.327 102.450 1.00 14.27 433 LEU B C 1
ATOM 6996 O O . LEU B 1 433 ? 115.389 121.960 102.924 1.00 17.94 433 LEU B O 1
ATOM 7001 N N . LEU B 1 434 ? 117.466 122.711 103.218 1.00 14.52 434 LEU B N 1
ATOM 7002 C CA . LEU B 1 434 ? 117.297 122.634 104.648 1.00 14.32 434 LEU B CA 1
ATOM 7003 C C . LEU B 1 434 ? 116.282 123.682 105.097 1.00 17.06 434 LEU B C 1
ATOM 7004 O O . LEU B 1 434 ? 115.473 123.409 105.985 1.00 17.14 434 LEU B O 1
ATOM 7009 N N . PHE B 1 435 ? 116.299 124.876 104.491 1.00 18.86 435 PHE B N 1
ATOM 7010 C CA . PHE B 1 435 ? 115.305 125.900 104.801 1.00 16.27 435 PHE B CA 1
ATOM 7011 C C . PHE B 1 435 ? 113.900 125.406 104.538 1.00 15.42 435 PHE B C 1
ATOM 7012 O O . PHE B 1 435 ? 113.015 125.548 105.385 1.00 17.42 435 PHE B O 1
ATOM 7020 N N . LEU B 1 436 ? 113.688 124.830 103.364 1.00 15.94 436 LEU B N 1
ATOM 7021 C CA . LEU B 1 436 ? 112.385 124.354 103.013 1.00 13.65 436 LEU B CA 1
ATOM 7022 C C . LEU B 1 436 ? 111.948 123.266 103.939 1.00 14.70 436 LEU B C 1
ATOM 7023 O O . LEU B 1 436 ? 110.777 123.204 104.273 1.00 16.44 436 LEU B O 1
ATOM 7028 N N . SER B 1 437 ? 112.858 122.400 104.370 1.00 14.80 437 SER B N 1
ATOM 7029 C CA . SER B 1 437 ? 112.462 121.352 105.276 1.00 11.34 437 SER B CA 1
ATOM 7030 C C . SER B 1 437 ? 112.033 121.935 106.599 1.00 11.51 437 SER B C 1
ATOM 7031 O O . SER B 1 437 ? 110.965 121.615 107.109 1.00 15.07 437 SER B O 1
ATOM 7034 N N . LYS B 1 438 ? 112.751 122.921 107.114 1.00 12.96 438 LYS B N 1
ATOM 7035 C CA . LYS B 1 438 ? 112.344 123.504 108.387 1.00 11.55 438 LYS B CA 1
ATOM 7036 C C . LYS B 1 438 ? 110.961 124.147 108.260 1.00 10.38 438 LYS B C 1
ATOM 7037 O O . LYS B 1 438 ? 110.147 124.086 109.178 1.00 10.95 438 LYS B O 1
ATOM 7043 N N . ALA B 1 439 ? 110.679 124.715 107.101 1.00 13.73 439 ALA B N 1
ATOM 7044 C CA . ALA B 1 439 ? 109.439 125.407 106.788 1.00 12.21 439 ALA B CA 1
ATOM 7045 C C . ALA B 1 439 ? 108.227 124.476 106.725 1.00 14.63 439 ALA B C 1
ATOM 7046 O O . ALA B 1 439 ? 107.091 124.949 106.654 1.00 17.75 439 ALA B O 1
ATOM 7048 N N . GLU B 1 440 ? 108.440 123.154 106.715 1.00 14.57 440 GLU B N 1
ATOM 7049 C CA . GLU B 1 440 ? 107.350 122.183 106.664 1.00 12.42 440 GLU B CA 1
ATOM 7050 C C . GLU B 1 440 ? 106.777 121.967 108.042 1.00 11.79 440 GLU B C 1
ATOM 7051 O O . GLU B 1 440 ? 105.771 121.282 108.200 1.00 16.14 440 GLU B O 1
ATOM 7057 N N . GLY B 1 441 ? 107.410 122.528 109.063 1.00 11.10 441 GLY B N 1
ATOM 7058 C CA . GLY B 1 441 ? 106.916 122.307 110.401 1.00 9.37 441 GLY B CA 1
ATOM 7059 C C . GLY B 1 441 ? 107.608 121.182 111.140 1.00 6.85 441 GLY B C 1
ATOM 7060 O O . GLY B 1 441 ? 107.059 120.640 112.097 1.00 9.19 441 GLY B O 1
ATOM 7061 N N . ILE B 1 442 ? 108.794 120.808 110.693 1.00 8.05 442 ILE B N 1
ATOM 7062 C CA . ILE B 1 442 ? 109.564 119.756 111.326 1.00 6.70 442 ILE B CA 1
ATOM 7063 C C . ILE B 1 442 ? 110.062 120.182 112.707 1.00 5.62 442 ILE B C 1
ATOM 7064 O O . ILE B 1 442 ? 110.532 121.297 112.872 1.00 7.09 442 ILE B O 1
ATOM 7069 N N . PRO B 1 443 ? 109.858 119.391 113.761 1.00 3.91 443 PRO B N 1
ATOM 7070 C CA . PRO B 1 443 ? 110.297 119.681 115.093 1.00 4.18 443 PRO B CA 1
ATOM 7071 C C . PRO B 1 443 ? 111.776 119.469 115.385 1.00 4.02 443 PRO B C 1
ATOM 7072 O O . PRO B 1 443 ? 112.247 119.888 116.434 1.00 5.40 443 PRO B O 1
ATOM 7076 N N . SER B 1 444 ? 112.547 118.812 114.525 1.00 4.95 444 SER B N 1
ATOM 7077 C CA . SER B 1 444 ? 113.925 118.575 114.930 1.00 4.11 444 SER B CA 1
ATOM 7078 C C . SER B 1 444 ? 114.930 118.752 113.833 1.00 3.85 444 SER B C 1
ATOM 7079 O O . SER B 1 444 ? 114.665 118.452 112.668 1.00 4.46 444 SER B O 1
ATOM 7082 N N . GLN B 1 445 ? 116.123 119.152 114.241 1.00 4.07 445 GLN B N 1
ATOM 7083 C CA . GLN B 1 445 ? 117.226 119.384 113.342 1.00 3.92 445 GLN B CA 1
ATOM 7084 C C . GLN B 1 445 ? 117.712 118.143 112.646 1.00 4.24 445 GLN B C 1
ATOM 7085 O O . GLN B 1 445 ? 117.971 118.205 111.451 1.00 4.85 445 GLN B O 1
ATOM 7091 N N . SER B 1 446 ? 117.790 116.986 113.311 1.00 4.49 446 SER B N 1
ATOM 7092 C CA . SER B 1 446 ? 118.283 115.844 112.562 1.00 3.69 446 SER B CA 1
ATOM 7093 C C . SER B 1 446 ? 117.253 115.367 111.577 1.00 4.04 446 SER B C 1
ATOM 7094 O O . SER B 1 446 ? 117.606 114.766 110.564 1.00 4.14 446 SER B O 1
ATOM 7097 N N . HIS B 1 447 ? 115.978 115.633 111.838 1.00 3.87 447 HIS B N 1
ATOM 7098 C CA . HIS B 1 447 ? 114.955 115.210 110.918 1.00 3.63 447 HIS B CA 1
ATOM 7099 C C . HIS B 1 447 ? 114.976 116.147 109.747 1.00 4.43 447 HIS B C 1
ATOM 7100 O O . HIS B 1 447 ? 114.823 115.710 108.613 1.00 4.06 447 HIS B O 1
ATOM 7107 N N . ALA B 1 448 ? 115.145 117.450 110.003 1.00 5.00 448 ALA B N 1
ATOM 7108 C CA . ALA B 1 448 ? 115.194 118.433 108.940 1.00 4.52 448 ALA B CA 1
ATOM 7109 C C . ALA B 1 448 ? 116.361 118.131 108.022 1.00 5.28 448 ALA B C 1
ATOM 7110 O O . ALA B 1 448 ? 116.268 118.349 106.817 1.00 8.04 448 ALA B O 1
ATOM 7112 N N . ILE B 1 449 ? 117.468 117.647 108.583 1.00 5.54 449 ILE B N 1
ATOM 7113 C CA . ILE B 1 449 ? 118.626 117.269 107.798 1.00 4.87 449 ILE B CA 1
ATOM 7114 C C . ILE B 1 449 ? 118.350 116.043 106.983 1.00 5.50 449 ILE B C 1
ATOM 7115 O O . ILE B 1 449 ? 118.730 116.011 105.820 1.00 6.88 449 ILE B O 1
ATOM 7120 N N . ARG B 1 450 ? 117.734 115.010 107.563 1.00 5.03 450 ARG B N 1
ATOM 7121 C CA . ARG B 1 450 ? 117.429 113.848 106.761 1.00 4.40 450 ARG B CA 1
ATOM 7122 C C . ARG B 1 450 ? 116.493 114.238 105.656 1.00 5.99 450 ARG B C 1
ATOM 7123 O O . ARG B 1 450 ? 116.657 113.784 104.527 1.00 6.80 450 ARG B O 1
ATOM 7131 N N . ALA B 1 451 ? 115.524 115.094 105.951 1.00 6.77 451 ALA B N 1
ATOM 7132 C CA . ALA B 1 451 ? 114.590 115.545 104.955 1.00 6.70 451 ALA B CA 1
ATOM 7133 C C . ALA B 1 451 ? 115.299 116.329 103.867 1.00 8.51 451 ALA B C 1
ATOM 7134 O O . ALA B 1 451 ? 114.965 116.207 102.689 1.00 12.19 451 ALA B O 1
ATOM 7136 N N . ALA B 1 452 ? 116.285 117.147 104.230 1.00 8.39 452 ALA B N 1
ATOM 7137 C CA . ALA B 1 452 ? 117.020 117.894 103.231 1.00 7.72 452 ALA B CA 1
ATOM 7138 C C . ALA B 1 452 ? 117.801 116.959 102.337 1.00 8.72 452 ALA B C 1
ATOM 7139 O O . ALA B 1 452 ? 117.852 117.160 101.126 1.00 13.16 452 ALA B O 1
ATOM 7141 N N . SER B 1 453 ? 118.359 115.898 102.922 1.00 9.95 453 SER B N 1
ATOM 7142 C CA . SER B 1 453 ? 119.113 114.906 102.184 1.00 8.11 453 SER B CA 1
ATOM 7143 C C . SER B 1 453 ? 118.192 114.147 101.271 1.00 10.01 453 SER B C 1
ATOM 7144 O O . SER B 1 453 ? 118.576 113.767 100.170 1.00 14.04 453 SER B O 1
ATOM 7147 N N . GLY B 1 454 ? 116.971 113.920 101.721 1.00 9.65 454 GLY B N 1
ATOM 7148 C CA . GLY B 1 454 ? 115.955 113.244 100.949 1.00 9.42 454 GLY B CA 1
ATOM 7149 C C . GLY B 1 454 ? 115.631 114.049 99.704 1.00 13.58 454 GLY B C 1
ATOM 7150 O O . GLY B 1 454 ? 115.579 113.506 98.595 1.00 18.22 454 GLY B O 1
ATOM 7151 N N . LYS B 1 455 ? 115.431 115.348 99.875 1.00 14.49 455 LYS B N 1
ATOM 7152 C CA . LYS B 1 455 ? 115.126 116.210 98.753 1.00 12.43 455 LYS B CA 1
ATOM 7153 C C . LYS B 1 455 ? 116.308 116.273 97.812 1.00 15.08 455 LYS B C 1
ATOM 7154 O O . LYS B 1 455 ? 116.138 116.264 96.594 1.00 20.54 455 LYS B O 1
ATOM 7160 N N . TYR B 1 456 ? 117.512 116.323 98.369 1.00 14.61 456 TYR B N 1
ATOM 7161 C CA . TYR B 1 456 ? 118.720 116.403 97.584 1.00 14.85 456 TYR B CA 1
ATOM 7162 C C . TYR B 1 456 ? 118.805 115.164 96.734 1.00 16.28 456 TYR B C 1
ATOM 7163 O O . TYR B 1 456 ? 119.138 115.246 95.564 1.00 20.60 456 TYR B O 1
ATOM 7172 N N . PHE B 1 457 ? 118.516 113.998 97.315 1.00 18.04 457 PHE B N 1
ATOM 7173 C CA . PHE B 1 457 ? 118.568 112.730 96.607 1.00 16.68 457 PHE B CA 1
ATOM 7174 C C . PHE B 1 457 ? 117.702 112.838 95.391 1.00 18.01 457 PHE B C 1
ATOM 7175 O O . PHE B 1 457 ? 118.115 112.473 94.298 1.00 24.05 457 PHE B O 1
ATOM 7183 N N . TYR B 1 458 ? 116.524 113.413 95.508 1.00 18.31 458 TYR B N 1
ATOM 7184 C CA . TYR B 1 458 ? 115.725 113.496 94.310 1.00 18.85 458 TYR B CA 1
ATOM 7185 C C . TYR B 1 458 ? 116.419 114.336 93.230 1.00 23.22 458 TYR B C 1
ATOM 7186 O O . TYR B 1 458 ? 116.233 114.051 92.052 1.00 29.84 458 TYR B O 1
ATOM 7195 N N . PHE B 1 459 ? 117.229 115.337 93.591 1.00 23.65 459 PHE B N 1
ATOM 7196 C CA . PHE B 1 459 ? 117.989 116.084 92.562 1.00 23.62 459 PHE B CA 1
ATOM 7197 C C . PHE B 1 459 ? 119.136 115.186 92.051 1.00 24.29 459 PHE B C 1
ATOM 7198 O O . PHE B 1 459 ? 119.409 115.099 90.853 1.00 27.47 459 PHE B O 1
ATOM 7206 N N . SER B 1 460 ? 119.742 114.412 92.944 1.00 26.62 460 SER B N 1
ATOM 7207 C CA . SER B 1 460 ? 120.844 113.532 92.573 1.00 25.21 460 SER B CA 1
ATOM 7208 C C . SER B 1 460 ? 120.386 112.535 91.532 1.00 28.11 460 SER B C 1
ATOM 7209 O O . SER B 1 460 ? 121.157 112.165 90.642 1.00 31.71 460 SER B O 1
ATOM 7212 N N . VAL B 1 461 ? 119.141 112.099 91.649 1.00 27.06 461 VAL B N 1
ATOM 7213 C CA . VAL B 1 461 ? 118.568 111.175 90.709 1.00 27.49 461 VAL B CA 1
ATOM 7214 C C . VAL B 1 461 ? 118.005 111.867 89.468 1.00 33.94 461 VAL B C 1
ATOM 7215 O O . VAL B 1 461 ? 118.372 111.497 88.358 1.00 38.99 461 VAL B O 1
ATOM 7219 N N . PHE B 1 462 ? 117.168 112.896 89.617 1.00 31.04 462 PHE B N 1
ATOM 7220 C CA . PHE B 1 462 ? 116.518 113.483 88.448 1.00 33.38 462 PHE B CA 1
ATOM 7221 C C . PHE B 1 462 ? 117.264 114.588 87.722 1.00 36.00 462 PHE B C 1
ATOM 7222 O O . PHE B 1 462 ? 116.992 114.839 86.549 1.00 40.60 462 PHE B O 1
ATOM 7230 N N . ASN B 1 463 ? 118.173 115.280 88.387 1.00 37.36 463 ASN B N 1
ATOM 7231 C CA . ASN B 1 463 ? 118.925 116.342 87.752 1.00 34.90 463 ASN B CA 1
ATOM 7232 C C . ASN B 1 463 ? 120.328 115.891 87.417 1.00 36.07 463 ASN B C 1
ATOM 7233 O O . ASN B 1 463 ? 120.851 116.270 86.380 1.00 39.01 463 ASN B O 1
ATOM 7238 N N . VAL B 1 464 ? 120.948 115.059 88.249 1.00 37.79 464 VAL B N 1
ATOM 7239 C CA . VAL B 1 464 ? 122.316 114.723 87.896 1.00 39.13 464 VAL B CA 1
ATOM 7240 C C . VAL B 1 464 ? 122.435 113.360 87.239 1.00 39.56 464 VAL B C 1
ATOM 7241 O O . VAL B 1 464 ? 122.861 113.292 86.101 1.00 40.63 464 VAL B O 1
ATOM 7245 N N . PHE B 1 465 ? 122.045 112.259 87.882 1.00 39.15 465 PHE B N 1
ATOM 7246 C CA . PHE B 1 465 ? 122.207 111.009 87.161 1.00 37.80 465 PHE B CA 1
ATOM 7247 C C . PHE B 1 465 ? 121.378 110.972 85.914 1.00 40.59 465 PHE B C 1
ATOM 7248 O O . PHE B 1 465 ? 121.931 110.889 84.821 1.00 44.22 465 PHE B O 1
ATOM 7256 N N . ILE B 1 466 ? 120.068 111.146 86.037 1.00 40.57 466 ILE B N 1
ATOM 7257 C CA . ILE B 1 466 ? 119.232 111.104 84.861 1.00 42.08 466 ILE B CA 1
ATOM 7258 C C . ILE B 1 466 ? 119.456 112.317 84.022 1.00 42.43 466 ILE B C 1
ATOM 7259 O O . ILE B 1 466 ? 119.549 112.223 82.808 1.00 48.79 466 ILE B O 1
ATOM 7264 N N . GLY B 1 467 ? 119.507 113.468 84.639 1.00 39.40 467 GLY B N 1
ATOM 7265 C CA . GLY B 1 467 ? 119.646 114.688 83.881 1.00 43.17 467 GLY B CA 1
ATOM 7266 C C . GLY B 1 467 ? 120.900 114.754 83.015 1.00 48.22 467 GLY B C 1
ATOM 7267 O O . GLY B 1 467 ? 120.790 115.028 81.815 1.00 51.48 467 GLY B O 1
ATOM 7268 N N . VAL B 1 468 ? 122.088 114.515 83.594 1.00 47.03 468 VAL B N 1
ATOM 7269 C CA . VAL B 1 468 ? 123.323 114.583 82.839 1.00 46.24 468 VAL B CA 1
ATOM 7270 C C . VAL B 1 468 ? 123.381 113.454 81.848 1.00 47.84 468 VAL B C 1
ATOM 7271 O O . VAL B 1 468 ? 123.782 113.657 80.703 1.00 53.53 468 VAL B O 1
ATOM 7275 N N . THR B 1 469 ? 123.003 112.255 82.267 1.00 47.27 469 THR B N 1
ATOM 7276 C CA . THR B 1 469 ? 123.058 111.141 81.370 1.00 47.15 469 THR B CA 1
ATOM 7277 C C . THR B 1 469 ? 122.172 111.339 80.178 1.00 52.10 469 THR B C 1
ATOM 7278 O O . THR B 1 469 ? 122.606 111.103 79.046 1.00 59.29 469 THR B O 1
ATOM 7282 N N . LEU B 1 470 ? 120.942 111.783 80.391 1.00 51.15 470 LEU B N 1
ATOM 7283 C CA . LEU B 1 470 ? 120.042 111.953 79.281 1.00 56.54 470 LEU B CA 1
ATOM 7284 C C . LEU B 1 470 ? 120.450 113.079 78.385 1.00 59.01 470 LEU B C 1
ATOM 7285 O O . LEU B 1 470 ? 120.528 112.906 77.170 1.00 63.76 470 LEU B O 1
ATOM 7290 N N . ALA B 1 471 ? 120.768 114.228 78.951 1.00 57.47 471 ALA B N 1
ATOM 7291 C CA . ALA B 1 471 ? 121.135 115.324 78.102 1.00 57.62 471 ALA B CA 1
ATOM 7292 C C . ALA B 1 471 ? 122.355 114.964 77.288 1.00 61.67 471 ALA B C 1
ATOM 7293 O O . ALA B 1 471 ? 122.416 115.293 76.116 1.00 65.93 471 ALA B O 1
ATOM 7295 N N . GLY B 1 472 ? 123.311 114.239 77.875 1.00 61.48 472 GLY B N 1
ATOM 7296 C CA . GLY B 1 472 ? 124.505 113.840 77.157 1.00 62.09 472 GLY B CA 1
ATOM 7297 C C . GLY B 1 472 ? 124.167 112.916 76.001 1.00 60.46 472 GLY B C 1
ATOM 7298 O O . GLY B 1 472 ? 124.653 113.093 74.888 1.00 66.77 472 GLY B O 1
ATOM 7299 N N . THR B 1 473 ? 123.277 111.967 76.242 1.00 60.07 473 THR B N 1
ATOM 7300 C CA . THR B 1 473 ? 122.877 110.987 75.244 1.00 65.62 473 THR B CA 1
ATOM 7301 C C . THR B 1 473 ? 122.209 111.681 74.058 1.00 70.63 473 THR B C 1
ATOM 7302 O O . THR B 1 473 ? 122.434 111.334 72.888 1.00 72.19 473 THR B O 1
ATOM 7306 N N . LEU B 1 474 ? 121.420 112.700 74.354 1.00 67.95 474 LEU B N 1
ATOM 7307 C CA . LEU B 1 474 ? 120.672 113.442 73.352 1.00 65.74 474 LEU B CA 1
ATOM 7308 C C . LEU B 1 474 ? 121.544 114.335 72.486 1.00 69.28 474 LEU B C 1
ATOM 7309 O O . LEU B 1 474 ? 121.052 114.903 71.511 1.00 72.42 474 LEU B O 1
ATOM 7314 N N . PHE B 1 475 ? 122.835 114.467 72.805 1.00 70.78 475 PHE B N 1
ATOM 7315 C CA . PHE B 1 475 ? 123.727 115.254 71.950 1.00 69.18 475 PHE B CA 1
ATOM 7316 C C . PHE B 1 475 ? 124.566 114.377 70.972 1.00 66.79 475 PHE B C 1
ATOM 7317 O O . PHE B 1 475 ? 125.455 114.908 70.299 1.00 69.46 475 PHE B O 1
ATOM 7325 N N . ASN B 1 476 ? 124.271 113.046 70.890 1.00 68.47 476 ASN B N 1
ATOM 7326 C CA . ASN B 1 476 ? 124.893 112.065 70.000 1.00 71.75 476 ASN B CA 1
ATOM 7327 C C . ASN B 1 476 ? 123.930 110.885 69.863 1.00 73.07 476 ASN B C 1
ATOM 7328 O O . ASN B 1 476 ? 123.273 110.717 68.832 1.00 78.34 476 ASN B O 1
ATOM 7333 N N . MET B 1 489 ? 117.494 101.971 63.859 1.00 67.26 489 MET B N 1
ATOM 7334 C CA . MET B 1 489 ? 118.690 101.692 64.660 1.00 63.05 489 MET B CA 1
ATOM 7335 C C . MET B 1 489 ? 118.953 102.766 65.752 1.00 68.29 489 MET B C 1
ATOM 7336 O O . MET B 1 489 ? 120.094 102.915 66.229 1.00 72.51 489 MET B O 1
ATOM 7341 N N . ILE B 1 490 ? 117.877 103.448 66.214 1.00 73.17 490 ILE B N 1
ATOM 7342 C CA . ILE B 1 490 ? 117.888 104.451 67.282 1.00 71.78 490 ILE B CA 1
ATOM 7343 C C . ILE B 1 490 ? 118.257 103.834 68.597 1.00 74.55 490 ILE B C 1
ATOM 7344 O O . ILE B 1 490 ? 119.042 104.400 69.344 1.00 77.80 490 ILE B O 1
ATOM 7349 N N . ILE B 1 491 ? 117.705 102.680 68.884 1.00 75.49 491 ILE B N 1
ATOM 7350 C CA . ILE B 1 491 ? 117.998 102.057 70.149 1.00 77.82 491 ILE B CA 1
ATOM 7351 C C . ILE B 1 491 ? 119.475 101.660 70.204 1.00 78.50 491 ILE B C 1
ATOM 7352 O O . ILE B 1 491 ? 120.110 101.830 71.247 1.00 77.01 491 ILE B O 1
ATOM 7357 N N . ASN B 1 492 ? 120.022 101.126 69.101 1.00 76.26 492 ASN B N 1
ATOM 7358 C CA . ASN B 1 492 ? 121.433 100.747 69.073 1.00 74.39 492 ASN B CA 1
ATOM 7359 C C . ASN B 1 492 ? 122.325 101.967 69.311 1.00 74.94 492 ASN B C 1
ATOM 7360 O O . ASN B 1 492 ? 123.301 101.903 70.073 1.00 76.23 492 ASN B O 1
ATOM 7365 N N . LEU B 1 493 ? 121.959 103.104 68.709 1.00 76.78 493 LEU B N 1
ATOM 7366 C CA . LEU B 1 493 ? 122.711 104.335 68.893 1.00 76.37 493 LEU B CA 1
ATOM 7367 C C . LEU B 1 493 ? 122.687 104.796 70.323 1.00 72.53 493 LEU B C 1
ATOM 7368 O O . LEU B 1 493 ? 123.722 105.173 70.880 1.00 72.17 493 LEU B O 1
ATOM 7373 N N . LEU B 1 494 ? 121.519 104.773 70.930 1.00 71.60 494 LEU B N 1
ATOM 7374 C CA . LEU B 1 494 ? 121.418 105.230 72.282 1.00 71.25 494 LEU B CA 1
ATOM 7375 C C . LEU B 1 494 ? 122.206 104.311 73.206 1.00 72.08 494 LEU B C 1
ATOM 7376 O O . LEU B 1 494 ? 122.863 104.780 74.141 1.00 72.62 494 LEU B O 1
ATOM 7381 N N . ALA B 1 495 ? 122.186 102.999 72.948 1.00 72.08 495 ALA B N 1
ATOM 7382 C CA . ALA B 1 495 ? 122.926 102.088 73.800 1.00 70.02 495 ALA B CA 1
ATOM 7383 C C . ALA B 1 495 ? 124.424 102.365 73.770 1.00 67.51 495 ALA B C 1
ATOM 7384 O O . ALA B 1 495 ? 125.081 102.329 74.810 1.00 64.24 495 ALA B O 1
ATOM 7386 N N . THR B 1 496 ? 124.960 102.671 72.585 1.00 68.70 496 THR B N 1
ATOM 7387 C CA . THR B 1 496 ? 126.381 102.956 72.434 1.00 63.27 496 THR B CA 1
ATOM 7388 C C . THR B 1 496 ? 126.749 104.296 73.047 1.00 66.04 496 THR B C 1
ATOM 7389 O O . THR B 1 496 ? 127.824 104.432 73.631 1.00 66.11 496 THR B O 1
ATOM 7393 N N . SER B 1 497 ? 125.880 105.297 72.883 1.00 68.94 497 SER B N 1
ATOM 7394 C CA . SER B 1 497 ? 126.085 106.645 73.416 1.00 67.96 497 SER B CA 1
ATOM 7395 C C . SER B 1 497 ? 126.077 106.721 74.946 1.00 61.65 497 SER B C 1
ATOM 7396 O O . SER B 1 497 ? 126.955 107.342 75.544 1.00 60.00 497 SER B O 1
ATOM 7399 N N . LEU B 1 498 ? 125.131 106.048 75.596 1.00 60.23 498 LEU B N 1
ATOM 7400 C CA . LEU B 1 498 ? 125.027 106.106 77.044 1.00 56.48 498 LEU B CA 1
ATOM 7401 C C . LEU B 1 498 ? 126.339 105.928 77.823 1.00 56.43 498 LEU B C 1
ATOM 7402 O O . LEU B 1 498 ? 126.686 106.820 78.594 1.00 55.70 498 LEU B O 1
ATOM 7407 N N . PRO B 1 499 ? 127.151 104.875 77.635 1.00 56.40 499 PRO B N 1
ATOM 7408 C CA . PRO B 1 499 ? 128.388 104.633 78.352 1.00 53.77 499 PRO B CA 1
ATOM 7409 C C . PRO B 1 499 ? 129.407 105.752 78.239 1.00 53.62 499 PRO B C 1
ATOM 7410 O O . PRO B 1 499 ? 130.311 105.865 79.059 1.00 53.29 499 PRO B O 1
ATOM 7414 N N . LYS B 1 500 ? 129.303 106.605 77.237 1.00 53.15 500 LYS B N 1
ATOM 7415 C CA . LYS B 1 500 ? 130.316 107.618 77.087 1.00 50.05 500 LYS B CA 1
ATOM 7416 C C . LYS B 1 500 ? 130.198 108.733 78.099 1.00 48.23 500 LYS B C 1
ATOM 7417 O O . LYS B 1 500 ? 131.161 109.468 78.333 1.00 49.18 500 LYS B O 1
ATOM 7423 N N . SER B 1 501 ? 129.055 108.849 78.764 1.00 45.31 501 SER B N 1
ATOM 7424 C CA . SER B 1 501 ? 128.877 109.893 79.758 1.00 40.26 501 SER B CA 1
ATOM 7425 C C . SER B 1 501 ? 129.694 109.572 80.986 1.00 37.24 501 SER B C 1
ATOM 7426 O O . SER B 1 501 ? 129.961 110.438 81.825 1.00 39.67 501 SER B O 1
ATOM 7429 N N . ALA B 1 502 ? 130.116 108.321 81.105 1.00 41.38 502 ALA B N 1
ATOM 7430 C CA . ALA B 1 502 ? 130.862 107.886 82.245 1.00 39.75 502 ALA B CA 1
ATOM 7431 C C . ALA B 1 502 ? 132.156 108.651 82.366 1.00 38.08 502 ALA B C 1
ATOM 7432 O O . ALA B 1 502 ? 132.601 108.846 83.483 1.00 34.57 502 ALA B O 1
ATOM 7434 N N . THR B 1 503 ? 132.770 109.084 81.250 1.00 39.12 503 THR B N 1
ATOM 7435 C CA . THR B 1 503 ? 134.039 109.797 81.313 1.00 32.77 503 THR B CA 1
ATOM 7436 C C . THR B 1 503 ? 133.870 111.084 82.102 1.00 33.14 503 THR B C 1
ATOM 7437 O O . THR B 1 503 ? 134.744 111.459 82.896 1.00 35.24 503 THR B O 1
ATOM 7441 N N . PHE B 1 504 ? 132.758 111.792 81.877 1.00 35.99 504 PHE B N 1
ATOM 7442 C CA . PHE B 1 504 ? 132.462 112.999 82.639 1.00 34.26 504 PHE B CA 1
ATOM 7443 C C . PHE B 1 504 ? 132.418 112.666 84.093 1.00 31.82 504 PHE B C 1
ATOM 7444 O O . PHE B 1 504 ? 133.013 113.349 84.925 1.00 32.69 504 PHE B O 1
ATOM 7452 N N . PHE B 1 505 ? 131.699 111.612 84.406 1.00 34.99 505 PHE B N 1
ATOM 7453 C CA . PHE B 1 505 ? 131.557 111.243 85.775 1.00 30.46 505 PHE B CA 1
ATOM 7454 C C . PHE B 1 505 ? 132.871 110.783 86.380 1.00 30.57 505 PHE B C 1
ATOM 7455 O O . PHE B 1 505 ? 133.104 111.052 87.549 1.00 29.27 505 PHE B O 1
ATOM 7463 N N . LEU B 1 506 ? 133.758 110.129 85.619 1.00 33.77 506 LEU B N 1
ATOM 7464 C CA . LEU B 1 506 ? 135.024 109.692 86.205 1.00 28.50 506 LEU B CA 1
ATOM 7465 C C . LEU B 1 506 ? 135.792 110.924 86.611 1.00 27.98 506 LEU B C 1
ATOM 7466 O O . LEU B 1 506 ? 136.367 110.977 87.701 1.00 28.29 506 LEU B O 1
ATOM 7471 N N . THR B 1 507 ? 135.731 111.957 85.767 1.00 29.59 507 THR B N 1
ATOM 7472 C CA . THR B 1 507 ? 136.400 113.206 86.051 1.00 25.40 507 THR B CA 1
ATOM 7473 C C . THR B 1 507 ? 135.836 113.870 87.274 1.00 25.23 507 THR B C 1
ATOM 7474 O O . THR B 1 507 ? 136.588 114.342 88.119 1.00 24.43 507 THR B O 1
ATOM 7478 N N . TYR B 1 508 ? 134.520 113.908 87.373 1.00 29.01 508 TYR B N 1
ATOM 7479 C CA . TYR B 1 508 ? 133.834 114.532 88.477 1.00 23.66 508 TYR B CA 1
ATOM 7480 C C . TYR B 1 508 ? 134.202 113.851 89.780 1.00 21.24 508 TYR B C 1
ATOM 7481 O O . TYR B 1 508 ? 134.494 114.512 90.780 1.00 24.38 508 TYR B O 1
ATOM 7490 N N . VAL B 1 509 ? 134.203 112.525 89.780 1.00 24.28 509 VAL B N 1
ATOM 7491 C CA . VAL B 1 509 ? 134.518 111.780 90.976 1.00 21.04 509 VAL B CA 1
ATOM 7492 C C . VAL B 1 509 ? 135.965 112.036 91.377 1.00 19.39 509 VAL B C 1
ATOM 7493 O O . VAL B 1 509 ? 136.222 112.247 92.561 1.00 19.32 509 VAL B O 1
ATOM 7497 N N . ALA B 1 510 ? 136.905 112.001 90.416 1.00 21.82 510 ALA B N 1
ATOM 7498 C CA . ALA B 1 510 ? 138.312 112.269 90.692 1.00 17.73 510 ALA B CA 1
ATOM 7499 C C . ALA B 1 510 ? 138.505 113.681 91.164 1.00 18.85 510 ALA B C 1
ATOM 7500 O O . ALA B 1 510 ? 139.323 113.946 92.027 1.00 19.73 510 ALA B O 1
ATOM 7502 N N . LEU B 1 511 ? 137.744 114.624 90.646 1.00 21.74 511 LEU B N 1
ATOM 7503 C CA . LEU B 1 511 ? 137.881 115.981 91.118 1.00 19.89 511 LEU B CA 1
ATOM 7504 C C . LEU B 1 511 ? 137.567 116.014 92.588 1.00 17.57 511 LEU B C 1
ATOM 7505 O O . LEU B 1 511 ? 138.334 116.562 93.392 1.00 19.10 511 LEU B O 1
ATOM 7510 N N . LYS B 1 512 ? 136.485 115.366 92.966 1.00 19.09 512 LYS B N 1
ATOM 7511 C CA . LYS B 1 512 ? 136.136 115.330 94.348 1.00 15.24 512 LYS B CA 1
ATOM 7512 C C . LYS B 1 512 ? 137.124 114.544 95.206 1.00 14.90 512 LYS B C 1
ATOM 7513 O O . LYS B 1 512 ? 137.401 114.994 96.320 1.00 15.82 512 LYS B O 1
ATOM 7519 N N . PHE B 1 513 ? 137.682 113.406 94.748 1.00 16.25 513 PHE B N 1
ATOM 7520 C CA . PHE B 1 513 ? 138.606 112.757 95.671 1.00 14.95 513 PHE B CA 1
ATOM 7521 C C . PHE B 1 513 ? 140.024 113.326 95.649 1.00 15.62 513 PHE B C 1
ATOM 7522 O O . PHE B 1 513 ? 140.740 113.217 96.634 1.00 16.50 513 PHE B O 1
ATOM 7530 N N . PHE B 1 514 ? 140.433 113.980 94.585 1.00 16.40 514 PHE B N 1
ATOM 7531 C CA . PHE B 1 514 ? 141.740 114.599 94.584 1.00 15.05 514 PHE B CA 1
ATOM 7532 C C . PHE B 1 514 ? 141.737 116.032 95.111 1.00 16.14 514 PHE B C 1
ATOM 7533 O O . PHE B 1 514 ? 142.447 116.340 96.066 1.00 18.20 514 PHE B O 1
ATOM 7541 N N . ILE B 1 515 ? 140.899 116.915 94.580 1.00 15.94 515 ILE B N 1
ATOM 7542 C CA . ILE B 1 515 ? 140.933 118.286 95.063 1.00 15.04 515 ILE B CA 1
ATOM 7543 C C . ILE B 1 515 ? 140.032 118.420 96.245 1.00 14.61 515 ILE B C 1
ATOM 7544 O O . ILE B 1 515 ? 140.379 119.099 97.202 1.00 15.12 515 ILE B O 1
ATOM 7549 N N . GLY B 1 516 ? 138.870 117.807 96.181 1.00 15.75 516 GLY B N 1
ATOM 7550 C CA . GLY B 1 516 ? 137.942 117.895 97.286 1.00 11.40 516 GLY B CA 1
ATOM 7551 C C . GLY B 1 516 ? 138.607 117.376 98.542 1.00 10.10 516 GLY B C 1
ATOM 7552 O O . GLY B 1 516 ? 138.708 118.108 99.523 1.00 13.62 516 GLY B O 1
ATOM 7553 N N . TYR B 1 517 ? 139.111 116.146 98.510 1.00 11.89 517 TYR B N 1
ATOM 7554 C CA . TYR B 1 517 ? 139.776 115.613 99.694 1.00 10.07 517 TYR B CA 1
ATOM 7555 C C . TYR B 1 517 ? 141.083 116.327 99.934 1.00 11.24 517 TYR B C 1
ATOM 7556 O O . TYR B 1 517 ? 141.530 116.442 101.069 1.00 12.57 517 TYR B O 1
ATOM 7565 N N . GLY B 1 518 ? 141.733 116.827 98.896 1.00 12.89 518 GLY B N 1
ATOM 7566 C CA . GLY B 1 518 ? 142.966 117.543 99.102 1.00 12.27 518 GLY B CA 1
ATOM 7567 C C . GLY B 1 518 ? 142.708 118.718 100.034 1.00 12.50 518 GLY B C 1
ATOM 7568 O O . GLY B 1 518 ? 143.450 118.911 101.000 1.00 15.30 518 GLY B O 1
ATOM 7569 N N . LEU B 1 519 ? 141.663 119.502 99.746 1.00 12.45 519 LEU B N 1
ATOM 7570 C CA . LEU B 1 519 ? 141.271 120.649 100.554 1.00 9.97 519 LEU B CA 1
ATOM 7571 C C . LEU B 1 519 ? 140.720 120.236 101.898 1.00 10.88 519 LEU B C 1
ATOM 7572 O O . LEU B 1 519 ? 140.969 120.895 102.902 1.00 14.85 519 LEU B O 1
ATOM 7577 N N . GLU B 1 520 ? 140.011 119.126 101.954 1.00 11.28 520 GLU B N 1
ATOM 7578 C CA . GLU B 1 520 ? 139.445 118.677 103.207 1.00 9.39 520 GLU B CA 1
ATOM 7579 C C . GLU B 1 520 ? 140.544 118.298 104.183 1.00 10.99 520 GLU B C 1
ATOM 7580 O O . GLU B 1 520 ? 140.457 118.591 105.371 1.00 13.25 520 GLU B O 1
ATOM 7586 N N . LEU B 1 521 ? 141.599 117.666 103.692 1.00 11.03 521 LEU B N 1
ATOM 7587 C CA . LEU B 1 521 ? 142.670 117.255 104.567 1.00 10.99 521 LEU B CA 1
ATOM 7588 C C . LEU B 1 521 ? 143.606 118.418 104.894 1.00 12.73 521 LEU B C 1
ATOM 7589 O O . LEU B 1 521 ? 143.947 118.630 106.059 1.00 15.64 521 LEU B O 1
ATOM 7594 N N . SER B 1 522 ? 143.996 119.196 103.874 1.00 12.58 522 SER B N 1
ATOM 7595 C CA . SER B 1 522 ? 144.925 120.299 104.057 1.00 12.61 522 SER B CA 1
ATOM 7596 C C . SER B 1 522 ? 144.323 121.532 104.703 1.00 14.88 522 SER B C 1
ATOM 7597 O O . SER B 1 522 ? 145.051 122.364 105.232 1.00 18.17 522 SER B O 1
ATOM 7600 N N . ARG B 1 523 ? 143.012 121.704 104.651 1.00 15.29 523 ARG B N 1
ATOM 7601 C CA . ARG B 1 523 ? 142.354 122.825 105.298 1.00 13.73 523 ARG B CA 1
ATOM 7602 C C . ARG B 1 523 ? 142.959 124.166 104.965 1.00 17.34 523 ARG B C 1
ATOM 7603 O O . ARG B 1 523 ? 143.062 125.030 105.832 1.00 20.63 523 ARG B O 1
ATOM 7611 N N . ILE B 1 524 ? 143.290 124.382 103.702 1.00 18.40 524 ILE B N 1
ATOM 7612 C CA . ILE B 1 524 ? 143.904 125.630 103.314 1.00 17.37 524 ILE B CA 1
ATOM 7613 C C . ILE B 1 524 ? 142.951 126.783 103.421 1.00 20.33 524 ILE B C 1
ATOM 7614 O O . ILE B 1 524 ? 143.347 127.873 103.825 1.00 23.61 524 ILE B O 1
ATOM 7619 N N . ILE B 1 525 ? 141.717 126.607 103.010 1.00 19.32 525 ILE B N 1
ATOM 7620 C CA . ILE B 1 525 ? 140.841 127.749 103.078 1.00 18.52 525 ILE B CA 1
ATOM 7621 C C . ILE B 1 525 ? 140.590 128.185 104.522 1.00 20.37 525 ILE B C 1
ATOM 7622 O O . ILE B 1 525 ? 140.712 129.381 104.794 1.00 24.60 525 ILE B O 1
ATOM 7627 N N . PRO B 1 526 ? 140.156 127.316 105.456 1.00 18.88 526 PRO B N 1
ATOM 7628 C CA . PRO B 1 526 ? 140.022 127.636 106.853 1.00 17.87 526 PRO B CA 1
ATOM 7629 C C . PRO B 1 526 ? 141.283 128.205 107.463 1.00 19.93 526 PRO B C 1
ATOM 7630 O O . PRO B 1 526 ? 141.202 129.088 108.310 1.00 24.15 526 PRO B O 1
ATOM 7634 N N . LEU B 1 527 ? 142.455 127.754 107.006 1.00 20.72 527 LEU B N 1
ATOM 7635 C CA . LEU B 1 527 ? 143.698 128.247 107.556 1.00 19.87 527 LEU B CA 1
ATOM 7636 C C . LEU B 1 527 ? 143.949 129.688 107.190 1.00 23.60 527 LEU B C 1
ATOM 7637 O O . LEU B 1 527 ? 144.345 130.489 108.042 1.00 26.82 527 LEU B O 1
ATOM 7642 N N . ILE B 1 528 ? 143.692 130.041 105.939 1.00 24.21 528 ILE B N 1
ATOM 7643 C CA . ILE B 1 528 ? 143.902 131.401 105.508 1.00 21.58 528 ILE B CA 1
ATOM 7644 C C . ILE B 1 528 ? 142.946 132.326 106.205 1.00 25.75 528 ILE B C 1
ATOM 7645 O O . ILE B 1 528 ? 143.351 133.386 106.684 1.00 31.21 528 ILE B O 1
ATOM 7650 N N . ILE B 1 529 ? 141.680 131.945 106.278 1.00 25.61 529 ILE B N 1
ATOM 7651 C CA . ILE B 1 529 ? 140.710 132.811 106.907 1.00 24.27 529 ILE B CA 1
ATOM 7652 C C . ILE B 1 529 ? 141.040 132.989 108.361 1.00 27.40 529 ILE B C 1
ATOM 7653 O O . ILE B 1 529 ? 140.978 134.103 108.877 1.00 34.26 529 ILE B O 1
ATOM 7658 N N . PHE B 1 530 ? 141.376 131.908 109.040 1.00 25.57 530 PHE B N 1
ATOM 7659 C CA . PHE B 1 530 ? 141.723 131.982 110.428 1.00 25.51 530 PHE B CA 1
ATOM 7660 C C . PHE B 1 530 ? 142.868 132.906 110.715 1.00 31.58 530 PHE B C 1
ATOM 7661 O O . PHE B 1 530 ? 142.760 133.741 111.615 1.00 36.30 530 PHE B O 1
ATOM 7669 N N . HIS B 1 531 ? 143.971 132.798 109.983 1.00 31.05 531 HIS B N 1
ATOM 7670 C CA . HIS B 1 531 ? 145.074 133.674 110.314 1.00 29.73 531 HIS B CA 1
ATOM 7671 C C . HIS B 1 531 ? 144.740 135.121 109.996 1.00 33.66 531 HIS B C 1
ATOM 7672 O O . HIS B 1 531 ? 145.166 136.016 110.729 1.00 39.15 531 HIS B O 1
ATOM 7679 N N . LEU B 1 532 ? 143.967 135.391 108.943 1.00 34.13 532 LEU B N 1
ATOM 7680 C CA . LEU B 1 532 ? 143.621 136.777 108.689 1.00 35.66 532 LEU B CA 1
ATOM 7681 C C . LEU B 1 532 ? 142.758 137.327 109.808 1.00 39.52 532 LEU B C 1
ATOM 7682 O O . LEU B 1 532 ? 142.940 138.473 110.221 1.00 45.58 532 LEU B O 1
ATOM 7687 N N . LYS B 1 533 ? 141.820 136.541 110.330 1.00 38.04 533 LYS B N 1
ATOM 7688 C CA . LYS B 1 533 ? 141.025 137.071 111.417 1.00 39.87 533 LYS B CA 1
ATOM 7689 C C . LYS B 1 533 ? 141.891 137.281 112.642 1.00 42.26 533 LYS B C 1
ATOM 7690 O O . LYS B 1 533 ? 141.858 138.344 113.265 1.00 48.81 533 LYS B O 1
ATOM 7696 N N . LYS B 1 534 ? 142.760 136.326 112.954 1.00 40.47 534 LYS B N 1
ATOM 7697 C CA . LYS B 1 534 ? 143.579 136.448 114.144 1.00 43.15 534 LYS B CA 1
ATOM 7698 C C . LYS B 1 534 ? 144.440 137.710 114.123 1.00 47.60 534 LYS B C 1
ATOM 7699 O O . LYS B 1 534 ? 144.626 138.357 115.153 1.00 51.48 534 LYS B O 1
ATOM 7705 N N . LYS B 1 535 ? 144.997 138.041 112.958 1.00 48.16 535 LYS B N 1
ATOM 7706 C CA . LYS B 1 535 ? 145.845 139.216 112.807 1.00 51.47 535 LYS B CA 1
ATOM 7707 C C . LYS B 1 535 ? 145.116 140.554 112.690 1.00 52.06 535 LYS B C 1
ATOM 7708 O O . LYS B 1 535 ? 145.586 141.552 113.236 1.00 55.48 535 LYS B O 1
ATOM 7714 N N . TYR B 1 536 ? 144.004 140.609 111.964 1.00 50.76 536 TYR B N 1
ATOM 7715 C CA . TYR B 1 536 ? 143.354 141.888 111.742 1.00 51.10 536 TYR B CA 1
ATOM 7716 C C . TYR B 1 536 ? 142.049 142.173 112.480 1.00 52.86 536 TYR B C 1
ATOM 7717 O O . TYR B 1 536 ? 141.713 143.343 112.674 1.00 56.78 536 TYR B O 1
ATOM 7726 N N . LEU B 1 537 ? 141.263 141.158 112.825 1.00 51.86 537 LEU B N 1
ATOM 7727 C CA . LEU B 1 537 ? 139.958 141.427 113.401 1.00 50.87 537 LEU B CA 1
ATOM 7728 C C . LEU B 1 537 ? 139.795 141.015 114.845 1.00 53.83 537 LEU B C 1
ATOM 7729 O O . LEU B 1 537 ? 139.096 141.688 115.598 1.00 58.70 537 LEU B O 1
ATOM 7734 N N . CYS B 1 538 ? 140.389 139.902 115.231 1.00 50.29 538 CYS B N 1
ATOM 7735 C CA . CYS B 1 538 ? 140.185 139.407 116.579 1.00 54.35 538 CYS B CA 1
ATOM 7736 C C . CYS B 1 538 ? 140.983 140.242 117.551 1.00 57.76 538 CYS B C 1
ATOM 7737 O O . CYS B 1 538 ? 142.167 140.489 117.333 1.00 56.52 538 CYS B O 1
ATOM 7740 N N . LYS B 1 539 ? 140.342 140.662 118.638 1.00 61.14 539 LYS B N 1
ATOM 7741 C CA . LYS B 1 539 ? 141.007 141.477 119.649 1.00 60.95 539 LYS B CA 1
ATOM 7742 C C . LYS B 1 539 ? 141.221 140.734 120.962 1.00 59.56 539 LYS B C 1
ATOM 7743 O O . LYS B 1 539 ? 142.115 141.079 121.736 1.00 60.04 539 LYS B O 1
ATOM 7749 N N . THR B 1 540 ? 140.388 139.737 121.226 1.00 58.42 540 THR B N 1
ATOM 7750 C CA . THR B 1 540 ? 140.425 139.002 122.481 1.00 58.88 540 THR B CA 1
ATOM 7751 C C . THR B 1 540 ? 140.637 137.535 122.194 1.00 58.36 540 THR B C 1
ATOM 7752 O O . THR B 1 540 ? 140.462 137.085 121.054 1.00 57.02 540 THR B O 1
ATOM 7756 N N . GLU B 1 541 ? 140.972 136.778 123.228 1.00 56.48 541 GLU B N 1
ATOM 7757 C CA . GLU B 1 541 ? 141.187 135.350 123.090 1.00 54.99 541 GLU B CA 1
ATOM 7758 C C . GLU B 1 541 ? 139.928 134.631 122.671 1.00 50.70 541 GLU B C 1
ATOM 7759 O O . GLU B 1 541 ? 139.985 133.661 121.914 1.00 49.61 541 GLU B O 1
ATOM 7765 N N . ALA B 1 542 ? 138.789 135.084 123.173 1.00 50.81 542 ALA B N 1
ATOM 7766 C CA . ALA B 1 542 ? 137.544 134.443 122.819 1.00 48.09 542 ALA B CA 1
ATOM 7767 C C . ALA B 1 542 ? 137.270 134.576 121.342 1.00 45.07 542 ALA B C 1
ATOM 7768 O O . ALA B 1 542 ? 136.835 133.616 120.712 1.00 46.11 542 ALA B O 1
ATOM 7770 N N . GLU B 1 543 ? 137.573 135.737 120.774 1.00 47.40 543 GLU B N 1
ATOM 7771 C CA . GLU B 1 543 ? 137.335 135.939 119.357 1.00 47.30 543 GLU B CA 1
ATOM 7772 C C . GLU B 1 543 ? 138.256 135.075 118.533 1.00 42.33 543 GLU B C 1
ATOM 7773 O O . GLU B 1 543 ? 137.852 134.544 117.493 1.00 42.55 543 GLU B O 1
ATOM 7779 N N . VAL B 1 544 ? 139.487 134.904 119.002 1.00 43.89 544 VAL B N 1
ATOM 7780 C CA . VAL B 1 544 ? 140.406 134.062 118.274 1.00 40.66 544 VAL B CA 1
ATOM 7781 C C . VAL B 1 544 ? 139.896 132.631 118.289 1.00 40.09 544 VAL B C 1
ATOM 7782 O O . VAL B 1 544 ? 139.958 131.958 117.266 1.00 37.19 544 VAL B O 1
ATOM 7786 N N . LYS B 1 545 ? 139.411 132.133 119.433 1.00 39.46 545 LYS B N 1
ATOM 7787 C CA . LYS B 1 545 ? 138.875 130.780 119.421 1.00 31.20 545 LYS B CA 1
ATOM 7788 C C . LYS B 1 545 ? 137.660 130.635 118.539 1.00 31.54 545 LYS B C 1
ATOM 7789 O O . LYS B 1 545 ? 137.540 129.640 117.832 1.00 32.60 545 LYS B O 1
ATOM 7795 N N . GLU B 1 546 ? 136.776 131.628 118.496 1.00 35.91 546 GLU B N 1
ATOM 7796 C CA . GLU B 1 546 ? 135.605 131.493 117.641 1.00 34.70 546 GLU B CA 1
ATOM 7797 C C . GLU B 1 546 ? 136.037 131.337 116.201 1.00 31.74 546 GLU B C 1
ATOM 7798 O O . GLU B 1 546 ? 135.503 130.505 115.468 1.00 31.85 546 GLU B O 1
ATOM 7804 N N . ALA B 1 547 ? 137.084 132.049 115.824 1.00 32.23 547 ALA B N 1
ATOM 7805 C CA . ALA B 1 547 ? 137.599 132.013 114.480 1.00 29.32 547 ALA B CA 1
ATOM 7806 C C . ALA B 1 547 ? 137.999 130.611 114.027 1.00 28.70 547 ALA B C 1
ATOM 7807 O O . ALA B 1 547 ? 138.014 130.366 112.821 1.00 29.79 547 ALA B O 1
ATOM 7809 N N . TRP B 1 548 ? 138.418 129.706 114.931 1.00 27.21 548 TRP B N 1
ATOM 7810 C CA . TRP B 1 548 ? 138.811 128.381 114.466 1.00 24.25 548 TRP B CA 1
ATOM 7811 C C . TRP B 1 548 ? 137.837 127.274 114.832 1.00 23.23 548 TRP B C 1
ATOM 7812 O O . TRP B 1 548 ? 138.140 126.107 114.600 1.00 23.82 548 TRP B O 1
ATOM 7823 N N . TYR B 1 549 ? 136.676 127.577 115.403 1.00 23.00 549 TYR B N 1
ATOM 7824 C CA . TYR B 1 549 ? 135.836 126.469 115.827 1.00 17.52 549 TYR B CA 1
ATOM 7825 C C . TYR B 1 549 ? 135.526 125.625 114.586 1.00 16.76 549 TYR B C 1
ATOM 7826 O O . TYR B 1 549 ? 134.910 126.133 113.656 1.00 18.43 549 TYR B O 1
ATOM 7835 N N . PRO B 1 550 ? 135.881 124.327 114.547 1.00 15.34 550 PRO B N 1
ATOM 7836 C CA . PRO B 1 550 ? 135.796 123.487 113.372 1.00 12.58 550 PRO B CA 1
ATOM 7837 C C . PRO B 1 550 ? 134.443 123.156 112.802 1.00 12.85 550 PRO B C 1
ATOM 7838 O O . PRO B 1 550 ? 134.339 122.907 111.606 1.00 13.66 550 PRO B O 1
ATOM 7842 N N . GLY B 1 551 ? 133.397 123.211 113.595 1.00 13.38 551 GLY B N 1
ATOM 7843 C CA . GLY B 1 551 ? 132.102 122.829 113.075 1.00 11.19 551 GLY B CA 1
ATOM 7844 C C . GLY B 1 551 ? 131.997 121.317 113.149 1.00 10.11 551 GLY B C 1
ATOM 7845 O O . GLY B 1 551 ? 132.911 120.667 113.666 1.00 12.36 551 GLY B O 1
ATOM 7846 N N . ASP B 1 552 ? 130.887 120.775 112.656 1.00 9.96 552 ASP B N 1
ATOM 7847 C CA . ASP B 1 552 ? 130.590 119.349 112.645 1.00 7.97 552 ASP B CA 1
ATOM 7848 C C . ASP B 1 552 ? 130.872 118.751 111.279 1.00 8.86 552 ASP B C 1
ATOM 7849 O O . ASP B 1 552 ? 131.446 119.400 110.412 1.00 11.03 552 ASP B O 1
ATOM 7854 N N . LEU B 1 553 ? 130.439 117.515 111.061 1.00 9.27 553 LEU B N 1
ATOM 7855 C CA . LEU B 1 553 ? 130.671 116.852 109.794 1.00 7.32 553 LEU B CA 1
ATOM 7856 C C . LEU B 1 553 ? 129.714 117.253 108.690 1.00 9.11 553 LEU B C 1
ATOM 7857 O O . LEU B 1 553 ? 129.754 116.660 107.617 1.00 11.30 553 LEU B O 1
ATOM 7862 N N . SER B 1 554 ? 128.809 118.193 108.919 1.00 10.38 554 SER B N 1
ATOM 7863 C CA . SER B 1 554 ? 127.932 118.621 107.850 1.00 10.42 554 SER B CA 1
ATOM 7864 C C . SER B 1 554 ? 127.244 117.483 107.151 1.00 9.99 554 SER B C 1
ATOM 7865 O O . SER B 1 554 ? 127.331 117.349 105.934 1.00 11.21 554 SER B O 1
ATOM 7868 N N . TYR B 1 555 ? 126.490 116.670 107.875 1.00 9.79 555 TYR B N 1
ATOM 7869 C CA . TYR B 1 555 ? 125.884 115.518 107.231 1.00 7.34 555 TYR B CA 1
ATOM 7870 C C . TYR B 1 555 ? 124.926 115.958 106.149 1.00 7.54 555 TYR B C 1
ATOM 7871 O O . TYR B 1 555 ? 124.803 115.304 105.119 1.00 10.76 555 TYR B O 1
ATOM 7880 N N . ALA B 1 556 ? 124.360 117.145 106.308 1.00 9.37 556 ALA B N 1
ATOM 7881 C CA . ALA B 1 556 ? 123.445 117.738 105.352 1.00 7.61 556 ALA B CA 1
ATOM 7882 C C . ALA B 1 556 ? 124.054 117.909 103.975 1.00 8.65 556 ALA B C 1
ATOM 7883 O O . ALA B 1 556 ? 123.309 117.990 103.004 1.00 11.79 556 ALA B O 1
ATOM 7885 N N . THR B 1 557 ? 125.375 118.076 103.858 1.00 10.89 557 THR B N 1
ATOM 7886 C CA . THR B 1 557 ? 125.942 118.221 102.526 1.00 10.73 557 THR B CA 1
ATOM 7887 C C . THR B 1 557 ? 126.805 117.014 102.176 1.00 10.18 557 THR B C 1
ATOM 7888 O O . THR B 1 557 ? 126.926 116.638 101.001 1.00 11.70 557 THR B O 1
ATOM 7892 N N . ARG B 1 558 ? 127.338 116.359 103.204 1.00 11.47 558 ARG B N 1
ATOM 7893 C CA . ARG B 1 558 ? 128.272 115.273 103.043 1.00 10.09 558 ARG B CA 1
ATOM 7894 C C . ARG B 1 558 ? 127.606 113.972 102.661 1.00 10.42 558 ARG B C 1
ATOM 7895 O O . ARG B 1 558 ? 128.105 113.270 101.781 1.00 12.61 558 ARG B O 1
ATOM 7903 N N . VAL B 1 559 ? 126.483 113.633 103.291 1.00 9.92 559 VAL B N 1
ATOM 7904 C CA . VAL B 1 559 ? 125.871 112.389 102.930 1.00 8.54 559 VAL B CA 1
ATOM 7905 C C . VAL B 1 559 ? 125.327 112.490 101.526 1.00 10.07 559 VAL B C 1
ATOM 7906 O O . VAL B 1 559 ? 125.571 111.568 100.760 1.00 12.74 559 VAL B O 1
ATOM 7910 N N . PRO B 1 560 ? 124.536 113.508 101.140 1.00 9.61 560 PRO B N 1
ATOM 7911 C CA . PRO B 1 560 ? 124.066 113.691 99.798 1.00 8.06 560 PRO B CA 1
ATOM 7912 C C . PRO B 1 560 ? 125.176 113.641 98.768 1.00 10.46 560 PRO B C 1
ATOM 7913 O O . PRO B 1 560 ? 124.989 113.062 97.697 1.00 14.01 560 PRO B O 1
ATOM 7917 N N . GLY B 1 561 ? 126.350 114.172 99.103 1.00 11.47 561 GLY B N 1
ATOM 7918 C CA . GLY B 1 561 ? 127.469 114.117 98.190 1.00 11.32 561 GLY B CA 1
ATOM 7919 C C . GLY B 1 561 ? 127.847 112.675 97.900 1.00 12.65 561 GLY B C 1
ATOM 7920 O O . GLY B 1 561 ? 127.940 112.269 96.738 1.00 15.72 561 GLY B O 1
ATOM 7921 N N . ASP B 1 562 ? 128.037 111.892 98.955 1.00 13.00 562 ASP B N 1
ATOM 7922 C CA . ASP B 1 562 ? 128.418 110.505 98.789 1.00 11.38 562 ASP B CA 1
ATOM 7923 C C . ASP B 1 562 ? 127.321 109.701 98.107 1.00 12.64 562 ASP B C 1
ATOM 7924 O O . ASP B 1 562 ? 127.620 108.776 97.346 1.00 15.06 562 ASP B O 1
ATOM 7929 N N . MET B 1 563 ? 126.060 110.050 98.355 1.00 12.15 563 MET B N 1
ATOM 7930 C CA . MET B 1 563 ? 124.961 109.357 97.710 1.00 10.65 563 MET B CA 1
ATOM 7931 C C . MET B 1 563 ? 124.966 109.587 96.224 1.00 15.06 563 MET B C 1
ATOM 7932 O O . MET B 1 563 ? 124.577 108.696 95.461 1.00 19.14 563 MET B O 1
ATOM 7937 N N . LEU B 1 564 ? 125.411 110.755 95.785 1.00 14.06 564 LEU B N 1
ATOM 7938 C CA . LEU B 1 564 ? 125.477 111.008 94.366 1.00 16.21 564 LEU B CA 1
ATOM 7939 C C . LEU B 1 564 ? 126.549 110.141 93.728 1.00 18.30 564 LEU B C 1
ATOM 7940 O O . LEU B 1 564 ? 126.334 109.573 92.653 1.00 21.51 564 LEU B O 1
ATOM 7945 N N . ILE B 1 565 ? 127.678 109.990 94.405 1.00 18.40 565 ILE B N 1
ATOM 7946 C CA . ILE B 1 565 ? 128.758 109.186 93.862 1.00 17.55 565 ILE B CA 1
ATOM 7947 C C . ILE B 1 565 ? 128.263 107.755 93.720 1.00 18.23 565 ILE B C 1
ATOM 7948 O O . ILE B 1 565 ? 128.555 107.106 92.710 1.00 23.19 565 ILE B O 1
ATOM 7953 N N . LEU B 1 566 ? 127.528 107.247 94.720 1.00 18.04 566 LEU B N 1
ATOM 7954 C CA . LEU B 1 566 ? 127.002 105.898 94.618 1.00 16.45 566 LEU B CA 1
ATOM 7955 C C . LEU B 1 566 ? 126.010 105.742 93.531 1.00 20.94 566 LEU B C 1
ATOM 7956 O O . LEU B 1 566 ? 126.023 104.743 92.822 1.00 25.13 566 LEU B O 1
ATOM 7961 N N . THR B 1 567 ? 125.146 106.713 93.338 1.00 18.18 567 THR B N 1
ATOM 7962 C CA . THR B 1 567 ? 124.153 106.526 92.318 1.00 17.91 567 THR B CA 1
ATOM 7963 C C . THR B 1 567 ? 124.824 106.317 90.997 1.00 23.25 567 THR B C 1
ATOM 7964 O O . THR B 1 567 ? 124.450 105.406 90.253 1.00 29.13 567 THR B O 1
ATOM 7968 N N . ILE B 1 568 ? 125.843 107.113 90.706 1.00 24.89 568 ILE B N 1
ATOM 7969 C CA . ILE B 1 568 ? 126.496 107.001 89.421 1.00 25.03 568 ILE B CA 1
ATOM 7970 C C . ILE B 1 568 ? 127.330 105.725 89.313 1.00 22.18 568 ILE B C 1
ATOM 7971 O O . ILE B 1 568 ? 127.308 105.062 88.274 1.00 25.51 568 ILE B O 1
ATOM 7976 N N . THR B 1 569 ? 128.093 105.400 90.355 1.00 25.29 569 THR B N 1
ATOM 7977 C CA . THR B 1 569 ? 128.963 104.239 90.311 1.00 25.03 569 THR B CA 1
ATOM 7978 C C . THR B 1 569 ? 128.140 102.982 90.167 1.00 25.84 569 THR B C 1
ATOM 7979 O O . THR B 1 569 ? 128.522 102.088 89.418 1.00 28.18 569 THR B O 1
ATOM 7983 N N . PHE B 1 570 ? 127.014 102.876 90.882 1.00 24.81 570 PHE B N 1
ATOM 7984 C CA . PHE B 1 570 ? 126.206 101.695 90.707 1.00 24.15 570 PHE B CA 1
ATOM 7985 C C . PHE B 1 570 ? 125.607 101.659 89.339 1.00 29.00 570 PHE B C 1
ATOM 7986 O O . PHE B 1 570 ? 125.731 100.656 88.648 1.00 31.60 570 PHE B O 1
ATOM 7994 N N . CYS B 1 571 ? 125.049 102.763 88.876 1.00 24.32 571 CYS B N 1
ATOM 7995 C CA . CYS B 1 571 ? 124.350 102.715 87.620 1.00 24.03 571 CYS B CA 1
ATOM 7996 C C . CYS B 1 571 ? 125.213 102.372 86.414 1.00 30.08 571 CYS B C 1
ATOM 7997 O O . CYS B 1 571 ? 124.727 101.715 85.497 1.00 35.11 571 CYS B O 1
ATOM 8000 N N . TYR B 1 572 ? 126.488 102.757 86.418 1.00 31.22 572 TYR B N 1
ATOM 8001 C CA . TYR B 1 572 ? 127.397 102.454 85.315 1.00 29.58 572 TYR B CA 1
ATOM 8002 C C . TYR B 1 572 ? 128.369 101.312 85.599 1.00 28.03 572 TYR B C 1
ATOM 8003 O O . TYR B 1 572 ? 129.238 101.024 84.777 1.00 31.15 572 TYR B O 1
ATOM 8012 N N . SER B 1 573 ? 128.190 100.569 86.687 1.00 30.93 573 SER B N 1
ATOM 8013 C CA . SER B 1 573 ? 129.166 99.545 87.079 1.00 31.95 573 SER B CA 1
ATOM 8014 C C . SER B 1 573 ? 129.378 98.429 86.068 1.00 33.59 573 SER B C 1
ATOM 8015 O O . SER B 1 573 ? 130.446 97.823 86.035 1.00 33.94 573 SER B O 1
ATOM 8018 N N . VAL B 1 574 ? 128.387 98.145 85.234 1.00 34.10 574 VAL B N 1
ATOM 8019 C CA . VAL B 1 574 ? 128.534 97.127 84.201 1.00 35.51 574 VAL B CA 1
ATOM 8020 C C . VAL B 1 574 ? 128.299 97.709 82.806 1.00 40.29 574 VAL B C 1
ATOM 8021 O O . VAL B 1 574 ? 128.101 96.965 81.847 1.00 45.02 574 VAL B O 1
ATOM 8025 N N . ILE B 1 575 ? 128.225 99.031 82.715 1.00 37.34 575 ILE B N 1
ATOM 8026 C CA . ILE B 1 575 ? 128.020 99.722 81.444 1.00 34.69 575 ILE B CA 1
ATOM 8027 C C . ILE B 1 575 ? 129.339 100.325 81.031 1.00 37.59 575 ILE B C 1
ATOM 8028 O O . ILE B 1 575 ? 129.761 100.223 79.882 1.00 42.43 575 ILE B O 1
ATOM 8033 N N . ALA B 1 576 ? 129.991 100.961 81.989 1.00 35.10 576 ALA B N 1
ATOM 8034 C CA . ALA B 1 576 ? 131.263 101.593 81.809 1.00 29.55 576 ALA B CA 1
ATOM 8035 C C . ALA B 1 576 ? 132.118 101.273 83.034 1.00 29.93 576 ALA B C 1
ATOM 8036 O O . ALA B 1 576 ? 132.482 102.188 83.773 1.00 32.97 576 ALA B O 1
ATOM 8038 N N . PRO B 1 577 ? 132.577 100.013 83.181 1.00 32.18 577 PRO B N 1
ATOM 8039 C CA . PRO B 1 577 ? 133.154 99.380 84.369 1.00 32.20 577 PRO B CA 1
ATOM 8040 C C . PRO B 1 577 ? 134.350 100.057 85.019 1.00 30.68 577 PRO B C 1
ATOM 8041 O O . PRO B 1 577 ? 134.636 99.816 86.180 1.00 30.97 577 PRO B O 1
ATOM 8045 N N . LEU B 1 578 ? 135.062 100.918 84.321 1.00 30.90 578 LEU B N 1
ATOM 8046 C CA . LEU B 1 578 ? 136.221 101.559 84.935 1.00 28.60 578 LEU B CA 1
ATOM 8047 C C . LEU B 1 578 ? 135.793 102.447 86.083 1.00 27.92 578 LEU B C 1
ATOM 8048 O O . LEU B 1 578 ? 136.567 102.720 87.008 1.00 26.89 578 LEU B O 1
ATOM 8053 N N . ILE B 1 579 ? 134.540 102.869 86.046 1.00 30.19 579 ILE B N 1
ATOM 8054 C CA . ILE B 1 579 ? 133.981 103.736 87.047 1.00 25.90 579 ILE B CA 1
ATOM 8055 C C . ILE B 1 579 ? 134.005 103.087 88.387 1.00 22.84 579 ILE B C 1
ATOM 8056 O O . ILE B 1 579 ? 133.970 103.764 89.407 1.00 26.61 579 ILE B O 1
ATOM 8061 N N . LEU B 1 580 ? 134.044 101.780 88.398 1.00 24.74 580 LEU B N 1
ATOM 8062 C CA . LEU B 1 580 ? 134.056 101.033 89.600 1.00 25.53 580 LEU B CA 1
ATOM 8063 C C . LEU B 1 580 ? 135.353 101.281 90.345 1.00 23.72 580 LEU B C 1
ATOM 8064 O O . LEU B 1 580 ? 135.342 101.347 91.567 1.00 22.86 580 LEU B O 1
ATOM 8069 N N . ILE B 1 581 ? 136.474 101.433 89.629 1.00 26.80 581 ILE B N 1
ATOM 8070 C CA . ILE B 1 581 ? 137.774 101.639 90.258 1.00 23.25 581 ILE B CA 1
ATOM 8071 C C . ILE B 1 581 ? 137.779 103.007 90.880 1.00 23.02 581 ILE B C 1
ATOM 8072 O O . ILE B 1 581 ? 138.341 103.208 91.960 1.00 22.57 581 ILE B O 1
ATOM 8077 N N . PHE B 1 582 ? 137.196 103.967 90.173 1.00 25.03 582 PHE B N 1
ATOM 8078 C CA . PHE B 1 582 ? 137.102 105.321 90.696 1.00 22.21 582 PHE B CA 1
ATOM 8079 C C . PHE B 1 582 ? 136.220 105.324 91.926 1.00 20.41 582 PHE B C 1
ATOM 8080 O O . PHE B 1 582 ? 136.520 106.024 92.882 1.00 19.38 582 PHE B O 1
ATOM 8088 N N . GLY B 1 583 ? 135.143 104.543 91.910 1.00 21.87 583 GLY B N 1
ATOM 8089 C CA . GLY B 1 583 ? 134.269 104.414 93.056 1.00 17.94 583 GLY B CA 1
ATOM 8090 C C . GLY B 1 583 ? 135.028 103.811 94.225 1.00 16.60 583 GLY B C 1
ATOM 8091 O O . GLY B 1 583 ? 134.889 104.275 95.354 1.00 18.01 583 GLY B O 1
ATOM 8092 N N . ILE B 1 584 ? 135.889 102.827 93.958 1.00 18.68 584 ILE B N 1
ATOM 8093 C CA . ILE B 1 584 ? 136.697 102.223 95.006 1.00 19.28 584 ILE B CA 1
ATOM 8094 C C . ILE B 1 584 ? 137.634 103.236 95.592 1.00 18.13 584 ILE B C 1
ATOM 8095 O O . ILE B 1 584 ? 137.760 103.310 96.810 1.00 17.90 584 ILE B O 1
ATOM 8100 N N . THR B 1 585 ? 138.303 104.015 94.757 1.00 18.36 585 THR B N 1
ATOM 8101 C CA . THR B 1 585 ? 139.205 105.017 95.273 1.00 14.37 585 THR B CA 1
ATOM 8102 C C . THR B 1 585 ? 138.444 106.092 96.020 1.00 13.81 585 THR B C 1
ATOM 8103 O O . THR B 1 585 ? 138.846 106.504 97.094 1.00 14.05 585 THR B O 1
ATOM 8107 N N . TYR B 1 586 ? 137.317 106.549 95.505 1.00 15.85 586 TYR B N 1
ATOM 8108 C CA . TYR B 1 586 ? 136.593 107.596 96.180 1.00 12.57 586 TYR B CA 1
ATOM 8109 C C . TYR B 1 586 ? 136.258 107.177 97.590 1.00 10.95 586 TYR B C 1
ATOM 8110 O O . TYR B 1 586 ? 136.525 107.920 98.535 1.00 11.98 586 TYR B O 1
ATOM 8119 N N . PHE B 1 587 ? 135.681 105.988 97.743 1.00 13.20 587 PHE B N 1
ATOM 8120 C CA . PHE B 1 587 ? 135.263 105.517 99.046 1.00 10.10 587 PHE B CA 1
ATOM 8121 C C . PHE B 1 587 ? 136.425 105.084 99.918 1.00 11.51 587 PHE B C 1
ATOM 8122 O O . PHE B 1 587 ? 136.418 105.359 101.113 1.00 11.21 587 PHE B O 1
ATOM 8130 N N . GLY B 1 588 ? 137.434 104.446 99.343 1.00 12.40 588 GLY B N 1
ATOM 8131 C CA . GLY B 1 588 ? 138.613 104.006 100.069 1.00 11.95 588 GLY B CA 1
ATOM 8132 C C . GLY B 1 588 ? 139.459 105.166 100.559 1.00 11.52 588 GLY B C 1
ATOM 8133 O O . GLY B 1 588 ? 139.903 105.187 101.709 1.00 14.90 588 GLY B O 1
ATOM 8134 N N . LEU B 1 589 ? 139.697 106.133 99.697 1.00 12.21 589 LEU B N 1
ATOM 8135 C CA . LEU B 1 589 ? 140.482 107.278 100.055 1.00 9.70 589 LEU B CA 1
ATOM 8136 C C . LEU B 1 589 ? 139.663 108.106 101.007 1.00 10.41 589 LEU B C 1
ATOM 8137 O O . LEU B 1 589 ? 140.179 108.568 102.013 1.00 11.49 589 LEU B O 1
ATOM 8142 N N . GLY B 1 590 ? 138.360 108.242 100.760 1.00 12.36 590 GLY B N 1
ATOM 8143 C CA . GLY B 1 590 ? 137.513 108.989 101.659 1.00 8.33 590 GLY B CA 1
ATOM 8144 C C . GLY B 1 590 ? 137.525 108.361 103.010 1.00 7.67 590 GLY B C 1
ATOM 8145 O O . GLY B 1 590 ? 137.594 109.055 104.009 1.00 10.24 590 GLY B O 1
ATOM 8146 N N . TRP B 1 591 ? 137.576 107.047 103.079 1.00 9.94 591 TRP B N 1
ATOM 8147 C CA . TRP B 1 591 ? 137.627 106.410 104.359 1.00 8.48 591 TRP B CA 1
ATOM 8148 C C . TRP B 1 591 ? 138.858 106.905 105.091 1.00 9.58 591 TRP B C 1
ATOM 8149 O O . TRP B 1 591 ? 138.758 107.339 106.229 1.00 10.80 591 TRP B O 1
ATOM 8160 N N . LEU B 1 592 ? 140.018 106.912 104.433 1.00 10.97 592 LEU B N 1
ATOM 8161 C CA . LEU B 1 592 ? 141.258 107.330 105.092 1.00 9.78 592 LEU B CA 1
ATOM 8162 C C . LEU B 1 592 ? 141.330 108.821 105.437 1.00 9.64 592 LEU B C 1
ATOM 8163 O O . LEU B 1 592 ? 141.801 109.193 106.521 1.00 11.94 592 LEU B O 1
ATOM 8168 N N . VAL B 1 593 ? 140.881 109.672 104.523 1.00 9.18 593 VAL B N 1
ATOM 8169 C CA . VAL B 1 593 ? 140.906 111.113 104.714 1.00 7.68 593 VAL B CA 1
ATOM 8170 C C . VAL B 1 593 ? 139.938 111.521 105.777 1.00 8.60 593 VAL B C 1
ATOM 8171 O O . VAL B 1 593 ? 140.258 112.355 106.624 1.00 9.89 593 VAL B O 1
ATOM 8175 N N . LEU B 1 594 ? 138.744 110.959 105.735 1.00 8.28 594 LEU B N 1
ATOM 8176 C CA . LEU B 1 594 ? 137.756 111.303 106.696 1.00 6.49 594 LEU B CA 1
ATOM 8177 C C . LEU B 1 594 ? 138.027 110.589 107.972 1.00 7.59 594 LEU B C 1
ATOM 8178 O O . LEU B 1 594 ? 137.610 111.064 109.012 1.00 8.97 594 LEU B O 1
ATOM 8183 N N . ARG B 1 595 ? 138.742 109.471 107.961 1.00 8.63 595 ARG B N 1
ATOM 8184 C CA . ARG B 1 595 ? 139.048 108.878 109.235 1.00 7.97 595 ARG B CA 1
ATOM 8185 C C . ARG B 1 595 ? 139.968 109.829 109.962 1.00 8.43 595 ARG B C 1
ATOM 8186 O O . ARG B 1 595 ? 139.785 110.076 111.151 1.00 10.89 595 ARG B O 1
ATOM 8194 N N . ASN B 1 596 ? 140.897 110.451 109.253 1.00 10.01 596 ASN B N 1
ATOM 8195 C CA . ASN B 1 596 ? 141.758 111.399 109.915 1.00 8.88 596 ASN B CA 1
ATOM 8196 C C . ASN B 1 596 ? 140.956 112.616 110.410 1.00 8.87 596 ASN B C 1
ATOM 8197 O O . ASN B 1 596 ? 141.127 113.041 111.551 1.00 11.01 596 ASN B O 1
ATOM 8202 N N . GLN B 1 597 ? 140.026 113.135 109.600 1.00 9.56 597 GLN B N 1
ATOM 8203 C CA . GLN B 1 597 ? 139.231 114.301 110.012 1.00 7.75 597 GLN B CA 1
ATOM 8204 C C . GLN B 1 597 ? 138.287 113.987 111.168 1.00 8.59 597 GLN B C 1
ATOM 8205 O O . GLN B 1 597 ? 138.083 114.793 112.078 1.00 10.18 597 GLN B O 1
ATOM 8211 N N . ALA B 1 598 ? 137.737 112.791 111.179 1.00 9.20 598 ALA B N 1
ATOM 8212 C CA . ALA B 1 598 ? 136.844 112.358 112.226 1.00 6.49 598 ALA B CA 1
ATOM 8213 C C . ALA B 1 598 ? 137.551 112.293 113.552 1.00 8.59 598 ALA B C 1
ATOM 8214 O O . ALA B 1 598 ? 136.940 112.530 114.590 1.00 12.88 598 ALA B O 1
ATOM 8216 N N . LEU B 1 599 ? 138.833 111.938 113.541 1.00 9.96 599 LEU B N 1
ATOM 8217 C CA . LEU B 1 599 ? 139.568 111.824 114.784 1.00 10.34 599 LEU B CA 1
ATOM 8218 C C . LEU B 1 599 ? 140.230 113.131 115.224 1.00 11.12 599 LEU B C 1
ATOM 8219 O O . LEU B 1 599 ? 140.320 113.416 116.418 1.00 15.93 599 LEU B O 1
ATOM 8224 N N . LYS B 1 600 ? 140.669 113.949 114.278 1.00 11.23 600 LYS B N 1
ATOM 8225 C CA . LYS B 1 600 ? 141.408 115.152 114.610 1.00 10.51 600 LYS B CA 1
ATOM 8226 C C . LYS B 1 600 ? 140.728 116.492 114.404 1.00 11.24 600 LYS B C 1
ATOM 8227 O O . LYS B 1 600 ? 141.177 117.475 114.989 1.00 14.89 600 LYS B O 1
ATOM 8233 N N . VAL B 1 601 ? 139.714 116.588 113.551 1.00 11.59 601 VAL B N 1
ATOM 8234 C CA . VAL B 1 601 ? 139.170 117.890 113.208 1.00 10.31 601 VAL B CA 1
ATOM 8235 C C . VAL B 1 601 ? 137.735 118.212 113.598 1.00 10.45 601 VAL B C 1
ATOM 8236 O O . VAL B 1 601 ? 137.482 119.283 114.130 1.00 12.78 601 VAL B O 1
ATOM 8240 N N . TYR B 1 602 ? 136.787 117.363 113.263 1.00 10.76 602 TYR B N 1
ATOM 8241 C CA . TYR B 1 602 ? 135.395 117.772 113.443 1.00 7.59 602 TYR B CA 1
ATOM 8242 C C . TYR B 1 602 ? 134.778 117.452 114.769 1.00 9.89 602 TYR B C 1
ATOM 8243 O O . TYR B 1 602 ? 135.081 116.432 115.380 1.00 15.06 602 TYR B O 1
ATOM 8252 N N . VAL B 1 603 ? 133.871 118.330 115.195 1.00 9.37 603 VAL B N 1
ATOM 8253 C CA . VAL B 1 603 ? 133.157 118.193 116.444 1.00 7.94 603 VAL B CA 1
ATOM 8254 C C . VAL B 1 603 ? 131.646 118.050 116.258 1.00 9.98 603 VAL B C 1
ATOM 8255 O O . VAL B 1 603 ? 131.015 118.992 115.801 1.00 11.37 603 VAL B O 1
ATOM 8259 N N . PRO B 1 604 ? 131.016 116.947 116.674 1.00 9.09 604 PRO B N 1
ATOM 8260 C CA . PRO B 1 604 ? 129.593 116.688 116.554 1.00 7.70 604 PRO B CA 1
ATOM 8261 C C . PRO B 1 604 ? 128.735 117.773 117.194 1.00 7.27 604 PRO B C 1
ATOM 8262 O O . PRO B 1 604 ? 129.068 118.279 118.261 1.00 9.98 604 PRO B O 1
ATOM 8266 N N . SER B 1 605 ? 127.624 118.104 116.537 1.00 8.38 605 SER B N 1
ATOM 8267 C CA . SER B 1 605 ? 126.681 119.121 116.990 1.00 6.02 605 SER B CA 1
ATOM 8268 C C . SER B 1 605 ? 125.403 118.560 117.601 1.00 7.13 605 SER B C 1
ATOM 8269 O O . SER B 1 605 ? 124.708 119.251 118.345 1.00 9.81 605 SER B O 1
ATOM 8272 N N . TYR B 1 606 ? 125.102 117.308 117.301 1.00 7.04 606 TYR B N 1
ATOM 8273 C CA . TYR B 1 606 ? 123.942 116.599 117.803 1.00 4.88 606 TYR B CA 1
ATOM 8274 C C . TYR B 1 606 ? 124.272 115.128 117.716 1.00 4.38 606 TYR B C 1
ATOM 8275 O O . TYR B 1 606 ? 125.166 114.760 116.957 1.00 5.87 606 TYR B O 1
ATOM 8284 N N . GLU B 1 607 ? 123.564 114.282 118.456 1.00 5.61 607 GLU B N 1
ATOM 8285 C CA . GLU B 1 607 ? 123.767 112.829 118.320 1.00 4.05 607 GLU B CA 1
ATOM 8286 C C . GLU B 1 607 ? 122.478 112.113 117.962 1.00 4.58 607 GLU B C 1
ATOM 8287 O O . GLU B 1 607 ? 121.578 112.010 118.792 1.00 6.05 607 GLU B O 1
ATOM 8293 N N . SER B 1 608 ? 122.364 111.585 116.745 1.00 5.12 608 SER B N 1
ATOM 8294 C CA . SER B 1 608 ? 121.123 110.924 116.381 1.00 3.94 608 SER B CA 1
ATOM 8295 C C . SER B 1 608 ? 121.185 109.410 116.599 1.00 4.80 608 SER B C 1
ATOM 8296 O O . SER B 1 608 ? 120.230 108.699 116.303 1.00 5.48 608 SER B O 1
ATOM 8299 N N . TYR B 1 609 ? 122.306 108.898 117.097 1.00 4.95 609 TYR B N 1
ATOM 8300 C CA . TYR B 1 609 ? 122.488 107.486 117.382 1.00 3.98 609 TYR B CA 1
ATOM 8301 C C . TYR B 1 609 ? 122.260 106.570 116.231 1.00 3.90 609 TYR B C 1
ATOM 8302 O O . TYR B 1 609 ? 121.658 105.518 116.378 1.00 6.78 609 TYR B O 1
ATOM 8311 N N . GLY B 1 610 ? 122.700 106.937 115.063 1.00 4.04 610 GLY B N 1
ATOM 8312 C CA . GLY B 1 610 ? 122.563 106.036 113.958 1.00 2.64 610 GLY B CA 1
ATOM 8313 C C . GLY B 1 610 ? 121.218 106.097 113.302 1.00 2.50 610 GLY B C 1
ATOM 8314 O O . GLY B 1 610 ? 120.945 105.323 112.395 1.00 3.01 610 GLY B O 1
ATOM 8315 N N . ARG B 1 611 ? 120.387 107.069 113.651 1.00 3.42 611 ARG B N 1
ATOM 8316 C CA . ARG B 1 611 ? 119.068 107.190 113.052 1.00 2.74 611 ARG B CA 1
ATOM 8317 C C . ARG B 1 611 ? 119.174 107.461 111.569 1.00 2.11 611 ARG B C 1
ATOM 8318 O O . ARG B 1 611 ? 118.207 107.309 110.833 1.00 2.64 611 ARG B O 1
ATOM 8326 N N . MET B 1 612 ? 120.336 107.901 111.141 1.00 2.42 612 MET B N 1
ATOM 8327 C CA . MET B 1 612 ? 120.642 108.174 109.761 1.00 1.71 612 MET B CA 1
ATOM 8328 C C . MET B 1 612 ? 120.759 106.878 108.968 1.00 1.84 612 MET B C 1
ATOM 8329 O O . MET B 1 612 ? 120.528 106.867 107.762 1.00 2.34 612 MET B O 1
ATOM 8334 N N . TRP B 1 613 ? 121.128 105.770 109.609 1.00 1.57 613 TRP B N 1
ATOM 8335 C CA . TRP B 1 613 ? 121.369 104.558 108.856 1.00 1.66 613 TRP B CA 1
ATOM 8336 C C . TRP B 1 613 ? 120.222 104.098 107.972 1.00 2.09 613 TRP B C 1
ATOM 8337 O O . TRP B 1 613 ? 120.496 103.766 106.838 1.00 1.52 613 TRP B O 1
ATOM 8348 N N . PRO B 1 614 ? 118.956 103.980 108.398 1.00 1.97 614 PRO B N 1
ATOM 8349 C CA . PRO B 1 614 ? 117.858 103.590 107.552 1.00 1.98 614 PRO B CA 1
ATOM 8350 C C . PRO B 1 614 ? 117.667 104.504 106.353 1.00 2.48 614 PRO B C 1
ATOM 8351 O O . PRO B 1 614 ? 117.064 104.097 105.367 1.00 4.08 614 PRO B O 1
ATOM 8355 N N . HIS B 1 615 ? 118.148 105.743 106.432 1.00 2.46 615 HIS B N 1
ATOM 8356 C CA . HIS B 1 615 ? 118.038 106.685 105.345 1.00 2.62 615 HIS B CA 1
ATOM 8357 C C . HIS B 1 615 ? 119.003 106.179 104.313 1.00 3.36 615 HIS B C 1
ATOM 8358 O O . HIS B 1 615 ? 118.673 105.973 103.147 1.00 5.33 615 HIS B O 1
ATOM 8365 N N . ILE B 1 616 ? 120.204 105.910 104.788 1.00 3.14 616 ILE B N 1
ATOM 8366 C CA . ILE B 1 616 ? 121.290 105.436 103.973 1.00 2.80 616 ILE B CA 1
ATOM 8367 C C . ILE B 1 616 ? 121.007 104.086 103.371 1.00 4.07 616 ILE B C 1
ATOM 8368 O O . ILE B 1 616 ? 121.310 103.862 102.209 1.00 6.61 616 ILE B O 1
ATOM 8373 N N . HIS B 1 617 ? 120.476 103.173 104.152 1.00 3.34 617 HIS B N 1
ATOM 8374 C CA . HIS B 1 617 ? 120.157 101.856 103.678 1.00 3.31 617 HIS B CA 1
ATOM 8375 C C . HIS B 1 617 ? 119.156 101.937 102.575 1.00 5.02 617 HIS B C 1
ATOM 8376 O O . HIS B 1 617 ? 119.321 101.306 101.534 1.00 6.23 617 HIS B O 1
ATOM 8383 N N . GLN B 1 618 ? 118.111 102.718 102.771 1.00 4.92 618 GLN B N 1
ATOM 8384 C CA . GLN B 1 618 ? 117.088 102.797 101.775 1.00 5.58 618 GLN B CA 1
ATOM 8385 C C . GLN B 1 618 ? 117.588 103.450 100.514 1.00 6.65 618 GLN B C 1
ATOM 8386 O O . GLN B 1 618 ? 117.159 103.066 99.433 1.00 10.54 618 GLN B O 1
ATOM 8392 N N . ARG B 1 619 ? 118.485 104.426 100.619 1.00 7.02 619 ARG B N 1
ATOM 8393 C CA . ARG B 1 619 ? 119.012 105.069 99.428 1.00 6.97 619 ARG B CA 1
ATOM 8394 C C . ARG B 1 619 ? 120.032 104.192 98.697 1.00 9.01 619 ARG B C 1
ATOM 8395 O O . ARG B 1 619 ? 120.074 104.217 97.471 1.00 10.98 619 ARG B O 1
ATOM 8403 N N . ILE B 1 620 ? 120.829 103.387 99.409 1.00 8.62 620 ILE B N 1
ATOM 8404 C CA . ILE B 1 620 ? 121.758 102.490 98.724 1.00 8.89 620 ILE B CA 1
ATOM 8405 C C . ILE B 1 620 ? 120.933 101.455 97.999 1.00 10.16 620 ILE B C 1
ATOM 8406 O O . ILE B 1 620 ? 121.237 101.106 96.860 1.00 14.73 620 ILE B O 1
ATOM 8411 N N . LEU B 1 621 ? 119.912 100.925 98.663 1.00 10.35 621 LEU B N 1
ATOM 8412 C CA . LEU B 1 621 ? 119.066 99.944 98.039 1.00 10.20 621 LEU B CA 1
ATOM 8413 C C . LEU B 1 621 ? 118.331 100.584 96.872 1.00 13.19 621 LEU B C 1
ATOM 8414 O O . LEU B 1 621 ? 118.133 99.926 95.858 1.00 17.85 621 LEU B O 1
ATOM 8419 N N . ALA B 1 622 ? 117.898 101.845 96.998 1.00 13.10 622 ALA B N 1
ATOM 8420 C CA . ALA B 1 622 ? 117.252 102.528 95.894 1.00 11.39 622 ALA B CA 1
ATOM 8421 C C . ALA B 1 622 ? 118.210 102.660 94.730 1.00 15.28 622 ALA B C 1
ATOM 8422 O O . ALA B 1 622 ? 117.785 102.548 93.584 1.00 21.90 622 ALA B O 1
ATOM 8424 N N . ALA B 1 623 ? 119.496 102.909 95.001 1.00 15.62 623 ALA B N 1
ATOM 8425 C CA . ALA B 1 623 ? 120.493 102.995 93.947 1.00 15.28 623 ALA B CA 1
ATOM 8426 C C . ALA B 1 623 ? 120.658 101.644 93.269 1.00 17.54 623 ALA B C 1
ATOM 8427 O O . ALA B 1 623 ? 120.785 101.580 92.049 1.00 21.95 623 ALA B O 1
ATOM 8429 N N . LEU B 1 624 ? 120.603 100.559 94.043 1.00 19.19 624 LEU B N 1
ATOM 8430 C CA . LEU B 1 624 ? 120.710 99.234 93.468 1.00 17.21 624 LEU B CA 1
ATOM 8431 C C . LEU B 1 624 ? 119.492 98.980 92.627 1.00 19.37 624 LEU B C 1
ATOM 8432 O O . LEU B 1 624 ? 119.589 98.375 91.570 1.00 25.07 624 LEU B O 1
ATOM 8437 N N . PHE B 1 625 ? 118.332 99.400 93.114 1.00 21.08 625 PHE B N 1
ATOM 8438 C CA . PHE B 1 625 ? 117.077 99.228 92.415 1.00 21.02 625 PHE B CA 1
ATOM 8439 C C . PHE B 1 625 ? 117.159 99.943 91.091 1.00 22.70 625 PHE B C 1
ATOM 8440 O O . PHE B 1 625 ? 116.784 99.380 90.070 1.00 28.75 625 PHE B O 1
ATOM 8448 N N . LEU B 1 626 ? 117.651 101.181 91.094 1.00 22.38 626 LEU B N 1
ATOM 8449 C CA . LEU B 1 626 ? 117.774 101.950 89.880 1.00 23.88 626 LEU B CA 1
ATOM 8450 C C . LEU B 1 626 ? 118.736 101.249 88.948 1.00 25.74 626 LEU B C 1
ATOM 8451 O O . LEU B 1 626 ? 118.463 101.173 87.767 1.00 30.48 626 LEU B O 1
ATOM 8456 N N . PHE B 1 627 ? 119.833 100.705 89.461 1.00 26.98 627 PHE B N 1
ATOM 8457 C CA . PHE B 1 627 ? 120.779 99.939 88.665 1.00 25.16 627 PHE B CA 1
ATOM 8458 C C . PHE B 1 627 ? 120.116 98.779 87.993 1.00 26.75 627 PHE B C 1
ATOM 8459 O O . PHE B 1 627 ? 120.325 98.569 86.809 1.00 32.91 627 PHE B O 1
ATOM 8467 N N . GLN B 1 628 ? 119.338 98.007 88.740 1.00 26.43 628 GLN B N 1
ATOM 8468 C CA . GLN B 1 628 ? 118.662 96.853 88.196 1.00 25.88 628 GLN B CA 1
ATOM 8469 C C . GLN B 1 628 ? 117.663 97.259 87.131 1.00 30.48 628 GLN B C 1
ATOM 8470 O O . GLN B 1 628 ? 117.548 96.585 86.109 1.00 37.23 628 GLN B O 1
ATOM 8476 N N . VAL B 1 629 ? 116.972 98.369 87.332 1.00 28.58 629 VAL B N 1
ATOM 8477 C CA . VAL B 1 629 ? 116.042 98.872 86.344 1.00 26.51 629 VAL B CA 1
ATOM 8478 C C . VAL B 1 629 ? 116.789 99.323 85.107 1.00 32.71 629 VAL B C 1
ATOM 8479 O O . VAL B 1 629 ? 116.352 99.049 83.984 1.00 41.29 629 VAL B O 1
ATOM 8483 N N . VAL B 1 630 ? 117.910 100.014 85.300 1.00 33.20 630 VAL B N 1
ATOM 8484 C CA . VAL B 1 630 ? 118.734 100.485 84.207 1.00 36.63 630 VAL B CA 1
ATOM 8485 C C . VAL B 1 630 ? 119.301 99.331 83.411 1.00 38.16 630 VAL B C 1
ATOM 8486 O O . VAL B 1 630 ? 119.283 99.406 82.194 1.00 42.63 630 VAL B O 1
ATOM 8490 N N . MET B 1 631 ? 119.809 98.290 84.064 1.00 39.72 631 MET B N 1
ATOM 8491 C CA . MET B 1 631 ? 120.330 97.153 83.342 1.00 40.57 631 MET B CA 1
ATOM 8492 C C . MET B 1 631 ? 119.249 96.366 82.702 1.00 44.47 631 MET B C 1
ATOM 8493 O O . MET B 1 631 ? 119.444 95.815 81.629 1.00 52.12 631 MET B O 1
ATOM 8498 N N . PHE B 1 632 ? 118.069 96.341 83.281 1.00 43.32 632 PHE B N 1
ATOM 8499 C CA . PHE B 1 632 ? 117.004 95.664 82.600 1.00 46.40 632 PHE B CA 1
ATOM 8500 C C . PHE B 1 632 ? 116.818 96.367 81.257 1.00 50.03 632 PHE B C 1
ATOM 8501 O O . PHE B 1 632 ? 116.801 95.730 80.195 1.00 55.97 632 PHE B O 1
ATOM 8509 N N . GLY B 1 633 ? 116.710 97.694 81.301 1.00 46.26 633 GLY B N 1
ATOM 8510 C CA . GLY B 1 633 ? 116.539 98.485 80.103 1.00 49.48 633 GLY B CA 1
ATOM 8511 C C . GLY B 1 633 ? 117.735 98.451 79.138 1.00 58.14 633 GLY B C 1
ATOM 8512 O O . GLY B 1 633 ? 117.529 98.395 77.926 1.00 62.41 633 GLY B O 1
ATOM 8513 N N . TYR B 1 634 ? 118.970 98.492 79.655 1.00 56.73 634 TYR B N 1
ATOM 8514 C CA . TYR B 1 634 ? 120.189 98.525 78.843 1.00 59.05 634 TYR B CA 1
ATOM 8515 C C . TYR B 1 634 ? 120.419 97.202 78.146 1.00 57.30 634 TYR B C 1
ATOM 8516 O O . TYR B 1 634 ? 120.773 97.151 76.968 1.00 61.92 634 TYR B O 1
ATOM 8525 N N . LEU B 1 635 ? 120.208 96.115 78.855 1.00 55.09 635 LEU B N 1
ATOM 8526 C CA . LEU B 1 635 ? 120.360 94.847 78.230 1.00 53.94 635 LEU B CA 1
ATOM 8527 C C . LEU B 1 635 ? 119.316 94.800 77.142 1.00 59.83 635 LEU B C 1
ATOM 8528 O O . LEU B 1 635 ? 119.585 94.271 76.065 1.00 68.04 635 LEU B O 1
ATOM 8533 N N . GLY B 1 636 ? 118.133 95.380 77.398 1.00 56.76 636 GLY B N 1
ATOM 8534 C CA . GLY B 1 636 ? 117.092 95.462 76.393 1.00 62.04 636 GLY B CA 1
ATOM 8535 C C . GLY B 1 636 ? 117.541 96.303 75.212 1.00 65.59 636 GLY B C 1
ATOM 8536 O O . GLY B 1 636 ? 117.318 95.929 74.068 1.00 71.31 636 GLY B O 1
ATOM 8537 N N . ALA B 1 637 ? 118.259 97.385 75.463 1.00 63.95 637 ALA B N 1
ATOM 8538 C CA . ALA B 1 637 ? 118.758 98.260 74.408 1.00 69.23 637 ALA B CA 1
ATOM 8539 C C . ALA B 1 637 ? 119.706 97.511 73.461 1.00 67.95 637 ALA B C 1
ATOM 8540 O O . ALA B 1 637 ? 119.742 97.759 72.256 1.00 71.07 637 ALA B O 1
ATOM 8542 N N . LYS B 1 638 ? 120.430 96.546 74.010 1.00 67.52 638 LYS B N 1
ATOM 8543 C CA . LYS B 1 638 ? 121.362 95.707 73.269 1.00 68.92 638 LYS B CA 1
ATOM 8544 C C . LYS B 1 638 ? 120.661 94.453 72.737 1.00 68.73 638 LYS B C 1
ATOM 8545 O O . LYS B 1 638 ? 121.322 93.542 72.231 1.00 69.29 638 LYS B O 1
ATOM 8551 N N . THR B 1 639 ? 119.337 94.409 72.934 1.00 69.02 639 THR B N 1
ATOM 8552 C CA . THR B 1 639 ? 118.375 93.376 72.596 1.00 65.47 639 THR B CA 1
ATOM 8553 C C . THR B 1 639 ? 118.827 92.023 73.028 1.00 65.88 639 THR B C 1
ATOM 8554 O O . THR B 1 639 ? 118.853 91.066 72.252 1.00 73.65 639 THR B O 1
ATOM 8558 N N . PHE B 1 640 ? 119.150 91.946 74.296 1.00 64.63 640 PHE B N 1
ATOM 8559 C CA . PHE B 1 640 ? 119.555 90.726 74.921 1.00 67.83 640 PHE B CA 1
ATOM 8560 C C . PHE B 1 640 ? 118.367 89.829 75.177 1.00 75.35 640 PHE B C 1
ATOM 8561 O O . PHE B 1 640 ? 117.376 90.233 75.779 1.00 74.92 640 PHE B O 1
ATOM 8569 N N . PHE B 1 641 ? 118.465 88.583 74.754 1.00 78.63 641 PHE B N 1
ATOM 8570 C CA . PHE B 1 641 ? 117.345 87.662 74.886 1.00 81.05 641 PHE B CA 1
ATOM 8571 C C . PHE B 1 641 ? 116.828 87.520 76.310 1.00 78.34 641 PHE B C 1
ATOM 8572 O O . PHE B 1 641 ? 115.624 87.432 76.536 1.00 77.88 641 PHE B O 1
ATOM 8580 N N . TYR B 1 642 ? 117.731 87.445 77.270 1.00 76.50 642 TYR B N 1
ATOM 8581 C CA . TYR B 1 642 ? 117.352 87.178 78.639 1.00 70.59 642 TYR B CA 1
ATOM 8582 C C . TYR B 1 642 ? 117.303 88.398 79.546 1.00 64.50 642 TYR B C 1
ATOM 8583 O O . TYR B 1 642 ? 117.612 88.291 80.731 1.00 62.83 642 TYR B O 1
ATOM 8592 N N . THR B 1 643 ? 116.842 89.559 79.056 1.00 65.02 643 THR B N 1
ATOM 8593 C CA . THR B 1 643 ? 116.737 90.723 79.958 1.00 62.27 643 THR B CA 1
ATOM 8594 C C . THR B 1 643 ? 115.752 90.436 81.047 1.00 57.88 643 THR B C 1
ATOM 8595 O O . THR B 1 643 ? 115.897 90.894 82.176 1.00 55.21 643 THR B O 1
ATOM 8599 N N . ALA B 1 644 ? 114.802 89.586 80.730 1.00 57.06 644 ALA B N 1
ATOM 8600 C CA . ALA B 1 644 ? 113.732 89.174 81.594 1.00 54.01 644 ALA B CA 1
ATOM 8601 C C . ALA B 1 644 ? 114.235 88.578 82.879 1.00 52.88 644 ALA B C 1
ATOM 8602 O O . ALA B 1 644 ? 113.531 88.629 83.883 1.00 49.90 644 ALA B O 1
ATOM 8604 N N . LEU B 1 645 ? 115.448 88.030 82.893 1.00 54.86 645 LEU B N 1
ATOM 8605 C CA . LEU B 1 645 ? 115.955 87.397 84.098 1.00 52.35 645 LEU B CA 1
ATOM 8606 C C . LEU B 1 645 ? 116.293 88.422 85.150 1.00 42.63 645 LEU B C 1
ATOM 8607 O O . LEU B 1 645 ? 116.515 88.069 86.309 1.00 40.74 645 LEU B O 1
ATOM 8612 N N . VAL B 1 646 ? 116.346 89.689 84.775 1.00 43.47 646 VAL B N 1
ATOM 8613 C CA . VAL B 1 646 ? 116.619 90.734 85.727 1.00 42.73 646 VAL B CA 1
ATOM 8614 C C . VAL B 1 646 ? 115.336 91.140 86.441 1.00 42.94 646 VAL B C 1
ATOM 8615 O O . VAL B 1 646 ? 115.418 91.722 87.521 1.00 37.49 646 VAL B O 1
ATOM 8619 N N . ILE B 1 647 ? 114.145 90.816 85.901 1.00 44.45 647 ILE B N 1
ATOM 8620 C CA . ILE B 1 647 ? 112.936 91.194 86.604 1.00 37.46 647 ILE B CA 1
ATOM 8621 C C . ILE B 1 647 ? 112.947 90.584 87.991 1.00 35.37 647 ILE B C 1
ATOM 8622 O O . ILE B 1 647 ? 112.567 91.273 88.929 1.00 36.61 647 ILE B O 1
ATOM 8627 N N . PRO B 1 648 ? 113.292 89.302 88.185 1.00 37.52 648 PRO B N 1
ATOM 8628 C CA . PRO B 1 648 ? 113.483 88.707 89.473 1.00 35.20 648 PRO B CA 1
ATOM 8629 C C . PRO B 1 648 ? 114.413 89.482 90.377 1.00 34.25 648 PRO B C 1
ATOM 8630 O O . PRO B 1 648 ? 114.246 89.399 91.584 1.00 33.21 648 PRO B O 1
ATOM 8634 N N . LEU B 1 649 ? 115.405 90.213 89.858 1.00 33.46 649 LEU B N 1
ATOM 8635 C CA . LEU B 1 649 ? 116.263 90.950 90.752 1.00 29.00 649 LEU B CA 1
ATOM 8636 C C . LEU B 1 649 ? 115.563 92.194 91.206 1.00 29.68 649 LEU B C 1
ATOM 8637 O O . LEU B 1 649 ? 115.752 92.613 92.342 1.00 30.11 649 LEU B O 1
ATOM 8642 N N . ILE B 1 650 ? 114.741 92.765 90.337 1.00 30.04 650 ILE B N 1
ATOM 8643 C CA . ILE B 1 650 ? 113.996 93.975 90.655 1.00 28.28 650 ILE B CA 1
ATOM 8644 C C . ILE B 1 650 ? 113.001 93.621 91.754 1.00 27.96 650 ILE B C 1
ATOM 8645 O O . ILE B 1 650 ? 112.832 94.364 92.728 1.00 28.40 650 ILE B O 1
ATOM 8650 N N . ILE B 1 651 ? 112.363 92.470 91.600 1.00 30.04 651 ILE B N 1
ATOM 8651 C CA . ILE B 1 651 ? 111.443 91.963 92.588 1.00 27.69 651 ILE B CA 1
ATOM 8652 C C . ILE B 1 651 ? 112.190 91.640 93.864 1.00 26.87 651 ILE B C 1
ATOM 8653 O O . ILE B 1 651 ? 111.707 91.961 94.949 1.00 28.00 651 ILE B O 1
ATOM 8658 N N . THR B 1 652 ? 113.352 90.992 93.765 1.00 27.98 652 THR B N 1
ATOM 8659 C CA . THR B 1 652 ? 114.121 90.671 94.946 1.00 24.46 652 THR B CA 1
ATOM 8660 C C . THR B 1 652 ? 114.474 91.915 95.693 1.00 25.17 652 THR B C 1
ATOM 8661 O O . THR B 1 652 ? 114.398 91.911 96.907 1.00 25.81 652 THR B O 1
ATOM 8665 N N . SER B 1 653 ? 114.868 92.980 95.014 1.00 24.83 653 SER B N 1
ATOM 8666 C CA . SER B 1 653 ? 115.229 94.202 95.694 1.00 20.87 653 SER B CA 1
ATOM 8667 C C . SER B 1 653 ? 114.063 94.741 96.496 1.00 20.60 653 SER B C 1
ATOM 8668 O O . SER B 1 653 ? 114.236 95.112 97.657 1.00 20.69 653 SER B O 1
ATOM 8671 N N . LEU B 1 654 ? 112.855 94.734 95.923 1.00 25.21 654 LEU B N 1
ATOM 8672 C CA . LEU B 1 654 ? 111.691 95.218 96.662 1.00 22.20 654 LEU B CA 1
ATOM 8673 C C . LEU B 1 654 ? 111.347 94.334 97.847 1.00 19.66 654 LEU B C 1
ATOM 8674 O O . LEU B 1 654 ? 111.026 94.845 98.923 1.00 23.98 654 LEU B O 1
ATOM 8679 N N . ILE B 1 655 ? 111.454 93.020 97.683 1.00 20.25 655 ILE B N 1
ATOM 8680 C CA . ILE B 1 655 ? 111.165 92.118 98.779 1.00 19.88 655 ILE B CA 1
ATOM 8681 C C . ILE B 1 655 ? 112.235 92.263 99.840 1.00 20.48 655 ILE B C 1
ATOM 8682 O O . ILE B 1 655 ? 111.920 92.206 101.014 1.00 21.12 655 ILE B O 1
ATOM 8687 N N . PHE B 1 656 ? 113.497 92.368 99.434 1.00 20.16 656 PHE B N 1
ATOM 8688 C CA . PHE B 1 656 ? 114.645 92.513 100.307 1.00 15.78 656 PHE B CA 1
ATOM 8689 C C . PHE B 1 656 ? 114.427 93.719 101.162 1.00 15.73 656 PHE B C 1
ATOM 8690 O O . PHE B 1 656 ? 114.585 93.641 102.375 1.00 17.78 656 PHE B O 1
ATOM 8698 N N . GLY B 1 657 ? 114.035 94.832 100.546 1.00 17.60 657 GLY B N 1
ATOM 8699 C CA . GLY B 1 657 ? 113.766 96.056 101.261 1.00 16.51 657 GLY B CA 1
ATOM 8700 C C . GLY B 1 657 ? 112.691 95.833 102.294 1.00 16.38 657 GLY B C 1
ATOM 8701 O O . GLY B 1 657 ? 112.873 96.194 103.454 1.00 16.47 657 GLY B O 1
ATOM 8702 N N . TYR B 1 658 ? 111.581 95.230 101.889 1.00 18.61 658 TYR B N 1
ATOM 8703 C CA . TYR B 1 658 ? 110.488 94.942 102.788 1.00 15.76 658 TYR B CA 1
ATOM 8704 C C . TYR B 1 658 ? 110.919 94.100 103.958 1.00 16.51 658 TYR B C 1
ATOM 8705 O O . TYR B 1 658 ? 110.585 94.419 105.095 1.00 19.94 658 TYR B O 1
ATOM 8714 N N . VAL B 1 659 ? 111.651 93.032 103.698 1.00 17.28 659 VAL B N 1
ATOM 8715 C CA . VAL B 1 659 ? 112.106 92.143 104.740 1.00 15.36 659 VAL B CA 1
ATOM 8716 C C . VAL B 1 659 ? 113.066 92.838 105.679 1.00 14.85 659 VAL B C 1
ATOM 8717 O O . VAL B 1 659 ? 112.967 92.644 106.887 1.00 15.86 659 VAL B O 1
ATOM 8721 N N . CYS B 1 660 ? 114.007 93.620 105.153 1.00 15.35 660 CYS B N 1
ATOM 8722 C CA . CYS B 1 660 ? 114.940 94.341 105.992 1.00 11.96 660 CYS B CA 1
ATOM 8723 C C . CYS B 1 660 ? 114.198 95.338 106.831 1.00 11.49 660 CYS B C 1
ATOM 8724 O O . CYS B 1 660 ? 114.538 95.571 107.987 1.00 11.68 660 CYS B O 1
ATOM 8727 N N . ARG B 1 661 ? 113.170 95.946 106.271 1.00 14.27 661 ARG B N 1
ATOM 8728 C CA . ARG B 1 661 ? 112.423 96.892 107.042 1.00 12.23 661 ARG B CA 1
ATOM 8729 C C . ARG B 1 661 ? 111.722 96.176 108.179 1.00 12.93 661 ARG B C 1
ATOM 8730 O O . ARG B 1 661 ? 111.836 96.585 109.331 1.00 13.81 661 ARG B O 1
ATOM 8738 N N . GLN B 1 662 ? 111.117 95.023 107.896 1.00 14.59 662 GLN B N 1
ATOM 8739 C CA . GLN B 1 662 ? 110.419 94.257 108.912 1.00 12.49 662 GLN B CA 1
ATOM 8740 C C . GLN B 1 662 ? 111.342 93.727 109.991 1.00 12.48 662 GLN B C 1
ATOM 8741 O O . GLN B 1 662 ? 110.952 93.656 111.151 1.00 14.21 662 GLN B O 1
ATOM 8747 N N . LYS B 1 663 ? 112.566 93.363 109.624 1.00 12.29 663 LYS B N 1
ATOM 8748 C CA . LYS B 1 663 ? 113.518 92.817 110.574 1.00 11.56 663 LYS B CA 1
ATOM 8749 C C . LYS B 1 663 ? 114.297 93.851 111.381 1.00 9.53 663 LYS B C 1
ATOM 8750 O O . LYS B 1 663 ? 114.634 93.601 112.534 1.00 11.84 663 LYS B O 1
ATOM 8756 N N . PHE B 1 664 ? 114.664 94.980 110.792 1.00 9.78 664 PHE B N 1
ATOM 8757 C CA . PHE B 1 664 ? 115.503 95.909 111.520 1.00 7.43 664 PHE B CA 1
ATOM 8758 C C . PHE B 1 664 ? 114.941 97.304 111.792 1.00 6.44 664 PHE B C 1
ATOM 8759 O O . PHE B 1 664 ? 115.308 97.925 112.787 1.00 7.32 664 PHE B O 1
ATOM 8767 N N . TYR B 1 665 ? 114.076 97.823 110.926 1.00 7.82 665 TYR B N 1
ATOM 8768 C CA . TYR B 1 665 ? 113.715 99.237 110.935 1.00 6.83 665 TYR B CA 1
ATOM 8769 C C . TYR B 1 665 ? 113.122 99.808 112.186 1.00 6.77 665 TYR B C 1
ATOM 8770 O O . TYR B 1 665 ? 113.540 100.866 112.635 1.00 6.87 665 TYR B O 1
ATOM 8779 N N . GLY B 1 666 ? 112.172 99.146 112.788 1.00 7.29 666 GLY B N 1
ATOM 8780 C CA . GLY B 1 666 ? 111.526 99.715 113.953 1.00 5.39 666 GLY B CA 1
ATOM 8781 C C . GLY B 1 666 ? 112.504 99.997 115.081 1.00 5.20 666 GLY B C 1
ATOM 8782 O O . GLY B 1 666 ? 112.260 100.886 115.902 1.00 6.29 666 GLY B O 1
ATOM 8783 N N . GLY B 1 667 ? 113.640 99.298 115.095 1.00 5.50 667 GLY B N 1
ATOM 8784 C CA . GLY B 1 667 ? 114.638 99.419 116.140 1.00 5.03 667 GLY B CA 1
ATOM 8785 C C . GLY B 1 667 ? 115.343 100.747 116.073 1.00 4.82 667 GLY B C 1
ATOM 8786 O O . GLY B 1 667 ? 116.074 101.125 116.987 1.00 5.35 667 GLY B O 1
ATOM 8787 N N . PHE B 1 668 ? 115.146 101.458 114.974 1.00 4.47 668 PHE B N 1
ATOM 8788 C CA . PHE B 1 668 ? 115.724 102.755 114.771 1.00 3.68 668 PHE B CA 1
ATOM 8789 C C . PHE B 1 668 ? 114.775 103.881 115.085 1.00 4.37 668 PHE B C 1
ATOM 8790 O O . PHE B 1 668 ? 115.211 105.022 115.180 1.00 6.06 668 PHE B O 1
ATOM 8798 N N . GLU B 1 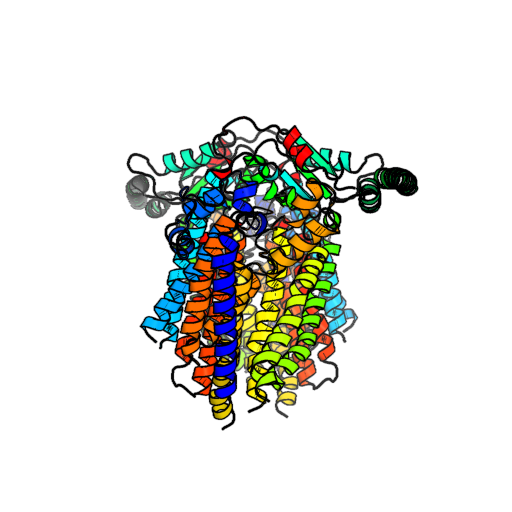669 ? 113.484 103.600 115.249 1.00 5.68 669 GLU B N 1
ATOM 8799 C CA . GLU B 1 669 ? 112.551 104.678 115.491 1.00 4.39 669 GLU B CA 1
ATOM 8800 C C . GLU B 1 669 ? 112.387 104.922 116.950 1.00 4.18 669 GLU B C 1
ATOM 8801 O O . GLU B 1 669 ? 112.205 106.056 117.373 1.00 8.09 669 GLU B O 1
ATOM 8807 N N . HIS B 1 670 ? 112.474 103.864 117.727 1.00 4.95 670 HIS B N 1
ATOM 8808 C CA . HIS B 1 670 ? 112.246 103.998 119.145 1.00 4.56 670 HIS B CA 1
ATOM 8809 C C . HIS B 1 670 ? 113.279 103.282 119.941 1.00 4.00 670 HIS B C 1
ATOM 8810 O O . HIS B 1 670 ? 113.889 102.336 119.470 1.00 4.90 670 HIS B O 1
ATOM 8817 N N . THR B 1 671 ? 113.470 103.723 121.158 1.00 4.78 671 THR B N 1
ATOM 8818 C CA . THR B 1 671 ? 114.311 102.985 122.061 1.00 4.29 671 THR B CA 1
ATOM 8819 C C . THR B 1 671 ? 113.428 101.911 122.625 1.00 5.14 671 THR B C 1
ATOM 8820 O O . THR B 1 671 ? 112.330 102.199 123.092 1.00 7.55 671 THR B O 1
ATOM 8824 N N . ALA B 1 672 ? 113.894 100.691 122.576 1.00 4.74 672 ALA B N 1
ATOM 8825 C CA . ALA B 1 672 ? 113.164 99.550 123.056 1.00 0.04 672 ALA B CA 1
ATOM 8826 C C . ALA B 1 672 ? 112.975 99.624 124.513 1.00 4.63 672 ALA B C 1
ATOM 8827 O O . ALA B 1 672 ? 113.860 100.083 125.223 1.00 5.29 672 ALA B O 1
ATOM 8829 N N . LEU B 1 673 ? 111.884 99.093 125.006 1.00 4.20 673 LEU B N 1
ATOM 8830 C CA . LEU B 1 673 ? 111.684 99.095 126.432 1.00 5.20 673 LEU B CA 1
ATOM 8831 C C . LEU B 1 673 ? 112.748 98.284 127.168 1.00 5.62 673 LEU B C 1
ATOM 8832 O O . LEU B 1 673 ? 113.204 98.697 128.225 1.00 8.89 673 LEU B O 1
ATOM 8837 N N . GLU B 1 674 ? 113.269 97.217 126.589 1.00 6.36 674 GLU B N 1
ATOM 8838 C CA . GLU B 1 674 ? 114.333 96.482 127.271 1.00 5.37 674 GLU B CA 1
ATOM 8839 C C . GLU B 1 674 ? 115.579 97.365 127.490 1.00 7.46 674 GLU B C 1
ATOM 8840 O O . GLU B 1 674 ? 116.422 97.034 128.319 1.00 12.25 674 GLU B O 1
ATOM 8846 N N . VAL B 1 675 ? 115.725 98.459 126.719 1.00 7.37 675 VAL B N 1
ATOM 8847 C CA . VAL B 1 675 ? 116.830 99.408 126.824 1.00 7.62 675 VAL B CA 1
ATOM 8848 C C . VAL B 1 675 ? 116.407 100.528 127.777 1.00 9.01 675 VAL B C 1
ATOM 8849 O O . VAL B 1 675 ? 117.181 100.983 128.610 1.00 14.04 675 VAL B O 1
ATOM 8853 N N . ALA B 1 676 ? 115.177 100.988 127.656 1.00 7.83 676 ALA B N 1
ATOM 8854 C CA . ALA B 1 676 ? 114.673 102.042 128.502 1.00 4.09 676 ALA B CA 1
ATOM 8855 C C . ALA B 1 676 ? 114.722 101.618 129.948 1.00 8.27 676 ALA B C 1
ATOM 8856 O O . ALA B 1 676 ? 114.904 102.444 130.838 1.00 13.84 676 ALA B O 1
ATOM 8858 N N . CYS B 1 677 ? 114.582 100.318 130.179 1.00 9.38 677 CYS B N 1
ATOM 8859 C CA . CYS B 1 677 ? 114.555 99.709 131.496 1.00 11.70 677 CYS B CA 1
ATOM 8860 C C . CYS B 1 677 ? 115.906 99.411 132.122 1.00 15.44 677 CYS B C 1
ATOM 8861 O O . CYS B 1 677 ? 115.973 98.727 133.142 1.00 20.38 677 CYS B O 1
ATOM 8864 N N . ARG B 1 678 ? 116.981 99.916 131.542 1.00 18.27 678 ARG B N 1
ATOM 8865 C CA . ARG B 1 678 ? 118.304 99.740 132.108 1.00 19.15 678 ARG B CA 1
ATOM 8866 C C . ARG B 1 678 ? 118.433 100.340 133.472 1.00 25.37 678 ARG B C 1
ATOM 8867 O O . ARG B 1 678 ? 117.856 101.380 133.780 1.00 24.44 678 ARG B O 1
ATOM 8875 N N . GLU B 1 679 ? 119.187 99.651 134.301 1.00 32.27 679 GLU B N 1
ATOM 8876 C CA . GLU B 1 679 ? 119.458 100.082 135.649 1.00 39.39 679 GLU B CA 1
ATOM 8877 C C . GLU B 1 679 ? 120.094 101.457 135.653 1.00 43.58 679 GLU B C 1
ATOM 8878 O O . GLU B 1 679 ? 121.023 101.721 134.890 1.00 42.71 679 GLU B O 1
ATOM 8884 N N . LEU B 1 680 ? 119.587 102.335 136.506 1.00 43.03 680 LEU B N 1
ATOM 8885 C CA . LEU B 1 680 ? 120.123 103.668 136.615 1.00 40.10 680 LEU B CA 1
ATOM 8886 C C . LEU B 1 680 ? 121.390 103.714 137.406 1.00 52.18 680 LEU B C 1
ATOM 8887 O O . LEU B 1 680 ? 121.489 103.094 138.462 1.00 55.33 680 LEU B O 1
ATOM 8892 N N . LYS B 1 681 ? 122.322 104.549 136.961 1.00 56.23 681 LYS B N 1
ATOM 8893 C CA . LYS B 1 681 ? 123.535 104.804 137.721 1.00 59.90 681 LYS B CA 1
ATOM 8894 C C . LYS B 1 681 ? 123.177 105.629 138.963 1.00 61.32 681 LYS B C 1
ATOM 8895 O O . LYS B 1 681 ? 123.738 105.452 140.043 1.00 63.21 681 LYS B O 1
ATOM 8901 N N . GLN B 1 682 ? 122.241 106.553 138.777 1.00 58.48 682 GLN B N 1
ATOM 8902 C CA . GLN B 1 682 ? 121.751 107.440 139.816 1.00 56.35 682 GLN B CA 1
ATOM 8903 C C . GLN B 1 682 ? 120.395 107.951 139.402 1.00 55.39 682 GLN B C 1
ATOM 8904 O O . GLN B 1 682 ? 120.089 107.977 138.211 1.00 53.72 682 GLN B O 1
ATOM 8910 N N . SER B 1 683 ? 119.596 108.420 140.340 1.00 50.41 683 SER B N 1
ATOM 8911 C CA . SER B 1 683 ? 118.333 109.004 139.943 1.00 47.98 683 SER B CA 1
ATOM 8912 C C . SER B 1 683 ? 118.593 110.283 139.136 1.00 48.35 683 SER B C 1
ATOM 8913 O O . SER B 1 683 ? 119.454 111.068 139.532 1.00 51.07 683 SER B O 1
ATOM 8916 N N . PRO B 1 684 ? 117.900 110.519 138.006 1.00 43.04 684 PRO B N 1
ATOM 8917 C CA . PRO B 1 684 ? 117.945 111.732 137.207 1.00 40.39 684 PRO B CA 1
ATOM 8918 C C . PRO B 1 684 ? 117.417 112.953 137.955 1.00 40.47 684 PRO B C 1
ATOM 8919 O O . PRO B 1 684 ? 116.468 112.843 138.732 1.00 37.37 684 PRO B O 1
ATOM 8923 N N . ASP B 1 685 ? 117.981 114.117 137.665 1.00 36.39 685 ASP B N 1
ATOM 8924 C CA . ASP B 1 685 ? 117.451 115.353 138.202 1.00 34.87 685 ASP B CA 1
ATOM 8925 C C . ASP B 1 685 ? 116.481 115.907 137.203 1.00 35.69 685 ASP B C 1
ATOM 8926 O O . ASP B 1 685 ? 116.900 116.440 136.169 1.00 36.05 685 ASP B O 1
ATOM 8931 N N . LEU B 1 686 ? 115.204 115.793 137.483 1.00 31.45 686 LEU B N 1
ATOM 8932 C CA . LEU B 1 686 ? 114.223 116.187 136.507 1.00 28.23 686 LEU B CA 1
ATOM 8933 C C . LEU B 1 686 ? 114.177 117.690 136.310 1.00 29.45 686 LEU B C 1
ATOM 8934 O O . LEU B 1 686 ? 113.651 118.155 135.296 1.00 30.22 686 LEU B O 1
ATOM 8939 N N . GLU B 1 687 ? 114.674 118.470 137.270 1.00 32.33 687 GLU B N 1
ATOM 8940 C CA . GLU B 1 687 ? 114.613 119.913 137.105 1.00 31.80 687 GLU B CA 1
ATOM 8941 C C . GLU B 1 687 ? 115.657 120.363 136.083 1.00 30.17 687 GLU B C 1
ATOM 8942 O O . GLU B 1 687 ? 115.406 121.273 135.298 1.00 31.23 687 GLU B O 1
ATOM 8948 N N . GLU B 1 688 ? 116.824 119.723 136.079 1.00 33.28 688 GLU B N 1
ATOM 8949 C CA . GLU B 1 688 ? 117.867 120.048 135.115 1.00 31.97 688 GLU B CA 1
ATOM 8950 C C . GLU B 1 688 ? 117.381 119.627 133.757 1.00 29.03 688 GLU B C 1
ATOM 8951 O O . GLU B 1 688 ? 117.619 120.296 132.752 1.00 31.93 688 GLU B O 1
ATOM 8957 N N . ILE B 1 689 ? 116.680 118.512 133.731 1.00 29.06 689 ILE B N 1
ATOM 8958 C CA . ILE B 1 689 ? 116.132 118.028 132.503 1.00 25.14 689 ILE B CA 1
ATOM 8959 C C . ILE B 1 689 ? 115.162 119.041 131.952 1.00 26.62 689 ILE B C 1
ATOM 8960 O O . ILE B 1 689 ? 115.214 119.345 130.765 1.00 24.83 689 ILE B O 1
ATOM 8965 N N . PHE B 1 690 ? 114.315 119.597 132.805 1.00 25.21 690 PHE B N 1
ATOM 8966 C CA . PHE B 1 690 ? 113.371 120.613 132.390 1.00 23.58 690 PHE B CA 1
ATOM 8967 C C . PHE B 1 690 ? 114.077 121.868 131.868 1.00 26.51 690 PHE B C 1
ATOM 8968 O O . PHE B 1 690 ? 113.776 122.343 130.773 1.00 28.11 690 PHE B O 1
ATOM 8976 N N . ARG B 1 691 ? 115.084 122.363 132.602 1.00 29.44 691 ARG B N 1
ATOM 8977 C CA . ARG B 1 691 ? 115.829 123.574 132.230 1.00 24.71 691 ARG B CA 1
ATOM 8978 C C . ARG B 1 691 ? 116.498 123.457 130.885 1.00 21.32 691 ARG B C 1
ATOM 8979 O O . ARG B 1 691 ? 116.643 124.444 130.171 1.00 26.03 691 ARG B O 1
ATOM 8987 N N . ALA B 1 692 ? 116.916 122.257 130.536 1.00 22.43 692 ALA B N 1
ATOM 8988 C CA . ALA B 1 692 ? 117.599 121.977 129.297 1.00 18.70 692 ALA B CA 1
ATOM 8989 C C . ALA B 1 692 ? 116.775 122.358 128.095 1.00 19.95 692 ALA B C 1
ATOM 8990 O O . ALA B 1 692 ? 117.323 122.570 127.016 1.00 19.13 692 ALA B O 1
ATOM 8992 N N . TYR B 1 693 ? 115.461 122.410 128.247 1.00 20.92 693 TYR B N 1
ATOM 8993 C CA . TYR B 1 693 ? 114.582 122.740 127.152 1.00 20.02 693 TYR B CA 1
ATOM 8994 C C . TYR B 1 693 ? 114.049 124.154 127.191 1.00 27.90 693 TYR B C 1
ATOM 8995 O O . TYR B 1 693 ? 113.087 124.437 126.492 1.00 30.51 693 TYR B O 1
ATOM 9004 N N . ILE B 1 694 ? 114.605 125.046 128.000 1.00 29.96 694 ILE B N 1
ATOM 9005 C CA . ILE B 1 694 ? 114.070 126.392 127.987 1.00 30.07 694 ILE B CA 1
ATOM 9006 C C . ILE B 1 694 ? 115.022 127.357 127.292 1.00 40.05 694 ILE B C 1
ATOM 9007 O O . ILE B 1 694 ? 116.078 127.658 127.837 1.00 53.12 694 ILE B O 1
ATOM 9012 N N . PRO B 1 695 ? 114.675 127.898 126.119 1.00 48.13 695 PRO B N 1
ATOM 9013 C CA . PRO B 1 695 ? 115.489 128.804 125.340 1.00 70.60 695 PRO B CA 1
ATOM 9014 C C . PRO B 1 695 ? 115.454 130.185 125.984 1.00 90.97 695 PRO B C 1
ATOM 9015 O O . PRO B 1 695 ? 114.467 130.510 126.641 1.00 86.54 695 PRO B O 1
ATOM 9019 N N . HIS B 1 696 ? 116.472 131.013 125.752 1.00 103.93 696 HIS B N 1
ATOM 9020 C CA . HIS B 1 696 ? 116.465 132.417 126.215 1.00 115.11 696 HIS B CA 1
ATOM 9021 C C . HIS B 1 696 ? 116.181 132.621 127.714 1.00 108.11 696 HIS B C 1
ATOM 9022 O O . HIS B 1 696 ? 115.388 133.501 128.063 1.00 109.10 696 HIS B O 1
ATOM 9029 N N . SER B 1 697 ? 116.835 131.822 128.585 1.00 102.38 697 SER B N 1
ATOM 9030 C CA . SER B 1 697 ? 116.720 131.859 130.047 1.00 103.69 697 SER B CA 1
ATOM 9031 C C . SER B 1 697 ? 117.969 131.165 130.628 1.00 105.95 697 SER B C 1
ATOM 9032 O O . SER B 1 697 ? 118.028 130.851 131.821 1.00 107.09 697 SER B O 1
#

InterPro domains:
  IPR003864 CSC1/OSCA1-like, 7TM region [PF02714] (362-634)
  IPR027815 CSC1/OSCA1-like, cytosolic domain [PF14703] (191-351)
  IPR032880 CSC1/OSCA1-like, N-terminal transmembrane domain [PF13967] (5-169)
  IPR045122 Calcium permeable stress-gated cation channel 1-like [PTHR13018] (4-678)

B-factor: mean 47.49, std 106.5, range [0.04, 600.0]